Protein 8UO5 (pdb70)

B-factor: mean 163.72, std 62.38, range [14.96, 427.22]

Foldseek 3Di:
DPQCLCPVLPVDPPDDPVSNLVSLPDADPNLQPPVQPVPCPPSLQDDDDSSLQSSLVRLLPSCVSHVCQVPVLVSLVSLLSQLLDPDPSSVVSSLVSLLSSLVVHDLVSCVPRVLVQLVVLLVDPSVSSLLSSLQNLQRSLQRHDVVSVVVVLVSLLVQLVPPPLSSLLSNLQNLLSSLVRRDQVCCQVRVLVSLLCQCVDPDVSSVLSSVSSVLSNLQPDPLVCCVPRPQVSVQCQLVDPDLSSVLSCLQCVLSNCVSNDQVVCVVRVLQSLLCQCPDPDLSSVLSNLLCPLSNLVSHDLVCSPVSCVPRPLVSLVDQLVDPDPSSLLSNLLCVLSCCVSCPDPNCVVRVVVSLLSQLPDPDLSSVLSNLQPCVSHCVRPHCVVPLVSNLVSLVVQCPDPPCVSVLSSLVCVQVVCVRCDDVSCLVRPLVSLVVQCPDPDVSSVLSSLVSVLVNCVVVAAPSCLVRVLVPLLVLCPPPPVVSVLSSLSNLLSVCVGNAQPCSLPPNVVSLLVCCVPPDVVSVLSSLVSCLRSVVRYDPVSCLVPVLVSLVVQLPDPDPSSVVSSVVSCVSNVVD/DDPWDFFDFAFFAQFAFFLAWDAALQGFKIWTWTQNQWTFMFGHDDCTHGADTDNNDDQDQDPVVRDRFTQGFNDKYWDPCPDQWTWIWTQGFFWIWIKTWAWDPCQVVLLVDFAACVRPDPPGPCGVCSVVVSNRRDGHIDMGTDDTADRDDPGGWAEKEQFLPRQWIWTDHQFWIWIGGDHPRDDTHTQGGNDDPDCVPPLWTFQYKYYQNNDRFWMWTAILQGFIFIFGCVVDSRGPVTDDTADEPLDDPCNSQQSGWNEKDAALVNQWIWTHGQFKIAIAGVVDRHGRPDIGGWDDVCSVVPPVVVVPVNSNQRKYKEAELNNQKIKIKDPPQKIKIQGNPVRDIDIDHHCVVWTQRYKYANNPFRWIWTRTGNIIGIMHD/DVLLVVLVVVLVVLLVLAADDLVNLLVLLVLLQALEPAAAQFAWEAFAAQQASLLVVVVCVQQHDPPVHAYEYADHQAQQHLRRNSRLSNQSSRCSSPVRRYAYAQAQPAADPVVVVPCSVVSCCVRPNDDSSVVSSRVCQLVHYHWYCHDLAATEHAAFDDPVDQEVVSSVVDHSRDHDDLDDVSNASHQEEEDQDADWDADPDRGYIYGYLVSLVSNCVNRVYQEYEHANDDDAVQKDDHNVRSYIHGHSHACRPVPDRGWHWIWTRDNPGDTDIDTDHGDPDCPPPPPDPPDDPVVD/DDPPPQVLQVVLVVVLVVQCPDPPGDDVVVNVVSNVGHDDPDD

GO terms:
  GO:0004721 phosphoprotein phosphatase activity (F, IDA)
  GO:0008287 protein serine/threonine phosphatase complex (C, IDA)
  GO:0035331 negative regulation of hippo signaling (P, IDA)
  GO:0000775 chromosome, centromeric region (C, IDA)
  GO:0000785 chromatin (C, IDA)
  GO:0005634 nucleus (C, IDA)
  GO:0000159 protein phosphatase type 2A complex (C, IDA)
  GO:0090443 FAR/SIN/STRIPAK complex (C, IDA)
  GO:0160232 INTAC complex (C, IDA)
  GO:0160240 RNA polymerase II transcription initiation surveillance (P, IDA)
  GO:0007059 chromosome segregation (P, IDA)
  GO:0019888 protein phosphatase regulator activity (F, IDA)
  GO:0005694 chromosome (C, EXP)
  GO:0005515 protein binding (F, IPI)
  GO:0005829 cytosol (C, TAS)
  GO:0034243 regulation of transcription elongation by RNA polymerase II (P, IDA)
  GO:0043005 neuron projection (C, IDA)
  GO:0043025 neuronal cell body (C, IDA)
  GO:0016328 lateral plasma membrane (C, IDA)
  GO:0000159 protein phosphatase type 2A complex (C, TAS)

Radius of gyration: 36.06 Å; Cα contacts (8 Å, |Δi|>4): 2615; chains: 4; bounding box: 95×96×86 Å

Organism: Homo sapiens (NCBI:txid9606)

Nearest PDB structures (foldseek):
  3fga-assembly1_A  TM=9.157E-01  e=7.062E-50  Mus musculus
  2pf4-assembly3_C  TM=9.173E-01  e=4.035E-49  Mus musculus
  7pks-assembly1_p  TM=8.760E-01  e=9.987E-49  Homo sapiens
  1b3u-assembly1_A  TM=7.604E-01  e=2.154E-49  Homo sapiens
  6iur-assembly2_F  TM=7.960E-01  e=5.706E-48  Homo sapiens

Structure (mmCIF, N/CA/C/O backbone):
data_8UO5
#
_entry.id   8UO5
#
_cell.length_a   1.00
_cell.length_b   1.00
_cell.length_c   1.00
_cell.angle_alpha   90.00
_cell.angle_beta   90.00
_cell.angle_gamma   90.00
#
_symmetry.space_group_name_H-M   'P 1'
#
loop_
_entity.id
_entity.type
_entity.pdbx_description
1 polymer 'Serine/threonine-protein phosphatase 2A 65 kDa regulatory subunit A alpha isoform'
2 polymer 'Serine/threonine-protein phosphatase 2A 55 kDa regulatory subunit B alpha isoform'
3 polymer 'Serine/threonine-protein phosphatase 2A catalytic subunit alpha isoform'
4 polymer 'Immediate early response gene 5 protein'
5 non-polymer 'FE (III) ION'
6 non-polymer 'ZINC ION'
#
loop_
_atom_site.group_PDB
_atom_site.id
_atom_site.type_symbol
_atom_site.label_atom_id
_atom_site.label_alt_id
_atom_site.label_comp_id
_atom_site.label_asym_id
_atom_site.label_entity_id
_atom_site.label_seq_id
_atom_site.pdbx_PDB_ins_code
_atom_site.Cartn_x
_atom_site.Cartn_y
_atom_site.Cartn_z
_atom_site.occupancy
_atom_site.B_iso_or_equiv
_atom_site.auth_seq_id
_atom_site.auth_comp_id
_atom_site.auth_asym_id
_atom_site.auth_atom_id
_atom_site.pdbx_PDB_model_num
ATOM 1 N N . SER A 1 33 ? 118.639 217.903 158.358 1.00 210.72 9 SER A N 1
ATOM 2 C CA . SER A 1 33 ? 118.493 218.742 157.129 1.00 217.07 9 SER A CA 1
ATOM 3 C C . SER A 1 33 ? 119.526 218.334 156.080 1.00 232.55 9 SER A C 1
ATOM 4 O O . SER A 1 33 ? 120.283 217.379 156.303 1.00 229.72 9 SER A O 1
ATOM 7 N N . LEU A 1 34 ? 119.569 219.054 154.961 1.00 253.33 10 LEU A N 1
ATOM 8 C CA . LEU A 1 34 ? 120.473 218.700 153.839 1.00 269.27 10 LEU A CA 1
ATOM 9 C C . LEU A 1 34 ? 121.858 219.330 153.949 1.00 259.67 10 LEU A C 1
ATOM 10 O O . LEU A 1 34 ? 122.775 218.826 153.303 1.00 253.56 10 LEU A O 1
ATOM 15 N N . TYR A 1 35 ? 122.032 220.408 154.695 1.00 258.30 11 TYR A N 1
ATOM 16 C CA . TYR A 1 35 ? 123.356 221.073 154.741 1.00 258.08 11 TYR A CA 1
ATOM 17 C C . TYR A 1 35 ? 124.415 220.324 155.563 1.00 266.27 11 TYR A C 1
ATOM 18 O O . TYR A 1 35 ? 125.600 220.375 155.194 1.00 237.07 11 TYR A O 1
ATOM 27 N N . PRO A 1 36 ? 124.108 219.608 156.668 1.00 313.31 12 PRO A N 1
ATOM 28 C CA . PRO A 1 36 ? 125.179 218.975 157.442 1.00 325.10 12 PRO A CA 1
ATOM 29 C C . PRO A 1 36 ? 125.938 217.807 156.804 1.00 310.86 12 PRO A C 1
ATOM 30 O O . PRO A 1 36 ? 126.815 217.267 157.459 1.00 334.65 12 PRO A O 1
ATOM 34 N N . ILE A 1 37 ? 125.662 217.446 155.556 1.00 268.79 13 ILE A N 1
ATOM 35 C CA . ILE A 1 37 ? 126.361 216.287 154.941 1.00 243.76 13 ILE A CA 1
ATOM 36 C C . ILE A 1 37 ? 127.870 216.532 154.869 1.00 236.39 13 ILE A C 1
ATOM 37 O O . ILE A 1 37 ? 128.626 215.546 154.822 1.00 214.47 13 ILE A O 1
ATOM 42 N N . ALA A 1 38 ? 128.307 217.788 154.876 1.00 241.05 14 ALA A N 1
ATOM 43 C CA . ALA A 1 38 ? 129.744 218.146 154.925 1.00 230.32 14 ALA A CA 1
ATOM 44 C C . ALA A 1 38 ? 130.459 217.537 156.131 1.00 223.43 14 ALA A C 1
ATOM 45 O O . ALA A 1 38 ? 131.664 217.317 156.063 1.00 201.63 14 ALA A O 1
ATOM 47 N N . VAL A 1 39 ? 129.739 217.300 157.217 1.00 238.37 15 VAL A N 1
ATOM 48 C CA . VAL A 1 39 ? 130.351 216.842 158.491 1.00 250.97 15 VAL A CA 1
ATOM 49 C C . VAL A 1 39 ? 129.883 215.450 158.889 1.00 239.77 15 VAL A C 1
ATOM 50 O O . VAL A 1 39 ? 130.455 214.894 159.841 1.00 244.15 15 VAL A O 1
ATOM 54 N N . LEU A 1 40 ? 128.892 214.870 158.227 1.00 237.88 16 LEU A N 1
ATOM 55 C CA . LEU A 1 40 ? 128.482 213.486 158.577 1.00 247.13 16 LEU A CA 1
ATOM 56 C C . LEU A 1 40 ? 129.532 212.458 158.142 1.00 237.19 16 LEU A C 1
ATOM 57 O O . LEU A 1 40 ? 129.423 211.307 158.572 1.00 214.77 16 LEU A O 1
ATOM 62 N N . ILE A 1 41 ? 130.503 212.857 157.330 1.00 237.94 17 ILE A N 1
ATOM 63 C CA . ILE A 1 41 ? 131.517 211.942 156.733 1.00 222.28 17 ILE A CA 1
ATOM 64 C C . ILE A 1 41 ? 132.172 211.100 157.825 1.00 217.98 17 ILE A C 1
ATOM 65 O O . ILE A 1 41 ? 132.303 209.877 157.678 1.00 181.69 17 ILE A O 1
ATOM 70 N N . ASP A 1 42 ? 132.589 211.752 158.897 1.00 254.71 18 ASP A N 1
ATOM 71 C CA . ASP A 1 42 ? 133.220 211.063 160.039 1.00 284.54 18 ASP A CA 1
ATOM 72 C C . ASP A 1 42 ? 132.393 211.197 161.307 1.00 300.29 18 ASP A C 1
ATOM 73 O O . ASP A 1 42 ? 132.854 210.729 162.350 1.00 310.07 18 ASP A O 1
ATOM 78 N N . GLU A 1 43 ? 131.200 211.774 161.248 1.00 300.33 19 GLU A N 1
ATOM 79 C CA . GLU A 1 43 ? 130.344 211.759 162.445 1.00 295.73 19 GLU A CA 1
ATOM 80 C C . GLU A 1 43 ? 129.800 210.348 162.589 1.00 308.58 19 GLU A C 1
ATOM 81 O O . GLU A 1 43 ? 129.724 209.828 163.705 1.00 297.56 19 GLU A O 1
ATOM 87 N N . LEU A 1 44 ? 129.434 209.767 161.461 1.00 327.59 20 LEU A N 1
ATOM 88 C CA . LEU A 1 44 ? 129.233 208.317 161.392 1.00 341.66 20 LEU A CA 1
ATOM 89 C C . LEU A 1 44 ? 130.615 207.707 161.523 1.00 360.08 20 LEU A C 1
ATOM 90 O O . LEU A 1 44 ? 131.537 208.174 160.859 1.00 359.17 20 LEU A O 1
ATOM 95 N N . ARG A 1 45 ? 130.750 206.698 162.362 1.00 376.34 21 ARG A N 1
ATOM 96 C CA . ARG A 1 45 ? 132.044 206.007 162.528 1.00 377.10 21 ARG A CA 1
ATOM 97 C C . ARG A 1 45 ? 131.809 204.517 162.406 1.00 387.20 21 ARG A C 1
ATOM 98 O O . ARG A 1 45 ? 130.687 204.042 162.623 1.00 396.34 21 ARG A O 1
ATOM 106 N N . ASN A 1 46 ? 132.857 203.804 162.022 1.00 385.32 22 ASN A N 1
ATOM 107 C CA . ASN A 1 46 ? 132.737 202.396 161.571 1.00 382.91 22 ASN A CA 1
ATOM 108 C C . ASN A 1 46 ? 131.815 202.435 160.359 1.00 366.50 22 ASN A C 1
ATOM 109 O O . ASN A 1 46 ? 130.843 201.662 160.273 1.00 352.49 22 ASN A O 1
ATOM 114 N N . GLU A 1 47 ? 132.140 203.355 159.469 1.00 361.54 23 GLU A N 1
ATOM 115 C CA . GLU A 1 47 ? 131.288 203.758 158.335 1.00 356.82 23 GLU A CA 1
ATOM 116 C C . GLU A 1 47 ? 131.261 202.671 157.263 1.00 325.68 23 GLU A C 1
ATOM 117 O O . GLU A 1 47 ? 132.069 201.728 157.266 1.00 312.46 23 GLU A O 1
ATOM 123 N N . ASP A 1 48 ? 130.310 202.837 156.365 1.00 302.14 24 ASP A N 1
ATOM 124 C CA . ASP A 1 48 ? 130.195 202.046 155.132 1.00 286.56 24 ASP A CA 1
ATOM 125 C C . ASP A 1 48 ? 130.749 202.900 154.007 1.00 269.42 24 ASP A C 1
ATOM 126 O O . ASP A 1 48 ? 130.407 204.088 153.919 1.00 257.09 24 ASP A O 1
ATOM 131 N N . VAL A 1 49 ? 131.587 202.299 153.191 1.00 284.87 25 VAL A N 1
ATOM 132 C CA . VAL A 1 49 ? 132.215 202.989 152.032 1.00 306.66 25 VAL A CA 1
ATOM 133 C C . VAL A 1 49 ? 131.151 203.688 151.185 1.00 300.93 25 VAL A C 1
ATOM 134 O O . VAL A 1 49 ? 131.398 204.778 150.672 1.00 298.66 25 VAL A O 1
ATOM 138 N N . GLN A 1 50 ? 129.984 203.091 151.034 1.00 303.63 26 GLN A N 1
ATOM 139 C CA . GLN A 1 50 ? 128.927 203.752 150.246 1.00 305.01 26 GLN A CA 1
ATOM 140 C C . GLN A 1 50 ? 128.405 204.986 150.975 1.00 294.33 26 GLN A C 1
ATOM 141 O O . GLN A 1 50 ? 128.261 206.044 150.344 1.00 291.06 26 GLN A O 1
ATOM 147 N N . LEU A 1 51 ? 128.206 204.882 152.279 1.00 285.56 27 LEU A N 1
ATOM 148 C CA . LEU A 1 51 ? 127.718 206.044 153.056 1.00 277.25 27 LEU A CA 1
ATOM 149 C C . LEU A 1 51 ? 128.806 207.110 153.143 1.00 264.04 27 LEU A C 1
ATOM 150 O O . LEU A 1 51 ? 128.510 208.296 152.963 1.00 265.81 27 LEU A O 1
ATOM 155 N N . ARG A 1 52 ? 130.037 206.696 153.389 1.00 243.12 28 ARG A N 1
ATOM 156 C CA . ARG A 1 52 ? 131.157 207.650 153.448 1.00 225.19 28 ARG A CA 1
ATOM 157 C C . ARG A 1 52 ? 131.321 208.358 152.106 1.00 220.76 28 ARG A C 1
ATOM 158 O O . ARG A 1 52 ? 131.442 209.587 152.076 1.00 218.88 28 ARG A O 1
ATOM 166 N N . LEU A 1 53 ? 131.316 207.596 151.025 1.00 231.15 29 LEU A N 1
ATOM 167 C CA . LEU A 1 53 ? 131.435 208.163 149.661 1.00 238.13 29 LEU A CA 1
ATOM 168 C C . LEU A 1 53 ? 130.297 209.145 149.383 1.00 238.97 29 LEU A C 1
ATOM 169 O O . LEU A 1 53 ? 130.564 210.258 148.907 1.00 226.36 29 LEU A O 1
ATOM 174 N N . ASN A 1 54 ? 129.058 208.761 149.654 1.00 248.21 30 ASN A N 1
ATOM 175 C CA . ASN A 1 54 ? 127.938 209.668 149.340 1.00 258.35 30 ASN A CA 1
ATOM 176 C C . ASN A 1 54 ? 127.979 210.900 150.236 1.00 254.17 30 ASN A C 1
ATOM 177 O O . ASN A 1 54 ? 127.574 211.980 149.792 1.00 258.07 30 ASN A O 1
ATOM 182 N N . SER A 1 55 ? 128.463 210.752 151.458 1.00 244.73 31 SER A N 1
ATOM 183 C CA . SER A 1 55 ? 128.609 211.907 152.370 1.00 240.77 31 SER A CA 1
ATOM 184 C C . SER A 1 55 ? 129.711 212.830 151.852 1.00 245.78 31 SER A C 1
ATOM 185 O O . SER A 1 55 ? 129.621 214.047 152.022 1.00 249.91 31 SER A O 1
ATOM 188 N N . ILE A 1 56 ? 130.731 212.243 151.258 1.00 243.08 32 ILE A N 1
ATOM 189 C CA . ILE A 1 56 ? 131.913 212.974 150.748 1.00 228.77 32 ILE A CA 1
ATOM 190 C C . ILE A 1 56 ? 131.594 213.630 149.404 1.00 232.56 32 ILE A C 1
ATOM 191 O O . ILE A 1 56 ? 132.012 214.778 149.179 1.00 235.83 32 ILE A O 1
ATOM 196 N N . LYS A 1 57 ? 130.878 212.946 148.518 1.00 229.59 33 LYS A N 1
ATOM 197 C CA . LYS A 1 57 ? 130.652 213.476 147.158 1.00 240.49 33 LYS A CA 1
ATOM 198 C C . LYS A 1 57 ? 129.399 214.354 147.116 1.00 262.70 33 LYS A C 1
ATOM 199 O O . LYS A 1 57 ? 128.372 213.966 146.529 1.00 269.25 33 LYS A O 1
ATOM 205 N N . LYS A 1 58 ? 129.531 215.529 147.694 1.00 284.03 34 LYS A N 1
ATOM 206 C CA . LYS A 1 58 ? 128.520 216.603 147.667 1.00 296.95 34 LYS A CA 1
ATOM 207 C C . LYS A 1 58 ? 129.295 217.887 147.913 1.00 298.54 34 LYS A C 1
ATOM 208 O O . LYS A 1 58 ? 129.483 218.259 149.068 1.00 297.34 34 LYS A O 1
ATOM 214 N N . LEU A 1 59 ? 129.766 218.513 146.839 1.00 300.69 35 LEU A N 1
ATOM 215 C CA . LEU A 1 59 ? 130.730 219.646 146.939 1.00 301.43 35 LEU A CA 1
ATOM 216 C C . LEU A 1 59 ? 130.116 221.026 146.716 1.00 301.37 35 LEU A C 1
ATOM 217 O O . LEU A 1 59 ? 130.667 221.991 147.266 1.00 293.59 35 LEU A O 1
ATOM 222 N N . SER A 1 60 ? 129.074 221.165 145.905 1.00 310.62 36 SER A N 1
ATOM 223 C CA . SER A 1 60 ? 128.607 222.491 145.434 1.00 320.92 36 SER A CA 1
ATOM 224 C C . SER A 1 60 ? 128.250 223.427 146.597 1.00 322.66 36 SER A C 1
ATOM 225 O O . SER A 1 60 ? 128.850 224.509 146.737 1.00 318.42 36 SER A O 1
ATOM 228 N N . THR A 1 61 ? 127.303 223.041 147.431 1.00 321.80 37 THR A N 1
ATOM 229 C CA . THR A 1 61 ? 126.818 223.939 148.505 1.00 316.29 37 THR A CA 1
ATOM 230 C C . THR A 1 61 ? 127.764 223.986 149.706 1.00 319.19 37 THR A C 1
ATOM 231 O O . THR A 1 61 ? 127.892 225.057 150.321 1.00 315.23 37 THR A O 1
ATOM 235 N N . ILE A 1 62 ? 128.407 222.885 150.046 1.00 319.45 38 ILE A N 1
ATOM 236 C CA . ILE A 1 62 ? 129.203 222.824 151.298 1.00 313.74 38 ILE A CA 1
ATOM 237 C C . ILE A 1 62 ? 130.471 223.666 151.186 1.00 342.00 38 ILE A C 1
ATOM 238 O O . ILE A 1 62 ? 130.895 224.235 152.200 1.00 353.51 38 ILE A O 1
ATOM 243 N N . ALA A 1 63 ? 131.070 223.752 150.004 1.00 368.57 39 ALA A N 1
ATOM 244 C CA . ALA A 1 63 ? 132.347 224.483 149.847 1.00 383.19 39 ALA A CA 1
ATOM 245 C C . ALA A 1 63 ? 132.150 225.963 150.171 1.00 387.48 39 ALA A C 1
ATOM 246 O O . ALA A 1 63 ? 133.040 226.588 150.766 1.00 401.08 39 ALA A O 1
ATOM 248 N N . LEU A 1 64 ? 131.001 226.504 149.805 1.00 370.79 40 LEU A N 1
ATOM 249 C CA . LEU A 1 64 ? 130.700 227.924 150.069 1.00 355.67 40 LEU A CA 1
ATOM 250 C C . LEU A 1 64 ? 130.018 228.109 151.418 1.00 337.60 40 LEU A C 1
ATOM 251 O O . LEU A 1 64 ? 130.197 229.170 152.030 1.00 343.32 40 LEU A O 1
ATOM 256 N N . ALA A 1 65 ? 129.267 227.123 151.892 1.00 310.90 41 ALA A N 1
ATOM 257 C CA . ALA A 1 65 ? 128.500 227.280 153.150 1.00 293.82 41 ALA A CA 1
ATOM 258 C C . ALA A 1 65 ? 129.385 227.105 154.390 1.00 279.79 41 ALA A C 1
ATOM 259 O O . ALA A 1 65 ? 129.389 227.978 155.264 1.00 282.55 41 ALA A O 1
ATOM 261 N N . LEU A 1 66 ? 130.102 225.987 154.486 1.00 272.62 42 LEU A N 1
ATOM 262 C CA . LEU A 1 66 ? 130.849 225.623 155.715 1.00 271.24 42 LEU A CA 1
ATOM 263 C C . LEU A 1 66 ? 132.362 225.624 155.520 1.00 285.83 42 LEU A C 1
ATOM 264 O O . LEU A 1 66 ? 133.071 226.058 156.445 1.00 283.98 42 LEU A O 1
ATOM 269 N N . GLY A 1 67 ? 132.847 225.124 154.385 1.00 300.35 43 GLY A N 1
ATOM 270 C CA . GLY A 1 67 ? 134.278 224.896 154.124 1.00 290.98 43 GLY A CA 1
ATOM 271 C C . GLY A 1 67 ? 135.134 226.148 154.081 1.00 266.87 43 GLY A C 1
ATOM 272 O O . GLY A 1 67 ? 136.364 226.006 154.086 1.00 244.85 43 GLY A O 1
ATOM 273 N N . VAL A 1 68 ? 134.545 227.332 154.049 1.00 256.55 44 VAL A N 1
ATOM 274 C CA . VAL A 1 68 ? 135.353 228.573 153.970 1.00 254.52 44 VAL A CA 1
ATOM 275 C C . VAL A 1 68 ? 136.200 228.733 155.229 1.00 255.39 44 VAL A C 1
ATOM 276 O O . VAL A 1 68 ? 137.392 229.013 155.127 1.00 273.75 44 VAL A O 1
ATOM 280 N N . GLU A 1 69 ? 135.601 228.522 156.393 1.00 257.80 45 GLU A N 1
ATOM 281 C CA . GLU A 1 69 ? 136.286 228.772 157.683 1.00 266.78 45 GLU A CA 1
ATOM 282 C C . GLU A 1 69 ? 136.313 227.540 158.585 1.00 256.85 45 GLU A C 1
ATOM 283 O O . GLU A 1 69 ? 137.334 227.340 159.264 1.00 249.87 45 GLU A O 1
ATOM 289 N N . ARG A 1 70 ? 135.247 226.752 158.636 1.00 244.85 46 ARG A N 1
ATOM 290 C CA . ARG A 1 70 ? 135.183 225.609 159.575 1.00 234.84 46 ARG A CA 1
ATOM 291 C C . ARG A 1 70 ? 136.308 224.609 159.315 1.00 225.57 46 ARG A C 1
ATOM 292 O O . ARG A 1 70 ? 136.880 224.078 160.283 1.00 218.82 46 ARG A O 1
ATOM 300 N N . THR A 1 71 ? 136.697 224.435 158.069 1.00 219.83 47 THR A N 1
ATOM 301 C CA . THR A 1 71 ? 137.787 223.500 157.729 1.00 216.61 47 THR A CA 1
ATOM 302 C C . THR A 1 71 ? 139.137 223.928 158.296 1.00 221.44 47 THR A C 1
ATOM 303 O O . THR A 1 71 ? 140.086 223.151 158.179 1.00 226.53 47 THR A O 1
ATOM 307 N N . ARG A 1 72 ? 139.233 225.125 158.862 1.00 222.05 48 ARG A N 1
ATOM 308 C CA . ARG A 1 72 ? 140.495 225.633 159.425 1.00 224.69 48 ARG A CA 1
ATOM 309 C C . ARG A 1 72 ? 140.302 226.206 160.825 1.00 227.94 48 ARG A C 1
ATOM 310 O O . ARG A 1 72 ? 141.329 226.423 161.491 1.00 233.95 48 ARG A O 1
ATOM 318 N N . LEU A 1 79 ? 142.150 220.773 156.126 1.00 149.26 55 LEU A N 1
ATOM 319 C CA . LEU A 1 79 ? 140.926 219.966 155.919 1.00 154.75 55 LEU A CA 1
ATOM 320 C C . LEU A 1 79 ? 141.252 218.536 156.328 1.00 181.82 55 LEU A C 1
ATOM 321 O O . LEU A 1 79 ? 141.631 217.720 155.481 1.00 166.94 55 LEU A O 1
ATOM 326 N N . THR A 1 80 ? 141.049 218.235 157.601 1.00 221.08 56 THR A N 1
ATOM 327 C CA . THR A 1 80 ? 141.417 216.926 158.189 1.00 237.06 56 THR A CA 1
ATOM 328 C C . THR A 1 80 ? 140.242 215.955 158.194 1.00 252.35 56 THR A C 1
ATOM 329 O O . THR A 1 80 ? 140.415 214.827 158.675 1.00 251.89 56 THR A O 1
ATOM 333 N N . ASP A 1 81 ? 139.068 216.369 157.734 1.00 258.26 57 ASP A N 1
ATOM 334 C CA . ASP A 1 81 ? 137.969 215.414 157.472 1.00 256.80 57 ASP A CA 1
ATOM 335 C C . ASP A 1 81 ? 138.209 214.722 156.129 1.00 246.61 57 ASP A C 1
ATOM 336 O O . ASP A 1 81 ? 137.690 213.618 155.919 1.00 257.17 57 ASP A O 1
ATOM 341 N N . THR A 1 82 ? 138.977 215.358 155.255 1.00 210.25 58 THR A N 1
ATOM 342 C CA . THR A 1 82 ? 139.279 214.903 153.881 1.00 193.17 58 THR A CA 1
ATOM 343 C C . THR A 1 82 ? 140.467 213.936 153.810 1.00 234.03 58 THR A C 1
ATOM 344 O O . THR A 1 82 ? 141.146 213.928 152.764 1.00 214.63 58 THR A O 1
ATOM 348 N N . ILE A 1 83 ? 140.735 213.142 154.852 1.00 275.43 59 ILE A N 1
ATOM 349 C CA . ILE A 1 83 ? 141.979 212.317 154.905 1.00 295.50 59 ILE A CA 1
ATOM 350 C C . ILE A 1 83 ? 141.684 210.818 155.049 1.00 292.90 59 ILE A C 1
ATOM 351 O O . ILE A 1 83 ? 142.635 210.075 155.326 1.00 291.24 59 ILE A O 1
ATOM 356 N N . TYR A 1 84 ? 140.455 210.356 154.854 1.00 299.74 60 TYR A N 1
ATOM 357 C CA . TYR A 1 84 ? 140.153 208.931 155.117 1.00 310.86 60 TYR A CA 1
ATOM 358 C C . TYR A 1 84 ? 140.957 208.001 154.198 1.00 295.79 60 TYR A C 1
ATOM 359 O O . TYR A 1 84 ? 141.018 208.208 152.974 1.00 274.58 60 TYR A O 1
ATOM 368 N N . ASP A 1 85 ? 141.532 206.964 154.807 1.00 307.30 61 ASP A N 1
ATOM 369 C CA . ASP A 1 85 ? 142.442 205.999 154.150 1.00 317.19 61 ASP A CA 1
ATOM 370 C C . ASP A 1 85 ? 141.726 204.752 153.616 1.00 286.15 61 ASP A C 1
ATOM 371 O O . ASP A 1 85 ? 141.683 203.704 154.306 1.00 282.21 61 ASP A O 1
ATOM 376 N N . GLU A 1 86 ? 141.197 204.855 152.410 1.00 260.70 62 GLU A N 1
ATOM 377 C CA . GLU A 1 86 ? 140.701 203.680 151.663 1.00 240.53 62 GLU A CA 1
ATOM 378 C C . GLU A 1 86 ? 140.732 204.063 150.188 1.00 229.14 62 GLU A C 1
ATOM 379 O O . GLU A 1 86 ? 140.645 205.252 149.849 1.00 219.35 62 GLU A O 1
ATOM 385 N N . ASP A 1 87 ? 140.883 203.069 149.327 1.00 228.57 63 ASP A N 1
ATOM 386 C CA . ASP A 1 87 ? 141.058 203.291 147.874 1.00 236.68 63 ASP A CA 1
ATOM 387 C C . ASP A 1 87 ? 139.956 204.162 147.267 1.00 232.38 63 ASP A C 1
ATOM 388 O O . ASP A 1 87 ? 140.256 205.222 146.690 1.00 217.67 63 ASP A O 1
ATOM 393 N N . GLU A 1 88 ? 138.714 203.726 147.369 1.00 233.58 64 GLU A N 1
ATOM 394 C CA . GLU A 1 88 ? 137.588 204.473 146.768 1.00 226.83 64 GLU A CA 1
ATOM 395 C C . GLU A 1 88 ? 137.387 205.825 147.445 1.00 194.68 64 GLU A C 1
ATOM 396 O O . GLU A 1 88 ? 137.145 206.818 146.743 1.00 165.09 64 GLU A O 1
ATOM 402 N N . VAL A 1 89 ? 137.497 205.890 148.761 1.00 173.18 65 VAL A N 1
ATOM 403 C CA . VAL A 1 89 ? 137.295 207.188 149.442 1.00 160.80 65 VAL A CA 1
ATOM 404 C C . VAL A 1 89 ? 138.447 208.129 149.088 1.00 153.60 65 VAL A C 1
ATOM 405 O O . VAL A 1 89 ? 138.203 209.317 148.845 1.00 139.45 65 VAL A O 1
ATOM 409 N N . LEU A 1 90 ? 139.673 207.631 149.089 1.00 151.87 66 LEU A N 1
ATOM 410 C CA . LEU A 1 90 ? 140.819 208.476 148.702 1.00 139.46 66 LEU A CA 1
ATOM 411 C C . LEU A 1 90 ? 140.651 208.963 147.267 1.00 129.80 66 LEU A C 1
ATOM 412 O O . LEU A 1 90 ? 140.906 210.148 146.989 1.00 141.89 66 LEU A O 1
ATOM 417 N N . LEU A 1 91 ? 140.222 208.085 146.375 1.00 132.60 67 LEU A N 1
ATOM 418 C CA . LEU A 1 91 ? 140.030 208.490 144.969 1.00 157.27 67 LEU A CA 1
ATOM 419 C C . LEU A 1 91 ? 138.953 209.565 144.898 1.00 174.11 67 LEU A C 1
ATOM 420 O O . LEU A 1 91 ? 139.128 210.559 144.181 1.00 170.39 67 LEU A O 1
ATOM 425 N N . ALA A 1 92 ? 137.854 209.367 145.608 1.00 183.47 68 ALA A N 1
ATOM 426 C CA . ALA A 1 92 ? 136.766 210.365 145.621 1.00 194.60 68 ALA A CA 1
ATOM 427 C C . ALA A 1 92 ? 137.282 211.694 146.170 1.00 180.43 68 ALA A C 1
ATOM 428 O O . ALA A 1 92 ? 136.933 212.753 145.625 1.00 164.38 68 ALA A O 1
ATOM 430 N N . LEU A 1 93 ? 138.089 211.645 147.223 1.00 175.37 69 LEU A N 1
ATOM 431 C CA . LEU A 1 93 ? 138.651 212.879 147.809 1.00 171.34 69 LEU A CA 1
ATOM 432 C C . LEU A 1 93 ? 139.447 213.620 146.749 1.00 154.69 69 LEU A C 1
ATOM 433 O O . LEU A 1 93 ? 139.263 214.836 146.582 1.00 155.76 69 LEU A O 1
ATOM 438 N N . ALA A 1 94 ? 140.302 212.904 146.038 1.00 153.07 70 ALA A N 1
ATOM 439 C CA . ALA A 1 94 ? 141.097 213.524 144.963 1.00 157.53 70 ALA A CA 1
ATOM 440 C C . ALA A 1 94 ? 140.165 214.133 143.920 1.00 151.04 70 ALA A C 1
ATOM 441 O O . ALA A 1 94 ? 140.353 215.287 143.516 1.00 132.82 70 ALA A O 1
ATOM 443 N N . GLU A 1 95 ? 139.179 213.365 143.497 1.00 171.15 71 GLU A N 1
ATOM 444 C CA . GLU A 1 95 ? 138.209 213.820 142.476 1.00 217.86 71 GLU A CA 1
ATOM 445 C C . GLU A 1 95 ? 137.531 215.120 142.919 1.00 235.83 71 GLU A C 1
ATOM 446 O O . GLU A 1 95 ? 137.260 215.992 142.078 1.00 248.33 71 GLU A O 1
ATOM 452 N N . GLN A 1 96 ? 137.232 215.245 144.206 1.00 232.30 72 GLN A N 1
ATOM 453 C CA . GLN A 1 96 ? 136.557 216.449 144.737 1.00 226.13 72 GLN A CA 1
ATOM 454 C C . GLN A 1 96 ? 137.544 217.575 145.038 1.00 208.31 72 GLN A C 1
ATOM 455 O O . GLN A 1 96 ? 137.246 218.734 144.706 1.00 218.09 72 GLN A O 1
ATOM 461 N N . LEU A 1 97 ? 138.670 217.272 145.676 1.00 183.71 73 LEU A N 1
ATOM 462 C CA . LEU A 1 97 ? 139.631 218.331 146.064 1.00 175.60 73 LEU A CA 1
ATOM 463 C C . LEU A 1 97 ? 140.106 219.123 144.850 1.00 168.90 73 LEU A C 1
ATOM 464 O O . LEU A 1 97 ? 140.396 220.317 144.990 1.00 149.92 73 LEU A O 1
ATOM 469 N N . GLY A 1 98 ? 140.152 218.488 143.686 1.00 178.96 74 GLY A N 1
ATOM 470 C CA . GLY A 1 98 ? 140.497 219.164 142.426 1.00 202.60 74 GLY A CA 1
ATOM 471 C C . GLY A 1 98 ? 139.591 220.332 142.077 1.00 225.17 74 GLY A C 1
ATOM 472 O O . GLY A 1 98 ? 139.957 221.114 141.191 1.00 228.57 74 GLY A O 1
ATOM 473 N N . THR A 1 99 ? 138.437 220.463 142.732 1.00 242.63 75 THR A N 1
ATOM 474 C CA . THR A 1 99 ? 137.434 221.502 142.421 1.00 251.85 75 THR A CA 1
ATOM 475 C C . THR A 1 99 ? 137.307 222.563 143.508 1.00 243.97 75 THR A C 1
ATOM 476 O O . THR A 1 99 ? 136.510 223.496 143.304 1.00 259.83 75 THR A O 1
ATOM 480 N N . PHE A 1 100 ? 138.040 222.474 144.604 1.00 229.33 76 PHE A N 1
ATOM 481 C CA . PHE A 1 100 ? 137.885 223.479 145.683 1.00 234.17 76 PHE A CA 1
ATOM 482 C C . PHE A 1 100 ? 138.411 224.852 145.267 1.00 235.07 76 PHE A C 1
ATOM 483 O O . PHE A 1 100 ? 138.027 225.844 145.900 1.00 235.00 76 PHE A O 1
ATOM 491 N N . THR A 1 101 ? 139.263 224.909 144.252 1.00 242.19 77 THR A N 1
ATOM 492 C CA . THR A 1 101 ? 139.921 226.161 143.819 1.00 251.51 77 THR A CA 1
ATOM 493 C C . THR A 1 101 ? 138.909 227.259 143.478 1.00 255.35 77 THR A C 1
ATOM 494 O O . THR A 1 101 ? 139.120 228.416 143.857 1.00 249.64 77 THR A O 1
ATOM 498 N N . THR A 1 102 ? 137.833 226.920 142.785 1.00 256.08 78 THR A N 1
ATOM 499 C CA . THR A 1 102 ? 136.841 227.930 142.363 1.00 245.01 78 THR A CA 1
ATOM 500 C C . THR A 1 102 ? 135.881 228.301 143.487 1.00 232.79 78 THR A C 1
ATOM 501 O O . THR A 1 102 ? 135.292 229.387 143.413 1.00 222.24 78 THR A O 1
ATOM 505 N N . LEU A 1 103 ? 135.723 227.463 144.506 1.00 225.36 79 LEU A N 1
ATOM 506 C CA . LEU A 1 103 ? 134.710 227.721 145.553 1.00 224.56 79 LEU A CA 1
ATOM 507 C C . LEU A 1 103 ? 135.363 228.318 146.788 1.00 219.22 79 LEU A C 1
ATOM 508 O O . LEU A 1 103 ? 134.834 229.279 147.346 1.00 230.62 79 LEU A O 1
ATOM 513 N N . VAL A 1 104 ? 136.488 227.767 147.202 1.00 208.30 80 VAL A N 1
ATOM 514 C CA . VAL A 1 104 ? 137.362 228.458 148.174 1.00 209.23 80 VAL A CA 1
ATOM 515 C C . VAL A 1 104 ? 138.104 229.541 147.414 1.00 217.55 80 VAL A C 1
ATOM 516 O O . VAL A 1 104 ? 138.236 229.437 146.188 1.00 238.48 80 VAL A O 1
ATOM 520 N N . GLY A 1 105 ? 138.548 230.574 148.120 1.00 209.82 81 GLY A N 1
ATOM 521 C CA . GLY A 1 105 ? 139.162 231.723 147.460 1.00 212.03 81 GLY A CA 1
ATOM 522 C C . GLY A 1 105 ? 140.581 231.411 147.126 1.00 211.04 81 GLY A C 1
ATOM 523 O O . GLY A 1 105 ? 141.441 231.777 147.908 1.00 199.56 81 GLY A O 1
ATOM 524 N N . GLY A 1 106 ? 140.793 230.744 145.996 1.00 209.53 82 GLY A N 1
ATOM 525 C CA . GLY A 1 106 ? 142.062 230.063 145.709 1.00 196.65 82 GLY A CA 1
ATOM 526 C C . GLY A 1 106 ? 143.298 230.944 145.684 1.00 171.29 82 GLY A C 1
ATOM 527 O O . GLY A 1 106 ? 144.257 230.695 146.417 1.00 146.08 82 GLY A O 1
ATOM 528 N N . PRO A 1 107 ? 143.302 232.013 144.872 1.00 186.70 83 PRO A N 1
ATOM 529 C CA . PRO A 1 107 ? 144.496 232.833 144.734 1.00 199.90 83 PRO A CA 1
ATOM 530 C C . PRO A 1 107 ? 145.100 233.306 146.050 1.00 200.70 83 PRO A C 1
ATOM 531 O O . PRO A 1 107 ? 146.311 233.452 146.148 1.00 205.36 83 PRO A O 1
ATOM 535 N N . GLU A 1 108 ? 144.271 233.498 147.056 1.00 207.98 84 GLU A N 1
ATOM 536 C CA . GLU A 1 108 ? 144.791 233.909 148.369 1.00 236.17 84 GLU A CA 1
ATOM 537 C C . GLU A 1 108 ? 145.244 232.692 149.183 1.00 248.15 84 GLU A C 1
ATOM 538 O O . GLU A 1 108 ? 146.431 232.576 149.523 1.00 240.83 84 GLU A O 1
ATOM 544 N N . TYR A 1 109 ? 144.309 231.795 149.484 1.00 267.63 85 TYR A N 1
ATOM 545 C CA . TYR A 1 109 ? 144.516 230.643 150.390 1.00 267.20 85 TYR A CA 1
ATOM 546 C C . TYR A 1 109 ? 144.852 229.299 149.732 1.00 245.64 85 TYR A C 1
ATOM 547 O O . TYR A 1 109 ? 145.167 228.388 150.506 1.00 221.15 85 TYR A O 1
ATOM 556 N N . VAL A 1 110 ? 144.775 229.127 148.408 1.00 226.01 86 VAL A N 1
ATOM 557 C CA . VAL A 1 110 ? 144.813 227.776 147.765 1.00 206.15 86 VAL A CA 1
ATOM 558 C C . VAL A 1 110 ? 145.917 226.892 148.338 1.00 180.69 86 VAL A C 1
ATOM 559 O O . VAL A 1 110 ? 145.755 225.657 148.331 1.00 156.80 86 VAL A O 1
ATOM 563 N N . HIS A 1 111 ? 147.012 227.468 148.801 1.00 189.97 87 HIS A N 1
ATOM 564 C CA . HIS A 1 111 ? 148.065 226.667 149.462 1.00 221.35 87 HIS A CA 1
ATOM 565 C C . HIS A 1 111 ? 147.494 225.789 150.579 1.00 234.92 87 HIS A C 1
ATOM 566 O O . HIS A 1 111 ? 148.106 224.766 150.896 1.00 262.61 87 HIS A O 1
ATOM 573 N N . CYS A 1 112 ? 146.367 226.158 151.167 1.00 241.67 88 CYS A N 1
ATOM 574 C CA . CYS A 1 112 ? 145.731 225.316 152.202 1.00 252.09 88 CYS A CA 1
ATOM 575 C C . CYS A 1 112 ? 145.320 223.953 151.643 1.00 227.80 88 CYS A C 1
ATOM 576 O O . CYS A 1 112 ? 145.216 223.008 152.432 1.00 241.30 88 CYS A O 1
ATOM 579 N N . LEU A 1 113 ? 145.117 223.846 150.336 1.00 182.66 89 LEU A N 1
ATOM 580 C CA . LEU A 1 113 ? 144.762 222.556 149.719 1.00 180.21 89 LEU A CA 1
ATOM 581 C C . LEU A 1 113 ? 145.956 221.611 149.642 1.00 170.80 89 LEU A C 1
ATOM 582 O O . LEU A 1 113 ? 145.745 220.419 149.392 1.00 165.26 89 LEU A O 1
ATOM 587 N N . LEU A 1 114 ? 147.166 222.098 149.857 1.00 164.25 90 LEU A N 1
ATOM 588 C CA . LEU A 1 114 ? 148.354 221.248 149.618 1.00 156.98 90 LEU A CA 1
ATOM 589 C C . LEU A 1 114 ? 148.492 220.107 150.633 1.00 160.18 90 LEU A C 1
ATOM 590 O O . LEU A 1 114 ? 148.733 218.982 150.192 1.00 172.01 90 LEU A O 1
ATOM 595 N N . PRO A 1 115 ? 148.402 220.284 151.973 1.00 165.58 91 PRO A N 1
ATOM 596 C CA . PRO A 1 115 ? 148.584 219.143 152.877 1.00 172.73 91 PRO A CA 1
ATOM 597 C C . PRO A 1 115 ? 147.578 218.013 152.665 1.00 172.73 91 PRO A C 1
ATOM 598 O O . PRO A 1 115 ? 147.938 216.830 152.765 1.00 179.40 91 PRO A O 1
ATOM 602 N N . PRO A 1 116 ? 146.303 218.304 152.343 1.00 180.75 92 PRO A N 1
ATOM 603 C CA . PRO A 1 116 ? 145.416 217.220 151.919 1.00 192.00 92 PRO A CA 1
ATOM 604 C C . PRO A 1 116 ? 145.889 216.466 150.674 1.00 207.26 92 PRO A C 1
ATOM 605 O O . PRO A 1 116 ? 145.946 215.226 150.690 1.00 244.24 92 PRO A O 1
ATOM 609 N N . LEU A 1 117 ? 146.245 217.181 149.618 1.00 176.54 93 LEU A N 1
ATOM 610 C CA . LEU A 1 117 ? 146.741 216.509 148.396 1.00 155.85 93 LEU A CA 1
ATOM 611 C C . LEU A 1 117 ? 148.063 215.793 148.663 1.00 172.32 93 LEU A C 1
ATOM 612 O O . LEU A 1 117 ? 148.338 214.794 148.005 1.00 167.70 93 LEU A O 1
ATOM 617 N N . GLU A 1 118 ? 148.865 216.302 149.588 1.00 189.18 94 GLU A N 1
ATOM 618 C CA . GLU A 1 118 ? 150.098 215.603 150.005 1.00 188.79 94 GLU A CA 1
ATOM 619 C C . GLU A 1 118 ? 149.729 214.262 150.623 1.00 184.40 94 GLU A C 1
ATOM 620 O O . GLU A 1 118 ? 150.323 213.236 150.264 1.00 201.02 94 GLU A O 1
ATOM 626 N N . SER A 1 119 ? 148.761 214.274 151.525 1.00 188.97 95 SER A N 1
ATOM 627 C CA . SER A 1 119 ? 148.298 213.031 152.182 1.00 184.24 95 SER A CA 1
ATOM 628 C C . SER A 1 119 ? 147.760 212.061 151.132 1.00 172.60 95 SER A C 1
ATOM 629 O O . SER A 1 119 ? 147.907 210.844 151.306 1.00 169.79 95 SER A O 1
ATOM 632 N N . LEU A 1 120 ? 147.152 212.578 150.073 1.00 164.02 96 LEU A N 1
ATOM 633 C CA . LEU A 1 120 ? 146.619 211.704 149.007 1.00 159.35 96 LEU A CA 1
ATOM 634 C C . LEU A 1 120 ? 147.714 211.202 148.075 1.00 145.10 96 LEU A C 1
ATOM 635 O O . LEU A 1 120 ? 147.633 210.056 147.616 1.00 163.74 96 LEU A O 1
ATOM 640 N N . ALA A 1 121 ? 148.709 212.020 147.779 1.00 134.55 97 ALA A N 1
ATOM 641 C CA . ALA A 1 121 ? 149.785 211.620 146.849 1.00 139.94 97 ALA A CA 1
ATOM 642 C C . ALA A 1 121 ? 150.681 210.532 147.453 1.00 140.16 97 ALA A C 1
ATOM 643 O O . ALA A 1 121 ? 151.137 209.654 146.720 1.00 137.58 97 ALA A O 1
ATOM 645 N N . THR A 1 122 ? 150.927 210.555 148.748 1.00 130.15 98 THR A N 1
ATOM 646 C CA . THR A 1 122 ? 151.846 209.583 149.373 1.00 126.59 98 THR A CA 1
ATOM 647 C C . THR A 1 122 ? 151.193 208.222 149.642 1.00 119.69 98 THR A C 1
ATOM 648 O O . THR A 1 122 ? 151.816 207.415 150.340 1.00 85.31 98 THR A O 1
ATOM 652 N N . VAL A 1 123 ? 150.007 207.943 149.135 1.00 137.64 99 VAL A N 1
ATOM 653 C CA . VAL A 1 123 ? 149.387 206.619 149.398 1.00 164.32 99 VAL A CA 1
ATOM 654 C C . VAL A 1 123 ? 149.977 205.575 148.454 1.00 184.48 99 VAL A C 1
ATOM 655 O O . VAL A 1 123 ? 150.445 205.906 147.364 1.00 184.17 99 VAL A O 1
ATOM 659 N N . GLU A 1 124 ? 149.909 204.331 148.880 1.00 187.53 100 GLU A N 1
ATOM 660 C CA . GLU A 1 124 ? 150.390 203.186 148.071 1.00 186.04 100 GLU A CA 1
ATOM 661 C C . GLU A 1 124 ? 149.591 203.016 146.784 1.00 162.35 100 GLU A C 1
ATOM 662 O O . GLU A 1 124 ? 150.151 202.534 145.791 1.00 148.02 100 GLU A O 1
ATOM 668 N N . GLU A 1 125 ? 148.325 203.386 146.786 1.00 159.00 101 GLU A N 1
ATOM 669 C CA . GLU A 1 125 ? 147.477 203.120 145.617 1.00 175.64 101 GLU A CA 1
ATOM 670 C C . GLU A 1 125 ? 147.947 203.979 144.453 1.00 174.37 101 GLU A C 1
ATOM 671 O O . GLU A 1 125 ? 147.973 205.216 144.565 1.00 175.12 101 GLU A O 1
ATOM 677 N N . THR A 1 126 ? 148.267 203.319 143.356 1.00 180.63 102 THR A N 1
ATOM 678 C CA . THR A 1 126 ? 148.769 203.998 142.152 1.00 199.25 102 THR A CA 1
ATOM 679 C C . THR A 1 126 ? 147.680 204.864 141.526 1.00 218.91 102 THR A C 1
ATOM 680 O O . THR A 1 126 ? 147.973 206.007 141.140 1.00 245.12 102 THR A O 1
ATOM 684 N N . VAL A 1 127 ? 146.475 204.336 141.387 1.00 208.86 103 VAL A N 1
ATOM 685 C CA . VAL A 1 127 ? 145.383 205.121 140.759 1.00 192.55 103 VAL A CA 1
ATOM 686 C C . VAL A 1 127 ? 145.076 206.338 141.631 1.00 164.80 103 VAL A C 1
ATOM 687 O O . VAL A 1 127 ? 144.820 207.433 141.101 1.00 150.45 103 VAL A O 1
ATOM 691 N N . VAL A 1 128 ? 145.144 206.166 142.936 1.00 140.84 104 VAL A N 1
ATOM 692 C CA . VAL A 1 128 ? 144.892 207.302 143.845 1.00 132.81 104 VAL A CA 1
ATOM 693 C C . VAL A 1 128 ? 146.004 208.323 143.663 1.00 139.53 104 VAL A C 1
ATOM 694 O O . VAL A 1 128 ? 145.722 209.522 143.634 1.00 140.44 104 VAL A O 1
ATOM 698 N N . ARG A 1 129 ? 147.241 207.862 143.582 1.00 149.51 105 ARG A N 1
ATOM 699 C CA . ARG A 1 129 ? 148.373 208.777 143.369 1.00 143.16 105 ARG A CA 1
ATOM 700 C C . ARG A 1 129 ? 148.191 209.530 142.058 1.00 132.34 105 ARG A C 1
ATOM 701 O O . ARG A 1 129 ? 148.461 210.732 142.009 1.00 138.11 105 ARG A O 1
ATOM 709 N N . ASP A 1 130 ? 147.763 208.829 141.023 1.00 147.27 106 ASP A N 1
ATOM 710 C CA . ASP A 1 130 ? 147.543 209.444 139.704 1.00 174.52 106 ASP A CA 1
ATOM 711 C C . ASP A 1 130 ? 146.502 210.556 139.807 1.00 183.09 106 ASP A C 1
ATOM 712 O O . ASP A 1 130 ? 146.734 211.663 139.304 1.00 185.16 106 ASP A O 1
ATOM 717 N N . LYS A 1 131 ? 145.389 210.284 140.462 1.00 187.38 107 LYS A N 1
ATOM 718 C CA . LYS A 1 131 ? 144.353 211.328 140.613 1.00 188.37 107 LYS A CA 1
ATOM 719 C C . LYS A 1 131 ? 144.851 212.453 141.521 1.00 174.17 107 LYS A C 1
ATOM 720 O O . LYS A 1 131 ? 144.556 213.620 141.245 1.00 191.18 107 LYS A O 1
ATOM 726 N N . ALA A 1 132 ? 145.589 212.131 142.573 1.00 151.31 108 ALA A N 1
ATOM 727 C CA . ALA A 1 132 ? 146.120 213.156 143.499 1.00 146.66 108 ALA A CA 1
ATOM 728 C C . ALA A 1 132 ? 147.055 214.098 142.740 1.00 154.51 108 ALA A C 1
ATOM 729 O O . ALA A 1 132 ? 146.985 215.322 142.905 1.00 146.94 108 ALA A O 1
ATOM 731 N N . VAL A 1 133 ? 147.909 213.528 141.911 1.00 160.53 109 VAL A N 1
ATOM 732 C CA . VAL A 1 133 ? 148.843 214.332 141.092 1.00 163.98 109 VAL A CA 1
ATOM 733 C C . VAL A 1 133 ? 148.069 215.125 140.042 1.00 163.38 109 VAL A C 1
ATOM 734 O O . VAL A 1 133 ? 148.428 216.274 139.776 1.00 170.81 109 VAL A O 1
ATOM 738 N N . GLU A 1 134 ? 147.054 214.541 139.433 1.00 170.30 110 GLU A N 1
ATOM 739 C CA . GLU A 1 134 ? 146.244 215.304 138.456 1.00 192.53 110 GLU A CA 1
ATOM 740 C C . GLU A 1 134 ? 145.586 216.489 139.156 1.00 179.12 110 GLU A C 1
ATOM 741 O O . GLU A 1 134 ? 145.494 217.579 138.568 1.00 153.57 110 GLU A O 1
ATOM 747 N N . SER A 1 135 ? 145.161 216.293 140.394 1.00 186.58 111 SER A N 1
ATOM 748 C CA . SER A 1 135 ? 144.547 217.374 141.192 1.00 192.75 111 SER A CA 1
ATOM 749 C C . SER A 1 135 ? 145.574 218.470 141.468 1.00 191.85 111 SER A C 1
ATOM 750 O O . SER A 1 135 ? 145.281 219.658 141.239 1.00 210.69 111 SER A O 1
ATOM 753 N N . LEU A 1 136 ? 146.748 218.087 141.947 1.00 172.06 112 LEU A N 1
ATOM 754 C CA . LEU A 1 136 ? 147.823 219.074 142.202 1.00 152.63 112 LEU A CA 1
ATOM 755 C C . LEU A 1 136 ? 148.167 219.813 140.908 1.00 150.81 112 LEU A C 1
ATOM 756 O O . LEU A 1 136 ? 148.392 221.028 140.946 1.00 158.18 112 LEU A O 1
ATOM 761 N N . ARG A 1 137 ? 148.198 219.102 139.789 1.00 151.59 113 ARG A N 1
ATOM 762 C CA . ARG A 1 137 ? 148.504 219.722 138.487 1.00 162.57 113 ARG A CA 1
ATOM 763 C C . ARG A 1 137 ? 147.420 220.723 138.098 1.00 165.73 113 ARG A C 1
ATOM 764 O O . ARG A 1 137 ? 147.743 221.765 137.499 1.00 158.34 113 ARG A O 1
ATOM 772 N N . ALA A 1 138 ? 146.165 220.410 138.390 1.00 158.61 114 ALA A N 1
ATOM 773 C CA . ALA A 1 138 ? 145.059 221.337 138.074 1.00 160.29 114 ALA A CA 1
ATOM 774 C C . ALA A 1 138 ? 145.249 222.655 138.827 1.00 149.45 114 ALA A C 1
ATOM 775 O O . ALA A 1 138 ? 145.302 223.723 138.191 1.00 159.75 114 ALA A O 1
ATOM 777 N N . ILE A 1 139 ? 145.386 222.583 140.134 1.00 141.73 115 ILE A N 1
ATOM 778 C CA . ILE A 1 139 ? 145.485 223.813 140.959 1.00 150.02 115 ILE A CA 1
ATOM 779 C C . ILE A 1 139 ? 146.772 224.574 140.641 1.00 160.73 115 ILE A C 1
ATOM 780 O O . ILE A 1 139 ? 146.844 225.774 140.959 1.00 175.82 115 ILE A O 1
ATOM 785 N N . SER A 1 140 ? 147.767 223.923 140.052 1.00 173.35 116 SER A N 1
ATOM 786 C CA . SER A 1 140 ? 149.035 224.610 139.718 1.00 187.62 116 SER A CA 1
ATOM 787 C C . SER A 1 140 ? 148.779 225.769 138.758 1.00 175.98 116 SER A C 1
ATOM 788 O O . SER A 1 140 ? 149.428 226.811 138.863 1.00 173.91 116 SER A O 1
ATOM 791 N N . HIS A 1 141 ? 147.863 225.590 137.825 1.00 177.62 117 HIS A N 1
ATOM 792 C CA . HIS A 1 141 ? 147.604 226.643 136.827 1.00 200.78 117 HIS A CA 1
ATOM 793 C C . HIS A 1 141 ? 146.946 227.862 137.458 1.00 206.47 117 HIS A C 1
ATOM 794 O O . HIS A 1 141 ? 146.994 228.931 136.845 1.00 205.16 117 HIS A O 1
ATOM 801 N N . GLU A 1 142 ? 146.334 227.709 138.626 1.00 219.20 118 GLU A N 1
ATOM 802 C CA . GLU A 1 142 ? 145.644 228.825 139.301 1.00 232.04 118 GLU A CA 1
ATOM 803 C C . GLU A 1 142 ? 146.444 229.399 140.466 1.00 211.86 118 GLU A C 1
ATOM 804 O O . GLU A 1 142 ? 146.124 230.533 140.868 1.00 212.32 118 GLU A O 1
ATOM 810 N N . HIS A 1 143 ? 147.425 228.683 140.990 1.00 197.99 119 HIS A N 1
ATOM 811 C CA . HIS A 1 143 ? 148.307 229.265 142.020 1.00 194.22 119 HIS A CA 1
ATOM 812 C C . HIS A 1 143 ? 148.986 230.497 141.449 1.00 210.99 119 HIS A C 1
ATOM 813 O O . HIS A 1 143 ? 149.454 230.468 140.304 1.00 223.55 119 HIS A O 1
ATOM 820 N N . SER A 1 144 ? 149.049 231.559 142.223 1.00 227.35 120 SER A N 1
ATOM 821 C CA . SER A 1 144 ? 149.828 232.739 141.802 1.00 239.77 120 SER A CA 1
ATOM 822 C C . SER A 1 144 ? 151.305 232.391 141.930 1.00 239.88 120 SER A C 1
ATOM 823 O O . SER A 1 144 ? 151.678 231.532 142.740 1.00 228.83 120 SER A O 1
ATOM 826 N N . PRO A 1 145 ? 152.192 233.011 141.126 1.00 233.07 121 PRO A N 1
ATOM 827 C CA . PRO A 1 145 ? 153.630 232.799 141.286 1.00 213.75 121 PRO A CA 1
ATOM 828 C C . PRO A 1 145 ? 154.129 232.958 142.720 1.00 182.13 121 PRO A C 1
ATOM 829 O O . PRO A 1 145 ? 155.042 232.245 143.132 1.00 164.52 121 PRO A O 1
ATOM 833 N N . SER A 1 146 ? 153.514 233.858 143.472 1.00 176.97 122 SER A N 1
ATOM 834 C CA . SER A 1 146 ? 153.873 234.021 144.894 1.00 177.82 122 SER A CA 1
ATOM 835 C C . SER A 1 146 ? 153.567 232.734 145.658 1.00 177.68 122 SER A C 1
ATOM 836 O O . SER A 1 146 ? 154.429 232.250 146.400 1.00 190.75 122 SER A O 1
ATOM 839 N N . ASP A 1 147 ? 152.387 232.163 145.451 1.00 160.71 123 ASP A N 1
ATOM 840 C CA . ASP A 1 147 ? 152.020 230.917 146.162 1.00 167.54 123 ASP A CA 1
ATOM 841 C C . ASP A 1 147 ? 152.807 229.751 145.593 1.00 164.04 123 ASP A C 1
ATOM 842 O O . ASP A 1 147 ? 153.204 228.853 146.362 1.00 143.81 123 ASP A O 1
ATOM 847 N N . LEU A 1 148 ? 153.045 229.797 144.292 1.00 164.63 124 LEU A N 1
ATOM 848 C CA . LEU A 1 148 ? 153.812 228.748 143.590 1.00 160.94 124 LEU A CA 1
ATOM 849 C C . LEU A 1 148 ? 155.197 228.651 144.222 1.00 138.28 124 LEU A C 1
ATOM 850 O O . LEU A 1 148 ? 155.640 227.561 144.590 1.00 120.19 124 LEU A O 1
ATOM 855 N N . GLU A 1 149 ? 155.829 229.796 144.388 1.00 145.52 125 GLU A N 1
ATOM 856 C CA . GLU A 1 149 ? 157.160 229.882 145.017 1.00 159.58 125 GLU A CA 1
ATOM 857 C C . GLU A 1 149 ? 157.105 229.549 146.504 1.00 179.32 125 GLU A C 1
ATOM 858 O O . GLU A 1 149 ? 157.935 228.755 146.983 1.00 187.50 125 GLU A O 1
ATOM 864 N N . ALA A 1 150 ? 156.153 230.116 147.232 1.00 186.08 126 ALA A N 1
ATOM 865 C CA . ALA A 1 150 ? 156.138 230.006 148.707 1.00 197.85 126 ALA A CA 1
ATOM 866 C C . ALA A 1 150 ? 155.849 228.576 149.167 1.00 208.22 126 ALA A C 1
ATOM 867 O O . ALA A 1 150 ? 156.602 228.038 149.983 1.00 209.92 126 ALA A O 1
ATOM 869 N N . HIS A 1 151 ? 154.740 227.992 148.727 1.00 225.51 127 HIS A N 1
ATOM 870 C CA . HIS A 1 151 ? 154.343 226.638 149.185 1.00 235.24 127 HIS A CA 1
ATOM 871 C C . HIS A 1 151 ? 154.547 225.550 148.137 1.00 232.71 127 HIS A C 1
ATOM 872 O O . HIS A 1 151 ? 155.045 224.466 148.488 1.00 224.03 127 HIS A O 1
ATOM 879 N N . PHE A 1 152 ? 154.158 225.797 146.892 1.00 218.57 128 PHE A N 1
ATOM 880 C CA . PHE A 1 152 ? 154.090 224.731 145.874 1.00 199.10 128 PHE A CA 1
ATOM 881 C C . PHE A 1 152 ? 155.468 224.113 145.620 1.00 185.90 128 PHE A C 1
ATOM 882 O O . PHE A 1 152 ? 155.637 222.883 145.735 1.00 184.14 128 PHE A O 1
ATOM 890 N N . VAL A 1 153 ? 156.450 224.930 145.280 1.00 168.00 129 VAL A N 1
ATOM 891 C CA . VAL A 1 153 ? 157.800 224.383 145.025 1.00 156.94 129 VAL A CA 1
ATOM 892 C C . VAL A 1 153 ? 158.340 223.719 146.284 1.00 138.40 129 VAL A C 1
ATOM 893 O O . VAL A 1 153 ? 158.842 222.594 146.194 1.00 128.28 129 VAL A O 1
ATOM 897 N N . PRO A 1 154 ? 158.324 224.358 147.469 1.00 164.05 130 PRO A N 1
ATOM 898 C CA . PRO A 1 154 ? 158.746 223.657 148.679 1.00 189.48 130 PRO A CA 1
ATOM 899 C C . PRO A 1 154 ? 157.966 222.375 148.951 1.00 198.32 130 PRO A C 1
ATOM 900 O O . PRO A 1 154 ? 158.515 221.469 149.575 1.00 194.73 130 PRO A O 1
ATOM 904 N N . LEU A 1 155 ? 156.717 222.291 148.505 1.00 197.62 131 LEU A N 1
ATOM 905 C CA . LEU A 1 155 ? 155.983 221.011 148.626 1.00 192.22 131 LEU A CA 1
ATOM 906 C C . LEU A 1 155 ? 156.656 219.940 147.771 1.00 184.72 131 LEU A C 1
ATOM 907 O O . LEU A 1 155 ? 156.855 218.819 148.260 1.00 183.85 131 LEU A O 1
ATOM 912 N N . VAL A 1 156 ? 156.972 220.269 146.529 1.00 169.02 132 VAL A N 1
ATOM 913 C CA . VAL A 1 156 ? 157.661 219.304 145.636 1.00 161.11 132 VAL A CA 1
ATOM 914 C C . VAL A 1 156 ? 158.988 218.893 146.279 1.00 150.97 132 VAL A C 1
ATOM 915 O O . VAL A 1 156 ? 159.329 217.694 146.309 1.00 128.31 132 VAL A O 1
ATOM 919 N N . LYS A 1 157 ? 159.694 219.866 146.828 1.00 165.12 133 LYS A N 1
ATOM 920 C CA . LYS A 1 157 ? 160.979 219.614 147.507 1.00 165.26 133 LYS A CA 1
ATOM 921 C C . LYS A 1 157 ? 160.771 218.684 148.697 1.00 140.48 133 LYS A C 1
ATOM 922 O O . LYS A 1 157 ? 161.584 217.764 148.900 1.00 139.45 133 LYS A O 1
ATOM 928 N N . ARG A 1 158 ? 159.731 218.920 149.470 1.00 149.73 134 ARG A N 1
ATOM 929 C CA . ARG A 1 158 ? 159.455 218.075 150.647 1.00 167.59 134 ARG A CA 1
ATOM 930 C C . ARG A 1 158 ? 159.111 216.665 150.207 1.00 163.80 134 ARG A C 1
ATOM 931 O O . ARG A 1 158 ? 159.490 215.707 150.910 1.00 161.16 134 ARG A O 1
ATOM 939 N N . LEU A 1 159 ? 158.415 216.532 149.087 1.00 160.60 135 LEU A N 1
ATOM 940 C CA . LEU A 1 159 ? 158.059 215.184 148.594 1.00 163.07 135 LEU A CA 1
ATOM 941 C C . LEU A 1 159 ? 159.324 214.436 148.198 1.00 169.55 135 LEU A C 1
ATOM 942 O O . LEU A 1 159 ? 159.438 213.246 148.493 1.00 195.95 135 LEU A O 1
ATOM 947 N N . ALA A 1 160 ? 160.267 215.111 147.562 1.00 176.17 136 ALA A N 1
ATOM 948 C CA . ALA A 1 160 ? 161.551 214.458 147.237 1.00 174.53 136 ALA A CA 1
ATOM 949 C C . ALA A 1 160 ? 162.299 214.129 148.534 1.00 160.06 136 ALA A C 1
ATOM 950 O O . ALA A 1 160 ? 162.890 213.035 148.641 1.00 141.00 136 ALA A O 1
ATOM 952 N N . GLY A 1 161 ? 162.217 215.037 149.500 1.00 160.74 137 GLY A N 1
ATOM 953 C CA . GLY A 1 161 ? 162.823 214.896 150.826 1.00 158.45 137 GLY A CA 1
ATOM 954 C C . GLY A 1 161 ? 162.233 213.773 151.644 1.00 154.43 137 GLY A C 1
ATOM 955 O O . GLY A 1 161 ? 162.882 213.369 152.629 1.00 157.83 137 GLY A O 1
ATOM 956 N N . GLY A 1 162 ? 161.068 213.262 151.260 1.00 145.83 138 GLY A N 1
ATOM 957 C CA . GLY A 1 162 ? 160.355 212.265 152.058 1.00 146.71 138 GLY A CA 1
ATOM 958 C C . GLY A 1 162 ? 160.774 210.913 151.587 1.00 139.44 138 GLY A C 1
ATOM 959 O O . GLY A 1 162 ? 160.392 210.486 150.480 1.00 131.75 138 GLY A O 1
ATOM 960 N N . ASP A 1 163 ? 161.514 210.238 152.443 1.00 136.54 139 ASP A N 1
ATOM 961 C CA . ASP A 1 163 ? 162.178 208.968 152.102 1.00 144.08 139 ASP A CA 1
ATOM 962 C C . ASP A 1 163 ? 161.205 207.862 151.722 1.00 146.82 139 ASP A C 1
ATOM 963 O O . ASP A 1 163 ? 161.655 206.870 151.141 1.00 148.15 139 ASP A O 1
ATOM 968 N N . TRP A 1 164 ? 159.925 207.999 152.012 1.00 155.09 140 TRP A N 1
ATOM 969 C CA . TRP A 1 164 ? 158.976 206.982 151.516 1.00 158.24 140 TRP A CA 1
ATOM 970 C C . TRP A 1 164 ? 158.866 207.154 150.011 1.00 137.63 140 TRP A C 1
ATOM 971 O O . TRP A 1 164 ? 158.372 208.181 149.542 1.00 107.04 140 TRP A O 1
ATOM 982 N N . PHE A 1 165 ? 159.342 206.172 149.273 1.00 129.09 141 PHE A N 1
ATOM 983 C CA . PHE A 1 165 ? 159.571 206.349 147.825 1.00 118.41 141 PHE A CA 1
ATOM 984 C C . PHE A 1 165 ? 158.286 206.601 147.059 1.00 105.84 141 PHE A C 1
ATOM 985 O O . PHE A 1 165 ? 158.358 207.069 145.930 1.00 72.77 141 PHE A O 1
ATOM 993 N N . THR A 1 166 ? 157.129 206.328 147.629 1.00 127.79 142 THR A N 1
ATOM 994 C CA . THR A 1 166 ? 155.893 206.755 146.952 1.00 132.25 142 THR A CA 1
ATOM 995 C C . THR A 1 166 ? 155.856 208.271 146.877 1.00 131.13 142 THR A C 1
ATOM 996 O O . THR A 1 166 ? 155.347 208.832 145.894 1.00 99.67 142 THR A O 1
ATOM 1000 N N . SER A 1 167 ? 156.417 208.923 147.881 1.00 138.85 143 SER A N 1
ATOM 1001 C CA . SER A 1 167 ? 156.546 210.395 147.899 1.00 138.23 143 SER A CA 1
ATOM 1002 C C . SER A 1 167 ? 157.318 210.840 146.656 1.00 152.71 143 SER A C 1
ATOM 1003 O O . SER A 1 167 ? 156.801 211.612 145.837 1.00 135.63 143 SER A O 1
ATOM 1006 N N . ARG A 1 168 ? 158.526 210.319 146.512 1.00 158.25 144 ARG A N 1
ATOM 1007 C CA . ARG A 1 168 ? 159.418 210.633 145.373 1.00 124.87 144 ARG A CA 1
ATOM 1008 C C . ARG A 1 168 ? 158.673 210.358 144.073 1.00 105.42 144 ARG A C 1
ATOM 1009 O O . ARG A 1 168 ? 158.651 211.203 143.179 1.00 91.85 144 ARG A O 1
ATOM 1017 N N . THR A 1 169 ? 158.040 209.198 144.014 1.00 120.69 145 THR A N 1
ATOM 1018 C CA . THR A 1 169 ? 157.286 208.750 142.838 1.00 125.60 145 THR A CA 1
ATOM 1019 C C . THR A 1 169 ? 156.301 209.827 142.424 1.00 131.10 145 THR A C 1
ATOM 1020 O O . THR A 1 169 ? 156.197 210.160 141.240 1.00 119.23 145 THR A O 1
ATOM 1024 N N . SER A 1 170 ? 155.598 210.383 143.391 1.00 146.75 146 SER A N 1
ATOM 1025 C CA . SER A 1 170 ? 154.587 211.421 143.103 1.00 160.46 146 SER A CA 1
ATOM 1026 C C . SER A 1 170 ? 155.248 212.680 142.546 1.00 147.22 146 SER A C 1
ATOM 1027 O O . SER A 1 170 ? 154.738 213.254 141.572 1.00 134.98 146 SER A O 1
ATOM 1030 N N . ALA A 1 171 ? 156.355 213.095 143.144 1.00 125.30 147 ALA A N 1
ATOM 1031 C CA . ALA A 1 171 ? 157.051 214.333 142.740 1.00 105.06 147 ALA A CA 1
ATOM 1032 C C . ALA A 1 171 ? 157.440 214.286 141.269 1.00 103.52 147 ALA A C 1
ATOM 1033 O O . ALA A 1 171 ? 157.440 215.349 140.628 1.00 124.74 147 ALA A O 1
ATOM 1035 N N . CYS A 1 172 ? 157.766 213.112 140.745 1.00 117.26 148 CYS A N 1
ATOM 1036 C CA . CYS A 1 172 ? 158.249 212.973 139.351 1.00 139.27 148 CYS A CA 1
ATOM 1037 C C . CYS A 1 172 ? 157.369 213.712 138.336 1.00 126.47 148 CYS A C 1
ATOM 1038 O O . CYS A 1 172 ? 157.897 214.199 137.329 1.00 113.28 148 CYS A O 1
ATOM 1041 N N . GLY A 1 173 ? 156.060 213.770 138.560 1.00 136.37 149 GLY A N 1
ATOM 1042 C CA . GLY A 1 173 ? 155.123 214.400 137.618 1.00 150.59 149 GLY A CA 1
ATOM 1043 C C . GLY A 1 173 ? 154.769 215.841 137.899 1.00 154.00 149 GLY A C 1
ATOM 1044 O O . GLY A 1 173 ? 154.085 216.454 137.067 1.00 121.78 149 GLY A O 1
ATOM 1045 N N . LEU A 1 174 ? 155.203 216.392 139.023 1.00 161.58 150 LEU A N 1
ATOM 1046 C CA . LEU A 1 174 ? 154.806 217.754 139.430 1.00 153.49 150 LEU A CA 1
ATOM 1047 C C . LEU A 1 174 ? 155.728 218.804 138.836 1.00 147.78 150 LEU A C 1
ATOM 1048 O O . LEU A 1 174 ? 155.246 219.910 138.532 1.00 169.09 150 LEU A O 1
ATOM 1053 N N . PHE A 1 175 ? 157.009 218.491 138.701 1.00 131.53 151 PHE A N 1
ATOM 1054 C CA . PHE A 1 175 ? 158.014 219.457 138.219 1.00 121.67 151 PHE A CA 1
ATOM 1055 C C . PHE A 1 175 ? 157.602 220.065 136.885 1.00 125.05 151 PHE A C 1
ATOM 1056 O O . PHE A 1 175 ? 157.823 221.272 136.678 1.00 129.70 151 PHE A O 1
ATOM 1064 N N . SER A 1 176 ? 157.006 219.273 136.007 1.00 140.62 152 SER A N 1
ATOM 1065 C CA . SER A 1 176 ? 156.718 219.695 134.618 1.00 179.88 152 SER A CA 1
ATOM 1066 C C . SER A 1 176 ? 155.849 220.959 134.529 1.00 183.00 152 SER A C 1
ATOM 1067 O O . SER A 1 176 ? 155.943 221.673 133.527 1.00 184.78 152 SER A O 1
ATOM 1070 N N . VAL A 1 177 ? 155.017 221.239 135.518 1.00 186.25 153 VAL A N 1
ATOM 1071 C CA . VAL A 1 177 ? 154.104 222.411 135.439 1.00 187.76 153 VAL A CA 1
ATOM 1072 C C . VAL A 1 177 ? 154.567 223.611 136.255 1.00 191.77 153 VAL A C 1
ATOM 1073 O O . VAL A 1 177 ? 154.147 224.734 135.917 1.00 198.71 153 VAL A O 1
ATOM 1077 N N . CYS A 1 178 ? 155.379 223.433 137.290 1.00 188.54 154 CYS A N 1
ATOM 1078 C CA . CYS A 1 178 ? 155.842 224.594 138.085 1.00 184.87 154 CYS A CA 1
ATOM 1079 C C . CYS A 1 178 ? 157.043 225.292 137.436 1.00 186.58 154 CYS A C 1
ATOM 1080 O O . CYS A 1 178 ? 157.189 226.508 137.615 1.00 194.80 154 CYS A O 1
ATOM 1083 N N . TYR A 1 179 ? 157.887 224.563 136.725 1.00 168.63 155 TYR A N 1
ATOM 1084 C CA . TYR A 1 179 ? 159.113 225.134 136.120 1.00 163.62 155 TYR A CA 1
ATOM 1085 C C . TYR A 1 179 ? 158.893 226.381 135.253 1.00 146.15 155 TYR A C 1
ATOM 1086 O O . TYR A 1 179 ? 159.707 227.306 135.356 1.00 139.87 155 TYR A O 1
ATOM 1095 N N . PRO A 1 180 ? 157.888 226.475 134.366 1.00 137.18 156 PRO A N 1
ATOM 1096 C CA . PRO A 1 180 ? 157.855 227.602 133.435 1.00 149.78 156 PRO A CA 1
ATOM 1097 C C . PRO A 1 180 ? 157.720 228.993 134.062 1.00 154.88 156 PRO A C 1
ATOM 1098 O O . PRO A 1 180 ? 158.233 229.957 133.501 1.00 142.73 156 PRO A O 1
ATOM 1102 N N . ARG A 1 181 ? 157.081 229.097 135.227 1.00 173.81 157 ARG A N 1
ATOM 1103 C CA . ARG A 1 181 ? 156.729 230.414 135.806 1.00 190.48 157 ARG A CA 1
ATOM 1104 C C . ARG A 1 181 ? 157.468 230.717 137.111 1.00 189.06 157 ARG A C 1
ATOM 1105 O O . ARG A 1 181 ? 157.223 231.790 137.684 1.00 205.26 157 ARG A O 1
ATOM 1113 N N . VAL A 1 182 ? 158.370 229.858 137.571 1.00 166.39 158 VAL A N 1
ATOM 1114 C CA . VAL A 1 182 ? 159.106 230.087 138.840 1.00 161.64 158 VAL A CA 1
ATOM 1115 C C . VAL A 1 182 ? 160.437 230.741 138.514 1.00 184.40 158 VAL A C 1
ATOM 1116 O O . VAL A 1 182 ? 160.941 230.603 137.377 1.00 208.79 158 VAL A O 1
ATOM 1120 N N . SER A 1 183 ? 160.991 231.436 139.492 1.00 198.58 159 SER A N 1
ATOM 1121 C CA . SER A 1 183 ? 162.257 232.196 139.343 1.00 213.36 159 SER A CA 1
ATOM 1122 C C . SER A 1 183 ? 163.368 231.310 138.782 1.00 223.14 159 SER A C 1
ATOM 1123 O O . SER A 1 183 ? 163.414 230.101 139.060 1.00 225.62 159 SER A O 1
ATOM 1126 N N . SER A 1 184 ? 164.263 231.921 138.024 1.00 228.95 160 SER A N 1
ATOM 1127 C CA . SER A 1 184 ? 165.387 231.209 137.376 1.00 236.28 160 SER A CA 1
ATOM 1128 C C . SER A 1 184 ? 166.228 230.464 138.409 1.00 235.32 160 SER A C 1
ATOM 1129 O O . SER A 1 184 ? 166.756 229.382 138.097 1.00 240.91 160 SER A O 1
ATOM 1132 N N . ALA A 1 185 ? 166.308 230.985 139.628 1.00 219.48 161 ALA A N 1
ATOM 1133 C CA . ALA A 1 185 ? 167.017 230.290 140.714 1.00 207.40 161 ALA A CA 1
ATOM 1134 C C . ALA A 1 185 ? 166.329 228.957 140.982 1.00 204.79 161 ALA A C 1
ATOM 1135 O O . ALA A 1 185 ? 166.992 227.908 141.047 1.00 212.33 161 ALA A O 1
ATOM 1137 N N . VAL A 1 186 ? 165.026 229.005 141.157 1.00 196.81 162 VAL A N 1
ATOM 1138 C CA . VAL A 1 186 ? 164.249 227.770 141.383 1.00 189.20 162 VAL A CA 1
ATOM 1139 C C . VAL A 1 186 ? 164.320 226.905 140.128 1.00 172.58 162 VAL A C 1
ATOM 1140 O O . VAL A 1 186 ? 164.377 225.675 140.246 1.00 162.28 162 VAL A O 1
ATOM 1144 N N . LYS A 1 187 ? 164.297 227.519 138.953 1.00 156.56 163 LYS A N 1
ATOM 1145 C CA . LYS A 1 187 ? 164.412 226.738 137.709 1.00 153.34 163 LYS A CA 1
ATOM 1146 C C . LYS A 1 187 ? 165.684 225.902 137.732 1.00 177.74 163 LYS A C 1
ATOM 1147 O O . LYS A 1 187 ? 165.686 224.778 137.201 1.00 193.45 163 LYS A O 1
ATOM 1153 N N . ALA A 1 188 ? 166.748 226.415 138.336 1.00 204.86 164 ALA A N 1
ATOM 1154 C CA . ALA A 1 188 ? 168.015 225.662 138.422 1.00 224.89 164 ALA A CA 1
ATOM 1155 C C . ALA A 1 188 ? 167.970 224.643 139.558 1.00 211.76 164 ALA A C 1
ATOM 1156 O O . ALA A 1 188 ? 168.419 223.497 139.375 1.00 221.51 164 ALA A O 1
ATOM 1158 N N . GLU A 1 189 ? 167.460 225.051 140.706 1.00 190.01 165 GLU A N 1
ATOM 1159 C CA . GLU A 1 189 ? 167.397 224.166 141.887 1.00 174.74 165 GLU A CA 1
ATOM 1160 C C . GLU A 1 189 ? 166.550 222.928 141.596 1.00 172.89 165 GLU A C 1
ATOM 1161 O O . GLU A 1 189 ? 166.921 221.825 142.036 1.00 158.92 165 GLU A O 1
ATOM 1167 N N . LEU A 1 190 ? 165.440 223.100 140.892 1.00 166.17 166 LEU A N 1
ATOM 1168 C CA . LEU A 1 190 ? 164.527 221.971 140.587 1.00 159.78 166 LEU A CA 1
ATOM 1169 C C . LEU A 1 190 ? 165.255 220.871 139.813 1.00 148.72 166 LEU A C 1
ATOM 1170 O O . LEU A 1 190 ? 165.046 219.684 140.093 1.00 126.10 166 LEU A O 1
ATOM 1175 N N . ARG A 1 191 ? 166.092 221.248 138.866 1.00 144.14 167 ARG A N 1
ATOM 1176 C CA . ARG A 1 191 ? 166.803 220.244 138.046 1.00 137.90 167 ARG A CA 1
ATOM 1177 C C . ARG A 1 191 ? 167.751 219.417 138.905 1.00 145.82 167 ARG A C 1
ATOM 1178 O O . ARG A 1 191 ? 167.981 218.250 138.569 1.00 144.60 167 ARG A O 1
ATOM 1186 N N . GLN A 1 192 ? 168.258 219.972 139.997 1.00 161.38 168 GLN A N 1
ATOM 1187 C CA . GLN A 1 192 ? 169.124 219.190 140.906 1.00 161.80 168 GLN A CA 1
ATOM 1188 C C . GLN A 1 192 ? 168.334 218.044 141.529 1.00 154.92 168 GLN A C 1
ATOM 1189 O O . GLN A 1 192 ? 168.786 216.887 141.517 1.00 138.95 168 GLN A O 1
ATOM 1195 N N . TYR A 1 193 ? 167.164 218.345 142.054 1.00 164.85 169 TYR A N 1
ATOM 1196 C CA . TYR A 1 193 ? 166.351 217.274 142.666 1.00 169.26 169 TYR A CA 1
ATOM 1197 C C . TYR A 1 193 ? 165.863 216.333 141.572 1.00 169.48 169 TYR A C 1
ATOM 1198 O O . TYR A 1 193 ? 165.748 215.127 141.817 1.00 181.02 169 TYR A O 1
ATOM 1207 N N . PHE A 1 194 ? 165.540 216.856 140.395 1.00 140.57 170 PHE A N 1
ATOM 1208 C CA . PHE A 1 194 ? 165.085 215.973 139.308 1.00 132.31 170 PHE A CA 1
ATOM 1209 C C . PHE A 1 194 ? 166.185 214.985 138.919 1.00 176.14 170 PHE A C 1
ATOM 1210 O O . PHE A 1 194 ? 165.909 213.794 138.709 1.00 181.36 170 PHE A O 1
ATOM 1218 N N . ARG A 1 195 ? 167.421 215.456 138.849 1.00 206.50 171 ARG A N 1
ATOM 1219 C CA . ARG A 1 195 ? 168.563 214.558 138.596 1.00 204.23 171 ARG A CA 1
ATOM 1220 C C . ARG A 1 195 ? 168.663 213.538 139.723 1.00 174.96 171 ARG A C 1
ATOM 1221 O O . ARG A 1 195 ? 168.912 212.355 139.446 1.00 184.67 171 ARG A O 1
ATOM 1229 N N . ASN A 1 196 ? 168.476 213.982 140.953 1.00 150.11 172 ASN A N 1
ATOM 1230 C CA . ASN A 1 196 ? 168.521 213.051 142.092 1.00 152.10 172 ASN A CA 1
ATOM 1231 C C . ASN A 1 196 ? 167.441 211.994 141.928 1.00 160.77 172 ASN A C 1
ATOM 1232 O O . ASN A 1 196 ? 167.686 210.814 142.258 1.00 161.58 172 ASN A O 1
ATOM 1237 N N . LEU A 1 197 ? 166.267 212.399 141.467 1.00 158.98 173 LEU A N 1
ATOM 1238 C CA . LEU A 1 197 ? 165.180 211.434 141.200 1.00 166.19 173 LEU A CA 1
ATOM 1239 C C . LEU A 1 197 ? 165.637 210.419 140.159 1.00 166.91 173 LEU A C 1
ATOM 1240 O O . LEU A 1 197 ? 165.507 209.207 140.377 1.00 182.59 173 LEU A O 1
ATOM 1245 N N . CYS A 1 198 ? 166.190 210.892 139.058 1.00 138.80 174 CYS A N 1
ATOM 1246 C CA . CYS A 1 198 ? 166.669 209.975 138.007 1.00 126.85 174 CYS A CA 1
ATOM 1247 C C . CYS A 1 198 ? 167.817 209.089 138.495 1.00 146.14 174 CYS A C 1
ATOM 1248 O O . CYS A 1 198 ? 168.053 208.043 137.884 1.00 154.22 174 CYS A O 1
ATOM 1251 N N . SER A 1 199 ? 168.509 209.481 139.562 1.00 172.51 175 SER A N 1
ATOM 1252 C CA . SER A 1 199 ? 169.648 208.722 140.121 1.00 174.87 175 SER A CA 1
ATOM 1253 C C . SER A 1 199 ? 169.259 207.965 141.387 1.00 159.32 175 SER A C 1
ATOM 1254 O O . SER A 1 199 ? 170.145 207.341 141.987 1.00 143.32 175 SER A O 1
ATOM 1257 N N . ASP A 1 200 ? 168.005 208.021 141.794 1.00 165.35 176 ASP A N 1
ATOM 1258 C CA . ASP A 1 200 ? 167.592 207.323 143.021 1.00 171.03 176 ASP A CA 1
ATOM 1259 C C . ASP A 1 200 ? 167.704 205.820 142.833 1.00 157.98 176 ASP A C 1
ATOM 1260 O O . ASP A 1 200 ? 167.520 205.304 141.731 1.00 144.60 176 ASP A O 1
ATOM 1265 N N . ASP A 1 201 ? 167.993 205.131 143.916 1.00 167.87 177 ASP A N 1
ATOM 1266 C CA . ASP A 1 201 ? 168.260 203.677 143.870 1.00 184.43 177 ASP A CA 1
ATOM 1267 C C . ASP A 1 201 ? 166.981 202.866 144.029 1.00 184.16 177 ASP A C 1
ATOM 1268 O O . ASP A 1 201 ? 167.079 201.643 144.192 1.00 198.49 177 ASP A O 1
ATOM 1273 N N . THR A 1 202 ? 165.820 203.510 144.024 1.00 176.11 178 THR A N 1
ATOM 1274 C CA . THR A 1 202 ? 164.510 202.840 144.016 1.00 154.74 178 THR A CA 1
ATOM 1275 C C . THR A 1 202 ? 164.082 202.705 142.562 1.00 131.88 178 THR A C 1
ATOM 1276 O O . THR A 1 202 ? 163.750 203.714 141.941 1.00 130.65 178 THR A O 1
ATOM 1280 N N . PRO A 1 203 ? 164.087 201.502 141.958 1.00 124.11 179 PRO A N 1
ATOM 1281 C CA . PRO A 1 203 ? 163.795 201.402 140.528 1.00 109.86 179 PRO A CA 1
ATOM 1282 C C . PRO A 1 203 ? 162.466 202.027 140.115 1.00 127.34 179 PRO A C 1
ATOM 1283 O O . PRO A 1 203 ? 162.406 202.673 139.071 1.00 132.20 179 PRO A O 1
ATOM 1287 N N . MET A 1 204 ? 161.433 201.881 140.930 1.00 146.77 180 MET A N 1
ATOM 1288 C CA . MET A 1 204 ? 160.110 202.470 140.640 1.00 146.24 180 MET A CA 1
ATOM 1289 C C . MET A 1 204 ? 160.237 203.983 140.461 1.00 132.97 180 MET A C 1
ATOM 1290 O O . MET A 1 204 ? 159.565 204.560 139.590 1.00 111.01 180 MET A O 1
ATOM 1295 N N . VAL A 1 205 ? 161.076 204.614 141.270 1.00 116.56 181 VAL A N 1
ATOM 1296 C CA . VAL A 1 205 ? 161.300 206.072 141.163 1.00 95.28 181 VAL A CA 1
ATOM 1297 C C . VAL A 1 205 ? 161.844 206.393 139.781 1.00 82.63 181 VAL A C 1
ATOM 1298 O O . VAL A 1 205 ? 161.393 207.334 139.135 1.00 78.02 181 VAL A O 1
ATOM 1302 N N . ARG A 1 206 ? 162.809 205.626 139.342 1.00 81.87 182 ARG A N 1
ATOM 1303 C CA . ARG A 1 206 ? 163.406 205.860 138.020 1.00 82.51 182 ARG A CA 1
ATOM 1304 C C . ARG A 1 206 ? 162.383 205.583 136.938 1.00 72.13 182 ARG A C 1
ATOM 1305 O O . ARG A 1 206 ? 162.370 206.301 135.937 1.00 66.19 182 ARG A O 1
ATOM 1313 N N . ARG A 1 207 ? 161.529 204.595 137.144 1.00 74.20 183 ARG A N 1
ATOM 1314 C CA . ARG A 1 207 ? 160.468 204.318 136.163 1.00 99.37 183 ARG A CA 1
ATOM 1315 C C . ARG A 1 207 ? 159.576 205.549 136.021 1.00 120.81 183 ARG A C 1
ATOM 1316 O O . ARG A 1 207 ? 159.340 206.029 134.899 1.00 92.35 183 ARG A O 1
ATOM 1324 N N . ALA A 1 208 ? 159.121 206.089 137.142 1.00 125.91 184 ALA A N 1
ATOM 1325 C CA . ALA A 1 208 ? 158.235 207.269 137.129 1.00 129.79 184 ALA A CA 1
ATOM 1326 C C . ALA A 1 208 ? 158.964 208.465 136.520 1.00 132.90 184 ALA A C 1
ATOM 1327 O O . ALA A 1 208 ? 158.408 209.160 135.659 1.00 116.32 184 ALA A O 1
ATOM 1329 N N . ALA A 1 209 ? 160.161 208.750 137.013 1.00 136.76 185 ALA A N 1
ATOM 1330 C CA . ALA A 1 209 ? 160.964 209.892 136.530 1.00 135.15 185 ALA A CA 1
ATOM 1331 C C . ALA A 1 209 ? 161.132 209.807 135.019 1.00 102.39 185 ALA A C 1
ATOM 1332 O O . ALA A 1 209 ? 160.894 210.801 134.324 1.00 110.27 185 ALA A O 1
ATOM 1334 N N . ALA A 1 210 ? 161.576 208.665 134.531 1.00 91.91 186 ALA A N 1
ATOM 1335 C CA . ALA A 1 210 ? 161.754 208.466 133.086 1.00 98.02 186 ALA A CA 1
ATOM 1336 C C . ALA A 1 210 ? 160.429 208.672 132.376 1.00 110.46 186 ALA A C 1
ATOM 1337 O O . ALA A 1 210 ? 160.408 209.245 131.279 1.00 120.53 186 ALA A O 1
ATOM 1339 N N . SER A 1 211 ? 159.346 208.210 132.977 1.00 122.49 187 SER A N 1
ATOM 1340 C CA . SER A 1 211 ? 158.007 208.360 132.364 1.00 145.58 187 SER A CA 1
ATOM 1341 C C . SER A 1 211 ? 157.664 209.840 132.181 1.00 149.84 187 SER A C 1
ATOM 1342 O O . SER A 1 211 ? 157.151 210.230 131.123 1.00 135.47 187 SER A O 1
ATOM 1345 N N . LYS A 1 212 ? 157.956 210.665 133.177 1.00 148.11 188 LYS A N 1
ATOM 1346 C CA . LYS A 1 212 ? 157.553 212.082 133.141 1.00 149.99 188 LYS A CA 1
ATOM 1347 C C . LYS A 1 212 ? 158.606 212.972 132.494 1.00 136.93 188 LYS A C 1
ATOM 1348 O O . LYS A 1 212 ? 158.296 214.143 132.171 1.00 140.39 188 LYS A O 1
ATOM 1354 N N . LEU A 1 213 ? 159.802 212.448 132.286 1.00 128.66 189 LEU A N 1
ATOM 1355 C CA . LEU A 1 213 ? 160.886 213.228 131.668 1.00 129.83 189 LEU A CA 1
ATOM 1356 C C . LEU A 1 213 ? 160.496 213.678 130.266 1.00 141.69 189 LEU A C 1
ATOM 1357 O O . LEU A 1 213 ? 160.941 214.748 129.841 1.00 157.70 189 LEU A O 1
ATOM 1362 N N . GLY A 1 214 ? 159.709 212.883 129.557 1.00 142.47 190 GLY A N 1
ATOM 1363 C CA . GLY A 1 214 ? 159.283 213.231 128.197 1.00 161.30 190 GLY A CA 1
ATOM 1364 C C . GLY A 1 214 ? 158.630 214.600 128.116 1.00 158.55 190 GLY A C 1
ATOM 1365 O O . GLY A 1 214 ? 159.129 215.492 127.417 1.00 129.81 190 GLY A O 1
ATOM 1366 N N . GLU A 1 215 ? 157.541 214.785 128.828 1.00 161.96 191 GLU A N 1
ATOM 1367 C CA . GLU A 1 215 ? 156.843 216.087 128.797 1.00 162.91 191 GLU A CA 1
ATOM 1368 C C . GLU A 1 215 ? 157.664 217.125 129.547 1.00 152.74 191 GLU A C 1
ATOM 1369 O O . GLU A 1 215 ? 157.542 218.318 129.219 1.00 137.28 191 GLU A O 1
ATOM 1375 N N . PHE A 1 216 ? 158.455 216.716 130.529 1.00 151.42 192 PHE A N 1
ATOM 1376 C CA . PHE A 1 216 ? 159.269 217.698 131.270 1.00 139.79 192 PHE A CA 1
ATOM 1377 C C . PHE A 1 216 ? 160.249 218.383 130.324 1.00 134.53 192 PHE A C 1
ATOM 1378 O O . PHE A 1 216 ? 160.407 219.610 130.377 1.00 149.46 192 PHE A O 1
ATOM 1386 N N . ALA A 1 217 ? 160.897 217.611 129.468 1.00 136.71 193 ALA A N 1
ATOM 1387 C CA . ALA A 1 217 ? 161.844 218.164 128.479 1.00 153.84 193 ALA A CA 1
ATOM 1388 C C . ALA A 1 217 ? 161.152 219.152 127.535 1.00 180.32 193 ALA A C 1
ATOM 1389 O O . ALA A 1 217 ? 161.848 220.010 126.978 1.00 184.14 193 ALA A O 1
ATOM 1391 N N . LYS A 1 218 ? 159.844 219.046 127.338 1.00 187.13 194 LYS A N 1
ATOM 1392 C CA . LYS A 1 218 ? 159.135 219.950 126.410 1.00 182.96 194 LYS A CA 1
ATOM 1393 C C . LYS A 1 218 ? 159.225 221.415 126.832 1.00 167.27 194 LYS A C 1
ATOM 1394 O O . LYS A 1 218 ? 159.154 222.290 125.960 1.00 162.75 194 LYS A O 1
ATOM 1400 N N . VAL A 1 219 ? 159.368 221.690 128.121 1.00 157.90 195 VAL A N 1
ATOM 1401 C CA . VAL A 1 219 ? 159.349 223.087 128.615 1.00 162.87 195 VAL A CA 1
ATOM 1402 C C . VAL A 1 219 ? 160.698 223.524 129.177 1.00 161.66 195 VAL A C 1
ATOM 1403 O O . VAL A 1 219 ? 160.896 224.744 129.320 1.00 164.45 195 VAL A O 1
ATOM 1407 N N . LEU A 1 220 ? 161.583 222.599 129.510 1.00 164.73 196 LEU A N 1
ATOM 1408 C CA . LEU A 1 220 ? 162.940 222.969 129.950 1.00 157.72 196 LEU A CA 1
ATOM 1409 C C . LEU A 1 220 ? 163.642 223.760 128.859 1.00 162.86 196 LEU A C 1
ATOM 1410 O O . LEU A 1 220 ? 163.339 223.584 127.667 1.00 165.25 196 LEU A O 1
ATOM 1415 N N . GLU A 1 221 ? 164.556 224.624 129.251 1.00 175.04 197 GLU A N 1
ATOM 1416 C CA . GLU A 1 221 ? 165.336 225.389 128.259 1.00 200.16 197 GLU A CA 1
ATOM 1417 C C . GLU A 1 221 ? 166.138 224.421 127.392 1.00 207.72 197 GLU A C 1
ATOM 1418 O O . GLU A 1 221 ? 166.770 223.482 127.925 1.00 190.82 197 GLU A O 1
ATOM 1424 N N . LEU A 1 222 ? 166.137 224.687 126.095 1.00 212.87 198 LEU A N 1
ATOM 1425 C CA . LEU A 1 222 ? 166.766 223.793 125.098 1.00 216.03 198 LEU A CA 1
ATOM 1426 C C . LEU A 1 222 ? 168.205 223.473 125.486 1.00 217.94 198 LEU A C 1
ATOM 1427 O O . LEU A 1 222 ? 168.601 222.294 125.514 1.00 225.50 198 LEU A O 1
ATOM 1432 N N . ASP A 1 223 ? 168.977 224.490 125.810 1.00 219.21 199 ASP A N 1
ATOM 1433 C CA . ASP A 1 223 ? 170.371 224.235 126.215 1.00 216.73 199 ASP A CA 1
ATOM 1434 C C . ASP A 1 223 ? 170.384 223.464 127.519 1.00 191.20 199 ASP A C 1
ATOM 1435 O O . ASP A 1 223 ? 171.273 222.630 127.719 1.00 196.87 199 ASP A O 1
ATOM 1440 N N . ASN A 1 224 ? 169.375 223.648 128.352 1.00 177.59 200 ASN A N 1
ATOM 1441 C CA . ASN A 1 224 ? 169.329 222.866 129.598 1.00 179.43 200 ASN A CA 1
ATOM 1442 C C . ASN A 1 224 ? 168.896 221.444 129.302 1.00 166.28 200 ASN A C 1
ATOM 1443 O O . ASN A 1 224 ? 169.379 220.536 129.970 1.00 170.33 200 ASN A O 1
ATOM 1448 N N . VAL A 1 225 ? 168.066 221.228 128.294 1.00 146.95 201 VAL A N 1
ATOM 1449 C CA . VAL A 1 225 ? 167.728 219.832 127.937 1.00 158.68 201 VAL A CA 1
ATOM 1450 C C . VAL A 1 225 ? 168.999 219.115 127.489 1.00 165.27 201 VAL A C 1
ATOM 1451 O O . VAL A 1 225 ? 169.364 218.077 128.065 1.00 162.07 201 VAL A O 1
ATOM 1455 N N . LYS A 1 226 ? 169.714 219.720 126.552 1.00 154.93 202 LYS A N 1
ATOM 1456 C CA . LYS A 1 226 ? 170.957 219.139 125.995 1.00 138.36 202 LYS A CA 1
ATOM 1457 C C . LYS A 1 226 ? 171.985 218.871 127.091 1.00 132.64 202 LYS A C 1
ATOM 1458 O O . LYS A 1 226 ? 172.543 217.774 127.155 1.00 132.08 202 LYS A O 1
ATOM 1464 N N . SER A 1 227 ? 172.223 219.844 127.958 1.00 148.52 203 SER A N 1
ATOM 1465 C CA . SER A 1 227 ? 173.314 219.764 128.956 1.00 167.86 203 SER A CA 1
ATOM 1466 C C . SER A 1 227 ? 172.919 219.047 130.249 1.00 177.82 203 SER A C 1
ATOM 1467 O O . SER A 1 227 ? 173.808 218.494 130.902 1.00 184.37 203 SER A O 1
ATOM 1470 N N . GLU A 1 228 ? 171.656 219.078 130.650 1.00 177.34 204 GLU A N 1
ATOM 1471 C CA . GLU A 1 228 ? 171.243 218.586 131.978 1.00 179.86 204 GLU A CA 1
ATOM 1472 C C . GLU A 1 228 ? 170.374 217.346 131.908 1.00 171.43 204 GLU A C 1
ATOM 1473 O O . GLU A 1 228 ? 170.503 216.476 132.774 1.00 153.71 204 GLU A O 1
ATOM 1479 N N . ILE A 1 229 ? 169.503 217.254 130.911 1.00 165.54 205 ILE A N 1
ATOM 1480 C CA . ILE A 1 229 ? 168.586 216.094 130.806 1.00 166.56 205 ILE A CA 1
ATOM 1481 C C . ILE A 1 229 ? 169.265 214.929 130.092 1.00 159.27 205 ILE A C 1
ATOM 1482 O O . ILE A 1 229 ? 169.090 213.777 130.517 1.00 142.01 205 ILE A O 1
ATOM 1487 N N . ILE A 1 230 ? 170.007 215.199 129.029 1.00 144.48 206 ILE A N 1
ATOM 1488 C CA . ILE A 1 230 ? 170.631 214.106 128.248 1.00 138.47 206 ILE A CA 1
ATOM 1489 C C . ILE A 1 230 ? 171.512 213.221 129.132 1.00 119.30 206 ILE A C 1
ATOM 1490 O O . ILE A 1 230 ? 171.447 212.001 128.989 1.00 128.04 206 ILE A O 1
ATOM 1495 N N . PRO A 1 231 ? 172.381 213.738 130.021 1.00 136.42 207 PRO A N 1
ATOM 1496 C CA . PRO A 1 231 ? 173.151 212.843 130.884 1.00 153.86 207 PRO A CA 1
ATOM 1497 C C . PRO A 1 231 ? 172.287 211.888 131.705 1.00 151.69 207 PRO A C 1
ATOM 1498 O O . PRO A 1 231 ? 172.490 210.657 131.677 1.00 159.62 207 PRO A O 1
ATOM 1502 N N . MET A 1 232 ? 171.312 212.434 132.407 1.00 155.79 208 MET A N 1
ATOM 1503 C CA . MET A 1 232 ? 170.429 211.573 133.215 1.00 163.60 208 MET A CA 1
ATOM 1504 C C . MET A 1 232 ? 169.600 210.678 132.294 1.00 162.27 208 MET A C 1
ATOM 1505 O O . MET A 1 232 ? 169.314 209.534 132.663 1.00 160.80 208 MET A O 1
ATOM 1510 N N . PHE A 1 233 ? 169.216 211.176 131.130 1.00 137.63 209 PHE A N 1
ATOM 1511 C CA . PHE A 1 233 ? 168.484 210.321 130.180 1.00 138.52 209 PHE A CA 1
ATOM 1512 C C . PHE A 1 233 ? 169.335 209.126 129.760 1.00 149.47 209 PHE A C 1
ATOM 1513 O O . PHE A 1 233 ? 168.815 208.015 129.641 1.00 157.70 209 PHE A O 1
ATOM 1521 N N . SER A 1 234 ? 170.618 209.346 129.526 1.00 146.30 210 SER A N 1
ATOM 1522 C CA . SER A 1 234 ? 171.534 208.252 129.141 1.00 134.15 210 SER A CA 1
ATOM 1523 C C . SER A 1 234 ? 171.609 207.249 130.287 1.00 106.31 210 SER A C 1
ATOM 1524 O O . SER A 1 234 ? 171.667 206.037 130.043 1.00 96.84 210 SER A O 1
ATOM 1527 N N . ASN A 1 235 ? 171.607 207.754 131.504 1.00 104.79 211 ASN A N 1
ATOM 1528 C CA . ASN A 1 235 ? 171.668 206.862 132.671 1.00 118.90 211 ASN A CA 1
ATOM 1529 C C . ASN A 1 235 ? 170.394 206.029 132.741 1.00 114.84 211 ASN A C 1
ATOM 1530 O O . ASN A 1 235 ? 170.463 204.819 133.007 1.00 122.12 211 ASN A O 1
ATOM 1535 N N . LEU A 1 236 ? 169.261 206.660 132.491 1.00 117.74 212 LEU A N 1
ATOM 1536 C CA . LEU A 1 236 ? 167.963 205.956 132.494 1.00 122.98 212 LEU A CA 1
ATOM 1537 C C . LEU A 1 236 ? 167.922 204.889 131.405 1.00 113.58 212 LEU A C 1
ATOM 1538 O O . LEU A 1 236 ? 167.548 203.740 131.691 1.00 126.90 212 LEU A O 1
ATOM 1543 N N . ALA A 1 237 ? 168.315 205.240 130.195 1.00 111.43 213 ALA A N 1
ATOM 1544 C CA . ALA A 1 237 ? 168.265 204.303 129.055 1.00 126.81 213 ALA A CA 1
ATOM 1545 C C . ALA A 1 237 ? 169.278 203.167 129.188 1.00 138.52 213 ALA A C 1
ATOM 1546 O O . ALA A 1 237 ? 169.246 202.275 128.338 1.00 169.34 213 ALA A O 1
ATOM 1548 N N . SER A 1 238 ? 170.159 203.198 130.185 1.00 135.00 214 SER A N 1
ATOM 1549 C CA . SER A 1 238 ? 171.177 202.146 130.396 1.00 132.10 214 SER A CA 1
ATOM 1550 C C . SER A 1 238 ? 171.059 201.566 131.797 1.00 121.74 214 SER A C 1
ATOM 1551 O O . SER A 1 238 ? 172.004 200.915 132.256 1.00 120.78 214 SER A O 1
ATOM 1554 N N . ASP A 1 239 ? 169.926 201.773 132.449 1.00 125.60 215 ASP A N 1
ATOM 1555 C CA . ASP A 1 239 ? 169.727 201.336 133.835 1.00 138.23 215 ASP A CA 1
ATOM 1556 C C . ASP A 1 239 ? 169.816 199.816 133.954 1.00 143.44 215 ASP A C 1
ATOM 1557 O O . ASP A 1 239 ? 169.501 199.083 133.016 1.00 133.76 215 ASP A O 1
ATOM 1562 N N . GLU A 1 240 ? 170.224 199.377 135.126 1.00 153.07 216 GLU A N 1
ATOM 1563 C CA . GLU A 1 240 ? 170.328 197.939 135.452 1.00 159.35 216 GLU A CA 1
ATOM 1564 C C . GLU A 1 240 ? 168.990 197.227 135.264 1.00 156.43 216 GLU A C 1
ATOM 1565 O O . GLU A 1 240 ? 168.970 196.086 134.805 1.00 174.85 216 GLU A O 1
ATOM 1571 N N . GLN A 1 241 ? 167.885 197.875 135.610 1.00 146.35 217 GLN A N 1
ATOM 1572 C CA . GLN A 1 241 ? 166.559 197.229 135.547 1.00 125.83 217 GLN A CA 1
ATOM 1573 C C . GLN A 1 241 ? 165.928 197.479 134.185 1.00 119.59 217 GLN A C 1
ATOM 1574 O O . GLN A 1 241 ? 165.875 198.620 133.706 1.00 111.72 217 GLN A O 1
ATOM 1580 N N . ASP A 1 242 ? 165.441 196.415 133.585 1.00 125.71 218 ASP A N 1
ATOM 1581 C CA . ASP A 1 242 ? 164.910 196.487 132.217 1.00 135.16 218 ASP A CA 1
ATOM 1582 C C . ASP A 1 242 ? 163.622 197.299 132.181 1.00 138.82 218 ASP A C 1
ATOM 1583 O O . ASP A 1 242 ? 163.342 197.947 131.167 1.00 132.60 218 ASP A O 1
ATOM 1588 N N . SER A 1 243 ? 162.844 197.268 133.248 1.00 125.57 219 SER A N 1
ATOM 1589 C CA . SER A 1 243 ? 161.619 198.092 133.318 1.00 113.48 219 SER A CA 1
ATOM 1590 C C . SER A 1 243 ? 161.981 199.571 133.208 1.00 105.87 219 SER A C 1
ATOM 1591 O O . SER A 1 243 ? 161.192 200.359 132.682 1.00 95.35 219 SER A O 1
ATOM 1594 N N . VAL A 1 244 ? 163.154 199.939 133.685 1.00 87.30 220 VAL A N 1
ATOM 1595 C CA . VAL A 1 244 ? 163.595 201.342 133.593 1.00 80.04 220 VAL A CA 1
ATOM 1596 C C . VAL A 1 244 ? 164.024 201.641 132.165 1.00 82.99 220 VAL A C 1
ATOM 1597 O O . VAL A 1 244 ? 163.569 202.641 131.582 1.00 93.58 220 VAL A O 1
ATOM 1601 N N . ARG A 1 245 ? 164.864 200.794 131.605 1.00 85.40 221 ARG A N 1
ATOM 1602 C CA . ARG A 1 245 ? 165.365 200.987 130.230 1.00 96.62 221 ARG A CA 1
ATOM 1603 C C . ARG A 1 245 ? 164.213 201.019 129.236 1.00 94.43 221 ARG A C 1
ATOM 1604 O O . ARG A 1 245 ? 164.235 201.832 128.309 1.00 99.53 221 ARG A O 1
ATOM 1612 N N . LEU A 1 246 ? 163.205 200.195 129.435 1.00 96.20 222 LEU A N 1
ATOM 1613 C CA . LEU A 1 246 ? 162.111 200.147 128.447 1.00 122.25 222 LEU A CA 1
ATOM 1614 C C . LEU A 1 246 ? 161.284 201.427 128.431 1.00 119.35 222 LEU A C 1
ATOM 1615 O O . LEU A 1 246 ? 160.577 201.658 127.457 1.00 104.29 222 LEU A O 1
ATOM 1620 N N . LEU A 1 247 ? 161.346 202.224 129.479 1.00 125.74 223 LEU A N 1
ATOM 1621 C CA . LEU A 1 247 ? 160.579 203.487 129.533 1.00 121.65 223 LEU A CA 1
ATOM 1622 C C . LEU A 1 247 ? 161.324 204.646 128.883 1.00 118.26 223 LEU A C 1
ATOM 1623 O O . LEU A 1 247 ? 160.684 205.652 128.548 1.00 105.49 223 LEU A O 1
ATOM 1628 N N . ALA A 1 248 ? 162.632 204.538 128.722 1.00 111.04 224 ALA A N 1
ATOM 1629 C CA . ALA A 1 248 ? 163.438 205.641 128.175 1.00 117.29 224 ALA A CA 1
ATOM 1630 C C . ALA A 1 248 ? 163.084 205.926 126.725 1.00 129.94 224 ALA A C 1
ATOM 1631 O O . ALA A 1 248 ? 163.360 207.035 126.253 1.00 170.35 224 ALA A O 1
ATOM 1633 N N . VAL A 1 249 ? 162.520 204.968 126.011 1.00 129.24 225 VAL A N 1
ATOM 1634 C CA . VAL A 1 249 ? 162.298 205.159 124.555 1.00 152.29 225 VAL A CA 1
ATOM 1635 C C . VAL A 1 249 ? 161.157 206.141 124.268 1.00 180.03 225 VAL A C 1
ATOM 1636 O O . VAL A 1 249 ? 161.233 206.882 123.288 1.00 149.67 225 VAL A O 1
ATOM 1640 N N . GLU A 1 250 ? 160.117 206.175 125.082 1.00 203.10 226 GLU A N 1
ATOM 1641 C CA . GLU A 1 250 ? 159.113 207.249 124.893 1.00 208.05 226 GLU A CA 1
ATOM 1642 C C . GLU A 1 250 ? 159.722 208.595 125.276 1.00 208.68 226 GLU A C 1
ATOM 1643 O O . GLU A 1 250 ? 159.400 209.620 124.646 1.00 213.49 226 GLU A O 1
ATOM 1649 N N . ALA A 1 251 ? 160.618 208.594 126.251 1.00 198.41 227 ALA A N 1
ATOM 1650 C CA . ALA A 1 251 ? 161.349 209.822 126.594 1.00 189.25 227 ALA A CA 1
ATOM 1651 C C . ALA A 1 251 ? 162.152 210.237 125.370 1.00 195.14 227 ALA A C 1
ATOM 1652 O O . ALA A 1 251 ? 162.203 211.436 125.042 1.00 204.48 227 ALA A O 1
ATOM 1654 N N . CYS A 1 252 ? 162.782 209.263 124.735 1.00 198.01 228 CYS A N 1
ATOM 1655 C CA . CYS A 1 252 ? 163.556 209.518 123.516 1.00 200.37 228 CYS A CA 1
ATOM 1656 C C . CYS A 1 252 ? 162.651 210.072 122.418 1.00 180.00 228 CYS A C 1
ATOM 1657 O O . CYS A 1 252 ? 163.080 210.962 121.673 1.00 176.49 228 CYS A O 1
ATOM 1660 N N . VAL A 1 253 ? 161.433 209.569 122.324 1.00 178.08 229 VAL A N 1
ATOM 1661 C CA . VAL A 1 253 ? 160.465 210.075 121.317 1.00 180.56 229 VAL A CA 1
ATOM 1662 C C . VAL A 1 253 ? 160.235 211.568 121.532 1.00 160.59 229 VAL A C 1
ATOM 1663 O O . VAL A 1 253 ? 160.361 212.369 120.598 1.00 158.59 229 VAL A O 1
ATOM 1667 N N . ASN A 1 254 ? 159.941 211.953 122.756 1.00 150.65 230 ASN A N 1
ATOM 1668 C CA . ASN A 1 254 ? 159.652 213.374 123.027 1.00 153.61 230 ASN A CA 1
ATOM 1669 C C . ASN A 1 254 ? 160.904 214.227 122.845 1.00 140.23 230 ASN A C 1
ATOM 1670 O O . ASN A 1 254 ? 160.841 215.294 122.200 1.00 124.72 230 ASN A O 1
ATOM 1675 N N . ILE A 1 255 ? 162.019 213.765 123.386 1.00 129.04 231 ILE A N 1
ATOM 1676 C CA . ILE A 1 255 ? 163.307 214.489 123.261 1.00 120.64 231 ILE A CA 1
ATOM 1677 C C . ILE A 1 255 ? 163.601 214.722 121.785 1.00 132.21 231 ILE A C 1
ATOM 1678 O O . ILE A 1 255 ? 163.948 215.849 121.399 1.00 148.13 231 ILE A O 1
ATOM 1683 N N . ALA A 1 256 ? 163.432 213.701 120.957 1.00 144.11 232 ALA A N 1
ATOM 1684 C CA . ALA A 1 256 ? 163.709 213.848 119.519 1.00 163.12 232 ALA A CA 1
ATOM 1685 C C . ALA A 1 256 ? 162.703 214.796 118.874 1.00 181.80 232 ALA A C 1
ATOM 1686 O O . ALA A 1 256 ? 163.073 215.514 117.937 1.00 177.46 232 ALA A O 1
ATOM 1688 N N . GLN A 1 257 ? 161.472 214.814 119.356 1.00 184.91 233 GLN A N 1
ATOM 1689 C CA . GLN A 1 257 ? 160.491 215.763 118.796 1.00 172.59 233 GLN A CA 1
ATOM 1690 C C . GLN A 1 257 ? 160.921 217.190 119.103 1.00 162.26 233 GLN A C 1
ATOM 1691 O O . GLN A 1 257 ? 160.574 218.095 118.333 1.00 163.51 233 GLN A O 1
ATOM 1697 N N . LEU A 1 258 ? 161.644 217.392 120.195 1.00 162.08 234 LEU A N 1
ATOM 1698 C CA . LEU A 1 258 ? 162.036 218.755 120.607 1.00 169.14 234 LEU A CA 1
ATOM 1699 C C . LEU A 1 258 ? 163.328 219.209 119.934 1.00 170.33 234 LEU A C 1
ATOM 1700 O O . LEU A 1 258 ? 163.318 220.251 119.234 1.00 175.36 234 LEU A O 1
ATOM 1705 N N . LEU A 1 259 ? 164.415 218.493 120.178 1.00 161.47 235 LEU A N 1
ATOM 1706 C CA . LEU A 1 259 ? 165.751 218.927 119.727 1.00 146.47 235 LEU A CA 1
ATOM 1707 C C . LEU A 1 259 ? 165.808 218.990 118.202 1.00 153.10 235 LEU A C 1
ATOM 1708 O O . LEU A 1 259 ? 165.082 218.271 117.509 1.00 139.47 235 LEU A O 1
ATOM 1713 N N . PRO A 1 260 ? 166.654 219.877 117.637 1.00 170.77 236 PRO A N 1
ATOM 1714 C CA . PRO A 1 260 ? 166.876 219.899 116.196 1.00 180.05 236 PRO A CA 1
ATOM 1715 C C . PRO A 1 260 ? 167.328 218.540 115.663 1.00 177.73 236 PRO A C 1
ATOM 1716 O O . PRO A 1 260 ? 168.246 217.918 116.205 1.00 162.35 236 PRO A O 1
ATOM 1720 N N . GLN A 1 261 ? 166.658 218.101 114.607 1.00 182.36 237 GLN A N 1
ATOM 1721 C CA . GLN A 1 261 ? 166.915 216.793 113.973 1.00 194.52 237 GLN A CA 1
ATOM 1722 C C . GLN A 1 261 ? 168.393 216.616 113.645 1.00 195.12 237 GLN A C 1
ATOM 1723 O O . GLN A 1 261 ? 168.937 215.522 113.842 1.00 195.80 237 GLN A O 1
ATOM 1729 N N . GLU A 1 262 ? 169.027 217.671 113.170 1.00 203.50 238 GLU A N 1
ATOM 1730 C CA . GLU A 1 262 ? 170.453 217.621 112.782 1.00 213.74 238 GLU A CA 1
ATOM 1731 C C . GLU A 1 262 ? 171.366 217.210 113.941 1.00 220.00 238 GLU A C 1
ATOM 1732 O O . GLU A 1 262 ? 172.443 216.663 113.675 1.00 225.60 238 GLU A O 1
ATOM 1738 N N . ASP A 1 263 ? 170.973 217.453 115.183 1.00 234.34 239 ASP A N 1
ATOM 1739 C CA . ASP A 1 263 ? 171.828 217.112 116.345 1.00 261.98 239 ASP A CA 1
ATOM 1740 C C . ASP A 1 263 ? 171.451 215.794 117.015 1.00 267.71 239 ASP A C 1
ATOM 1741 O O . ASP A 1 263 ? 172.229 215.335 117.873 1.00 264.64 239 ASP A O 1
ATOM 1746 N N . LEU A 1 264 ? 170.303 215.216 116.696 1.00 257.19 240 LEU A N 1
ATOM 1747 C CA . LEU A 1 264 ? 169.877 213.950 117.335 1.00 239.08 240 LEU A CA 1
ATOM 1748 C C . LEU A 1 264 ? 170.884 212.831 117.077 1.00 247.67 240 LEU A C 1
ATOM 1749 O O . LEU A 1 264 ? 171.075 211.973 117.949 1.00 240.39 240 LEU A O 1
ATOM 1754 N N . GLU A 1 265 ? 171.529 212.848 115.919 1.00 253.41 241 GLU A N 1
ATOM 1755 C CA . GLU A 1 265 ? 172.487 211.793 115.522 1.00 245.93 241 GLU A CA 1
ATOM 1756 C C . GLU A 1 265 ? 173.602 211.653 116.557 1.00 212.30 241 GLU A C 1
ATOM 1757 O O . GLU A 1 265 ? 174.130 210.549 116.731 1.00 203.52 241 GLU A O 1
ATOM 1763 N N . ALA A 1 266 ? 173.957 212.743 117.224 1.00 184.97 242 ALA A N 1
ATOM 1764 C CA . ALA A 1 266 ? 174.993 212.745 118.270 1.00 167.94 242 ALA A CA 1
ATOM 1765 C C . ALA A 1 266 ? 174.387 212.730 119.662 1.00 152.87 242 ALA A C 1
ATOM 1766 O O . ALA A 1 266 ? 174.903 212.012 120.536 1.00 152.19 242 ALA A O 1
ATOM 1768 N N . LEU A 1 267 ? 173.334 213.499 119.872 1.00 148.16 243 LEU A N 1
ATOM 1769 C CA . LEU A 1 267 ? 172.789 213.700 121.229 1.00 154.12 243 LEU A CA 1
ATOM 1770 C C . LEU A 1 267 ? 172.052 212.464 121.753 1.00 139.95 243 LEU A C 1
ATOM 1771 O O . LEU A 1 267 ? 172.398 211.945 122.812 1.00 141.89 243 LEU A O 1
ATOM 1776 N N . VAL A 1 268 ? 171.041 212.006 121.032 1.00 136.07 244 VAL A N 1
ATOM 1777 C CA . VAL A 1 268 ? 170.192 210.884 121.492 1.00 139.78 244 VAL A CA 1
ATOM 1778 C C . VAL A 1 268 ? 170.557 209.566 120.806 1.00 147.19 244 VAL A C 1
ATOM 1779 O O . VAL A 1 268 ? 170.543 208.521 121.478 1.00 145.38 244 VAL A O 1
ATOM 1783 N N . MET A 1 269 ? 170.856 209.583 119.516 1.00 142.53 245 MET A N 1
ATOM 1784 C CA . MET A 1 269 ? 170.914 208.341 118.712 1.00 129.60 245 MET A CA 1
ATOM 1785 C C . MET A 1 269 ? 171.856 207.277 119.270 1.00 123.63 245 MET A C 1
ATOM 1786 O O . MET A 1 269 ? 171.502 206.097 119.198 1.00 122.57 245 MET A O 1
ATOM 1791 N N . PRO A 1 270 ? 173.062 207.591 119.787 1.00 135.40 246 PRO A N 1
ATOM 1792 C CA . PRO A 1 270 ? 173.895 206.535 120.348 1.00 139.91 246 PRO A CA 1
ATOM 1793 C C . PRO A 1 270 ? 173.188 205.733 121.437 1.00 125.40 246 PRO A C 1
ATOM 1794 O O . PRO A 1 270 ? 173.491 204.562 121.633 1.00 127.52 246 PRO A O 1
ATOM 1798 N N . THR A 1 271 ? 172.249 206.359 122.129 1.00 120.34 247 THR A N 1
ATOM 1799 C CA . THR A 1 271 ? 171.478 205.668 123.164 1.00 128.00 247 THR A CA 1
ATOM 1800 C C . THR A 1 271 ? 170.373 204.837 122.531 1.00 128.49 247 THR A C 1
ATOM 1801 O O . THR A 1 271 ? 170.089 203.717 123.004 1.00 145.88 247 THR A O 1
ATOM 1805 N N . LEU A 1 272 ? 169.777 205.340 121.465 1.00 120.50 248 LEU A N 1
ATOM 1806 C CA . LEU A 1 272 ? 168.722 204.561 120.782 1.00 123.17 248 LEU A CA 1
ATOM 1807 C C . LEU A 1 272 ? 169.292 203.298 120.142 1.00 125.74 248 LEU A C 1
ATOM 1808 O O . LEU A 1 272 ? 168.613 202.275 120.151 1.00 117.13 248 LEU A O 1
ATOM 1813 N N . ARG A 1 273 ? 170.474 203.383 119.552 1.00 134.92 249 ARG A N 1
ATOM 1814 C CA . ARG A 1 273 ? 171.084 202.186 118.939 1.00 140.82 249 ARG A CA 1
ATOM 1815 C C . ARG A 1 273 ? 171.210 201.075 119.977 1.00 137.49 249 ARG A C 1
ATOM 1816 O O . ARG A 1 273 ? 170.728 199.955 119.744 1.00 129.22 249 ARG A O 1
ATOM 1824 N N . GLN A 1 274 ? 171.817 201.375 121.110 1.00 134.35 250 GLN A N 1
ATOM 1825 C CA . GLN A 1 274 ? 172.025 200.361 122.162 1.00 127.74 250 GLN A CA 1
ATOM 1826 C C . GLN A 1 274 ? 170.703 199.942 122.800 1.00 98.24 250 GLN A C 1
ATOM 1827 O O . GLN A 1 274 ? 170.652 198.855 123.382 1.00 87.24 250 GLN A O 1
ATOM 1833 N N . ALA A 1 275 ? 169.663 200.751 122.701 1.00 96.44 251 ALA A N 1
ATOM 1834 C CA . ALA A 1 275 ? 168.345 200.334 123.219 1.00 103.59 251 ALA A CA 1
ATOM 1835 C C . ALA A 1 275 ? 167.676 199.358 122.252 1.00 107.14 251 ALA A C 1
ATOM 1836 O O . ALA A 1 275 ? 167.182 198.302 122.682 1.00 98.77 251 ALA A O 1
ATOM 1838 N N . ALA A 1 276 ? 167.655 199.689 120.968 1.00 109.28 252 ALA A N 1
ATOM 1839 C CA . ALA A 1 276 ? 166.984 198.855 119.948 1.00 104.36 252 ALA A CA 1
ATOM 1840 C C . ALA A 1 276 ? 167.614 197.473 119.873 1.00 104.72 252 ALA A C 1
ATOM 1841 O O . ALA A 1 276 ? 166.934 196.534 119.482 1.00 127.85 252 ALA A O 1
ATOM 1843 N N . GLU A 1 277 ? 168.898 197.364 120.182 1.00 127.56 253 GLU A N 1
ATOM 1844 C CA . GLU A 1 277 ? 169.614 196.075 120.179 1.00 144.97 253 GLU A CA 1
ATOM 1845 C C . GLU A 1 277 ? 169.857 195.580 121.600 1.00 118.14 253 GLU A C 1
ATOM 1846 O O . GLU A 1 277 ? 170.791 194.799 121.809 1.00 118.55 253 GLU A O 1
ATOM 1852 N N . ASP A 1 278 ? 169.047 196.013 122.548 1.00 114.97 254 ASP A N 1
ATOM 1853 C CA . ASP A 1 278 ? 169.239 195.627 123.954 1.00 123.09 254 ASP A CA 1
ATOM 1854 C C . ASP A 1 278 ? 169.106 194.116 124.120 1.00 116.78 254 ASP A C 1
ATOM 1855 O O . ASP A 1 278 ? 168.467 193.442 123.298 1.00 112.94 254 ASP A O 1
ATOM 1860 N N . LYS A 1 279 ? 169.670 193.629 125.199 1.00 128.11 255 LYS A N 1
ATOM 1861 C CA . LYS A 1 279 ? 169.620 192.199 125.565 1.00 137.84 255 LYS A CA 1
ATOM 1862 C C . LYS A 1 279 ? 168.181 191.744 125.773 1.00 141.32 255 LYS A C 1
ATOM 1863 O O . LYS A 1 279 ? 167.803 190.659 125.305 1.00 174.43 255 LYS A O 1
ATOM 1869 N N . SER A 1 280 ? 167.382 192.553 126.444 1.00 119.95 256 SER A N 1
ATOM 1870 C CA . SER A 1 280 ? 165.994 192.172 126.772 1.00 112.32 256 SER A CA 1
ATOM 1871 C C . SER A 1 280 ? 165.075 192.334 125.571 1.00 111.09 256 SER A C 1
ATOM 1872 O O . SER A 1 280 ? 165.124 193.366 124.873 1.00 113.08 256 SER A O 1
ATOM 1875 N N . TRP A 1 281 ? 164.250 191.330 125.336 1.00 116.15 257 TRP A N 1
ATOM 1876 C CA . TRP A 1 281 ? 163.215 191.427 124.293 1.00 112.62 257 TRP A CA 1
ATOM 1877 C C . TRP A 1 281 ? 162.170 192.479 124.656 1.00 93.95 257 TRP A C 1
ATOM 1878 O O . TRP A 1 281 ? 161.525 192.983 123.752 1.00 61.67 257 TRP A O 1
ATOM 1889 N N . ARG A 1 282 ? 162.010 192.790 125.927 1.00 97.28 258 ARG A N 1
ATOM 1890 C CA . ARG A 1 282 ? 161.003 193.785 126.337 1.00 94.74 258 ARG A CA 1
ATOM 1891 C C . ARG A 1 282 ? 161.377 195.146 125.765 1.00 87.20 258 ARG A C 1
ATOM 1892 O O . ARG A 1 282 ? 160.504 195.854 125.229 1.00 93.58 258 ARG A O 1
ATOM 1900 N N . VAL A 1 283 ? 162.643 195.500 125.855 1.00 75.62 259 VAL A N 1
ATOM 1901 C CA . VAL A 1 283 ? 163.087 196.805 125.330 1.00 77.95 259 VAL A CA 1
ATOM 1902 C C . VAL A 1 283 ? 162.939 196.784 123.818 1.00 78.86 259 VAL A C 1
ATOM 1903 O O . VAL A 1 283 ? 162.509 197.785 123.234 1.00 101.36 259 VAL A O 1
ATOM 1907 N N . ARG A 1 284 ? 163.312 195.697 123.189 1.00 65.67 260 ARG A N 1
ATOM 1908 C CA . ARG A 1 284 ? 163.165 195.621 121.731 1.00 89.42 260 ARG A CA 1
ATOM 1909 C C . ARG A 1 284 ? 161.697 195.747 121.364 1.00 106.59 260 ARG A C 1
ATOM 1910 O O . ARG A 1 284 ? 161.370 196.419 120.373 1.00 128.74 260 ARG A O 1
ATOM 1918 N N . TYR A 1 285 ? 160.822 195.156 122.157 1.00 104.05 261 TYR A N 1
ATOM 1919 C CA . TYR A 1 285 ? 159.374 195.232 121.906 1.00 99.41 261 TYR A CA 1
ATOM 1920 C C . TYR A 1 285 ? 158.947 196.690 121.932 1.00 96.57 261 TYR A C 1
ATOM 1921 O O . TYR A 1 285 ? 158.297 197.172 120.994 1.00 77.21 261 TYR A O 1
ATOM 1930 N N . MET A 1 286 ? 159.309 197.384 122.998 1.00 99.80 262 MET A N 1
ATOM 1931 C CA . MET A 1 286 ? 158.902 198.790 123.146 1.00 94.67 262 MET A CA 1
ATOM 1932 C C . MET A 1 286 ? 159.484 199.636 122.027 1.00 73.18 262 MET A C 1
ATOM 1933 O O . MET A 1 286 ? 158.782 200.520 121.526 1.00 83.40 262 MET A O 1
ATOM 1938 N N . VAL A 1 287 ? 160.711 199.378 121.633 1.00 65.14 263 VAL A N 1
ATOM 1939 C CA . VAL A 1 287 ? 161.301 200.157 120.522 1.00 76.44 263 VAL A CA 1
ATOM 1940 C C . VAL A 1 287 ? 160.507 199.877 119.257 1.00 86.59 263 VAL A C 1
ATOM 1941 O O . VAL A 1 287 ? 160.277 200.791 118.458 1.00 96.47 263 VAL A O 1
ATOM 1945 N N . ALA A 1 288 ? 160.083 198.641 119.087 1.00 88.09 264 ALA A N 1
ATOM 1946 C CA . ALA A 1 288 ? 159.260 198.285 117.920 1.00 106.94 264 ALA A CA 1
ATOM 1947 C C . ALA A 1 288 ? 157.885 198.944 118.033 1.00 116.06 264 ALA A C 1
ATOM 1948 O O . ALA A 1 288 ? 157.370 199.462 117.034 1.00 101.27 264 ALA A O 1
ATOM 1950 N N . ASP A 1 289 ? 157.306 198.940 119.222 1.00 110.93 265 ASP A N 1
ATOM 1951 C CA . ASP A 1 289 ? 155.965 199.522 119.396 1.00 107.09 265 ASP A CA 1
ATOM 1952 C C . ASP A 1 289 ? 156.014 201.030 119.152 1.00 106.52 265 ASP A C 1
ATOM 1953 O O . ASP A 1 289 ? 155.232 201.543 118.343 1.00 94.52 265 ASP A O 1
ATOM 1958 N N . LYS A 1 290 ? 156.918 201.709 119.834 1.00 113.44 266 LYS A N 1
ATOM 1959 C CA . LYS A 1 290 ? 157.103 203.170 119.704 1.00 113.84 266 LYS A CA 1
ATOM 1960 C C . LYS A 1 290 ? 157.813 203.536 118.409 1.00 103.31 266 LYS A C 1
ATOM 1961 O O . LYS A 1 290 ? 158.168 204.714 118.250 1.00 112.82 266 LYS A O 1
ATOM 1967 N N . PHE A 1 291 ? 158.025 202.581 117.516 1.00 102.05 267 PHE A N 1
ATOM 1968 C CA . PHE A 1 291 ? 158.835 202.809 116.309 1.00 116.68 267 PHE A CA 1
ATOM 1969 C C . PHE A 1 291 ? 158.248 203.891 115.407 1.00 135.78 267 PHE A C 1
ATOM 1970 O O . PHE A 1 291 ? 159.001 204.680 114.829 1.00 137.88 267 PHE A O 1
ATOM 1978 N N . THR A 1 292 ? 156.937 203.949 115.278 1.00 144.95 268 THR A N 1
ATOM 1979 C CA . THR A 1 292 ? 156.322 205.010 114.452 1.00 148.19 268 THR A CA 1
ATOM 1980 C C . THR A 1 292 ? 156.596 206.376 115.065 1.00 137.13 268 THR A C 1
ATOM 1981 O O . THR A 1 292 ? 156.987 207.307 114.338 1.00 129.10 268 THR A O 1
ATOM 1985 N N . GLU A 1 293 ? 156.463 206.482 116.370 1.00 148.32 269 GLU A N 1
ATOM 1986 C CA . GLU A 1 293 ? 156.707 207.766 117.053 1.00 164.16 269 GLU A CA 1
ATOM 1987 C C . GLU A 1 293 ? 158.179 208.125 116.915 1.00 151.74 269 GLU A C 1
ATOM 1988 O O . GLU A 1 293 ? 158.498 209.296 116.659 1.00 171.95 269 GLU A O 1
ATOM 1994 N N . LEU A 1 294 ? 159.048 207.151 117.126 1.00 113.96 270 LEU A N 1
ATOM 1995 C CA . LEU A 1 294 ? 160.495 207.379 116.980 1.00 87.16 270 LEU A CA 1
ATOM 1996 C C . LEU A 1 294 ? 160.785 207.923 115.594 1.00 97.33 270 LEU A C 1
ATOM 1997 O O . LEU A 1 294 ? 161.527 208.903 115.479 1.00 103.08 270 LEU A O 1
ATOM 2002 N N . GLN A 1 295 ? 160.261 207.274 114.566 1.00 116.50 271 GLN A N 1
ATOM 2003 C CA . GLN A 1 295 ? 160.522 207.702 113.174 1.00 139.51 271 GLN A CA 1
ATOM 2004 C C . GLN A 1 295 ? 160.016 209.125 112.947 1.00 158.70 271 GLN A C 1
ATOM 2005 O O . GLN A 1 295 ? 160.740 209.937 112.340 1.00 160.62 271 GLN A O 1
ATOM 2011 N N . LYS A 1 296 ? 158.839 209.441 113.455 1.00 170.46 272 LYS A N 1
ATOM 2012 C CA . LYS A 1 296 ? 158.296 210.806 113.293 1.00 186.94 272 LYS A CA 1
ATOM 2013 C C . LYS A 1 296 ? 159.182 211.813 114.012 1.00 173.44 272 LYS A C 1
ATOM 2014 O O . LYS A 1 296 ? 159.419 212.916 113.472 1.00 171.49 272 LYS A O 1
ATOM 2020 N N . ALA A 1 297 ? 159.683 211.446 115.181 1.00 158.39 273 ALA A N 1
ATOM 2021 C CA . ALA A 1 297 ? 160.497 212.369 115.996 1.00 157.57 273 ALA A CA 1
ATOM 2022 C C . ALA A 1 297 ? 161.868 212.595 115.355 1.00 151.10 273 ALA A C 1
ATOM 2023 O O . ALA A 1 297 ? 162.316 213.736 115.252 1.00 163.90 273 ALA A O 1
ATOM 2025 N N . VAL A 1 298 ? 162.516 211.527 114.926 1.00 128.73 274 VAL A N 1
ATOM 2026 C CA . VAL A 1 298 ? 163.916 211.608 114.441 1.00 110.22 274 VAL A CA 1
ATOM 2027 C C . VAL A 1 298 ? 163.996 211.903 112.946 1.00 116.14 274 VAL A C 1
ATOM 2028 O O . VAL A 1 298 ? 165.130 212.002 112.448 1.00 128.28 274 VAL A O 1
ATOM 2032 N N . GLY A 1 299 ? 162.876 212.009 112.243 1.00 119.27 275 GLY A N 1
ATOM 2033 C CA . GLY A 1 299 ? 162.906 212.345 110.817 1.00 148.87 275 GLY A CA 1
ATOM 2034 C C . GLY A 1 299 ? 163.377 211.190 109.932 1.00 169.34 275 GLY A C 1
ATOM 2035 O O . GLY A 1 299 ? 163.994 210.210 110.380 1.00 181.82 275 GLY A O 1
ATOM 2036 N N . PRO A 1 300 ? 163.098 211.294 108.620 1.00 176.78 276 PRO A N 1
ATOM 2037 C CA . PRO A 1 300 ? 163.380 210.192 107.707 1.00 182.60 276 PRO A CA 1
ATOM 2038 C C . PRO A 1 300 ? 164.856 209.926 107.411 1.00 187.17 276 PRO A C 1
ATOM 2039 O O . PRO A 1 300 ? 165.211 208.771 107.219 1.00 186.20 276 PRO A O 1
ATOM 2043 N N . GLU A 1 301 ? 165.694 210.952 107.361 1.00 191.48 277 GLU A N 1
ATOM 2044 C CA . GLU A 1 301 ? 167.124 210.731 107.027 1.00 193.31 277 GLU A CA 1
ATOM 2045 C C . GLU A 1 301 ? 167.774 209.864 108.105 1.00 190.26 277 GLU A C 1
ATOM 2046 O O . GLU A 1 301 ? 168.439 208.861 107.781 1.00 197.02 277 GLU A O 1
ATOM 2052 N N . ILE A 1 302 ? 167.525 210.190 109.362 1.00 170.03 278 ILE A N 1
ATOM 2053 C CA . ILE A 1 302 ? 168.098 209.383 110.460 1.00 156.99 278 ILE A CA 1
ATOM 2054 C C . ILE A 1 302 ? 167.411 208.025 110.468 1.00 148.17 278 ILE A C 1
ATOM 2055 O O . ILE A 1 302 ? 168.050 207.042 110.842 1.00 149.98 278 ILE A O 1
ATOM 2060 N N . THR A 1 303 ? 166.144 207.970 110.101 1.00 156.87 279 THR A N 1
ATOM 2061 C CA . THR A 1 303 ? 165.456 206.669 110.005 1.00 162.18 279 THR A CA 1
ATOM 2062 C C . THR A 1 303 ? 166.199 205.771 109.012 1.00 160.43 279 THR A C 1
ATOM 2063 O O . THR A 1 303 ? 166.574 204.644 109.359 1.00 151.32 279 THR A O 1
ATOM 2067 N N . LYS A 1 304 ? 166.434 206.274 107.811 1.00 157.49 280 LYS A N 1
ATOM 2068 C CA . LYS A 1 304 ? 167.156 205.522 106.760 1.00 157.08 280 LYS A CA 1
ATOM 2069 C C . LYS A 1 304 ? 168.533 205.103 107.257 1.00 168.39 280 LYS A C 1
ATOM 2070 O O . LYS A 1 304 ? 169.012 204.024 106.894 1.00 172.48 280 LYS A O 1
ATOM 2076 N N . THR A 1 305 ? 169.170 205.940 108.063 1.00 189.80 281 THR A N 1
ATOM 2077 C CA . THR A 1 305 ? 170.556 205.669 108.488 1.00 202.19 281 THR A CA 1
ATOM 2078 C C . THR A 1 305 ? 170.644 204.713 109.680 1.00 172.02 281 THR A C 1
ATOM 2079 O O . THR A 1 305 ? 171.612 203.951 109.758 1.00 171.29 281 THR A O 1
ATOM 2083 N N . ASP A 1 306 ? 169.699 204.771 110.608 1.00 142.84 282 ASP A N 1
ATOM 2084 C CA . ASP A 1 306 ? 169.802 204.046 111.888 1.00 141.39 282 ASP A CA 1
ATOM 2085 C C . ASP A 1 306 ? 168.602 203.170 112.223 1.00 140.23 282 ASP A C 1
ATOM 2086 O O . ASP A 1 306 ? 168.799 202.097 112.806 1.00 145.45 282 ASP A O 1
ATOM 2091 N N . LEU A 1 307 ? 167.393 203.595 111.899 1.00 142.34 283 LEU A N 1
ATOM 2092 C CA . LEU A 1 307 ? 166.195 202.824 112.301 1.00 142.97 283 LEU A CA 1
ATOM 2093 C C . LEU A 1 307 ? 165.924 201.626 111.386 1.00 135.86 283 LEU A C 1
ATOM 2094 O O . LEU A 1 307 ? 165.581 200.558 111.903 1.00 117.24 283 LEU A O 1
ATOM 2099 N N . VAL A 1 308 ? 166.062 201.771 110.074 1.00 127.57 284 VAL A N 1
ATOM 2100 C CA . VAL A 1 308 ? 165.707 200.664 109.154 1.00 114.23 284 VAL A CA 1
ATOM 2101 C C . VAL A 1 308 ? 166.528 199.414 109.476 1.00 125.85 284 VAL A C 1
ATOM 2102 O O . VAL A 1 308 ? 165.938 198.334 109.616 1.00 139.50 284 VAL A O 1
ATOM 2106 N N . PRO A 1 309 ? 167.872 199.462 109.601 1.00 121.45 285 PRO A N 1
ATOM 2107 C CA . PRO A 1 309 ? 168.596 198.252 109.966 1.00 124.05 285 PRO A CA 1
ATOM 2108 C C . PRO A 1 309 ? 168.133 197.712 111.311 1.00 122.27 285 PRO A C 1
ATOM 2109 O O . PRO A 1 309 ? 167.995 196.492 111.489 1.00 133.73 285 PRO A O 1
ATOM 2113 N N . ALA A 1 310 ? 167.878 198.615 112.246 1.00 124.77 286 ALA A N 1
ATOM 2114 C CA . ALA A 1 310 ? 167.362 198.214 113.563 1.00 131.24 286 ALA A CA 1
ATOM 2115 C C . ALA A 1 310 ? 166.012 197.524 113.391 1.00 129.38 286 ALA A C 1
ATOM 2116 O O . ALA A 1 310 ? 165.730 196.538 114.083 1.00 136.15 286 ALA A O 1
ATOM 2118 N N . PHE A 1 311 ? 165.204 198.014 112.472 1.00 133.67 287 PHE A N 1
ATOM 2119 C CA . PHE A 1 311 ? 163.884 197.403 112.246 1.00 129.82 287 PHE A CA 1
ATOM 2120 C C . PHE A 1 311 ? 164.038 195.988 111.701 1.00 116.19 287 PHE A C 1
ATOM 2121 O O . PHE A 1 311 ? 163.311 195.083 112.133 1.00 99.25 287 PHE A O 1
ATOM 2129 N N . GLN A 1 312 ? 164.973 195.797 110.786 1.00 107.02 288 GLN A N 1
ATOM 2130 C CA . GLN A 1 312 ? 165.248 194.433 110.305 1.00 107.57 288 GLN A CA 1
ATOM 2131 C C . GLN A 1 312 ? 165.654 193.559 111.481 1.00 109.10 288 GLN A C 1
ATOM 2132 O O . GLN A 1 312 ? 165.138 192.436 111.616 1.00 119.31 288 GLN A O 1
ATOM 2138 N N . ASN A 1 313 ? 166.536 194.054 112.331 1.00 109.12 289 ASN A N 1
ATOM 2139 C CA . ASN A 1 313 ? 166.994 193.254 113.481 1.00 135.99 289 ASN A CA 1
ATOM 2140 C C . ASN A 1 313 ? 165.850 192.974 114.444 1.00 137.60 289 ASN A C 1
ATOM 2141 O O . ASN A 1 313 ? 165.924 191.988 115.187 1.00 145.45 289 ASN A O 1
ATOM 2146 N N . LEU A 1 314 ? 164.832 193.815 114.451 1.00 136.83 290 LEU A N 1
ATOM 2147 C CA . LEU A 1 314 ? 163.651 193.552 115.298 1.00 131.46 290 LEU A CA 1
ATOM 2148 C C . LEU A 1 314 ? 162.759 192.478 114.683 1.00 108.94 290 LEU A C 1
ATOM 2149 O O . LEU A 1 314 ? 162.312 191.586 115.411 1.00 95.33 290 LEU A O 1
ATOM 2154 N N . MET A 1 315 ? 162.510 192.540 113.389 1.00 94.89 291 MET A N 1
ATOM 2155 C CA . MET A 1 315 ? 161.653 191.509 112.763 1.00 97.54 291 MET A CA 1
ATOM 2156 C C . MET A 1 315 ? 162.302 190.131 112.843 1.00 112.32 291 MET A C 1
ATOM 2157 O O . MET A 1 315 ? 161.582 189.143 112.953 1.00 115.66 291 MET A O 1
ATOM 2162 N N . LYS A 1 316 ? 163.621 190.060 112.795 1.00 121.42 292 LYS A N 1
ATOM 2163 C CA . LYS A 1 316 ? 164.327 188.767 112.854 1.00 112.89 292 LYS A CA 1
ATOM 2164 C C . LYS A 1 316 ? 164.559 188.314 114.289 1.00 105.78 292 LYS A C 1
ATOM 2165 O O . LYS A 1 316 ? 165.182 187.249 114.459 1.00 125.76 292 LYS A O 1
ATOM 2171 N N . ASP A 1 317 ? 164.089 189.049 115.284 1.00 101.29 293 ASP A N 1
ATOM 2172 C CA . ASP A 1 317 ? 164.396 188.704 116.680 1.00 113.51 293 ASP A CA 1
ATOM 2173 C C . ASP A 1 317 ? 163.865 187.325 117.050 1.00 112.08 293 ASP A C 1
ATOM 2174 O O . ASP A 1 317 ? 162.820 186.891 116.555 1.00 120.87 293 ASP A O 1
ATOM 2179 N N . CYS A 1 318 ? 164.581 186.682 117.947 1.00 136.79 294 CYS A N 1
ATOM 2180 C CA . CYS A 1 318 ? 164.260 185.325 118.424 1.00 167.36 294 CYS A CA 1
ATOM 2181 C C . CYS A 1 318 ? 162.972 185.274 119.247 1.00 165.84 294 CYS A C 1
ATOM 2182 O O . CYS A 1 318 ? 162.507 184.165 119.509 1.00 186.78 294 CYS A O 1
ATOM 2185 N N . GLU A 1 319 ? 162.41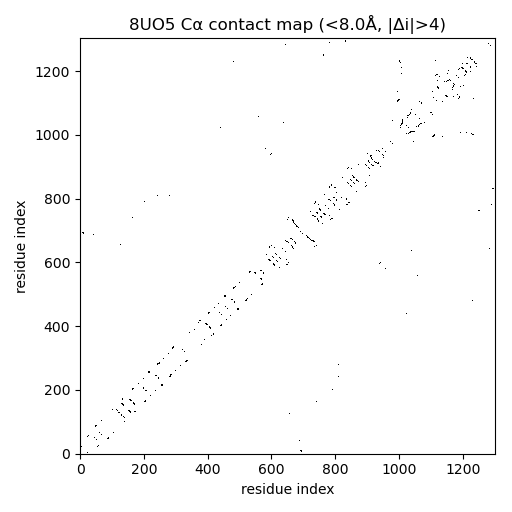1 186.409 119.642 1.00 148.75 295 GLU A N 1
ATOM 2186 C CA . GLU A 1 319 ? 161.171 186.434 120.435 1.00 151.79 295 GLU A CA 1
ATOM 2187 C C . GLU A 1 319 ? 159.982 186.734 119.534 1.00 158.05 295 GLU A C 1
ATOM 2188 O O . GLU A 1 319 ? 159.982 187.752 118.815 1.00 177.17 295 GLU A O 1
ATOM 2194 N N . ALA A 1 320 ? 158.993 185.857 119.578 1.00 155.62 296 ALA A N 1
ATOM 2195 C CA . ALA A 1 320 ? 157.754 186.022 118.800 1.00 157.36 296 ALA A CA 1
ATOM 2196 C C . ALA A 1 320 ? 157.083 187.363 119.102 1.00 147.98 296 ALA A C 1
ATOM 2197 O O . ALA A 1 320 ? 156.613 188.022 118.166 1.00 113.51 296 ALA A O 1
ATOM 2199 N N . GLU A 1 321 ? 157.034 187.760 120.364 1.00 142.76 297 GLU A N 1
ATOM 2200 C CA . GLU A 1 321 ? 156.385 189.035 120.740 1.00 139.12 297 GLU A CA 1
ATOM 2201 C C . GLU A 1 321 ? 157.039 190.217 120.030 1.00 116.62 297 GLU A C 1
ATOM 2202 O O . GLU A 1 321 ? 156.330 191.128 119.583 1.00 114.79 297 GLU A O 1
ATOM 2208 N N . VAL A 1 322 ? 158.353 190.219 119.932 1.00 99.50 298 VAL A N 1
ATOM 2209 C CA . VAL A 1 322 ? 159.042 191.353 119.276 1.00 89.98 298 VAL A CA 1
ATOM 2210 C C . VAL A 1 322 ? 158.689 191.353 117.798 1.00 80.17 298 VAL A C 1
ATOM 2211 O O . VAL A 1 322 ? 158.460 192.421 117.223 1.00 69.95 298 VAL A O 1
ATOM 2215 N N . ARG A 1 323 ? 158.612 190.184 117.203 1.00 77.18 299 ARG A N 1
ATOM 2216 C CA . ARG A 1 323 ? 158.212 190.117 115.787 1.00 98.08 299 ARG A CA 1
ATOM 2217 C C . ARG A 1 323 ? 156.772 190.577 115.648 1.00 96.20 299 ARG A C 1
ATOM 2218 O O . ARG A 1 323 ? 156.441 191.241 114.654 1.00 71.09 299 ARG A O 1
ATOM 2226 N N . ALA A 1 324 ? 155.937 190.279 116.634 1.00 94.31 300 ALA A N 1
ATOM 2227 C CA . ALA A 1 324 ? 154.527 190.711 116.603 1.00 93.11 300 ALA A CA 1
ATOM 2228 C C . ALA A 1 324 ? 154.458 192.232 116.598 1.00 102.28 300 ALA A C 1
ATOM 2229 O O . ALA A 1 324 ? 153.833 192.822 115.702 1.00 92.00 300 ALA A O 1
ATOM 2231 N N . ALA A 1 325 ? 155.101 192.862 117.575 1.00 94.16 301 ALA A N 1
ATOM 2232 C CA . ALA A 1 325 ? 155.108 194.334 117.673 1.00 97.18 301 ALA A CA 1
ATOM 2233 C C . ALA A 1 325 ? 155.677 194.958 116.396 1.00 90.34 301 ALA A C 1
ATOM 2234 O O . ALA A 1 325 ? 155.059 195.872 115.834 1.00 95.86 301 ALA A O 1
ATOM 2236 N N . ALA A 1 326 ? 156.830 194.495 115.956 1.00 93.04 302 ALA A N 1
ATOM 2237 C CA . ALA A 1 326 ? 157.472 195.064 114.756 1.00 121.54 302 ALA A CA 1
ATOM 2238 C C . ALA A 1 326 ? 156.564 194.899 113.545 1.00 121.67 302 ALA A C 1
ATOM 2239 O O . ALA A 1 326 ? 156.390 195.847 112.763 1.00 134.15 302 ALA A O 1
ATOM 2241 N N . SER A 1 327 ? 155.978 193.726 113.397 1.00 109.51 303 SER A N 1
ATOM 2242 C CA . SER A 1 327 ? 155.092 193.444 112.250 1.00 122.02 303 SER A CA 1
ATOM 2243 C C . SER A 1 327 ? 153.870 194.363 112.285 1.00 131.89 303 SER A C 1
ATOM 2244 O O . SER A 1 327 ? 153.489 194.896 111.235 1.00 107.21 303 SER A O 1
ATOM 2247 N N . HIS A 1 328 ? 153.272 194.549 113.455 1.00 128.04 304 HIS A N 1
ATOM 2248 C CA . HIS A 1 328 ? 152.090 195.432 113.589 1.00 123.02 304 HIS A CA 1
ATOM 2249 C C . HIS A 1 328 ? 152.376 196.814 113.013 1.00 133.76 304 HIS A C 1
ATOM 2250 O O . HIS A 1 328 ? 151.530 197.388 112.333 1.00 133.96 304 HIS A O 1
ATOM 2257 N N . LYS A 1 329 ? 153.564 197.330 113.275 1.00 130.52 305 LYS A N 1
ATOM 2258 C CA . LYS A 1 329 ? 153.933 198.699 112.898 1.00 125.39 305 LYS A CA 1
ATOM 2259 C C . LYS A 1 329 ? 154.535 198.790 111.506 1.00 106.45 305 LYS A C 1
ATOM 2260 O O . LYS A 1 329 ? 154.858 199.910 111.091 1.00 127.34 305 LYS A O 1
ATOM 2266 N N . VAL A 1 330 ? 154.712 197.684 110.806 1.00 96.69 306 VAL A N 1
ATOM 2267 C CA . VAL A 1 330 ? 155.389 197.738 109.493 1.00 110.71 306 VAL A CA 1
ATOM 2268 C C . VAL A 1 330 ? 154.603 198.629 108.526 1.00 126.65 306 VAL A C 1
ATOM 2269 O O . VAL A 1 330 ? 155.217 199.410 107.774 1.00 137.29 306 VAL A O 1
ATOM 2273 N N . LYS A 1 331 ? 153.284 198.591 108.588 1.00 131.70 307 LYS A N 1
ATOM 2274 C CA . LYS A 1 331 ? 152.472 199.406 107.669 1.00 144.23 307 LYS A CA 1
ATOM 2275 C C . LYS A 1 331 ? 152.720 200.888 107.926 1.00 140.73 307 LYS A C 1
ATOM 2276 O O . LYS A 1 331 ? 153.076 201.633 106.989 1.00 116.50 307 LYS A O 1
ATOM 2282 N N . GLU A 1 332 ? 152.543 201.296 109.165 1.00 154.10 308 GLU A N 1
ATOM 2283 C CA . GLU A 1 332 ? 152.708 202.712 109.527 1.00 163.03 308 GLU A CA 1
ATOM 2284 C C . GLU A 1 332 ? 154.155 203.145 109.296 1.00 147.94 308 GLU A C 1
ATOM 2285 O O . GLU A 1 332 ? 154.368 204.259 108.796 1.00 151.94 308 GLU A O 1
ATOM 2291 N N . PHE A 1 333 ? 155.119 202.318 109.669 1.00 126.55 309 PHE A N 1
ATOM 2292 C CA . PHE A 1 333 ? 156.524 202.703 109.456 1.00 128.28 309 PHE A CA 1
ATOM 2293 C C . PHE A 1 333 ? 156.774 202.985 107.981 1.00 143.24 309 PHE A C 1
ATOM 2294 O O . PHE A 1 333 ? 157.388 204.010 107.639 1.00 151.55 309 PHE A O 1
ATOM 2302 N N . CYS A 1 334 ? 156.327 202.089 107.116 1.00 158.02 310 CYS A N 1
ATOM 2303 C CA . CYS A 1 334 ? 156.563 202.286 105.673 1.00 168.94 310 CYS A CA 1
ATOM 2304 C C . CYS A 1 334 ? 155.861 203.558 105.210 1.00 171.42 310 CYS A C 1
ATOM 2305 O O . CYS A 1 334 ? 156.467 204.382 104.520 1.00 164.14 310 CYS A O 1
ATOM 2308 N N . GLU A 1 335 ? 154.625 203.750 105.628 1.00 176.89 311 GLU A N 1
ATOM 2309 C CA . GLU A 1 335 ? 153.905 204.968 105.217 1.00 185.37 311 GLU A CA 1
ATOM 2310 C C . GLU A 1 335 ? 154.573 206.228 105.776 1.00 188.36 311 GLU A C 1
ATOM 2311 O O . GLU A 1 335 ? 154.386 207.298 105.196 1.00 182.69 311 GLU A O 1
ATOM 2317 N N . ASN A 1 336 ? 155.333 206.115 106.857 1.00 184.65 312 ASN A N 1
ATOM 2318 C CA . ASN A 1 336 ? 156.016 207.278 107.463 1.00 179.93 312 ASN A CA 1
ATOM 2319 C C . ASN A 1 336 ? 157.393 207.565 106.877 1.00 172.99 312 ASN A C 1
ATOM 2320 O O . ASN A 1 336 ? 157.913 208.656 107.132 1.00 163.56 312 ASN A O 1
ATOM 2325 N N . LEU A 1 337 ? 157.984 206.648 106.125 1.00 173.27 313 LEU A N 1
ATOM 2326 C CA . LEU A 1 337 ? 159.304 206.925 105.522 1.00 162.73 313 LEU A CA 1
ATOM 2327 C C . LEU A 1 337 ? 159.156 207.952 104.405 1.00 171.36 313 LEU A C 1
ATOM 2328 O O . LEU A 1 337 ? 158.072 208.141 103.851 1.00 185.97 313 LEU A O 1
ATOM 2333 N N . SER A 1 338 ? 160.257 208.604 104.085 1.00 171.42 314 SER A N 1
ATOM 2334 C CA . SER A 1 338 ? 160.266 209.536 102.945 1.00 187.29 314 SER A CA 1
ATOM 2335 C C . SER A 1 338 ? 159.969 208.745 101.673 1.00 209.31 314 SER A C 1
ATOM 2336 O O . SER A 1 338 ? 160.512 207.642 101.478 1.00 221.18 314 SER A O 1
ATOM 2339 N N . ALA A 1 339 ? 159.109 209.295 100.834 1.00 233.35 315 ALA A N 1
ATOM 2340 C CA . ALA A 1 339 ? 158.619 208.609 99.620 1.00 255.66 315 ALA A CA 1
ATOM 2341 C C . ALA A 1 339 ? 159.766 208.221 98.684 1.00 271.24 315 ALA A C 1
ATOM 2342 O O . ALA A 1 339 ? 159.629 207.247 97.935 1.00 278.76 315 ALA A O 1
ATOM 2344 N N . ASP A 1 340 ? 160.867 208.947 98.699 1.00 275.42 316 ASP A N 1
ATOM 2345 C CA . ASP A 1 340 ? 161.987 208.604 97.798 1.00 277.77 316 ASP A CA 1
ATOM 2346 C C . ASP A 1 340 ? 162.624 207.267 98.180 1.00 274.87 316 ASP A C 1
ATOM 2347 O O . ASP A 1 340 ? 162.876 206.444 97.294 1.00 277.52 316 ASP A O 1
ATOM 2352 N N . CYS A 1 341 ? 162.864 207.032 99.462 1.00 270.88 317 CYS A N 1
ATOM 2353 C CA . CYS A 1 341 ? 163.540 205.793 99.892 1.00 273.26 317 CYS A CA 1
ATOM 2354 C C . CYS A 1 341 ? 162.561 204.656 100.153 1.00 256.14 317 CYS A C 1
ATOM 2355 O O . CYS A 1 341 ? 162.935 203.507 99.893 1.00 259.98 317 CYS A O 1
ATOM 2358 N N . ARG A 1 342 ? 161.328 204.970 100.543 1.00 230.46 318 ARG A N 1
ATOM 2359 C CA . ARG A 1 342 ? 160.317 203.987 101.007 1.00 211.03 318 ARG A CA 1
ATOM 2360 C C . ARG A 1 342 ? 160.238 202.719 100.145 1.00 203.60 318 ARG A C 1
ATOM 2361 O O . ARG A 1 342 ? 160.385 201.607 100.696 1.00 187.80 318 ARG A O 1
ATOM 2369 N N . GLU A 1 343 ? 160.028 202.856 98.845 1.00 206.24 319 GLU A N 1
ATOM 2370 C CA . GLU A 1 343 ? 159.884 201.687 97.956 1.00 207.42 319 GLU A CA 1
ATOM 2371 C C . GLU A 1 343 ? 161.130 200.797 98.015 1.00 201.94 319 GLU A C 1
ATOM 2372 O O . GLU A 1 343 ? 161.055 199.614 98.414 1.00 201.06 319 GLU A O 1
ATOM 2378 N N . ASN A 1 344 ? 162.248 201.357 97.606 1.00 204.25 320 ASN A N 1
ATOM 2379 C CA . ASN A 1 344 ? 163.516 200.604 97.515 1.00 210.65 320 ASN A CA 1
ATOM 2380 C C . ASN A 1 344 ? 163.919 200.065 98.884 1.00 206.39 320 ASN A C 1
ATOM 2381 O O . ASN A 1 344 ? 164.418 198.941 98.963 1.00 215.03 320 ASN A O 1
ATOM 2386 N N . VAL A 1 345 ? 163.678 200.825 99.939 1.00 195.30 321 VAL A N 1
ATOM 2387 C CA . VAL A 1 345 ? 164.018 200.382 101.312 1.00 183.73 321 VAL A CA 1
ATOM 2388 C C . VAL A 1 345 ? 163.169 199.175 101.680 1.00 175.33 321 VAL A C 1
ATOM 2389 O O . VAL A 1 345 ? 163.682 198.230 102.289 1.00 155.05 321 VAL A O 1
ATOM 2393 N N . ILE A 1 346 ? 161.903 199.180 101.301 1.00 176.05 322 ILE A N 1
ATOM 2394 C CA . ILE A 1 346 ? 161.038 198.024 101.622 1.00 176.19 322 ILE A CA 1
ATOM 2395 C C . ILE A 1 346 ? 161.561 196.798 100.889 1.00 178.43 322 ILE A C 1
ATOM 2396 O O . ILE A 1 346 ? 161.964 195.825 101.548 1.00 159.31 322 ILE A O 1
ATOM 2401 N N . MET A 1 347 ? 161.652 196.874 99.569 1.00 187.34 323 MET A N 1
ATOM 2402 C CA . MET A 1 347 ? 162.077 195.704 98.767 1.00 196.19 323 MET A CA 1
ATOM 2403 C C . MET A 1 347 ? 163.483 195.237 99.147 1.00 186.45 323 MET A C 1
ATOM 2404 O O . MET A 1 347 ? 163.761 194.034 99.061 1.00 168.26 323 MET A O 1
ATOM 2409 N N . SER A 1 348 ? 164.352 196.146 99.561 1.00 193.01 324 SER A N 1
ATOM 2410 C CA . SER A 1 348 ? 165.753 195.789 99.872 1.00 198.32 324 SER A CA 1
ATOM 2411 C C . SER A 1 348 ? 165.942 195.279 101.302 1.00 176.37 324 SER A C 1
ATOM 2412 O O . SER A 1 348 ? 166.779 194.402 101.505 1.00 176.38 324 SER A O 1
ATOM 2415 N N . GLN A 1 349 ? 165.226 195.832 102.274 1.00 157.37 325 GLN A N 1
ATOM 2416 C CA . GLN A 1 349 ? 165.496 195.549 103.699 1.00 147.99 325 GLN A CA 1
ATOM 2417 C C . GLN A 1 349 ? 164.319 194.962 104.461 1.00 140.84 325 GLN A C 1
ATOM 2418 O O . GLN A 1 349 ? 164.542 194.105 105.312 1.00 144.49 325 GLN A O 1
ATOM 2424 N N . ILE A 1 350 ? 163.091 195.393 104.188 1.00 145.50 326 ILE A N 1
ATOM 2425 C CA . ILE A 1 350 ? 161.931 194.944 104.999 1.00 150.52 326 ILE A CA 1
ATOM 2426 C C . ILE A 1 350 ? 161.218 193.776 104.333 1.00 165.16 326 ILE A C 1
ATOM 2427 O O . ILE A 1 350 ? 161.053 192.724 104.962 1.00 166.29 326 ILE A O 1
ATOM 2432 N N . LEU A 1 351 ? 160.807 193.948 103.081 1.00 152.17 327 LEU A N 1
ATOM 2433 C CA . LEU A 1 351 ? 159.982 192.931 102.396 1.00 125.62 327 LEU A CA 1
ATOM 2434 C C . LEU A 1 351 ? 160.654 191.563 102.354 1.00 130.84 327 LEU A C 1
ATOM 2435 O O . LEU A 1 351 ? 159.972 190.564 102.591 1.00 142.83 327 LEU A O 1
ATOM 2440 N N . PRO A 1 352 ? 161.968 191.437 102.079 1.00 138.86 328 PRO A N 1
ATOM 2441 C CA . PRO A 1 352 ? 162.611 190.139 102.217 1.00 136.64 328 PRO A CA 1
ATOM 2442 C C . PRO A 1 352 ? 162.495 189.575 103.629 1.00 128.52 328 PRO A C 1
ATOM 2443 O O . PRO A 1 352 ? 162.467 188.362 103.785 1.00 146.15 328 PRO A O 1
ATOM 2447 N N . CYS A 1 353 ? 162.401 190.432 104.634 1.00 116.84 329 CYS A N 1
ATOM 2448 C CA . CYS A 1 353 ? 162.155 189.943 105.997 1.00 117.02 329 CYS A CA 1
ATOM 2449 C C . CYS A 1 353 ? 160.683 189.582 106.167 1.00 126.85 329 CYS A C 1
ATOM 2450 O O . CYS A 1 353 ? 160.367 188.666 106.950 1.00 140.68 329 CYS A O 1
ATOM 2453 N N . ILE A 1 354 ? 159.810 190.270 105.449 1.00 128.38 330 ILE A N 1
ATOM 2454 C CA . ILE A 1 354 ? 158.370 189.920 105.495 1.00 127.33 330 ILE A CA 1
ATOM 2455 C C . ILE A 1 354 ? 158.218 188.481 105.013 1.00 124.50 330 ILE A C 1
ATOM 2456 O O . ILE A 1 354 ? 157.347 187.764 105.518 1.00 132.56 330 ILE A O 1
ATOM 2461 N N . LYS A 1 355 ? 159.036 188.076 104.050 1.00 104.49 331 LYS A N 1
ATOM 2462 C CA . LYS A 1 355 ? 158.978 186.692 103.546 1.00 103.72 331 LYS A CA 1
ATOM 2463 C C . LYS A 1 355 ? 159.116 185.701 104.694 1.00 104.78 331 LYS A C 1
ATOM 2464 O O . LYS A 1 355 ? 158.378 184.695 104.736 1.00 113.59 331 LYS A O 1
ATOM 2470 N N . GLU A 1 356 ? 160.005 185.987 105.620 1.00 105.53 332 GLU A N 1
ATOM 2471 C CA . GLU A 1 356 ? 160.225 185.089 106.767 1.00 124.17 332 GLU A CA 1
ATOM 2472 C C . GLU A 1 356 ? 159.109 185.240 107.787 1.00 112.96 332 GLU A C 1
ATOM 2473 O O . GLU A 1 356 ? 158.742 184.233 108.420 1.00 125.40 332 GLU A O 1
ATOM 2479 N N . LEU A 1 357 ? 158.570 186.439 107.936 1.00 117.76 333 LEU A N 1
ATOM 2480 C CA . LEU A 1 357 ? 157.495 186.645 108.930 1.00 127.94 333 LEU A CA 1
ATOM 2481 C C . LEU A 1 357 ? 156.216 185.921 108.509 1.00 135.10 333 LEU A C 1
ATOM 2482 O O . LEU A 1 357 ? 155.554 185.323 109.379 1.00 103.34 333 LEU A O 1
ATOM 2487 N N . VAL A 1 358 ? 155.883 185.950 107.224 1.00 133.53 334 VAL A N 1
ATOM 2488 C CA . VAL A 1 358 ? 154.666 185.262 106.729 1.00 123.83 334 VAL A CA 1
ATOM 2489 C C . VAL A 1 358 ? 154.775 183.772 107.022 1.00 119.49 334 VAL A C 1
ATOM 2490 O O . VAL A 1 358 ? 153.774 183.136 107.358 1.00 129.88 334 VAL A O 1
ATOM 2494 N N . SER A 1 359 ? 155.979 183.234 106.941 1.00 137.78 335 SER A N 1
ATOM 2495 C CA . SER A 1 359 ? 156.233 181.800 107.186 1.00 156.76 335 SER A CA 1
ATOM 2496 C C . SER A 1 359 ? 156.628 181.540 108.640 1.00 153.47 335 SER A C 1
ATOM 2497 O O . SER A 1 359 ? 157.186 180.466 108.917 1.00 148.38 335 SER A O 1
ATOM 2500 N N . ASP A 1 360 ? 156.365 182.470 109.548 1.00 139.20 336 ASP A N 1
ATOM 2501 C CA . ASP A 1 360 ? 156.816 182.307 110.941 1.00 130.42 336 ASP A CA 1
ATOM 2502 C C . ASP A 1 360 ? 156.104 181.141 111.614 1.00 111.10 336 ASP A C 1
ATOM 2503 O O . ASP A 1 360 ? 154.936 180.853 111.316 1.00 116.41 336 ASP A O 1
ATOM 2508 N N . ALA A 1 361 ? 156.814 180.532 112.544 1.00 124.61 337 ALA A N 1
ATOM 2509 C CA . ALA A 1 361 ? 156.346 179.398 113.369 1.00 138.83 337 ALA A CA 1
ATOM 2510 C C . ALA A 1 361 ? 155.254 179.785 114.371 1.00 138.50 337 ALA A C 1
ATOM 2511 O O . ALA A 1 361 ? 154.558 178.879 114.836 1.00 129.45 337 ALA A O 1
ATOM 2513 N N . ASN A 1 362 ? 155.114 181.057 114.726 1.00 146.73 338 ASN A N 1
ATOM 2514 C CA . ASN A 1 362 ? 154.171 181.455 115.790 1.00 151.86 338 ASN A CA 1
ATOM 2515 C C . ASN A 1 362 ? 152.846 181.959 115.217 1.00 165.46 338 ASN A C 1
ATOM 2516 O O . ASN A 1 362 ? 152.834 182.803 114.297 1.00 131.34 338 ASN A O 1
ATOM 2521 N N . GLN A 1 363 ? 151.761 181.444 115.773 1.00 178.46 339 GLN A N 1
ATOM 2522 C CA . GLN A 1 363 ? 150.385 181.848 115.413 1.00 177.49 339 GLN A CA 1
ATOM 2523 C C . GLN A 1 363 ? 150.209 183.357 115.549 1.00 165.41 339 GLN A C 1
ATOM 2524 O O . GLN A 1 363 ? 149.702 183.996 114.612 1.00 148.47 339 GLN A O 1
ATOM 2530 N N . HIS A 1 364 ? 150.649 183.912 116.665 1.00 167.44 340 HIS A N 1
ATOM 2531 C CA . HIS A 1 364 ? 150.435 185.349 116.952 1.00 154.39 340 HIS A CA 1
ATOM 2532 C C . HIS A 1 364 ? 151.204 186.213 115.966 1.00 128.87 340 HIS A C 1
ATOM 2533 O O . HIS A 1 364 ? 150.687 187.251 115.550 1.00 142.50 340 HIS A O 1
ATOM 2540 N N . VAL A 1 365 ? 152.404 185.804 115.607 1.00 117.16 341 VAL A N 1
ATOM 2541 C CA . VAL A 1 365 ? 153.208 186.598 114.648 1.00 111.10 341 VAL A CA 1
ATOM 2542 C C . VAL A 1 365 ? 152.509 186.607 113.295 1.00 105.96 341 VAL A C 1
ATOM 2543 O O . VAL A 1 365 ? 152.367 187.677 112.684 1.00 98.44 341 VAL A O 1
ATOM 2547 N N . LYS A 1 366 ? 152.082 185.450 112.829 1.00 113.06 342 LYS A N 1
ATOM 2548 C CA . LYS A 1 366 ? 151.404 185.379 111.521 1.00 122.72 342 LYS A CA 1
ATOM 2549 C C . LYS A 1 366 ? 150.106 186.170 111.553 1.00 119.75 342 LYS A C 1
ATOM 2550 O O . LYS A 1 366 ? 149.795 186.874 110.583 1.00 108.72 342 LYS A O 1
ATOM 2556 N N . SER A 1 367 ? 149.363 186.074 112.643 1.00 116.72 343 SER A N 1
ATOM 2557 C CA . SER A 1 367 ? 148.084 186.811 112.761 1.00 116.18 343 SER A CA 1
ATOM 2558 C C . SER A 1 367 ? 148.338 188.315 112.768 1.00 101.88 343 SER A C 1
ATOM 2559 O O . SER A 1 367 ? 147.649 189.057 112.062 1.00 79.78 343 SER A O 1
ATOM 2562 N N . ALA A 1 368 ? 149.326 188.760 113.535 1.00 87.48 344 ALA A N 1
ATOM 2563 C CA . ALA A 1 368 ? 149.635 190.200 113.639 1.00 80.81 344 ALA A CA 1
ATOM 2564 C C . ALA A 1 368 ? 150.028 190.767 112.274 1.00 69.76 344 ALA A C 1
ATOM 2565 O O . ALA A 1 368 ? 149.418 191.741 111.825 1.00 79.18 344 ALA A O 1
ATOM 2567 N N . LEU A 1 369 ? 151.005 190.164 111.627 1.00 70.11 345 LEU A N 1
ATOM 2568 C CA . LEU A 1 369 ? 151.408 190.642 110.294 1.00 88.02 345 LEU A CA 1
ATOM 2569 C C . LEU A 1 369 ? 150.221 190.582 109.351 1.00 94.53 345 LEU A C 1
ATOM 2570 O O . LEU A 1 369 ? 150.030 191.509 108.551 1.00 90.53 345 LEU A O 1
ATOM 2575 N N . ALA A 1 370 ? 149.455 189.507 109.420 1.00 102.32 346 ALA A N 1
ATOM 2576 C CA . ALA A 1 370 ? 148.306 189.341 108.521 1.00 121.89 346 ALA A CA 1
ATOM 2577 C C . ALA A 1 370 ? 147.340 190.513 108.631 1.00 115.72 346 ALA A C 1
ATOM 2578 O O . ALA A 1 370 ? 146.747 190.899 107.620 1.00 92.74 346 ALA A O 1
ATOM 2580 N N . SER A 1 371 ? 147.203 191.099 109.807 1.00 116.07 347 SER A N 1
ATOM 2581 C CA . SER A 1 371 ? 146.243 192.211 109.976 1.00 123.83 347 SER A CA 1
ATOM 2582 C C . SER A 1 371 ? 146.669 193.433 109.161 1.00 121.33 347 SER A C 1
ATOM 2583 O O . SER A 1 371 ? 145.814 194.132 108.609 1.00 117.35 347 SER A O 1
ATOM 2586 N N . VAL A 1 372 ? 147.968 193.692 109.107 1.00 121.18 348 VAL A N 1
ATOM 2587 C CA . VAL A 1 372 ? 148.515 194.910 108.453 1.00 135.02 348 VAL A CA 1
ATOM 2588 C C . VAL A 1 372 ? 149.122 194.664 107.075 1.00 119.97 348 VAL A C 1
ATOM 2589 O O . VAL A 1 372 ? 149.175 195.621 106.284 1.00 118.09 348 VAL A O 1
ATOM 2593 N N . ILE A 1 373 ? 149.629 193.468 106.813 1.00 117.74 349 ILE A N 1
ATOM 2594 C CA . ILE A 1 373 ? 150.433 193.166 105.598 1.00 130.81 349 ILE A CA 1
ATOM 2595 C C . ILE A 1 373 ? 149.804 193.730 104.327 1.00 118.90 349 ILE A C 1
ATOM 2596 O O . ILE A 1 373 ? 150.522 194.258 103.474 1.00 102.35 349 ILE A O 1
ATOM 2601 N N . MET A 1 374 ? 148.503 193.614 104.173 1.00 136.99 350 MET A N 1
ATOM 2602 C CA . MET A 1 374 ? 147.866 194.212 102.983 1.00 164.96 350 MET A CA 1
ATOM 2603 C C . MET A 1 374 ? 148.051 195.727 102.974 1.00 161.68 350 MET A C 1
ATOM 2604 O O . MET A 1 374 ? 148.077 196.326 101.895 1.00 163.06 350 MET A O 1
ATOM 2609 N N . GLY A 1 375 ? 148.215 196.328 104.142 1.00 151.36 351 GLY A N 1
ATOM 2610 C CA . GLY A 1 375 ? 148.390 197.777 104.232 1.00 160.34 351 GLY A CA 1
ATOM 2611 C C . GLY A 1 375 ? 149.611 198.302 103.512 1.00 155.82 351 GLY A C 1
ATOM 2612 O O . GLY A 1 375 ? 149.738 199.522 103.397 1.00 174.45 351 GLY A O 1
ATOM 2613 N N . LEU A 1 376 ? 150.512 197.435 103.082 1.00 148.03 352 LEU A N 1
ATOM 2614 C CA . LEU A 1 376 ? 151.645 197.889 102.260 1.00 149.45 352 LEU A CA 1
ATOM 2615 C C . LEU A 1 376 ? 151.197 198.121 100.831 1.00 132.57 352 LEU A C 1
ATOM 2616 O O . LEU A 1 376 ? 151.908 198.811 100.090 1.00 135.90 352 LEU A O 1
ATOM 2621 N N . SER A 1 377 ? 150.058 197.573 100.452 1.00 127.39 353 SER A N 1
ATOM 2622 C CA . SER A 1 377 ? 149.582 197.612 99.054 1.00 155.66 353 SER A CA 1
ATOM 2623 C C . SER A 1 377 ? 149.498 199.022 98.475 1.00 161.78 353 SER A C 1
ATOM 2624 O O . SER A 1 377 ? 149.872 199.209 97.317 1.00 155.75 353 SER A O 1
ATOM 2627 N N . PRO A 1 378 ? 149.023 200.056 99.200 1.00 183.05 354 PRO A N 1
ATOM 2628 C CA . PRO A 1 378 ? 149.010 201.394 98.616 1.00 196.85 354 PRO A CA 1
ATOM 2629 C C . PRO A 1 378 ? 150.393 201.904 98.214 1.00 204.17 354 PRO A C 1
ATOM 2630 O O . PRO A 1 378 ? 150.496 202.739 97.321 1.00 203.27 354 PRO A O 1
ATOM 2634 N N . ILE A 1 379 ? 151.435 201.377 98.839 1.00 203.94 355 ILE A N 1
ATOM 2635 C CA . ILE A 1 379 ? 152.821 201.814 98.565 1.00 206.66 355 ILE A CA 1
ATOM 2636 C C . ILE A 1 379 ? 153.397 200.988 97.421 1.00 204.56 355 ILE A C 1
ATOM 2637 O O . ILE A 1 379 ? 154.110 201.522 96.569 1.00 198.91 355 ILE A O 1
ATOM 2642 N N . LEU A 1 380 ? 153.105 199.695 97.438 1.00 211.88 356 LEU A N 1
ATOM 2643 C CA . LEU A 1 380 ? 153.648 198.698 96.503 1.00 230.83 356 LEU A CA 1
ATOM 2644 C C . LEU A 1 380 ? 152.589 198.190 95.529 1.00 257.77 356 LEU A C 1
ATOM 2645 O O . LEU A 1 380 ? 152.783 197.109 94.950 1.00 271.74 356 LEU A O 1
ATOM 2650 N N . GLY A 1 381 ? 151.516 198.941 95.311 1.00 264.16 357 GLY A N 1
ATOM 2651 C CA . GLY A 1 381 ? 150.322 198.416 94.620 1.00 261.47 357 GLY A CA 1
ATOM 2652 C C . GLY A 1 381 ? 150.561 197.894 93.216 1.00 248.52 357 GLY A C 1
ATOM 2653 O O . GLY A 1 381 ? 150.193 196.746 92.916 1.00 230.03 357 GLY A O 1
ATOM 2654 N N . LYS A 1 382 ? 151.128 198.692 92.330 1.00 252.55 358 LYS A N 1
ATOM 2655 C CA . LYS A 1 382 ? 151.110 198.316 90.892 1.00 251.39 358 LYS A CA 1
ATOM 2656 C C . LYS A 1 382 ? 151.918 197.058 90.559 1.00 225.12 358 LYS A C 1
ATOM 2657 O O . LYS A 1 382 ? 151.322 196.054 90.141 1.00 214.96 358 LYS A O 1
ATOM 2663 N N . ASP A 1 383 ? 153.234 197.098 90.699 1.00 219.83 359 ASP A N 1
ATOM 2664 C CA . ASP A 1 383 ? 154.082 195.952 90.317 1.00 229.86 359 ASP A CA 1
ATOM 2665 C C . ASP A 1 383 ? 154.353 195.067 91.524 1.00 227.02 359 ASP A C 1
ATOM 2666 O O . ASP A 1 383 ? 154.011 193.867 91.493 1.00 226.79 359 ASP A O 1
ATOM 2671 N N . ASN A 1 384 ? 154.939 195.643 92.555 1.00 231.96 360 ASN A N 1
ATOM 2672 C CA . ASN A 1 384 ? 155.489 194.885 93.695 1.00 233.51 360 ASN A CA 1
ATOM 2673 C C . ASN A 1 384 ? 154.431 194.021 94.374 1.00 218.84 360 ASN A C 1
ATOM 2674 O O . ASN A 1 384 ? 154.792 192.971 94.934 1.00 217.16 360 ASN A O 1
ATOM 2679 N N . THR A 1 385 ? 153.171 194.423 94.349 1.00 199.23 361 THR A N 1
ATOM 2680 C CA . THR A 1 385 ? 152.125 193.617 95.005 1.00 182.63 361 THR A CA 1
ATOM 2681 C C . THR A 1 385 ? 152.035 192.234 94.377 1.00 174.29 361 THR A C 1
ATOM 2682 O O . THR A 1 385 ? 151.961 191.233 95.097 1.00 148.75 361 THR A O 1
ATOM 2686 N N . ILE A 1 386 ? 152.083 192.180 93.062 1.00 195.82 362 ILE A N 1
ATOM 2687 C CA . ILE A 1 386 ? 151.990 190.890 92.346 1.00 217.31 362 ILE A CA 1
ATOM 2688 C C . ILE A 1 386 ? 153.279 190.116 92.563 1.00 216.10 362 ILE A C 1
ATOM 2689 O O . ILE A 1 386 ? 153.226 188.894 92.754 1.00 217.48 362 ILE A O 1
ATOM 2694 N N . GLU A 1 387 ? 154.410 190.801 92.559 1.00 214.81 363 GLU A N 1
ATOM 2695 C CA . GLU A 1 387 ? 155.701 190.103 92.694 1.00 212.30 363 GLU A CA 1
ATOM 2696 C C . GLU A 1 387 ? 155.799 189.418 94.059 1.00 199.18 363 GLU A C 1
ATOM 2697 O O . GLU A 1 387 ? 155.947 188.198 94.125 1.00 205.42 363 GLU A O 1
ATOM 2703 N N . HIS A 1 388 ? 155.694 190.187 95.134 1.00 184.33 364 HIS A N 1
ATOM 2704 C CA . HIS A 1 388 ? 155.841 189.665 96.514 1.00 174.56 364 HIS A CA 1
ATOM 2705 C C . HIS A 1 388 ? 154.549 189.587 97.318 1.00 169.74 364 HIS A C 1
ATOM 2706 O O . HIS A 1 388 ? 154.317 188.552 97.951 1.00 186.61 364 HIS A O 1
ATOM 2713 N N . LEU A 1 389 ? 153.726 190.625 97.348 1.00 152.64 365 LEU A N 1
ATOM 2714 C CA . LEU A 1 389 ? 152.611 190.629 98.322 1.00 156.10 365 LEU A CA 1
ATOM 2715 C C . LEU A 1 389 ? 151.573 189.558 97.993 1.00 169.77 365 LEU A C 1
ATOM 2716 O O . LEU A 1 389 ? 151.010 188.974 98.924 1.00 165.62 365 LEU A O 1
ATOM 2721 N N . LEU A 1 390 ? 151.260 189.333 96.724 1.00 182.97 366 LEU A N 1
ATOM 2722 C CA . LEU A 1 390 ? 150.258 188.291 96.426 1.00 177.41 366 LEU A CA 1
ATOM 2723 C C . LEU A 1 390 ? 150.744 186.925 96.911 1.00 175.49 366 LEU A C 1
ATOM 2724 O O . LEU A 1 390 ? 149.956 186.216 97.548 1.00 192.20 366 LEU A O 1
ATOM 2729 N N . PRO A 1 391 ? 151.973 186.459 96.605 1.00 163.13 367 PRO A N 1
ATOM 2730 C CA . PRO A 1 391 ? 152.449 185.224 97.223 1.00 167.48 367 PRO A CA 1
ATOM 2731 C C . PRO A 1 391 ? 152.379 185.230 98.748 1.00 168.52 367 PRO A C 1
ATOM 2732 O O . PRO A 1 391 ? 152.031 184.208 99.346 1.00 169.79 367 PRO A O 1
ATOM 2736 N N . LEU A 1 392 ? 152.666 186.371 99.361 1.00 179.09 368 LEU A N 1
ATOM 2737 C CA . LEU A 1 392 ? 152.576 186.479 100.834 1.00 200.58 368 LEU A CA 1
ATOM 2738 C C . LEU A 1 392 ? 151.134 186.307 101.305 1.00 203.33 368 LEU A C 1
ATOM 2739 O O . LEU A 1 392 ? 150.902 185.615 102.304 1.00 205.28 368 LEU A O 1
ATOM 2744 N N . PHE A 1 393 ? 150.187 186.910 100.608 1.00 205.52 369 PHE A N 1
ATOM 2745 C CA . PHE A 1 393 ? 148.759 186.745 100.950 1.00 204.74 369 PHE A CA 1
ATOM 2746 C C . PHE A 1 393 ? 148.354 185.289 100.795 1.00 181.81 369 PHE A C 1
ATOM 2747 O O . PHE A 1 393 ? 147.799 184.694 101.731 1.00 167.30 369 PHE A O 1
ATOM 2755 N N . LEU A 1 394 ? 148.641 184.718 99.638 1.00 155.42 370 LEU A N 1
ATOM 2756 C CA . LEU A 1 394 ? 148.214 183.337 99.347 1.00 155.28 370 LEU A CA 1
ATOM 2757 C C . LEU A 1 394 ? 148.847 182.383 100.348 1.00 161.03 370 LEU A C 1
ATOM 2758 O O . LEU A 1 394 ? 148.214 181.376 100.709 1.00 184.81 370 LEU A O 1
ATOM 2763 N N . ALA A 1 395 ? 150.046 182.687 100.817 1.00 144.27 371 ALA A N 1
ATOM 2764 C CA . ALA A 1 395 ? 150.665 181.833 101.842 1.00 146.23 371 ALA A CA 1
ATOM 2765 C C . ALA A 1 395 ? 149.875 181.939 103.139 1.00 136.08 371 ALA A C 1
ATOM 2766 O O . ALA A 1 395 ? 149.542 180.899 103.740 1.00 152.73 371 ALA A O 1
ATOM 2768 N N . GLN A 1 396 ? 149.561 183.153 103.550 1.00 125.95 372 GLN A N 1
ATOM 2769 C CA . GLN A 1 396 ? 148.807 183.345 104.805 1.00 133.28 372 GLN A CA 1
ATOM 2770 C C . GLN A 1 396 ? 147.401 182.763 104.699 1.00 141.82 372 GLN A C 1
ATOM 2771 O O . GLN A 1 396 ? 146.903 182.221 105.689 1.00 138.26 372 GLN A O 1
ATOM 2777 N N . LEU A 1 397 ? 146.801 182.810 103.517 1.00 147.09 373 LEU A N 1
ATOM 2778 C CA . LEU A 1 397 ? 145.426 182.294 103.314 1.00 141.72 373 LEU A CA 1
ATOM 2779 C C . LEU A 1 397 ? 145.329 180.776 103.476 1.00 152.57 373 LEU A C 1
ATOM 2780 O O . LEU A 1 397 ? 144.215 180.265 103.371 1.00 160.17 373 LEU A O 1
ATOM 2785 N N . LYS A 1 398 ? 146.432 180.074 103.720 1.00 150.97 374 LYS A N 1
ATOM 2786 C CA . LYS A 1 398 ? 146.415 178.609 103.896 1.00 150.36 374 LYS A CA 1
ATOM 2787 C C . LYS A 1 398 ? 146.875 178.212 105.291 1.00 146.58 374 LYS A C 1
ATOM 2788 O O . LYS A 1 398 ? 147.073 177.007 105.516 1.00 154.39 374 LYS A O 1
ATOM 2794 N N . ASP A 1 399 ? 147.003 179.155 106.211 1.00 136.65 375 ASP A N 1
ATOM 2795 C CA . ASP A 1 399 ? 147.466 178.821 107.567 1.00 155.43 375 ASP A CA 1
ATOM 2796 C C . ASP A 1 399 ? 146.470 177.929 108.301 1.00 165.62 375 ASP A C 1
ATOM 2797 O O . ASP A 1 399 ? 145.249 178.066 108.133 1.00 174.63 375 ASP A O 1
ATOM 2802 N N . GLU A 1 400 ? 147.014 177.053 109.125 1.00 186.07 376 GLU A N 1
ATOM 2803 C CA . GLU A 1 400 ? 146.203 176.128 109.947 1.00 203.06 376 GLU A CA 1
ATOM 2804 C C . GLU A 1 400 ? 145.305 176.903 110.901 1.00 197.24 376 GLU A C 1
ATOM 2805 O O . GLU A 1 400 ? 144.174 176.472 111.146 1.00 220.73 376 GLU A O 1
ATOM 2811 N N . CYS A 1 401 ? 145.772 178.016 111.429 1.00 171.03 377 CYS A N 1
ATOM 2812 C CA . CYS A 1 401 ? 144.917 178.763 112.357 1.00 170.52 377 CYS A CA 1
ATOM 2813 C C . CYS A 1 401 ? 143.909 179.590 111.573 1.00 171.48 377 CYS A C 1
ATOM 2814 O O . CYS A 1 401 ? 144.249 180.171 110.537 1.00 170.37 377 CYS A O 1
ATOM 2817 N N . PRO A 1 402 ? 142.639 179.657 112.012 1.00 156.14 378 PRO A N 1
ATOM 2818 C CA . PRO A 1 402 ? 141.676 180.471 111.281 1.00 143.66 378 PRO A CA 1
ATOM 2819 C C . PRO A 1 402 ? 141.933 181.965 111.424 1.00 140.90 378 PRO A C 1
ATOM 2820 O O . PRO A 1 402 ? 141.668 182.700 110.472 1.00 130.69 378 PRO A O 1
ATOM 2824 N N . GLU A 1 403 ? 142.456 182.380 112.568 1.00 138.29 379 GLU A N 1
ATOM 2825 C CA . GLU A 1 403 ? 142.683 183.816 112.857 1.00 136.49 379 GLU A CA 1
ATOM 2826 C C . GLU A 1 403 ? 143.505 184.471 111.749 1.00 111.57 379 GLU A C 1
ATOM 2827 O O . GLU A 1 403 ? 143.229 185.621 111.394 1.00 110.48 379 GLU A O 1
ATOM 2833 N N . VAL A 1 404 ? 144.453 183.756 111.179 1.00 101.46 380 VAL A N 1
ATOM 2834 C CA . VAL A 1 404 ? 145.283 184.324 110.092 1.00 98.14 380 VAL A CA 1
ATOM 2835 C C . VAL A 1 404 ? 144.407 184.623 108.881 1.00 105.78 380 VAL A C 1
ATOM 2836 O O . VAL A 1 404 ? 144.414 185.757 108.364 1.00 90.41 380 VAL A O 1
ATOM 2840 N N . ARG A 1 405 ? 143.652 183.639 108.443 1.00 118.33 381 ARG A N 1
ATOM 2841 C CA . ARG A 1 405 ? 142.774 183.821 107.271 1.00 132.62 381 ARG A CA 1
ATOM 2842 C C . ARG A 1 405 ? 141.737 184.903 107.543 1.00 122.94 381 ARG A C 1
ATOM 2843 O O . ARG A 1 405 ? 141.497 185.738 106.653 1.00 110.07 381 ARG A O 1
ATOM 2851 N N . LEU A 1 406 ? 141.167 184.911 108.737 1.00 115.43 382 LEU A N 1
ATOM 2852 C CA . LEU A 1 406 ? 140.182 185.951 109.109 1.00 121.93 382 LEU A CA 1
ATOM 2853 C C . LEU A 1 406 ? 140.830 187.330 109.003 1.00 130.23 382 LEU A C 1
ATOM 2854 O O . LEU A 1 406 ? 140.236 188.251 108.426 1.00 119.80 382 LEU A O 1
ATOM 2859 N N . ASN A 1 407 ? 142.013 187.478 109.569 1.00 115.29 383 ASN A N 1
ATOM 2860 C CA . ASN A 1 407 ? 142.692 188.790 109.569 1.00 85.71 383 ASN A CA 1
ATOM 2861 C C . ASN A 1 407 ? 142.994 189.233 108.152 1.00 73.63 383 ASN A C 1
ATOM 2862 O O . ASN A 1 407 ? 142.847 190.426 107.860 1.00 101.47 383 ASN A O 1
ATOM 2867 N N . ILE A 1 408 ? 143.388 188.321 107.277 1.00 71.49 384 ILE A N 1
ATOM 2868 C CA . ILE A 1 408 ? 143.660 188.728 105.877 1.00 86.72 384 ILE A CA 1
ATOM 2869 C C . ILE A 1 408 ? 142.380 189.247 105.233 1.00 109.09 384 ILE A C 1
ATOM 2870 O O . ILE A 1 408 ? 142.373 190.349 104.654 1.00 115.29 384 ILE A O 1
ATOM 2875 N N . ILE A 1 409 ? 141.311 188.489 105.325 1.00 128.05 385 ILE A N 1
ATOM 2876 C CA . ILE A 1 409 ? 140.041 188.884 104.666 1.00 140.11 385 ILE A CA 1
ATOM 2877 C C . ILE A 1 409 ? 139.443 190.126 105.326 1.00 134.63 385 ILE A C 1
ATOM 2878 O O . ILE A 1 409 ? 138.671 190.830 104.680 1.00 117.40 385 ILE A O 1
ATOM 2883 N N . SER A 1 410 ? 139.811 190.411 106.568 1.00 137.73 386 SER A N 1
ATOM 2884 C CA . SER A 1 410 ? 139.286 191.591 107.292 1.00 146.34 386 SER A CA 1
ATOM 2885 C C . SER A 1 410 ? 139.779 192.918 106.711 1.00 147.21 386 SER A C 1
ATOM 2886 O O . SER A 1 410 ? 139.171 193.940 107.031 1.00 168.17 386 SER A O 1
ATOM 2889 N N . ASN A 1 411 ? 140.840 192.936 105.906 1.00 138.67 387 ASN A N 1
ATOM 2890 C CA . ASN A 1 411 ? 141.461 194.208 105.472 1.00 143.47 387 ASN A CA 1
ATOM 2891 C C . ASN A 1 411 ? 141.665 194.275 103.963 1.00 138.47 387 ASN A C 1
ATOM 2892 O O . ASN A 1 411 ? 142.436 195.132 103.513 1.00 146.25 387 ASN A O 1
ATOM 2897 N N . LEU A 1 412 ? 140.952 193.465 103.198 1.00 136.64 388 LEU A N 1
ATOM 2898 C CA . LEU A 1 412 ? 141.183 193.352 101.740 1.00 147.09 388 LEU A CA 1
ATOM 2899 C C . LEU A 1 412 ? 141.068 194.692 101.012 1.00 148.38 388 LEU A C 1
ATOM 2900 O O . LEU A 1 412 ? 141.529 194.768 99.863 1.00 154.05 388 LEU A O 1
ATOM 2905 N N . ASP A 1 413 ? 140.421 195.686 101.602 1.00 164.94 389 ASP A N 1
ATOM 2906 C CA . ASP A 1 413 ? 140.283 197.021 100.977 1.00 187.99 389 ASP A CA 1
ATOM 2907 C C . ASP A 1 413 ? 141.599 197.538 100.400 1.00 192.97 389 ASP A C 1
ATOM 2908 O O . ASP A 1 413 ? 141.601 198.089 99.283 1.00 184.35 389 ASP A O 1
ATOM 2913 N N . CYS A 1 414 ? 142.692 197.377 101.124 1.00 200.03 390 CYS A N 1
ATOM 2914 C CA . CYS A 1 414 ? 143.997 197.914 100.685 1.00 196.40 390 CYS A CA 1
ATOM 2915 C C . CYS A 1 414 ? 144.419 197.339 99.331 1.00 187.00 390 CYS A C 1
ATOM 2916 O O . CYS A 1 414 ? 145.045 198.047 98.532 1.00 187.54 390 CYS A O 1
ATOM 2919 N N . VAL A 1 415 ? 144.054 196.102 99.055 1.00 171.01 391 VAL A N 1
ATOM 2920 C CA . VAL A 1 415 ? 144.468 195.441 97.799 1.00 160.13 391 VAL A CA 1
ATOM 2921 C C . VAL A 1 415 ? 143.409 195.615 96.721 1.00 167.53 391 VAL A C 1
ATOM 2922 O O . VAL A 1 415 ? 143.770 195.708 95.545 1.00 159.27 391 VAL A O 1
ATOM 2926 N N . ASN A 1 416 ? 142.147 195.639 97.106 1.00 198.54 392 ASN A N 1
ATOM 2927 C CA . ASN A 1 416 ? 141.041 195.696 96.129 1.00 223.44 392 ASN A CA 1
ATOM 2928 C C . ASN A 1 416 ? 141.034 197.023 95.385 1.00 237.33 392 ASN A C 1
ATOM 2929 O O . ASN A 1 416 ? 140.653 197.058 94.216 1.00 248.84 392 ASN A O 1
ATOM 2934 N N . GLU A 1 417 ? 141.465 198.084 96.039 1.00 238.62 393 GLU A N 1
ATOM 2935 C CA . GLU A 1 417 ? 141.451 199.411 95.397 1.00 247.24 393 GLU A CA 1
ATOM 2936 C C . GLU A 1 417 ? 142.571 199.582 94.372 1.00 237.08 393 GLU A C 1
ATOM 2937 O O . GLU A 1 417 ? 142.403 200.381 93.452 1.00 233.58 393 GLU A O 1
ATOM 2943 N N . VAL A 1 418 ? 143.663 198.839 94.489 1.00 230.75 394 VAL A N 1
ATOM 2944 C CA . VAL A 1 418 ? 144.816 199.010 93.562 1.00 227.82 394 VAL A CA 1
ATOM 2945 C C . VAL A 1 418 ? 144.771 198.024 92.390 1.00 214.93 394 VAL A C 1
ATOM 2946 O O . VAL A 1 418 ? 144.770 198.453 91.229 1.00 196.33 394 VAL A O 1
ATOM 2950 N N . ILE A 1 419 ? 144.714 196.731 92.667 1.00 197.12 395 ILE A N 1
ATOM 2951 C CA . ILE A 1 419 ? 144.712 195.685 91.610 1.00 182.65 395 ILE A CA 1
ATOM 2952 C C . ILE A 1 419 ? 143.281 195.263 91.264 1.00 220.01 395 ILE A C 1
ATOM 2953 O O . ILE A 1 419 ? 143.010 194.960 90.095 1.00 237.50 395 ILE A O 1
ATOM 2958 N N . GLY A 1 420 ? 142.398 195.203 92.255 1.00 241.33 396 GLY A N 1
ATOM 2959 C CA . GLY A 1 420 ? 141.037 194.673 92.092 1.00 245.66 396 GLY A CA 1
ATOM 2960 C C . GLY A 1 420 ? 140.895 193.282 92.662 1.00 239.26 396 GLY A C 1
ATOM 2961 O O . GLY A 1 420 ? 141.890 192.525 92.789 1.00 245.77 396 GLY A O 1
ATOM 2962 N N . ILE A 1 421 ? 139.672 192.934 93.019 1.00 228.46 397 ILE A N 1
ATOM 2963 C CA . ILE A 1 421 ? 139.399 191.645 93.701 1.00 224.49 397 ILE A CA 1
ATOM 2964 C C . ILE A 1 421 ? 139.581 190.454 92.766 1.00 218.31 397 ILE A C 1
ATOM 2965 O O . ILE A 1 421 ? 139.837 189.355 93.283 1.00 223.13 397 ILE A O 1
ATOM 2970 N N . ARG A 1 422 ? 139.437 190.625 91.464 1.00 208.22 398 ARG A N 1
ATOM 2971 C CA . ARG A 1 422 ? 139.502 189.459 90.551 1.00 210.31 398 ARG A CA 1
ATOM 2972 C C . ARG A 1 422 ? 140.839 188.737 90.694 1.00 193.94 398 ARG A C 1
ATOM 2973 O O . ARG A 1 422 ? 140.874 187.505 90.584 1.00 195.02 398 ARG A O 1
ATOM 2981 N N . GLN A 1 423 ? 141.902 189.473 90.957 1.00 184.55 399 GLN A N 1
ATOM 2982 C CA . GLN A 1 423 ? 143.222 188.845 91.136 1.00 190.07 399 GLN A CA 1
ATOM 2983 C C . GLN A 1 423 ? 143.300 188.072 92.448 1.00 168.74 399 GLN A C 1
ATOM 2984 O O . GLN A 1 423 ? 144.188 187.230 92.581 1.00 156.67 399 GLN A O 1
ATOM 2990 N N . LEU A 1 424 ? 142.399 188.337 93.388 1.00 160.78 400 LEU A N 1
ATOM 2991 C CA . LEU A 1 424 ? 142.387 187.646 94.698 1.00 171.75 400 LEU A CA 1
ATOM 2992 C C . LEU A 1 424 ? 141.230 186.658 94.832 1.00 182.57 400 LEU A C 1
ATOM 2993 O O . LEU A 1 424 ? 141.423 185.624 95.480 1.00 161.63 400 LEU A O 1
ATOM 2998 N N . SER A 1 425 ? 140.067 186.974 94.274 1.00 189.46 401 SER A N 1
ATOM 2999 C CA . SER A 1 425 ? 138.827 186.175 94.421 1.00 186.76 401 SER A CA 1
ATOM 3000 C C . SER A 1 425 ? 139.078 184.670 94.264 1.00 183.94 401 SER A C 1
ATOM 3001 O O . SER A 1 425 ? 138.587 183.867 95.085 1.00 171.81 401 SER A O 1
ATOM 3004 N N . GLN A 1 426 ? 139.840 184.298 93.250 1.00 188.79 402 GLN A N 1
ATOM 3005 C CA . GLN A 1 426 ? 140.116 182.878 92.952 1.00 188.87 402 GLN A CA 1
ATOM 3006 C C . GLN A 1 426 ? 140.819 182.188 94.114 1.00 169.44 402 GLN A C 1
ATOM 3007 O O . GLN A 1 426 ? 140.707 180.962 94.223 1.00 171.27 402 GLN A O 1
ATOM 3013 N N . SER A 1 427 ? 141.535 182.935 94.944 1.00 149.14 403 SER A N 1
ATOM 3014 C CA . SER A 1 427 ? 142.246 182.366 96.099 1.00 158.30 403 SER A CA 1
ATOM 3015 C C . SER A 1 427 ? 141.565 182.741 97.403 1.00 152.37 403 SER A C 1
ATOM 3016 O O . SER A 1 427 ? 141.949 182.199 98.442 1.00 149.27 403 SER A O 1
ATOM 3019 N N . LEU A 1 428 ? 140.631 183.676 97.370 1.00 135.82 404 LEU A N 1
ATOM 3020 C CA . LEU A 1 428 ? 139.834 184.006 98.565 1.00 127.78 404 LEU A CA 1
ATOM 3021 C C . LEU A 1 428 ? 138.733 182.974 98.772 1.00 117.78 404 LEU A C 1
ATOM 3022 O O . LEU A 1 428 ? 138.452 182.616 99.923 1.00 102.07 404 LEU A O 1
ATOM 3027 N N . LEU A 1 429 ? 138.110 182.517 97.696 1.00 120.44 405 LEU A N 1
ATOM 3028 C CA . LEU A 1 429 ? 136.976 181.577 97.821 1.00 121.85 405 LEU A CA 1
ATOM 3029 C C . LEU A 1 429 ? 137.304 180.297 98.592 1.00 122.30 405 LEU A C 1
ATOM 3030 O O . LEU A 1 429 ? 136.477 179.874 99.413 1.00 132.74 405 LEU A O 1
ATOM 3035 N N . PRO A 1 430 ? 138.463 179.641 98.434 1.00 108.89 406 PRO A N 1
ATOM 3036 C CA . PRO A 1 430 ? 138.690 178.431 99.217 1.00 108.31 406 PRO A CA 1
ATOM 3037 C C . PRO A 1 430 ? 138.925 178.711 100.701 1.00 113.73 406 PRO A C 1
ATOM 3038 O O . PRO A 1 430 ? 138.497 177.914 101.532 1.00 120.80 406 PRO A O 1
ATOM 3042 N N . ALA A 1 431 ? 139.567 179.820 101.030 1.00 112.88 407 ALA A N 1
ATOM 3043 C CA . ALA A 1 431 ? 139.822 180.153 102.446 1.00 118.77 407 ALA A CA 1
ATOM 3044 C C . ALA A 1 431 ? 138.503 180.430 103.161 1.00 138.72 407 ALA A C 1
ATOM 3045 O O . ALA A 1 431 ? 138.295 179.934 104.285 1.00 136.95 407 ALA A O 1
ATOM 3047 N N . ILE A 1 432 ? 137.633 181.212 102.544 1.00 134.42 408 ILE A N 1
ATOM 3048 C CA . ILE A 1 432 ? 136.318 181.516 103.165 1.00 111.49 408 ILE A CA 1
ATOM 3049 C C . ILE A 1 432 ? 135.471 180.255 103.222 1.00 101.53 408 ILE A C 1
ATOM 3050 O O . ILE A 1 432 ? 134.762 180.050 104.206 1.00 99.85 408 ILE A O 1
ATOM 3055 N N . VAL A 1 433 ? 135.555 179.409 102.214 1.00 92.10 409 VAL A N 1
ATOM 3056 C CA . VAL A 1 433 ? 134.807 178.134 102.283 1.00 89.26 409 VAL A CA 1
ATOM 3057 C C . VAL A 1 433 ? 135.328 177.284 103.434 1.00 91.88 409 VAL A C 1
ATOM 3058 O O . VAL A 1 433 ? 134.509 176.756 104.211 1.00 110.55 409 VAL A O 1
ATOM 3062 N N . GLU A 1 434 ? 136.637 177.178 103.583 1.00 102.98 410 GLU A N 1
ATOM 3063 C CA . GLU A 1 434 ? 137.206 176.358 104.674 1.00 138.82 410 GLU A CA 1
ATOM 3064 C C . GLU A 1 434 ? 136.835 176.960 106.029 1.00 136.77 410 GLU A C 1
ATOM 3065 O O . GLU A 1 434 ? 136.494 176.204 106.959 1.00 134.97 410 GLU A O 1
ATOM 3071 N N . LEU A 1 435 ? 136.921 178.271 106.141 1.00 135.09 411 LEU A N 1
ATOM 3072 C CA . LEU A 1 435 ? 136.559 178.950 107.403 1.00 138.04 411 LEU A CA 1
ATOM 3073 C C . LEU A 1 435 ? 135.093 178.695 107.738 1.00 123.44 411 LEU A C 1
ATOM 3074 O O . LEU A 1 435 ? 134.773 178.401 108.897 1.00 104.11 411 LEU A O 1
ATOM 3079 N N . ALA A 1 436 ? 134.234 178.789 106.735 1.00 108.32 412 ALA A N 1
ATOM 3080 C CA . ALA A 1 436 ? 132.777 178.658 106.893 1.00 103.49 412 ALA A CA 1
ATOM 3081 C C . ALA A 1 436 ? 132.350 177.235 107.236 1.00 126.87 412 ALA A C 1
ATOM 3082 O O . ALA A 1 436 ? 131.145 177.038 107.387 1.00 143.90 412 ALA A O 1
ATOM 3084 N N . GLU A 1 437 ? 133.266 176.272 107.318 1.00 132.70 413 GLU A N 1
ATOM 3085 C CA . GLU A 1 437 ? 132.901 174.875 107.623 1.00 135.73 413 GLU A CA 1
ATOM 3086 C C . GLU A 1 437 ? 133.650 174.341 108.839 1.00 121.49 413 GLU A C 1
ATOM 3087 O O . GLU A 1 437 ? 133.511 173.139 109.125 1.00 124.85 413 GLU A O 1
ATOM 3093 N N . ASP A 1 438 ? 134.387 175.181 109.546 1.00 124.17 414 ASP A N 1
ATOM 3094 C CA . ASP A 1 438 ? 135.162 174.735 110.717 1.00 140.93 414 ASP A CA 1
ATOM 3095 C C . ASP A 1 438 ? 134.262 174.067 111.745 1.00 123.57 414 ASP A C 1
ATOM 3096 O O . ASP A 1 438 ? 133.139 174.514 111.981 1.00 139.87 414 ASP A O 1
ATOM 3101 N N . ALA A 1 439 ? 134.784 173.011 112.340 1.00 144.37 415 ALA A N 1
ATOM 3102 C CA . ALA A 1 439 ? 134.106 172.308 113.445 1.00 176.05 415 ALA A CA 1
ATOM 3103 C C . ALA A 1 439 ? 133.818 173.295 114.574 1.00 185.80 415 ALA A C 1
ATOM 3104 O O . ALA A 1 439 ? 132.773 173.199 115.228 1.00 203.45 415 ALA A O 1
ATOM 3106 N N . LYS A 1 440 ? 134.738 174.217 114.809 1.00 179.84 416 LYS A N 1
ATOM 3107 C CA . LYS A 1 440 ? 134.509 175.281 115.799 1.00 181.18 416 LYS A CA 1
ATOM 3108 C C . LYS A 1 440 ? 133.565 176.287 115.165 1.00 164.47 416 LYS A C 1
ATOM 3109 O O . LYS A 1 440 ? 133.996 177.116 114.356 1.00 171.52 416 LYS A O 1
ATOM 3115 N N . TRP A 1 441 ? 132.297 176.193 115.517 1.00 133.36 417 TRP A N 1
ATOM 3116 C CA . TRP A 1 441 ? 131.249 177.062 114.938 1.00 105.90 417 TRP A CA 1
ATOM 3117 C C . TRP A 1 441 ? 131.582 178.536 115.116 1.00 109.46 417 TRP A C 1
ATOM 3118 O O . TRP A 1 441 ? 131.185 179.337 114.268 1.00 85.70 417 TRP A O 1
ATOM 3129 N N . ARG A 1 442 ? 132.316 178.900 116.159 1.00 112.78 418 ARG A N 1
ATOM 3130 C CA . ARG A 1 442 ? 132.663 180.320 116.361 1.00 105.38 418 ARG A CA 1
ATOM 3131 C C . ARG A 1 442 ? 133.489 180.852 115.197 1.00 83.94 418 ARG A C 1
ATOM 3132 O O . ARG A 1 442 ? 133.410 182.044 114.913 1.00 86.54 418 ARG A O 1
ATOM 3140 N N . VAL A 1 443 ? 134.192 179.995 114.485 1.00 74.01 419 VAL A N 1
ATOM 3141 C CA . VAL A 1 443 ? 134.912 180.459 113.289 1.00 78.30 419 VAL A CA 1
ATOM 3142 C C . VAL A 1 443 ? 133.899 180.749 112.199 1.00 81.55 419 VAL A C 1
ATOM 3143 O O . VAL A 1 443 ? 134.037 181.758 111.480 1.00 81.17 419 VAL A O 1
ATOM 3147 N N . ARG A 1 444 ? 132.890 179.907 112.076 1.00 80.67 420 ARG A N 1
ATOM 3148 C CA . ARG A 1 444 ? 131.831 180.150 111.078 1.00 83.56 420 ARG A CA 1
ATOM 3149 C C . ARG A 1 444 ? 131.131 181.466 111.396 1.00 70.76 420 ARG A C 1
ATOM 3150 O O . ARG A 1 444 ? 130.849 182.245 110.484 1.00 54.73 420 ARG A O 1
ATOM 3158 N N . LEU A 1 445 ? 130.852 181.704 112.667 1.00 85.74 421 LEU A N 1
ATOM 3159 C CA . LEU A 1 445 ? 130.256 182.990 113.089 1.00 96.14 421 LEU A CA 1
ATOM 3160 C C . LEU A 1 445 ? 131.173 184.140 112.703 1.00 102.40 421 LEU A C 1
ATOM 3161 O O . LEU A 1 445 ? 130.710 185.108 112.093 1.00 92.15 421 LEU A O 1
ATOM 3166 N N . ALA A 1 446 ? 132.446 184.035 113.060 1.00 114.31 422 ALA A N 1
ATOM 3167 C CA . ALA A 1 446 ? 133.429 185.115 112.823 1.00 101.73 422 ALA A CA 1
ATOM 3168 C C . ALA A 1 446 ? 133.502 185.456 111.333 1.00 74.65 422 ALA A C 1
ATOM 3169 O O . ALA A 1 446 ? 133.580 186.638 110.990 1.00 78.05 422 ALA A O 1
ATOM 3171 N N . ILE A 1 447 ? 133.441 184.468 110.466 1.00 59.45 423 ILE A N 1
ATOM 3172 C CA . ILE A 1 447 ? 133.479 184.815 109.035 1.00 74.65 423 ILE A CA 1
ATOM 3173 C C . ILE A 1 447 ? 132.150 185.420 108.602 1.00 94.38 423 ILE A C 1
ATOM 3174 O O . ILE A 1 447 ? 132.138 186.267 107.699 1.00 102.80 423 ILE A O 1
ATOM 3179 N N . ILE A 1 448 ? 131.058 184.981 109.195 1.00 117.95 424 ILE A N 1
ATOM 3180 C CA . ILE A 1 448 ? 129.728 185.519 108.821 1.00 136.62 424 ILE A CA 1
ATOM 3181 C C . ILE A 1 448 ? 129.695 187.026 109.050 1.00 124.43 424 ILE A C 1
ATOM 3182 O O . ILE A 1 448 ? 129.075 187.753 108.266 1.00 118.37 424 ILE A O 1
ATOM 3187 N N . GLU A 1 449 ? 130.345 187.486 110.101 1.00 112.24 425 GLU A N 1
ATOM 3188 C CA . GLU A 1 449 ? 130.354 188.927 110.421 1.00 114.00 425 GLU A CA 1
ATOM 3189 C C . GLU A 1 449 ? 130.951 189.760 109.288 1.00 109.25 425 GLU A C 1
ATOM 3190 O O . GLU A 1 449 ? 130.571 190.931 109.146 1.00 125.84 425 GLU A O 1
ATOM 3196 N N . TYR A 1 450 ? 131.838 189.197 108.479 1.00 100.18 426 TYR A N 1
ATOM 3197 C CA . TYR A 1 450 ? 132.527 189.974 107.428 1.00 101.36 426 TYR A CA 1
ATOM 3198 C C . TYR A 1 450 ? 131.898 189.849 106.054 1.00 105.55 426 TYR A C 1
ATOM 3199 O O . TYR A 1 450 ? 132.370 190.532 105.135 1.00 121.80 426 TYR A O 1
ATOM 3208 N N . MET A 1 451 ? 130.890 189.019 105.884 1.00 116.04 427 MET A N 1
ATOM 3209 C CA . MET A 1 451 ? 130.291 188.826 104.545 1.00 141.69 427 MET A CA 1
ATOM 3210 C C . MET A 1 451 ? 129.817 190.129 103.896 1.00 141.64 427 MET A C 1
ATOM 3211 O O . MET A 1 451 ? 129.934 190.237 102.670 1.00 118.40 427 MET A O 1
ATOM 3216 N N . PRO A 1 452 ? 129.256 191.138 104.598 1.00 151.06 428 PRO A N 1
ATOM 3217 C CA . PRO A 1 452 ? 128.858 192.329 103.869 1.00 160.16 428 PRO A CA 1
ATOM 3218 C C . PRO A 1 452 ? 130.072 193.089 103.352 1.00 160.57 428 PRO A C 1
ATOM 3219 O O . PRO A 1 452 ? 130.030 193.581 102.228 1.00 153.88 428 PRO A O 1
ATOM 3223 N N . LEU A 1 453 ? 131.126 193.166 104.145 1.00 153.79 429 LEU A N 1
ATOM 3224 C CA . LEU A 1 453 ? 132.358 193.815 103.675 1.00 157.98 429 LEU A CA 1
ATOM 3225 C C . LEU A 1 453 ? 132.870 193.037 102.472 1.00 150.59 429 LEU A C 1
ATOM 3226 O O . LEU A 1 453 ? 133.175 193.633 101.416 1.00 149.94 429 LEU A O 1
ATOM 3231 N N . LEU A 1 454 ? 132.925 191.727 102.628 1.00 146.27 430 LEU A N 1
ATOM 3232 C CA . LEU A 1 454 ? 133.354 190.831 101.540 1.00 148.45 430 LEU A CA 1
ATOM 3233 C C . LEU A 1 454 ? 132.433 190.968 100.333 1.00 144.17 430 LEU A C 1
ATOM 3234 O O . LEU A 1 454 ? 132.921 191.044 99.206 1.00 102.85 430 LEU A O 1
ATOM 3239 N N . ALA A 1 455 ? 131.129 190.979 100.543 1.00 146.58 431 ALA A N 1
ATOM 3240 C CA . ALA A 1 455 ? 130.194 191.082 99.408 1.00 136.89 431 ALA A CA 1
ATOM 3241 C C . ALA A 1 455 ? 130.392 192.412 98.689 1.00 139.43 431 ALA A C 1
ATOM 3242 O O . ALA A 1 455 ? 130.373 192.440 97.444 1.00 125.66 431 ALA A O 1
ATOM 3244 N N . GLY A 1 456 ? 130.596 193.486 99.441 1.00 159.12 432 GLY A N 1
ATOM 3245 C CA . GLY A 1 456 ? 130.821 194.806 98.838 1.00 184.59 432 GLY A CA 1
ATOM 3246 C C . GLY A 1 456 ? 132.097 194.838 98.028 1.00 200.78 432 GLY A C 1
ATOM 3247 O O . GLY A 1 456 ? 132.167 195.548 97.013 1.00 205.95 432 GLY A O 1
ATOM 3248 N N . GLN A 1 457 ? 133.088 194.071 98.452 1.00 200.83 433 GLN A N 1
ATOM 3249 C CA . GLN A 1 457 ? 134.388 194.034 97.755 1.00 198.38 433 GLN A CA 1
ATOM 3250 C C . GLN A 1 457 ? 134.322 193.092 96.556 1.00 192.28 433 GLN A C 1
ATOM 3251 O O . GLN A 1 457 ? 134.682 193.495 95.434 1.00 190.22 433 GLN A O 1
ATOM 3257 N N . LEU A 1 458 ? 133.868 191.868 96.787 1.00 200.14 434 LEU A N 1
ATOM 3258 C CA . LEU A 1 458 ? 133.794 190.820 95.745 1.00 212.04 434 LEU A CA 1
ATOM 3259 C C . LEU A 1 458 ? 132.757 191.196 94.685 1.00 225.21 434 LEU A C 1
ATOM 3260 O O . LEU A 1 458 ? 132.877 190.751 93.539 1.00 225.31 434 LEU A O 1
ATOM 3265 N N . GLY A 1 459 ? 131.754 191.983 95.059 1.00 238.08 435 GLY A N 1
ATOM 3266 C CA . GLY A 1 459 ? 130.735 192.475 94.123 1.00 250.11 435 GLY A CA 1
ATOM 3267 C C . GLY A 1 459 ? 129.518 191.577 93.957 1.00 254.39 435 GLY A C 1
ATOM 3268 O O . GLY A 1 459 ? 129.454 190.420 94.457 1.00 261.47 435 GLY A O 1
ATOM 3269 N N . VAL A 1 460 ? 128.552 192.127 93.242 1.00 246.61 436 VAL A N 1
ATOM 3270 C CA . VAL A 1 460 ? 127.215 191.511 93.045 1.00 235.37 436 VAL A CA 1
ATOM 3271 C C . VAL A 1 460 ? 127.331 190.164 92.340 1.00 213.07 436 VAL A C 1
ATOM 3272 O O . VAL A 1 460 ? 126.729 189.173 92.786 1.00 198.79 436 VAL A O 1
ATOM 3276 N N . GLU A 1 461 ? 128.106 190.105 91.277 1.00 211.12 437 GLU A N 1
ATOM 3277 C CA . GLU A 1 461 ? 128.180 188.861 90.488 1.00 216.25 437 GLU A CA 1
ATOM 3278 C C . GLU A 1 461 ? 128.859 187.759 91.294 1.00 194.33 437 GLU A C 1
ATOM 3279 O O . GLU A 1 461 ? 128.275 186.671 91.449 1.00 185.95 437 GLU A O 1
ATOM 3285 N N . PHE A 1 462 ? 130.053 188.009 91.796 1.00 187.49 438 PHE A N 1
ATOM 3286 C CA . PHE A 1 462 ? 130.824 186.952 92.478 1.00 189.77 438 PHE A CA 1
ATOM 3287 C C . PHE A 1 462 ? 130.129 186.456 93.751 1.00 200.47 438 PHE A C 1
ATOM 3288 O O . PHE A 1 462 ? 130.114 185.246 93.996 1.00 220.12 438 PHE A O 1
ATOM 3296 N N . PHE A 1 463 ? 129.580 187.347 94.565 1.00 189.58 439 PHE A N 1
ATOM 3297 C CA . PHE A 1 463 ? 128.947 186.904 95.824 1.00 182.84 439 PHE A CA 1
ATOM 3298 C C . PHE A 1 463 ? 127.759 185.987 95.544 1.00 192.63 439 PHE A C 1
ATOM 3299 O O . PHE A 1 463 ? 127.638 184.916 96.156 1.00 180.53 439 PHE A O 1
ATOM 3307 N N . ASP A 1 464 ? 126.897 186.378 94.622 1.00 212.28 440 ASP A N 1
ATOM 3308 C CA . ASP A 1 464 ? 125.712 185.563 94.319 1.00 226.82 440 ASP A CA 1
ATOM 3309 C C . ASP A 1 464 ? 126.085 184.343 93.485 1.00 217.71 440 ASP A C 1
ATOM 3310 O O . ASP A 1 464 ? 125.290 183.407 93.410 1.00 223.60 440 ASP A O 1
ATOM 3315 N N . GLU A 1 465 ? 127.258 184.355 92.877 1.00 206.37 441 GLU A N 1
ATOM 3316 C CA . GLU A 1 465 ? 127.733 183.187 92.115 1.00 198.01 441 GLU A CA 1
ATOM 3317 C C . GLU A 1 465 ? 128.298 182.131 93.063 1.00 193.81 441 GLU A C 1
ATOM 3318 O O . GLU A 1 465 ? 128.023 180.948 92.869 1.00 192.62 441 GLU A O 1
ATOM 3324 N N . LYS A 1 466 ? 129.075 182.551 94.059 1.00 189.25 442 LYS A N 1
ATOM 3325 C CA . LYS A 1 466 ? 129.878 181.623 94.876 1.00 185.38 442 LYS A CA 1
ATOM 3326 C C . LYS A 1 466 ? 129.479 181.574 96.347 1.00 174.40 442 LYS A C 1
ATOM 3327 O O . LYS A 1 466 ? 129.664 180.512 96.943 1.00 177.70 442 LYS A O 1
ATOM 3333 N N . LEU A 1 467 ? 128.994 182.666 96.933 1.00 171.39 443 LEU A N 1
ATOM 3334 C CA . LEU A 1 467 ? 128.805 182.725 98.402 1.00 174.51 443 LEU A CA 1
ATOM 3335 C C . LEU A 1 467 ? 127.346 182.676 98.843 1.00 170.72 443 LEU A C 1
ATOM 3336 O O . LEU A 1 467 ? 127.118 182.314 100.013 1.00 160.98 443 LEU A O 1
ATOM 3341 N N . ASN A 1 468 ? 126.394 183.072 98.013 1.00 168.92 444 ASN A N 1
ATOM 3342 C CA . ASN A 1 468 ? 124.968 183.025 98.406 1.00 165.40 444 ASN A CA 1
ATOM 3343 C C . ASN A 1 468 ? 124.625 181.629 98.924 1.00 153.57 444 ASN A C 1
ATOM 3344 O O . ASN A 1 468 ? 123.959 181.500 99.961 1.00 142.84 444 ASN A O 1
ATOM 3349 N N . SER A 1 469 ? 125.115 180.608 98.237 1.00 162.85 445 SER A N 1
ATOM 3350 C CA . SER A 1 469 ? 124.911 179.212 98.655 1.00 174.83 445 SER A CA 1
ATOM 3351 C C . SER A 1 469 ? 125.465 179.022 100.064 1.00 168.74 445 SER A C 1
ATOM 3352 O O . SER A 1 469 ? 124.888 178.297 100.872 1.00 183.14 445 SER A O 1
ATOM 3355 N N . LEU A 1 470 ? 126.567 179.681 100.357 1.00 163.42 446 LEU A N 1
ATOM 3356 C CA . LEU A 1 470 ? 127.152 179.576 101.703 1.00 178.68 446 LEU A CA 1
ATOM 3357 C C . LEU A 1 470 ? 126.265 180.294 102.716 1.00 177.44 446 LEU A C 1
ATOM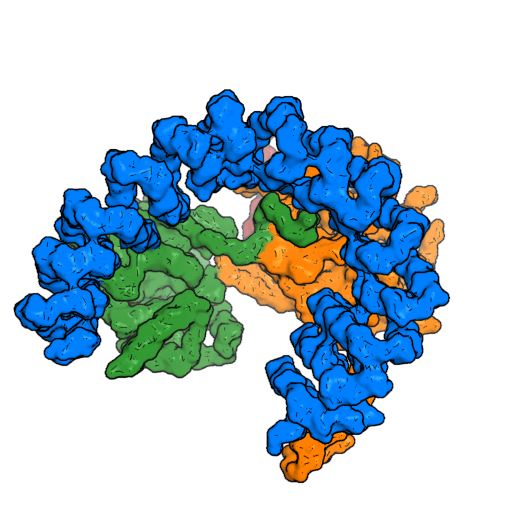 3358 O O . LEU A 1 470 ? 126.187 179.848 103.875 1.00 147.76 446 LEU A O 1
ATOM 3363 N N . CYS A 1 471 ? 125.608 181.374 102.310 1.00 182.22 447 CYS A N 1
ATOM 3364 C CA . CYS A 1 471 ? 124.647 182.052 103.204 1.00 172.70 447 CYS A CA 1
ATOM 3365 C C . CYS A 1 471 ? 123.549 181.061 103.580 1.00 154.57 447 CYS A C 1
ATOM 3366 O O . CYS A 1 471 ? 123.233 180.895 104.771 1.00 133.48 447 CYS A O 1
ATOM 3369 N N . MET A 1 472 ? 123.019 180.377 102.585 1.00 139.29 448 MET A N 1
ATOM 3370 C CA . MET A 1 472 ? 121.968 179.386 102.856 1.00 133.96 448 MET A CA 1
ATOM 3371 C C . MET A 1 472 ? 122.542 178.263 103.714 1.00 126.38 448 MET A C 1
ATOM 3372 O O . MET A 1 472 ? 121.851 177.751 104.606 1.00 140.32 448 MET A O 1
ATOM 3377 N N . ALA A 1 473 ? 123.785 177.894 103.470 1.00 123.77 449 ALA A N 1
ATOM 3378 C CA . ALA A 1 473 ? 124.445 176.848 104.270 1.00 130.04 449 ALA A CA 1
ATOM 3379 C C . ALA A 1 473 ? 124.471 177.256 105.741 1.00 113.77 449 ALA A C 1
ATOM 3380 O O . ALA A 1 473 ? 124.399 176.383 106.615 1.00 110.03 449 ALA A O 1
ATOM 3382 N N . TRP A 1 474 ? 124.598 178.545 106.025 1.00 118.75 450 TRP A N 1
ATOM 3383 C CA . TRP A 1 474 ? 124.551 178.992 107.430 1.00 127.01 450 TRP A CA 1
ATOM 3384 C C . TRP A 1 474 ? 123.127 179.083 107.951 1.00 115.86 450 TRP A C 1
ATOM 3385 O O . TRP A 1 474 ? 122.931 178.850 109.159 1.00 103.80 450 TRP A O 1
ATOM 3396 N N . LEU A 1 475 ? 122.169 179.428 107.101 1.00 90.34 451 LEU A N 1
ATOM 3397 C CA . LEU A 1 475 ? 120.767 179.506 107.558 1.00 83.69 451 LEU A CA 1
ATOM 3398 C C . LEU A 1 475 ? 120.347 178.152 108.140 1.00 96.35 451 LEU A C 1
ATOM 3399 O O . LEU A 1 475 ? 119.781 178.091 109.241 1.00 98.53 451 LEU A O 1
ATOM 3404 N N . VAL A 1 476 ? 120.602 177.089 107.406 1.00 83.45 452 VAL A N 1
ATOM 3405 C CA . VAL A 1 476 ? 120.229 175.721 107.834 1.00 85.13 452 VAL A CA 1
ATOM 3406 C C . VAL A 1 476 ? 121.151 175.200 108.937 1.00 78.42 452 VAL A C 1
ATOM 3407 O O . VAL A 1 476 ? 120.865 174.142 109.482 1.00 87.85 452 VAL A O 1
ATOM 3411 N N . ASP A 1 477 ? 122.266 175.852 109.206 1.00 85.55 453 ASP A N 1
ATOM 3412 C CA . ASP A 1 477 ? 123.274 175.319 110.138 1.00 101.70 453 ASP A CA 1
ATOM 3413 C C . ASP A 1 477 ? 122.655 174.908 111.468 1.00 93.12 453 ASP A C 1
ATOM 3414 O O . ASP A 1 477 ? 121.778 175.592 112.006 1.00 109.40 453 ASP A O 1
ATOM 3419 N N . HIS A 1 478 ? 123.191 173.834 112.000 1.00 96.51 454 HIS A N 1
ATOM 3420 C CA . HIS A 1 478 ? 122.701 173.183 113.234 1.00 125.24 454 HIS A CA 1
ATOM 3421 C C . HIS A 1 478 ? 122.826 174.076 114.463 1.00 103.20 454 HIS A C 1
ATOM 3422 O O . HIS A 1 478 ? 122.095 173.861 115.432 1.00 90.24 454 HIS A O 1
ATOM 3429 N N . VAL A 1 479 ? 123.709 175.056 114.445 1.00 101.21 455 VAL A N 1
ATOM 3430 C CA . VAL A 1 479 ? 123.917 175.919 115.628 1.00 113.22 455 VAL A CA 1
ATOM 3431 C C . VAL A 1 479 ? 123.038 177.151 115.483 1.00 128.12 455 VAL A C 1
ATOM 3432 O O . VAL A 1 479 ? 123.115 177.857 114.461 1.00 118.49 455 VAL A O 1
ATOM 3436 N N . TYR A 1 480 ? 122.208 177.408 116.477 1.00 137.32 456 TYR A N 1
ATOM 3437 C CA . TYR A 1 480 ? 121.297 178.568 116.430 1.00 136.79 456 TYR A CA 1
ATOM 3438 C C . TYR A 1 480 ? 122.077 179.867 116.321 1.00 111.68 456 TYR A C 1
ATOM 3439 O O . TYR A 1 480 ? 121.634 180.775 115.618 1.00 95.91 456 TYR A O 1
ATOM 3448 N N . ALA A 1 481 ? 123.175 179.980 117.046 1.00 84.12 457 ALA A N 1
ATOM 3449 C CA . ALA A 1 481 ? 123.983 181.211 116.999 1.00 68.81 457 ALA A CA 1
ATOM 3450 C C . ALA A 1 481 ? 124.353 181.532 115.550 1.00 68.48 457 ALA A C 1
ATOM 3451 O O . ALA A 1 481 ? 124.257 182.705 115.130 1.00 70.90 457 ALA A O 1
ATOM 3453 N N . ILE A 1 482 ? 124.693 180.506 114.783 1.00 64.71 458 ILE A N 1
ATOM 3454 C CA . ILE A 1 482 ? 125.003 180.705 113.352 1.00 61.29 458 ILE A CA 1
ATOM 3455 C C . ILE A 1 482 ? 123.759 181.108 112.584 1.00 62.75 458 ILE A C 1
ATOM 3456 O O . ILE A 1 482 ? 123.838 182.025 111.770 1.00 74.12 458 ILE A O 1
ATOM 3461 N N . ARG A 1 483 ? 122.650 180.434 112.808 1.00 82.50 459 ARG A N 1
ATOM 3462 C CA . ARG A 1 483 ? 121.399 180.760 112.081 1.00 105.53 459 ARG A CA 1
ATOM 3463 C C . ARG A 1 483 ? 121.013 182.211 112.339 1.00 101.67 459 ARG A C 1
ATOM 3464 O O . ARG A 1 483 ? 120.735 182.957 111.390 1.00 76.66 459 ARG A O 1
ATOM 3472 N N . GLU A 1 484 ? 121.044 182.607 113.601 1.00 124.28 460 GLU A N 1
ATOM 3473 C CA . GLU A 1 484 ? 120.677 183.973 114.029 1.00 133.56 460 GLU A CA 1
ATOM 3474 C C . GLU A 1 484 ? 121.612 184.990 113.391 1.00 133.44 460 GLU A C 1
ATOM 3475 O O . GLU A 1 484 ? 121.141 185.944 112.740 1.00 119.78 460 GLU A O 1
ATOM 3481 N N . ALA A 1 485 ? 122.906 184.830 113.625 1.00 130.67 461 ALA A N 1
ATOM 3482 C CA . ALA A 1 485 ? 123.906 185.776 113.090 1.00 116.99 461 ALA A CA 1
ATOM 3483 C C . ALA A 1 485 ? 123.812 185.823 111.568 1.00 96.19 461 ALA A C 1
ATOM 3484 O O . ALA A 1 485 ? 123.888 186.906 110.992 1.00 105.84 461 ALA A O 1
ATOM 3486 N N . ALA A 1 486 ? 123.657 184.683 110.922 1.00 76.10 462 ALA A N 1
ATOM 3487 C CA . ALA A 1 486 ? 123.559 184.666 109.455 1.00 81.84 462 ALA A CA 1
ATOM 3488 C C . ALA A 1 486 ? 122.284 185.353 108.994 1.00 99.47 462 ALA A C 1
ATOM 3489 O O . ALA A 1 486 ? 122.300 185.982 107.937 1.00 100.53 462 ALA A O 1
ATOM 3491 N N . THR A 1 487 ? 121.202 185.246 109.747 1.00 109.84 463 THR A N 1
ATOM 3492 C CA . THR A 1 487 ? 119.953 185.920 109.349 1.00 112.20 463 THR A CA 1
ATOM 3493 C C . THR A 1 487 ? 120.132 187.429 109.425 1.00 112.52 463 THR A C 1
ATOM 3494 O O . THR A 1 487 ? 119.831 188.145 108.452 1.00 102.24 463 THR A O 1
ATOM 3498 N N . SER A 1 488 ? 120.629 187.905 110.553 1.00 123.55 464 SER A N 1
ATOM 3499 C CA . SER A 1 488 ? 120.873 189.353 110.737 1.00 136.33 464 SER A CA 1
ATOM 3500 C C . SER A 1 488 ? 121.907 189.830 109.718 1.00 119.20 464 SER A C 1
ATOM 3501 O O . SER A 1 488 ? 121.820 190.958 109.242 1.00 106.31 464 SER A O 1
ATOM 3504 N N . ASN A 1 489 ? 122.864 188.980 109.409 1.00 124.18 465 ASN A N 1
ATOM 3505 C CA . ASN A 1 489 ? 123.859 189.283 108.377 1.00 137.50 465 ASN A CA 1
ATOM 3506 C C . ASN A 1 489 ? 123.181 189.413 107.019 1.00 116.65 465 ASN A C 1
ATOM 3507 O O . ASN A 1 489 ? 123.456 190.352 106.262 1.00 115.14 465 ASN A O 1
ATOM 3512 N N . LEU A 1 490 ? 122.286 188.495 106.734 1.00 113.17 466 LEU A N 1
ATOM 3513 C CA . LEU A 1 490 ? 121.572 188.486 105.451 1.00 139.09 466 LEU A CA 1
ATOM 3514 C C . LEU A 1 490 ? 120.762 189.775 105.313 1.00 142.39 466 LEU A C 1
ATOM 3515 O O . LEU A 1 490 ? 120.634 190.292 104.197 1.00 144.06 466 LEU A O 1
ATOM 3520 N N . LYS A 1 491 ? 120.249 190.283 106.423 1.00 138.56 467 LYS A N 1
ATOM 3521 C CA . LYS A 1 491 ? 119.574 191.591 106.401 1.00 147.93 467 LYS A CA 1
ATOM 3522 C C . LYS A 1 491 ? 120.513 192.658 105.843 1.00 150.85 467 LYS A C 1
ATOM 3523 O O . LYS A 1 491 ? 120.123 193.411 104.938 1.00 141.51 467 LYS A O 1
ATOM 3529 N N . LYS A 1 492 ? 121.730 192.697 106.347 1.00 154.30 468 LYS A N 1
ATOM 3530 C CA . LYS A 1 492 ? 122.722 193.700 105.908 1.00 139.64 468 LYS A CA 1
ATOM 3531 C C . LYS A 1 492 ? 123.042 193.492 104.438 1.00 133.26 468 LYS A C 1
ATOM 3532 O O . LYS A 1 492 ? 123.257 194.482 103.722 1.00 134.28 468 LYS A O 1
ATOM 3538 N N . LEU A 1 493 ? 123.080 192.246 103.994 1.00 150.51 469 LEU A N 1
ATOM 3539 C CA . LEU A 1 493 ? 123.340 191.996 102.560 1.00 171.59 469 LEU A CA 1
ATOM 3540 C C . LEU A 1 493 ? 122.199 192.565 101.719 1.00 192.85 469 LEU A C 1
ATOM 3541 O O . LEU A 1 493 ? 122.470 193.163 100.662 1.00 198.70 469 LEU A O 1
ATOM 3546 N N . VAL A 1 494 ? 120.967 192.377 102.161 1.00 203.12 470 VAL A N 1
ATOM 3547 C CA . VAL A 1 494 ? 119.818 192.937 101.412 1.00 207.47 470 VAL A CA 1
ATOM 3548 C C . VAL A 1 494 ? 119.925 194.458 101.416 1.00 203.48 470 VAL A C 1
ATOM 3549 O O . VAL A 1 494 ? 119.641 195.095 100.385 1.00 196.70 470 VAL A O 1
ATOM 3553 N N . GLU A 1 495 ? 120.357 195.028 102.525 1.00 204.27 471 GLU A N 1
ATOM 3554 C CA . GLU A 1 495 ? 120.539 196.490 102.604 1.00 228.90 471 GLU A CA 1
ATOM 3555 C C . GLU A 1 495 ? 121.588 196.940 101.596 1.00 237.56 471 GLU A C 1
ATOM 3556 O O . GLU A 1 495 ? 121.359 197.949 100.893 1.00 248.72 471 GLU A O 1
ATOM 3562 N N . LYS A 1 496 ? 122.690 196.217 101.506 1.00 245.46 472 LYS A N 1
ATOM 3563 C CA . LYS A 1 496 ? 123.772 196.613 100.581 1.00 254.00 472 LYS A CA 1
ATOM 3564 C C . LYS A 1 496 ? 123.351 196.417 99.130 1.00 253.80 472 LYS A C 1
ATOM 3565 O O . LYS A 1 496 ? 123.812 197.167 98.267 1.00 249.51 472 LYS A O 1
ATOM 3571 N N . PHE A 1 497 ? 122.488 195.448 98.867 1.00 261.34 473 PHE A N 1
ATOM 3572 C CA . PHE A 1 497 ? 122.097 195.105 97.483 1.00 269.21 473 PHE A CA 1
ATOM 3573 C C . PHE A 1 497 ? 120.756 195.692 97.072 1.00 271.13 473 PHE A C 1
ATOM 3574 O O . PHE A 1 497 ? 120.512 195.814 95.867 1.00 279.81 473 PHE A O 1
ATOM 3582 N N . GLY A 1 498 ? 119.899 196.003 98.034 1.00 262.09 474 GLY A N 1
ATOM 3583 C CA . GLY A 1 498 ? 118.554 196.527 97.787 1.00 256.75 474 GLY A CA 1
ATOM 3584 C C . GLY A 1 498 ? 117.503 195.450 97.590 1.00 258.09 474 GLY A C 1
ATOM 3585 O O . GLY A 1 498 ? 117.674 194.271 98.001 1.00 241.98 474 GLY A O 1
ATOM 3586 N N . LYS A 1 499 ? 116.407 195.854 96.964 1.00 270.76 475 LYS A N 1
ATOM 3587 C CA . LYS A 1 499 ? 115.149 195.070 96.977 1.00 280.00 475 LYS A CA 1
ATOM 3588 C C . LYS A 1 499 ? 115.128 194.024 95.860 1.00 261.78 475 LYS A C 1
ATOM 3589 O O . LYS A 1 499 ? 114.926 192.819 96.154 1.00 263.96 475 LYS A O 1
ATOM 3595 N N . GLU A 1 500 ? 115.304 194.449 94.615 1.00 246.29 476 GLU A N 1
ATOM 3596 C CA . GLU A 1 500 ? 115.083 193.556 93.454 1.00 237.17 476 GLU A CA 1
ATOM 3597 C C . GLU A 1 500 ? 116.027 192.354 93.478 1.00 218.97 476 GLU A C 1
ATOM 3598 O O . GLU A 1 500 ? 115.624 191.258 93.067 1.00 203.21 476 GLU A O 1
ATOM 3604 N N . TRP A 1 501 ? 117.258 192.547 93.917 1.00 218.94 477 TRP A N 1
ATOM 3605 C CA . TRP A 1 501 ? 118.206 191.419 93.987 1.00 221.81 477 TRP A CA 1
ATOM 3606 C C . TRP A 1 501 ? 117.662 190.324 94.897 1.00 229.52 477 TRP A C 1
ATOM 3607 O O . TRP A 1 501 ? 117.576 189.158 94.482 1.00 240.18 477 TRP A O 1
ATOM 3618 N N . ALA A 1 502 ? 117.348 190.693 96.128 1.00 219.77 478 ALA A N 1
ATOM 3619 C CA . ALA A 1 502 ? 116.853 189.725 97.129 1.00 210.02 478 ALA A CA 1
ATOM 3620 C C . ALA A 1 502 ? 115.567 189.078 96.617 1.00 195.99 478 ALA A C 1
ATOM 3621 O O . ALA A 1 502 ? 115.433 187.852 96.715 1.00 168.28 478 ALA A O 1
ATOM 3623 N N . HIS A 1 503 ? 114.682 189.864 96.021 1.00 206.92 479 HIS A N 1
ATOM 3624 C CA . HIS A 1 503 ? 113.423 189.311 95.483 1.00 223.06 479 HIS A CA 1
ATOM 3625 C C . HIS A 1 503 ? 113.701 188.281 94.395 1.00 228.55 479 HIS A C 1
ATOM 3626 O O . HIS A 1 503 ? 113.063 187.217 94.388 1.00 232.27 479 HIS A O 1
ATOM 3633 N N . ALA A 1 504 ? 114.636 188.576 93.506 1.00 235.88 480 ALA A N 1
ATOM 3634 C CA . ALA A 1 504 ? 114.938 187.668 92.380 1.00 237.34 480 ALA A CA 1
ATOM 3635 C C . ALA A 1 504 ? 115.637 186.393 92.858 1.00 232.97 480 ALA A C 1
ATOM 3636 O O . ALA A 1 504 ? 115.374 185.335 92.271 1.00 225.01 480 ALA A O 1
ATOM 3638 N N . THR A 1 505 ? 116.515 186.458 93.867 1.00 223.39 481 THR A N 1
ATOM 3639 C CA . THR A 1 505 ? 117.372 185.284 94.187 1.00 207.76 481 THR A CA 1
ATOM 3640 C C . THR A 1 505 ? 117.295 184.769 95.624 1.00 186.57 481 THR A C 1
ATOM 3641 O O . THR A 1 505 ? 117.332 183.547 95.812 1.00 176.16 481 THR A O 1
ATOM 3645 N N . ILE A 1 506 ? 117.203 185.638 96.622 1.00 177.15 482 ILE A N 1
ATOM 3646 C CA . ILE A 1 506 ? 117.286 185.190 98.034 1.00 176.15 482 ILE A CA 1
ATOM 3647 C C . ILE A 1 506 ? 115.919 184.738 98.536 1.00 196.85 482 ILE A C 1
ATOM 3648 O O . ILE A 1 506 ? 115.812 183.619 99.065 1.00 211.32 482 ILE A O 1
ATOM 3653 N N . ILE A 1 507 ? 114.905 185.583 98.404 1.00 193.68 483 ILE A N 1
ATOM 3654 C CA . ILE A 1 507 ? 113.566 185.280 98.970 1.00 176.69 483 ILE A CA 1
ATOM 3655 C C . ILE A 1 507 ? 113.051 183.928 98.485 1.00 165.87 483 ILE A C 1
ATOM 3656 O O . ILE A 1 507 ? 112.549 183.159 99.304 1.00 143.56 483 ILE A O 1
ATOM 3661 N N . PRO A 1 508 ? 113.134 183.571 97.183 1.00 176.41 484 PRO A N 1
ATOM 3662 C CA . PRO A 1 508 ? 112.702 182.244 96.751 1.00 186.94 484 PRO A CA 1
ATOM 3663 C C . PRO A 1 508 ? 113.321 181.072 97.512 1.00 189.44 484 PRO A C 1
ATOM 3664 O O . PRO A 1 508 ? 112.679 180.037 97.658 1.00 196.87 484 PRO A O 1
ATOM 3668 N N . LYS A 1 509 ? 114.532 181.246 98.024 1.00 181.73 485 LYS A N 1
ATOM 3669 C CA . LYS A 1 509 ? 115.207 180.182 98.792 1.00 180.24 485 LYS A CA 1
ATOM 3670 C C . LYS A 1 509 ? 114.827 180.197 100.269 1.00 163.88 485 LYS A C 1
ATOM 3671 O O . LYS A 1 509 ? 114.558 179.123 100.822 1.00 184.12 485 LYS A O 1
ATOM 3677 N N . VAL A 1 510 ? 114.848 181.351 100.908 1.00 147.61 486 VAL A N 1
ATOM 3678 C CA . VAL A 1 510 ? 114.605 181.404 102.372 1.00 144.61 486 VAL A CA 1
ATOM 3679 C C . VAL A 1 510 ? 113.208 180.861 102.672 1.00 139.95 486 VAL A C 1
ATOM 3680 O O . VAL A 1 510 ? 113.013 180.193 103.690 1.00 138.21 486 VAL A O 1
ATOM 3684 N N . LEU A 1 511 ? 112.257 181.106 101.788 1.00 144.02 487 LEU A N 1
ATOM 3685 C CA . LEU A 1 511 ? 110.898 180.600 102.032 1.00 148.00 487 LEU A CA 1
ATOM 3686 C C . LEU A 1 511 ? 110.865 179.083 101.945 1.00 135.86 487 LEU A C 1
ATOM 3687 O O . LEU A 1 511 ? 110.006 178.474 102.592 1.00 137.18 487 LEU A O 1
ATOM 3692 N N . ALA A 1 512 ? 111.766 178.480 101.187 1.00 143.48 488 ALA A N 1
ATOM 3693 C CA . ALA A 1 512 ? 111.756 177.013 101.023 1.00 155.11 488 ALA A CA 1
ATOM 3694 C C . ALA A 1 512 ? 112.061 176.312 102.345 1.00 160.15 488 ALA A C 1
ATOM 3695 O O . ALA A 1 512 ? 111.686 175.149 102.491 1.00 159.96 488 ALA A O 1
ATOM 3697 N N . MET A 1 513 ? 112.674 177.008 103.287 1.00 151.91 489 MET A N 1
ATOM 3698 C CA . MET A 1 513 ? 112.960 176.423 104.609 1.00 150.01 489 MET A CA 1
ATOM 3699 C C . MET A 1 513 ? 111.680 176.166 105.399 1.00 138.63 489 MET A C 1
ATOM 3700 O O . MET A 1 513 ? 111.742 175.445 106.395 1.00 119.87 489 MET A O 1
ATOM 3705 N N . SER A 1 514 ? 110.556 176.721 104.966 1.00 146.26 490 SER A N 1
ATOM 3706 C CA . SER A 1 514 ? 109.252 176.468 105.608 1.00 155.09 490 SER A CA 1
ATOM 3707 C C . SER A 1 514 ? 108.876 174.993 105.491 1.00 173.68 490 SER A C 1
ATOM 3708 O O . SER A 1 514 ? 108.259 174.454 106.418 1.00 178.98 490 SER A O 1
ATOM 3711 N N . GLY A 1 515 ? 109.260 174.357 104.397 1.00 192.40 491 GLY A N 1
ATOM 3712 C CA . GLY A 1 515 ? 108.943 172.950 104.135 1.00 211.29 491 GLY A CA 1
ATOM 3713 C C . GLY A 1 515 ? 109.766 171.979 104.949 1.00 211.64 491 GLY A C 1
ATOM 3714 O O . GLY A 1 515 ? 109.421 170.775 104.958 1.00 208.82 491 GLY A O 1
ATOM 3715 N N . ASP A 1 516 ? 110.802 172.457 105.619 1.00 206.74 492 ASP A N 1
ATOM 3716 C CA . ASP A 1 516 ? 111.706 171.549 106.336 1.00 204.42 492 ASP A CA 1
ATOM 3717 C C . ASP A 1 516 ? 110.980 170.913 107.514 1.00 180.44 492 ASP A C 1
ATOM 3718 O O . ASP A 1 516 ? 110.315 171.611 108.282 1.00 161.11 492 ASP A O 1
ATOM 3723 N N . PRO A 1 517 ? 111.084 169.584 107.701 1.00 177.23 493 PRO A N 1
ATOM 3724 C CA . PRO A 1 517 ? 110.430 168.969 108.848 1.00 176.46 493 PRO A CA 1
ATOM 3725 C C . PRO A 1 517 ? 111.012 169.444 110.175 1.00 162.82 493 PRO A C 1
ATOM 3726 O O . PRO A 1 517 ? 110.318 169.408 111.184 1.00 184.92 493 PRO A O 1
ATOM 3730 N N . ASN A 1 518 ? 112.249 169.903 110.169 1.00 144.40 494 ASN A N 1
ATOM 3731 C CA . ASN A 1 518 ? 112.832 170.419 111.410 1.00 146.34 494 ASN A CA 1
ATOM 3732 C C . ASN A 1 518 ? 112.195 171.765 111.714 1.00 135.72 494 ASN A C 1
ATOM 3733 O O . ASN A 1 518 ? 112.376 172.709 110.945 1.00 141.14 494 ASN A O 1
ATOM 3738 N N . TYR A 1 519 ? 111.463 171.840 112.805 1.00 111.57 495 TYR A N 1
ATOM 3739 C CA . TYR A 1 519 ? 110.739 173.066 113.188 1.00 88.65 495 TYR A CA 1
ATOM 3740 C C . TYR A 1 519 ? 111.688 174.243 113.377 1.00 109.16 495 TYR A C 1
ATOM 3741 O O . TYR A 1 519 ? 111.281 175.383 113.117 1.00 120.69 495 TYR A O 1
ATOM 3750 N N . LEU A 1 520 ? 112.919 173.989 113.810 1.00 100.10 496 LEU A N 1
ATOM 3751 C CA . LEU A 1 520 ? 113.897 175.083 113.973 1.00 83.90 496 LEU A CA 1
ATOM 3752 C C . LEU A 1 520 ? 114.139 175.779 112.640 1.00 100.65 496 LEU A C 1
ATOM 3753 O O . LEU A 1 520 ? 114.322 177.001 112.633 1.00 129.97 496 LEU A O 1
ATOM 3758 N N . HIS A 1 521 ? 114.085 175.068 111.532 1.00 95.58 497 HIS A N 1
ATOM 3759 C CA . HIS A 1 521 ? 114.316 175.724 110.231 1.00 115.29 497 HIS A CA 1
ATOM 3760 C C . HIS A 1 521 ? 113.102 176.562 109.849 1.00 123.36 497 HIS A C 1
ATOM 3761 O O . HIS A 1 521 ? 113.254 177.647 109.281 1.00 157.60 497 HIS A O 1
ATOM 3768 N N . ARG A 1 522 ? 111.914 176.095 110.168 1.00 109.63 498 ARG A N 1
ATOM 3769 C CA . ARG A 1 522 ? 110.725 176.925 109.928 1.00 115.00 498 ARG A CA 1
ATOM 3770 C C . ARG A 1 522 ? 110.834 178.202 110.757 1.00 113.32 498 ARG A C 1
ATOM 3771 O O . ARG A 1 522 ? 110.601 179.304 110.240 1.00 113.76 498 ARG A O 1
ATOM 3779 N N . MET A 1 523 ? 111.149 178.066 112.033 1.00 113.20 499 MET A N 1
ATOM 3780 C CA . MET A 1 523 ? 111.323 179.252 112.894 1.00 116.99 499 MET A CA 1
ATOM 3781 C C . MET A 1 523 ? 112.377 180.187 112.299 1.00 110.98 499 MET A C 1
ATOM 3782 O O . MET A 1 523 ? 112.235 181.413 112.380 1.00 103.43 499 MET A O 1
ATOM 3787 N N . THR A 1 524 ? 113.440 179.632 111.750 1.00 107.20 500 THR A N 1
ATOM 3788 C CA . THR A 1 524 ? 114.451 180.483 111.116 1.00 113.74 500 THR A CA 1
ATOM 3789 C C . THR A 1 524 ? 113.842 181.188 109.911 1.00 106.02 500 THR A C 1
ATOM 3790 O O . THR A 1 524 ? 114.220 182.332 109.639 1.00 117.97 500 THR A O 1
ATOM 3794 N N . THR A 1 525 ? 112.914 180.548 109.221 1.00 91.07 501 THR A N 1
ATOM 3795 C CA . THR A 1 525 ? 112.201 181.229 108.128 1.00 99.27 501 THR A CA 1
ATOM 3796 C C . THR A 1 525 ? 111.427 182.414 108.680 1.00 95.01 501 THR A C 1
ATOM 3797 O O . THR A 1 525 ? 111.370 183.454 108.032 1.00 84.21 501 THR A O 1
ATOM 3801 N N . LEU A 1 526 ? 110.832 182.250 109.843 1.00 103.54 502 LEU A N 1
ATOM 3802 C CA . LEU A 1 526 ? 110.070 183.364 110.435 1.00 107.95 502 LEU A CA 1
ATOM 3803 C C . LEU A 1 526 ? 111.008 184.508 110.809 1.00 123.68 502 LEU A C 1
ATOM 3804 O O . LEU A 1 526 ? 110.675 185.666 110.522 1.00 135.46 502 LEU A O 1
ATOM 3809 N N . PHE A 1 527 ? 112.148 184.221 111.422 1.00 129.50 503 PHE A N 1
ATOM 3810 C CA . PHE A 1 527 ? 113.100 185.307 111.754 1.00 122.84 503 PHE A CA 1
ATOM 3811 C C . PHE A 1 527 ? 113.610 185.965 110.480 1.00 114.59 503 PHE A C 1
ATOM 3812 O O . PHE A 1 527 ? 113.776 187.189 110.436 1.00 119.58 503 PHE A O 1
ATOM 3820 N N . CYS A 1 528 ? 113.850 185.178 109.445 1.00 114.70 504 CYS A N 1
ATOM 3821 C CA . CYS A 1 528 ? 114.336 185.719 108.163 1.00 138.26 504 CYS A CA 1
ATOM 3822 C C . CYS A 1 528 ? 113.277 186.622 107.533 1.00 146.15 504 CYS A C 1
ATOM 3823 O O . CYS A 1 528 ? 113.593 187.729 107.089 1.00 145.81 504 CYS A O 1
ATOM 3826 N N . ILE A 1 529 ? 112.057 186.135 107.478 1.00 155.39 505 ILE A N 1
ATOM 3827 C CA . ILE A 1 529 ? 110.894 186.903 106.960 1.00 148.42 505 ILE A CA 1
ATOM 3828 C C . ILE A 1 529 ? 110.760 188.206 107.742 1.00 138.55 505 ILE A C 1
ATOM 3829 O O . ILE A 1 529 ? 110.552 189.269 107.143 1.00 136.81 505 ILE A O 1
ATOM 3834 N N . ASN A 1 530 ? 110.884 188.114 109.052 1.00 126.08 506 ASN A N 1
ATOM 3835 C CA . ASN A 1 530 ? 110.814 189.282 109.949 1.00 132.90 506 ASN A CA 1
ATOM 3836 C C . ASN A 1 530 ? 111.837 190.337 109.539 1.00 135.75 506 ASN A C 1
ATOM 3837 O O . ASN A 1 530 ? 111.464 191.470 109.211 1.00 129.83 506 ASN A O 1
ATOM 3842 N N . VAL A 1 531 ? 113.099 189.976 109.557 1.00 136.80 507 VAL A N 1
ATOM 3843 C CA . VAL A 1 531 ? 114.161 190.967 109.258 1.00 137.51 507 VAL A CA 1
ATOM 3844 C C . VAL A 1 531 ? 114.075 191.421 107.802 1.00 130.67 507 VAL A C 1
ATOM 3845 O O . VAL A 1 531 ? 114.408 192.578 107.514 1.00 134.29 507 VAL A O 1
ATOM 3849 N N . LEU A 1 532 ? 113.645 190.564 106.890 1.00 140.09 508 LEU A N 1
ATOM 3850 C CA . LEU A 1 532 ? 113.551 190.986 105.475 1.00 167.49 508 LEU A CA 1
ATOM 3851 C C . LEU A 1 532 ? 112.450 192.013 105.261 1.00 188.64 508 LEU A C 1
ATOM 3852 O O . LEU A 1 532 ? 112.680 192.966 104.506 1.00 178.61 508 LEU A O 1
ATOM 3857 N N . SER A 1 533 ? 111.311 191.867 105.933 1.00 210.49 509 SER A N 1
ATOM 3858 C CA . SER A 1 533 ? 110.160 192.783 105.729 1.00 218.59 509 SER A CA 1
ATOM 3859 C C . SER A 1 533 ? 110.587 194.241 105.878 1.00 218.37 509 SER A C 1
ATOM 3860 O O . SER A 1 533 ? 110.092 195.104 105.142 1.00 213.86 509 SER A O 1
ATOM 3863 N N . GLU A 1 534 ? 111.516 194.503 106.779 1.00 215.26 510 GLU A N 1
ATOM 3864 C CA . GLU A 1 534 ? 111.974 195.880 107.043 1.00 206.82 510 GLU A CA 1
ATOM 3865 C C . GLU A 1 534 ? 112.644 196.486 105.811 1.00 188.54 510 GLU A C 1
ATOM 3866 O O . GLU A 1 534 ? 112.398 197.654 105.493 1.00 195.21 510 GLU A O 1
ATOM 3872 N N . VAL A 1 535 ? 113.447 195.707 105.112 1.00 180.76 511 VAL A N 1
ATOM 3873 C CA . VAL A 1 535 ? 114.214 196.228 103.950 1.00 188.08 511 VAL A CA 1
ATOM 3874 C C . VAL A 1 535 ? 113.468 196.020 102.632 1.00 179.58 511 VAL A C 1
ATOM 3875 O O . VAL A 1 535 ? 113.518 196.901 101.765 1.00 163.43 511 VAL A O 1
ATOM 3879 N N . CYS A 1 536 ? 112.803 194.891 102.440 1.00 192.22 512 CYS A N 1
ATOM 3880 C CA . CYS A 1 536 ? 112.141 194.617 101.148 1.00 215.16 512 CYS A CA 1
ATOM 3881 C C . CYS A 1 536 ? 110.849 195.421 100.992 1.00 229.93 512 CYS A C 1
ATOM 3882 O O . CYS A 1 536 ? 110.315 195.453 99.884 1.00 235.72 512 CYS A O 1
ATOM 3885 N N . GLY A 1 537 ? 110.360 196.044 102.058 1.00 236.23 513 GLY A N 1
ATOM 3886 C CA . GLY A 1 537 ? 109.189 196.930 101.981 1.00 245.93 513 GLY A CA 1
ATOM 3887 C C . GLY A 1 537 ? 107.841 196.231 101.926 1.00 250.91 513 GLY A C 1
ATOM 3888 O O . GLY A 1 537 ? 107.721 195.010 101.729 1.00 241.99 513 GLY A O 1
ATOM 3889 N N . GLN A 1 538 ? 106.815 197.055 102.088 1.00 268.69 514 GLN A N 1
ATOM 3890 C CA . GLN A 1 538 ? 105.406 196.610 102.188 1.00 287.88 514 GLN A CA 1
ATOM 3891 C C . GLN A 1 538 ? 104.949 195.851 100.941 1.00 282.68 514 GLN A C 1
ATOM 3892 O O . GLN A 1 538 ? 104.279 194.824 101.087 1.00 296.01 514 GLN A O 1
ATOM 3898 N N . ASP A 1 539 ? 105.271 196.331 99.751 1.00 270.13 515 ASP A N 1
ATOM 3899 C CA . ASP A 1 539 ? 104.790 195.674 98.512 1.00 261.70 515 ASP A CA 1
ATOM 3900 C C . ASP A 1 539 ? 105.281 194.232 98.426 1.00 249.74 515 ASP A C 1
ATOM 3901 O O . ASP A 1 539 ? 104.467 193.302 98.355 1.00 249.30 515 ASP A O 1
ATOM 3906 N N . ILE A 1 540 ? 106.585 194.043 98.441 1.00 246.34 516 ILE A N 1
ATOM 3907 C CA . ILE A 1 540 ? 107.157 192.686 98.273 1.00 244.65 516 ILE A CA 1
ATOM 3908 C C . ILE A 1 540 ? 106.761 191.825 99.469 1.00 224.78 516 ILE A C 1
ATOM 3909 O O . ILE A 1 540 ? 106.326 190.677 99.273 1.00 221.69 516 ILE A O 1
ATOM 3914 N N . THR A 1 541 ? 106.780 192.397 100.667 1.00 213.41 517 THR A N 1
ATOM 3915 C CA . THR A 1 541 ? 106.419 191.649 101.893 1.00 215.08 517 THR A CA 1
ATOM 3916 C C . THR A 1 541 ? 104.987 191.128 101.801 1.00 224.57 517 THR A C 1
ATOM 3917 O O . THR A 1 541 ? 104.770 189.921 101.871 1.00 220.73 517 THR A O 1
ATOM 3921 N N . THR A 1 542 ? 104.032 192.011 101.594 1.00 237.31 518 THR A N 1
ATOM 3922 C CA . THR A 1 542 ? 102.614 191.602 101.626 1.00 237.74 518 THR A CA 1
ATOM 3923 C C . THR A 1 542 ? 102.250 190.773 100.400 1.00 240.46 518 THR A C 1
ATOM 3924 O O . THR A 1 542 ? 101.511 189.796 100.538 1.00 246.62 518 THR A O 1
ATOM 3928 N N . LYS A 1 543 ? 102.769 191.112 99.232 1.00 231.86 519 LYS A N 1
ATOM 3929 C CA . LYS A 1 543 ? 102.309 190.420 98.007 1.00 228.04 519 LYS A CA 1
ATOM 3930 C C . LYS A 1 543 ? 103.026 189.088 97.808 1.00 231.96 519 LYS A C 1
ATOM 3931 O O . LYS A 1 543 ? 102.363 188.041 97.731 1.00 245.93 519 LYS A O 1
ATOM 3937 N N . HIS A 1 544 ? 104.348 189.093 97.744 1.00 235.61 520 HIS A N 1
ATOM 3938 C CA . HIS A 1 544 ? 105.096 187.855 97.419 1.00 234.72 520 HIS A CA 1
ATOM 3939 C C . HIS A 1 544 ? 105.439 187.032 98.659 1.00 211.52 520 HIS A C 1
ATOM 3940 O O . HIS A 1 544 ? 105.210 185.818 98.675 1.00 218.08 520 HIS A O 1
ATOM 3947 N N . MET A 1 545 ? 106.003 187.669 99.670 1.00 189.65 521 MET A N 1
ATOM 3948 C CA . MET A 1 545 ? 106.570 186.969 100.836 1.00 188.92 521 MET A CA 1
ATOM 3949 C C . MET A 1 545 ? 105.526 186.600 101.901 1.00 208.63 521 MET A C 1
ATOM 3950 O O . MET A 1 545 ? 105.545 185.455 102.386 1.00 226.55 521 MET A O 1
ATOM 3955 N N . LEU A 1 546 ? 104.660 187.526 102.288 1.00 219.09 522 LEU A N 1
ATOM 3956 C CA . LEU A 1 546 ? 103.771 187.355 103.474 1.00 214.45 522 LEU A CA 1
ATOM 3957 C C . LEU A 1 546 ? 102.930 186.077 103.481 1.00 195.24 522 LEU A C 1
ATOM 3958 O O . LEU A 1 546 ? 102.769 185.507 104.564 1.00 146.04 522 LEU A O 1
ATOM 3963 N N . PRO A 1 547 ? 102.296 185.631 102.371 1.00 216.92 523 PRO A N 1
ATOM 3964 C CA . PRO A 1 547 ? 101.459 184.432 102.423 1.00 230.69 523 PRO A CA 1
ATOM 3965 C C . PRO A 1 547 ? 102.081 183.210 103.101 1.00 226.79 523 PRO A C 1
ATOM 3966 O O . PRO A 1 547 ? 101.364 182.456 103.772 1.00 225.75 523 PRO A O 1
ATOM 3970 N N . THR A 1 548 ? 103.385 183.054 102.971 1.00 221.43 524 THR A N 1
ATOM 3971 C CA . THR A 1 548 ? 104.108 181.931 103.607 1.00 215.52 524 THR A CA 1
ATOM 3972 C C . THR A 1 548 ? 103.951 181.939 105.127 1.00 194.69 524 THR A C 1
ATOM 3973 O O . THR A 1 548 ? 103.975 180.858 105.729 1.00 196.26 524 THR A O 1
ATOM 3977 N N . VAL A 1 549 ? 103.796 183.103 105.730 1.00 179.73 525 VAL A N 1
ATOM 3978 C CA . VAL A 1 549 ? 103.671 183.187 107.207 1.00 173.08 525 VAL A CA 1
ATOM 3979 C C . VAL A 1 549 ? 102.321 182.647 107.674 1.00 155.93 525 VAL A C 1
ATOM 3980 O O . VAL A 1 549 ? 102.259 182.018 108.748 1.00 126.15 525 VAL A O 1
ATOM 3984 N N . LEU A 1 550 ? 101.279 182.861 106.890 1.00 160.35 526 LEU A N 1
ATOM 3985 C CA . LEU A 1 550 ? 99.931 182.391 107.279 1.00 157.87 526 LEU A CA 1
ATOM 3986 C C . LEU A 1 550 ? 99.870 180.866 107.233 1.00 163.96 526 LEU A C 1
ATOM 3987 O O . LEU A 1 550 ? 99.210 180.263 108.106 1.00 139.27 526 LEU A O 1
ATOM 3992 N N . ARG A 1 551 ? 100.524 180.261 106.253 1.00 171.92 527 ARG A N 1
ATOM 3993 C CA . ARG A 1 551 ? 100.482 178.792 106.082 1.00 176.10 527 ARG A CA 1
ATOM 3994 C C . ARG A 1 551 ? 100.977 178.104 107.350 1.00 143.98 527 ARG A C 1
ATOM 3995 O O . ARG A 1 551 ? 100.320 177.183 107.848 1.00 146.12 527 ARG A O 1
ATOM 4003 N N . MET A 1 552 ? 102.088 178.563 107.889 1.00 143.29 528 MET A N 1
ATOM 4004 C CA . MET A 1 552 ? 102.654 177.944 109.096 1.00 147.57 528 MET A CA 1
ATOM 4005 C C . MET A 1 552 ? 102.009 178.515 110.354 1.00 133.51 528 MET A C 1
ATOM 4006 O O . MET A 1 552 ? 102.410 178.138 111.466 1.00 103.08 528 MET A O 1
ATOM 4011 N N . ALA A 1 553 ? 101.042 179.411 110.218 1.00 138.28 529 ALA A N 1
ATOM 4012 C CA . ALA A 1 553 ? 100.312 179.896 111.401 1.00 152.08 529 ALA A CA 1
ATOM 4013 C C . ALA A 1 553 ? 99.543 178.732 112.022 1.00 167.76 529 ALA A C 1
ATOM 4014 O O . ALA A 1 553 ? 99.433 178.657 113.249 1.00 172.29 529 ALA A O 1
ATOM 4016 N N . GLY A 1 554 ? 99.048 177.838 111.174 1.00 161.67 530 GLY A N 1
ATOM 4017 C CA . GLY A 1 554 ? 98.358 176.619 111.601 1.00 148.13 530 GLY A CA 1
ATOM 4018 C C . GLY A 1 554 ? 99.316 175.460 111.679 1.00 134.79 530 GLY A C 1
ATOM 4019 O O . GLY A 1 554 ? 98.868 174.307 111.564 1.00 131.41 530 GLY A O 1
ATOM 4020 N N . ASP A 1 555 ? 100.596 175.744 111.855 1.00 141.85 531 ASP A N 1
ATOM 4021 C CA . ASP A 1 555 ? 101.603 174.678 111.945 1.00 168.06 531 ASP A CA 1
ATOM 4022 C C . ASP A 1 555 ? 101.271 173.786 113.134 1.00 174.17 531 ASP A C 1
ATOM 4023 O O . ASP A 1 555 ? 100.831 174.276 114.178 1.00 167.88 531 ASP A O 1
ATOM 4028 N N . PRO A 1 556 ? 101.462 172.458 113.024 1.00 182.24 532 PRO A N 1
ATOM 4029 C CA . PRO A 1 556 ? 101.166 171.585 114.158 1.00 168.71 532 PRO A CA 1
ATOM 4030 C C . PRO A 1 556 ? 102.005 171.855 115.406 1.00 131.80 532 PRO A C 1
ATOM 4031 O O . PRO A 1 556 ? 101.622 171.406 116.474 1.00 139.23 532 PRO A O 1
ATOM 4035 N N . VAL A 1 557 ? 103.109 172.577 115.274 1.00 98.54 533 VAL A N 1
ATOM 4036 C CA . VAL A 1 557 ? 103.984 172.881 116.421 1.00 106.93 533 VAL A CA 1
ATOM 4037 C C . VAL A 1 557 ? 103.666 174.281 116.909 1.00 108.55 533 VAL A C 1
ATOM 4038 O O . VAL A 1 557 ? 103.757 175.238 116.136 1.00 105.83 533 VAL A O 1
ATOM 4042 N N . ALA A 1 558 ? 103.317 174.392 118.180 1.00 127.64 534 ALA A N 1
ATOM 4043 C CA . ALA A 1 558 ? 102.924 175.679 118.792 1.00 135.28 534 ALA A CA 1
ATOM 4044 C C . ALA A 1 558 ? 104.043 176.703 118.635 1.00 131.00 534 ALA A C 1
ATOM 4045 O O . ALA A 1 558 ? 103.762 177.905 118.578 1.00 132.67 534 ALA A O 1
ATOM 4047 N N . ASN A 1 559 ? 105.287 176.253 118.641 1.00 121.74 535 ASN A N 1
ATOM 4048 C CA . ASN A 1 559 ? 106.431 177.172 118.474 1.00 102.89 535 ASN A CA 1
ATOM 4049 C C . ASN A 1 559 ? 106.298 177.974 117.186 1.00 107.63 535 ASN A C 1
ATOM 4050 O O . ASN A 1 559 ? 106.417 179.212 117.222 1.00 120.90 535 ASN A O 1
ATOM 4055 N N . VAL A 1 560 ? 106.012 177.301 116.086 1.00 95.72 536 VAL A N 1
ATOM 4056 C CA . VAL A 1 560 ? 105.861 178.000 114.787 1.00 113.79 536 VAL A CA 1
ATOM 4057 C C . VAL A 1 560 ? 104.640 178.924 114.834 1.00 133.45 536 VAL A C 1
ATOM 4058 O O . VAL A 1 560 ? 104.690 180.035 114.310 1.00 109.74 536 VAL A O 1
ATOM 4062 N N . ARG A 1 561 ? 103.565 178.486 115.457 1.00 165.91 537 ARG A N 1
ATOM 4063 C CA . ARG A 1 561 ? 102.353 179.327 115.567 1.00 166.76 537 ARG A CA 1
ATOM 4064 C C . ARG A 1 561 ? 102.648 180.620 116.322 1.00 162.13 537 ARG A C 1
ATOM 4065 O O . ARG A 1 561 ? 102.403 181.715 115.785 1.00 148.14 537 ARG A O 1
ATOM 4073 N N . PHE A 1 562 ? 103.161 180.542 117.547 1.00 148.22 538 PHE A N 1
ATOM 4074 C CA . PHE A 1 562 ? 103.376 181.822 118.260 1.00 166.93 538 PHE A CA 1
ATOM 4075 C C . PHE A 1 562 ? 104.544 182.599 117.674 1.00 146.59 538 PHE A C 1
ATOM 4076 O O . PHE A 1 562 ? 104.566 183.820 117.832 1.00 150.52 538 PHE A O 1
ATOM 4084 N N . ASN A 1 563 ? 105.473 181.948 117.004 1.00 120.70 539 ASN A N 1
ATOM 4085 C CA . ASN A 1 563 ? 106.481 182.775 116.327 1.00 119.31 539 ASN A CA 1
ATOM 4086 C C . ASN A 1 563 ? 105.835 183.463 115.134 1.00 110.40 539 ASN A C 1
ATOM 4087 O O . ASN A 1 563 ? 106.287 184.546 114.774 1.00 116.74 539 ASN A O 1
ATOM 4092 N N . VAL A 1 564 ? 104.799 182.878 114.554 1.00 99.50 540 VAL A N 1
ATOM 4093 C CA . VAL A 1 564 ? 104.024 183.592 113.513 1.00 121.19 540 VAL A CA 1
ATOM 4094 C C . VAL A 1 564 ? 103.372 184.812 114.137 1.00 128.65 540 VAL A C 1
ATOM 4095 O O . VAL A 1 564 ? 103.361 185.894 113.529 1.00 118.32 540 VAL A O 1
ATOM 4099 N N . ALA A 1 565 ? 102.807 184.632 115.319 1.00 135.58 541 ALA A N 1
ATOM 4100 C CA . ALA A 1 565 ? 102.214 185.771 116.045 1.00 138.59 541 ALA A CA 1
ATOM 4101 C C . ALA A 1 565 ? 103.264 186.872 116.246 1.00 125.62 541 ALA A C 1
ATOM 4102 O O . ALA A 1 565 ? 103.032 188.024 115.846 1.00 106.36 541 ALA A O 1
ATOM 4104 N N . LYS A 1 566 ? 104.396 186.518 116.829 1.00 122.18 542 LYS A N 1
ATOM 4105 C CA . LYS A 1 566 ? 105.475 187.500 117.074 1.00 133.06 542 LYS A CA 1
ATOM 4106 C C . LYS A 1 566 ? 105.976 188.095 115.760 1.00 135.97 542 LYS A C 1
ATOM 4107 O O . LYS A 1 566 ? 106.316 189.293 115.721 1.00 158.81 542 LYS A O 1
ATOM 4113 N N . SER A 1 567 ? 106.013 187.307 114.695 1.00 123.22 543 SER A N 1
ATOM 4114 C CA . SER A 1 567 ? 106.466 187.816 113.380 1.00 130.43 543 SER A CA 1
ATOM 4115 C C . SER A 1 567 ? 105.509 188.901 112.890 1.00 144.08 543 SER A C 1
ATOM 4116 O O . SER A 1 567 ? 105.967 189.986 112.502 1.00 156.63 543 SER A O 1
ATOM 4119 N N . LEU A 1 568 ? 104.218 188.611 112.896 1.00 133.47 544 LEU A N 1
ATOM 4120 C CA . LEU A 1 568 ? 103.246 189.620 112.426 1.00 132.34 544 LEU A CA 1
ATOM 4121 C C . LEU A 1 568 ? 103.301 190.829 113.351 1.00 124.59 544 LEU A C 1
ATOM 4122 O O . LEU A 1 568 ? 103.161 191.963 112.875 1.00 116.63 544 LEU A O 1
ATOM 4127 N N . GLN A 1 569 ? 103.519 190.594 114.635 1.00 136.25 545 GLN A N 1
ATOM 4128 C CA . GLN A 1 569 ? 103.641 191.693 115.613 1.00 142.78 545 GLN A CA 1
ATOM 4129 C C . GLN A 1 569 ? 104.800 192.611 115.240 1.00 142.81 545 GLN A C 1
ATOM 4130 O O . GLN A 1 569 ? 104.685 193.831 115.404 1.00 133.60 545 GLN A O 1
ATOM 4136 N N . LYS A 1 570 ? 105.887 192.052 114.733 1.00 157.02 546 LYS A N 1
ATOM 4137 C CA . LYS A 1 570 ? 107.027 192.911 114.365 1.00 181.11 546 LYS A CA 1
ATOM 4138 C C . LYS A 1 570 ? 106.850 193.515 112.973 1.00 186.53 546 LYS A C 1
ATOM 4139 O O . LYS A 1 570 ? 107.111 194.713 112.802 1.00 191.55 546 LYS A O 1
ATOM 4145 N N . ILE A 1 571 ? 106.428 192.730 111.995 1.00 181.10 547 ILE A N 1
ATOM 4146 C CA . ILE A 1 571 ? 106.273 193.258 110.616 1.00 190.14 547 ILE A CA 1
ATOM 4147 C C . ILE A 1 571 ? 104.960 194.017 110.463 1.00 202.44 547 ILE A C 1
ATOM 4148 O O . ILE A 1 571 ? 104.843 194.805 109.510 1.00 203.78 547 ILE A O 1
ATOM 4153 N N . GLY A 1 572 ? 103.993 193.771 111.344 1.00 207.40 548 GLY A N 1
ATOM 4154 C CA . GLY A 1 572 ? 102.640 194.333 111.254 1.00 214.66 548 GLY A CA 1
ATOM 4155 C C . GLY A 1 572 ? 102.598 195.812 110.900 1.00 217.22 548 GLY A C 1
ATOM 4156 O O . GLY A 1 572 ? 101.874 196.209 109.980 1.00 200.93 548 GLY A O 1
ATOM 4157 N N . PRO A 1 573 ? 103.356 196.671 111.609 1.00 225.95 549 PRO A N 1
ATOM 4158 C CA . PRO A 1 573 ? 103.337 198.093 111.292 1.00 229.33 549 PRO A CA 1
ATOM 4159 C C . PRO A 1 573 ? 103.732 198.419 109.855 1.00 220.67 549 PRO A C 1
ATOM 4160 O O . PRO A 1 573 ? 103.330 199.460 109.348 1.00 228.52 549 PRO A O 1
ATOM 4164 N N . ILE A 1 574 ? 104.448 197.513 109.199 1.00 203.13 550 ILE A N 1
ATOM 4165 C CA . ILE A 1 574 ? 104.847 197.720 107.792 1.00 196.28 550 ILE A CA 1
ATOM 4166 C C . ILE A 1 574 ? 103.726 197.271 106.871 1.00 190.58 550 ILE A C 1
ATOM 4167 O O . ILE A 1 574 ? 103.678 197.754 105.720 1.00 173.37 550 ILE A O 1
ATOM 4172 N N . LEU A 1 575 ? 102.841 196.407 107.340 1.00 201.11 551 LEU A N 1
ATOM 4173 C CA . LEU A 1 575 ? 101.774 195.855 106.485 1.00 219.19 551 LEU A CA 1
ATOM 4174 C C . LEU A 1 575 ? 100.670 196.880 106.241 1.00 255.54 551 LEU A C 1
ATOM 4175 O O . LEU A 1 575 ? 100.370 197.725 107.108 1.00 250.91 551 LEU A O 1
ATOM 4180 N N . ASP A 1 576 ? 100.062 196.771 105.070 1.00 300.72 552 ASP A N 1
ATOM 4181 C CA . ASP A 1 576 ? 98.962 197.661 104.645 1.00 330.82 552 ASP A CA 1
ATOM 4182 C C . ASP A 1 576 ? 97.701 197.383 105.459 1.00 329.98 552 ASP A C 1
ATOM 4183 O O . ASP A 1 576 ? 97.355 196.210 105.691 1.00 325.86 552 ASP A O 1
ATOM 4188 N N . ASN A 1 577 ? 97.037 198.447 105.875 1.00 329.43 553 ASN A N 1
ATOM 4189 C CA . ASN A 1 577 ? 95.801 198.341 106.676 1.00 329.70 553 ASN A CA 1
ATOM 4190 C C . ASN A 1 577 ? 94.744 197.488 105.978 1.00 306.63 553 ASN A C 1
ATOM 4191 O O . ASN A 1 577 ? 94.029 196.736 106.657 1.00 307.50 553 ASN A O 1
ATOM 4196 N N . SER A 1 578 ? 94.630 197.588 104.661 1.00 283.71 554 SER A N 1
ATOM 4197 C CA . SER A 1 578 ? 93.633 196.773 103.932 1.00 275.45 554 SER A CA 1
ATOM 4198 C C . SER A 1 578 ? 93.961 195.288 104.085 1.00 264.80 554 SER A C 1
ATOM 4199 O O . SER A 1 578 ? 93.097 194.503 104.512 1.00 256.75 554 SER A O 1
ATOM 4202 N N . THR A 1 579 ? 95.195 194.921 103.786 1.00 261.36 555 THR A N 1
ATOM 4203 C CA . THR A 1 579 ? 95.615 193.514 103.887 1.00 255.58 555 THR A CA 1
ATOM 4204 C C . THR A 1 579 ? 95.694 193.111 105.353 1.00 244.98 555 THR A C 1
ATOM 4205 O O . THR A 1 579 ? 95.421 191.950 105.667 1.00 258.75 555 THR A O 1
ATOM 4209 N N . LEU A 1 580 ? 96.074 194.036 106.218 1.00 238.49 556 LEU A N 1
ATOM 4210 C CA . LEU A 1 580 ? 96.112 193.751 107.667 1.00 240.96 556 LEU A CA 1
ATOM 4211 C C . LEU A 1 580 ? 94.722 193.336 108.151 1.00 248.35 556 LEU A C 1
ATOM 4212 O O . LEU A 1 580 ? 94.584 192.332 108.857 1.00 243.67 556 LEU A O 1
ATOM 4217 N N . GLN A 1 581 ? 93.708 194.090 107.761 1.00 266.20 557 GLN A N 1
ATOM 4218 C CA . GLN A 1 581 ? 92.320 193.768 108.161 1.00 278.35 557 GLN A CA 1
ATOM 4219 C C . GLN A 1 581 ? 91.833 192.507 107.460 1.00 272.41 557 GLN A C 1
ATOM 4220 O O . GLN A 1 581 ? 91.175 191.671 108.100 1.00 270.09 557 GLN A O 1
ATOM 4226 N N . SER A 1 582 ? 92.150 192.344 106.184 1.00 266.49 558 SER A N 1
ATOM 4227 C CA . SER A 1 582 ? 91.633 191.194 105.408 1.00 271.57 558 SER A CA 1
ATOM 4228 C C . SER A 1 582 ? 92.262 189.872 105.872 1.00 270.01 558 SER A C 1
ATOM 4229 O O . SER A 1 582 ? 91.542 188.888 106.052 1.00 280.86 558 SER A O 1
ATOM 4232 N N . GLU A 1 583 ? 93.577 189.840 106.055 1.00 257.43 559 GLU A N 1
ATOM 4233 C CA . GLU A 1 583 ? 94.315 188.589 106.350 1.00 240.92 559 GLU A CA 1
ATOM 4234 C C . GLU A 1 583 ? 94.897 188.556 107.758 1.00 230.39 559 GLU A C 1
ATOM 4235 O O . GLU A 1 583 ? 94.694 187.548 108.456 1.00 252.18 559 GLU A O 1
ATOM 4241 N N . VAL A 1 584 ? 95.606 189.594 108.177 1.00 232.29 560 VAL A N 1
ATOM 4242 C CA . VAL A 1 584 ? 96.312 189.553 109.484 1.00 240.11 560 VAL A CA 1
ATOM 4243 C C . VAL A 1 584 ? 95.302 189.480 110.633 1.00 246.16 560 VAL A C 1
ATOM 4244 O O . VAL A 1 584 ? 95.462 188.629 111.525 1.00 221.38 560 VAL A O 1
ATOM 4248 N N . LYS A 1 585 ? 94.292 190.340 110.624 1.00 237.36 561 LYS A N 1
ATOM 4249 C CA . LYS A 1 585 ? 93.320 190.358 111.733 1.00 224.80 561 LYS A CA 1
ATOM 4250 C C . LYS A 1 585 ? 92.625 189.009 111.917 1.00 205.81 561 LYS A C 1
ATOM 4251 O O . LYS A 1 585 ? 92.670 188.464 113.026 1.00 192.72 561 LYS A O 1
ATOM 4257 N N . PRO A 1 586 ? 91.931 188.435 110.915 1.00 197.11 562 PRO A N 1
ATOM 4258 C CA . PRO A 1 586 ? 91.202 187.197 111.177 1.00 193.37 562 PRO A CA 1
ATOM 4259 C C . PRO A 1 586 ? 92.094 186.006 111.517 1.00 179.72 562 PRO A C 1
ATOM 4260 O O . PRO A 1 586 ? 91.698 185.171 112.332 1.00 182.86 562 PRO A O 1
ATOM 4264 N N . ILE A 1 587 ? 93.302 185.966 110.978 1.00 169.99 563 ILE A N 1
ATOM 4265 C CA . ILE A 1 587 ? 94.217 184.846 111.307 1.00 170.67 563 ILE A CA 1
ATOM 4266 C C . ILE A 1 587 ? 94.724 185.029 112.730 1.00 166.94 563 ILE A C 1
ATOM 4267 O O . ILE A 1 587 ? 94.729 184.065 113.503 1.00 165.92 563 ILE A O 1
ATOM 4272 N N . LEU A 1 588 ? 95.122 186.239 113.078 1.00 165.20 564 LEU A N 1
ATOM 4273 C CA . LEU A 1 588 ? 95.566 186.496 114.459 1.00 188.67 564 LEU A CA 1
ATOM 4274 C C . LEU A 1 588 ? 94.433 186.188 115.436 1.00 208.66 564 LEU A C 1
ATOM 4275 O O . LEU A 1 588 ? 94.672 185.518 116.452 1.00 206.06 564 LEU A O 1
ATOM 4280 N N . GLU A 1 589 ? 93.227 186.627 115.116 1.00 223.37 565 GLU A N 1
ATOM 4281 C CA . GLU A 1 589 ? 92.045 186.339 115.956 1.00 231.31 565 GLU A CA 1
ATOM 4282 C C . GLU A 1 589 ? 91.855 184.830 116.107 1.00 228.84 565 GLU A C 1
ATOM 4283 O O . GLU A 1 589 ? 91.558 184.367 117.216 1.00 232.69 565 GLU A O 1
ATOM 4289 N N . LYS A 1 590 ? 91.999 184.086 115.023 1.00 225.57 566 LYS A N 1
ATOM 4290 C CA . LYS A 1 590 ? 91.873 182.617 115.097 1.00 231.81 566 LYS A CA 1
ATOM 4291 C C . LYS A 1 590 ? 92.873 182.069 116.114 1.00 227.60 566 LYS A C 1
ATOM 4292 O O . LYS A 1 590 ? 92.497 181.219 116.941 1.00 217.61 566 LYS A O 1
ATOM 4298 N N . LEU A 1 591 ? 94.106 182.550 116.060 1.00 229.09 567 LEU A N 1
ATOM 4299 C CA . LEU A 1 591 ? 95.156 182.081 116.985 1.00 225.80 567 LEU A CA 1
ATOM 4300 C C . LEU A 1 591 ? 94.828 182.461 118.432 1.00 211.31 567 LEU A C 1
ATOM 4301 O O . LEU A 1 591 ? 95.198 181.705 119.342 1.00 194.41 567 LEU A O 1
ATOM 4306 N N . THR A 1 592 ? 94.133 183.565 118.668 1.00 227.32 568 THR A N 1
ATOM 4307 C CA . THR A 1 592 ? 93.797 183.954 120.063 1.00 254.96 568 THR A CA 1
ATOM 4308 C C . THR A 1 592 ? 92.897 182.940 120.767 1.00 258.33 568 THR A C 1
ATOM 4309 O O . THR A 1 592 ? 92.734 183.061 121.983 1.00 242.10 568 THR A O 1
ATOM 4313 N N . GLN A 1 593 ? 92.323 181.981 120.050 1.00 274.81 569 GLN A N 1
ATOM 4314 C CA . GLN A 1 593 ? 91.421 180.979 120.648 1.00 293.71 569 GLN A CA 1
ATOM 4315 C C . GLN A 1 593 ? 92.060 179.596 120.673 1.00 288.51 569 GLN A C 1
ATOM 4316 O O . GLN A 1 593 ? 91.355 178.638 121.036 1.00 292.87 569 GLN A O 1
ATOM 4322 N N . ASP A 1 594 ? 93.340 179.481 120.343 1.00 282.08 570 ASP A N 1
ATOM 4323 C CA . ASP A 1 594 ? 94.015 178.174 120.317 1.00 281.98 570 ASP A CA 1
ATOM 4324 C C . ASP A 1 594 ? 94.030 177.534 121.701 1.00 288.16 570 ASP A C 1
ATOM 4325 O O . ASP A 1 594 ? 93.854 178.223 122.718 1.00 280.71 570 ASP A O 1
ATOM 4330 N N . GLN A 1 595 ? 94.262 176.232 121.718 1.00 293.30 571 GLN A N 1
ATOM 4331 C CA . GLN A 1 595 ? 94.397 175.480 122.981 1.00 290.64 571 GLN A CA 1
ATOM 4332 C C . GLN A 1 595 ? 95.647 175.930 123.736 1.00 275.07 571 GLN A C 1
ATOM 4333 O O . GLN A 1 595 ? 95.640 175.907 124.975 1.00 261.64 571 GLN A O 1
ATOM 4339 N N . ASP A 1 596 ? 96.674 176.352 123.010 1.00 262.04 572 ASP A N 1
ATOM 4340 C CA . ASP A 1 596 ? 97.951 176.761 123.611 1.00 242.53 572 ASP A CA 1
ATOM 4341 C C . ASP A 1 596 ? 97.850 178.170 124.184 1.00 231.96 572 ASP A C 1
ATOM 4342 O O . ASP A 1 596 ? 97.642 179.134 123.428 1.00 214.28 572 ASP A O 1
ATOM 4347 N N . VAL A 1 597 ? 98.062 178.271 125.486 1.00 247.53 573 VAL A N 1
ATOM 4348 C CA . VAL A 1 597 ? 98.071 179.572 126.195 1.00 256.14 573 VAL A CA 1
ATOM 4349 C C . VAL A 1 597 ? 99.160 180.466 125.612 1.00 225.74 573 VAL A C 1
ATOM 4350 O O . VAL A 1 597 ? 98.983 181.683 125.579 1.00 229.74 573 VAL A O 1
ATOM 4354 N N . ASP A 1 598 ? 100.271 179.900 125.162 1.00 189.35 574 ASP A N 1
ATOM 4355 C CA . ASP A 1 598 ? 101.351 180.750 124.623 1.00 188.34 574 ASP A CA 1
ATOM 4356 C C . ASP A 1 598 ? 100.914 181.375 123.309 1.00 189.49 574 ASP A C 1
ATOM 4357 O O . ASP A 1 598 ? 101.093 182.590 123.119 1.00 211.62 574 ASP A O 1
ATOM 4362 N N . VAL A 1 599 ? 100.363 180.565 122.425 1.00 163.67 575 VAL A N 1
ATOM 4363 C CA . VAL A 1 599 ? 99.783 181.079 121.166 1.00 166.41 575 VAL A CA 1
ATOM 4364 C C . VAL A 1 599 ? 98.732 182.145 121.466 1.00 186.44 575 VAL A C 1
ATOM 4365 O O . VAL A 1 599 ? 98.758 183.216 120.845 1.00 177.49 575 VAL A O 1
ATOM 4369 N N . LYS A 1 600 ? 97.808 181.859 122.366 1.00 187.62 576 LYS A N 1
ATOM 4370 C CA . LYS A 1 600 ? 96.752 182.847 122.677 1.00 180.28 576 LYS A CA 1
ATOM 4371 C C . LYS A 1 600 ? 97.356 184.129 123.239 1.00 172.86 576 LYS A C 1
ATOM 4372 O O . LYS A 1 600 ? 96.951 185.228 122.825 1.00 186.72 576 LYS A O 1
ATOM 4378 N N . TYR A 1 601 ? 98.334 183.998 124.119 1.00 148.91 577 TYR A N 1
ATOM 4379 C CA . TYR A 1 601 ? 98.991 185.163 124.738 1.00 149.19 577 TYR A CA 1
ATOM 4380 C C . TYR A 1 601 ? 99.632 186.030 123.669 1.00 137.93 577 TYR A C 1
ATOM 4381 O O . TYR A 1 601 ? 99.376 187.241 123.601 1.00 149.19 577 TYR A O 1
ATOM 4390 N N . PHE A 1 602 ? 100.468 185.428 122.847 1.00 130.03 578 PHE A N 1
ATOM 4391 C CA . PHE A 1 602 ? 101.190 186.214 121.835 1.00 153.33 578 PHE A CA 1
ATOM 4392 C C . PHE A 1 602 ? 100.239 186.743 120.767 1.00 166.32 578 PHE A C 1
ATOM 4393 O O . PHE A 1 602 ? 100.434 187.863 120.293 1.00 174.37 578 PHE A O 1
ATOM 4401 N N . ALA A 1 603 ? 99.235 185.975 120.370 1.00 174.21 579 ALA A N 1
ATOM 4402 C CA . ALA A 1 603 ? 98.275 186.461 119.354 1.00 193.20 579 ALA A CA 1
ATOM 4403 C C . ALA A 1 603 ? 97.524 187.683 119.886 1.00 195.41 579 ALA A C 1
ATOM 4404 O O . ALA A 1 603 ? 97.346 188.673 119.150 1.00 186.97 579 ALA A O 1
ATOM 4406 N N . GLN A 1 604 ? 97.107 187.629 121.140 1.00 216.89 580 GLN A N 1
ATOM 4407 C CA . GLN A 1 604 ? 96.436 188.792 121.758 1.00 228.41 580 GLN A CA 1
ATOM 4408 C C . GLN A 1 604 ? 97.397 189.975 121.809 1.00 216.47 580 GLN A C 1
ATOM 4409 O O . GLN A 1 604 ? 96.995 191.102 121.480 1.00 216.99 580 GLN A O 1
ATOM 4415 N N . GLU A 1 605 ? 98.624 189.729 122.235 1.00 200.80 581 GLU A N 1
ATOM 4416 C CA . GLU A 1 605 ? 99.621 190.808 122.339 1.00 190.30 581 GLU A CA 1
ATOM 4417 C C . GLU A 1 605 ? 99.823 191.439 120.963 1.00 164.86 581 GLU A C 1
ATOM 4418 O O . GLU A 1 605 ? 99.910 192.673 120.857 1.00 157.03 581 GLU A O 1
ATOM 4424 N N . ALA A 1 606 ? 99.877 190.616 119.924 1.00 154.50 582 ALA A N 1
ATOM 4425 C CA . ALA A 1 606 ? 100.040 191.106 118.541 1.00 160.70 582 ALA A CA 1
ATOM 4426 C C . ALA A 1 606 ? 98.867 192.008 118.147 1.00 178.57 582 ALA A C 1
ATOM 4427 O O . ALA A 1 606 ? 99.085 193.135 117.673 1.00 168.34 582 ALA A O 1
ATOM 4429 N N . LEU A 1 607 ? 97.648 191.520 118.330 1.00 201.16 583 LEU A N 1
ATOM 4430 C CA . LEU A 1 607 ? 96.456 192.321 117.968 1.00 205.38 583 LEU A CA 1
ATOM 4431 C C . LEU A 1 607 ? 96.451 193.625 118.755 1.00 197.68 583 LEU A C 1
ATOM 4432 O O . LEU A 1 607 ? 96.082 194.673 118.199 1.00 187.34 583 LEU A O 1
ATOM 4437 N N . THR A 1 608 ? 96.859 193.568 120.012 1.00 213.54 584 THR A N 1
ATOM 4438 C CA . THR A 1 608 ? 96.919 194.776 120.847 1.00 231.13 584 THR A CA 1
ATOM 4439 C C . THR A 1 608 ? 97.901 195.774 120.241 1.00 230.31 584 THR A C 1
ATOM 4440 O O . THR A 1 608 ? 97.525 196.934 120.007 1.00 235.76 584 THR A O 1
ATOM 4444 N N . VAL A 1 609 ? 99.111 195.320 119.962 1.00 232.98 585 VAL A N 1
ATOM 4445 C CA . VAL A 1 609 ? 100.156 196.210 119.401 1.00 239.92 585 VAL A CA 1
ATOM 4446 C C . VAL A 1 609 ? 99.718 196.689 118.018 1.00 226.35 585 VAL A C 1
ATOM 4447 O O . VAL A 1 609 ? 100.005 197.834 117.652 1.00 213.27 585 VAL A O 1
ATOM 4451 N N . LEU A 1 610 ? 99.011 195.854 117.275 1.00 206.28 586 LEU A N 1
ATOM 4452 C CA . LEU A 1 610 ? 98.519 196.260 115.944 1.00 203.65 586 LEU A CA 1
ATOM 4453 C C . LEU A 1 610 ? 97.246 197.093 116.035 1.00 210.92 586 LEU A C 1
ATOM 4454 O O . LEU A 1 610 ? 96.784 197.574 114.996 1.00 191.08 586 LEU A O 1
ATOM 4459 N N . SER A 1 611 ? 96.670 197.239 117.219 1.00 233.29 587 SER A N 1
ATOM 4460 C CA . SER A 1 611 ? 95.416 197.992 117.433 1.00 247.34 587 SER A CA 1
ATOM 4461 C C . SER A 1 611 ? 94.268 197.382 116.633 1.00 249.09 587 SER A C 1
ATOM 4462 O O . SER A 1 611 ? 93.289 198.084 116.350 1.00 238.26 587 SER A O 1
ATOM 4465 N N . LEU A 1 612 ? 94.358 196.107 116.297 1.00 267.93 588 LEU A N 1
ATOM 4466 C CA . LEU A 1 612 ? 93.267 195.462 115.546 1.00 287.94 588 LEU A CA 1
ATOM 4467 C C . LEU A 1 612 ? 92.176 195.039 116.521 1.00 309.64 588 LEU A C 1
ATOM 4468 O O . LEU A 1 612 ? 90.985 195.094 116.159 1.00 317.02 588 LEU A O 1
ATOM 4473 N N . ALA A 1 613 ? 92.582 194.586 117.694 1.00 330.93 589 ALA A N 1
ATOM 4474 C CA . ALA A 1 613 ? 91.662 194.121 118.738 1.00 348.86 589 ALA A CA 1
ATOM 4475 C C . ALA A 1 613 ? 92.380 194.210 120.080 1.00 360.34 589 ALA A C 1
ATOM 4476 O O . ALA A 1 613 ? 93.608 194.187 120.121 1.00 362.80 589 ALA A O 1
ATOM 4479 N N . ASP B 2 9 ? 183.557 181.556 162.712 1.00 208.66 9 ASP B N 1
ATOM 4480 C CA . ASP B 2 9 ? 182.404 180.912 163.419 1.00 209.27 9 ASP B CA 1
ATOM 4481 C C . ASP B 2 9 ? 181.542 181.975 164.094 1.00 208.61 9 ASP B C 1
ATOM 4482 O O . ASP B 2 9 ? 182.060 183.025 164.484 1.00 215.85 9 ASP B O 1
ATOM 4484 N N . ILE B 2 10 ? 180.244 181.710 164.189 1.00 199.49 10 ILE B N 1
ATOM 4485 C CA . ILE B 2 10 ? 179.260 182.665 164.750 1.00 195.76 10 ILE B CA 1
ATOM 4486 C C . ILE B 2 10 ? 178.704 182.048 166.026 1.00 204.21 10 ILE B C 1
ATOM 4487 O O . ILE B 2 10 ? 178.156 180.937 165.970 1.00 217.77 10 ILE B O 1
ATOM 4492 N N . GLN B 2 11 ? 178.825 182.751 167.140 1.00 210.40 11 GLN B N 1
ATOM 4493 C CA . GLN B 2 11 ? 178.333 182.244 168.448 1.00 210.97 11 GLN B CA 1
ATOM 4494 C C . GLN B 2 11 ? 176.861 182.611 168.613 1.00 204.81 11 GLN B C 1
ATOM 4495 O O . GLN B 2 11 ? 176.530 183.573 169.343 1.00 209.14 11 GLN B O 1
ATOM 4497 N N . TRP B 2 12 ? 175.998 181.844 167.961 1.00 165.77 12 TRP B N 1
ATOM 4498 C CA . TRP B 2 12 ? 174.546 182.119 167.993 1.00 130.04 12 TRP B CA 1
ATOM 4499 C C . TRP B 2 12 ? 174.015 181.998 169.420 1.00 151.85 12 TRP B C 1
ATOM 4500 O O . TRP B 2 12 ? 174.373 181.057 170.157 1.00 134.41 12 TRP B O 1
ATOM 4511 N N . CYS B 2 13 ? 173.166 182.943 169.797 1.00 175.14 13 CYS B N 1
ATOM 4512 C CA . CYS B 2 13 ? 172.530 182.987 171.129 1.00 190.07 13 CYS B CA 1
ATOM 4513 C C . CYS B 2 13 ? 171.112 182.440 171.043 1.00 195.07 13 CYS B C 1
ATOM 4514 O O . CYS B 2 13 ? 170.375 182.775 170.100 1.00 173.98 13 CYS B O 1
ATOM 4517 N N . PHE B 2 14 ? 170.744 181.620 172.013 1.00 210.85 14 PHE B N 1
ATOM 4518 C CA . PHE B 2 14 ? 169.420 180.959 172.042 1.00 223.70 14 PHE B CA 1
ATOM 4519 C C . PHE B 2 14 ? 168.302 181.992 171.939 1.00 217.31 14 PHE B C 1
ATOM 4520 O O . PHE B 2 14 ? 168.290 182.998 172.681 1.00 226.67 14 PHE B O 1
ATOM 4522 N N . SER B 2 15 ? 167.358 181.714 171.050 1.00 203.10 15 SER B N 1
ATOM 4523 C CA . SER B 2 15 ? 166.221 182.611 170.774 1.00 211.32 15 SER B CA 1
ATOM 4524 C C . SER B 2 15 ? 165.226 182.631 171.930 1.00 233.79 15 SER B C 1
ATOM 4525 O O . SER B 2 15 ? 165.027 181.614 172.621 1.00 227.00 15 SER B O 1
ATOM 4528 N N . GLN B 2 16 ? 164.582 183.774 172.092 1.00 263.08 16 GLN B N 1
ATOM 4529 C CA . GLN B 2 16 ? 163.375 183.871 172.926 1.00 281.51 16 GLN B CA 1
ATOM 4530 C C . GLN B 2 16 ? 162.185 183.399 172.096 1.00 285.50 16 GLN B C 1
ATOM 4531 O O . GLN B 2 16 ? 162.073 183.771 170.929 1.00 270.23 16 GLN B O 1
ATOM 4537 N N . VAL B 2 17 ? 161.309 182.619 172.700 1.00 286.93 17 VAL B N 1
ATOM 4538 C CA . VAL B 2 17 ? 160.109 182.104 172.001 1.00 274.00 17 VAL B CA 1
ATOM 4539 C C . VAL B 2 17 ? 158.962 183.029 172.361 1.00 283.14 17 VAL B C 1
ATOM 4540 O O . VAL B 2 17 ? 158.678 183.214 173.555 1.00 289.70 17 VAL B O 1
ATOM 4544 N N . LYS B 2 18 ? 158.325 183.598 171.340 1.00 286.72 18 LYS B N 1
ATOM 4545 C CA . LYS B 2 18 ? 157.252 184.602 171.540 1.00 287.35 18 LYS B CA 1
ATOM 4546 C C . LYS B 2 18 ? 155.895 184.131 171.050 1.00 286.82 18 LYS B C 1
ATOM 4547 O O . LYS B 2 18 ? 154.897 184.513 171.686 1.00 292.29 18 LYS B O 1
ATOM 4553 N N . GLY B 2 19 ? 155.843 183.337 169.982 1.00 271.17 19 GLY B N 1
ATOM 4554 C CA . GLY B 2 19 ? 154.577 182.881 169.398 1.00 266.62 19 GLY B CA 1
ATOM 4555 C C . GLY B 2 19 ? 153.903 181.788 170.204 1.00 258.02 19 GLY B C 1
ATOM 4556 O O . GLY B 2 19 ? 152.729 181.931 170.589 1.00 261.34 19 GLY B O 1
ATOM 4557 N N . ALA B 2 20 ? 154.584 180.680 170.424 1.00 247.40 20 ALA B N 1
ATOM 4558 C CA . ALA B 2 20 ? 153.935 179.516 171.054 1.00 246.50 20 ALA B CA 1
ATOM 4559 C C . ALA B 2 20 ? 154.973 178.677 171.783 1.00 248.76 20 ALA B C 1
ATOM 4560 O O . ALA B 2 20 ? 155.729 179.210 172.608 1.00 243.40 20 ALA B O 1
ATOM 4562 N N . ALA B 2 26 ? 146.376 172.748 167.486 1.00 208.78 26 ALA B N 1
ATOM 4563 C CA . ALA B 2 26 ? 147.801 172.485 167.170 1.00 204.35 26 ALA B CA 1
ATOM 4564 C C . ALA B 2 26 ? 147.988 172.265 165.667 1.00 196.65 26 ALA B C 1
ATOM 4565 O O . ALA B 2 26 ? 149.135 172.300 165.198 1.00 194.13 26 ALA B O 1
ATOM 4567 N N . GLU B 2 27 ? 146.906 172.052 164.923 1.00 182.36 27 GLU B N 1
ATOM 4568 C CA . GLU B 2 27 ? 147.006 171.759 163.480 1.00 173.21 27 GLU B CA 1
ATOM 4569 C C . GLU B 2 27 ? 146.934 173.036 162.652 1.00 170.05 27 GLU B C 1
ATOM 4570 O O . GLU B 2 27 ? 147.641 173.152 161.643 1.00 156.75 27 GLU B O 1
ATOM 4576 N N . ALA B 2 28 ? 146.089 173.976 163.040 1.00 170.18 28 ALA B N 1
ATOM 4577 C CA . ALA B 2 28 ? 145.975 175.241 162.291 1.00 165.30 28 ALA B CA 1
ATOM 4578 C C . ALA B 2 28 ? 147.211 176.104 162.537 1.00 149.39 28 ALA B C 1
ATOM 4579 O O . ALA B 2 28 ? 147.599 176.877 161.658 1.00 125.52 28 ALA B O 1
ATOM 4581 N N . ASP B 2 29 ? 147.829 175.952 163.699 1.00 170.57 29 ASP B N 1
ATOM 4582 C CA . ASP B 2 29 ? 149.028 176.728 164.069 1.00 188.58 29 ASP B CA 1
ATOM 4583 C C . ASP B 2 29 ? 150.261 175.906 163.742 1.00 190.30 29 ASP B C 1
ATOM 4584 O O . ASP B 2 29 ? 150.845 175.265 164.614 1.00 200.11 29 ASP B O 1
ATOM 4589 N N . ILE B 2 30 ? 150.649 175.945 162.482 1.00 178.05 30 ILE B N 1
ATOM 4590 C CA . ILE B 2 30 ? 151.860 175.258 161.988 1.00 181.04 30 ILE B CA 1
ATOM 4591 C C . ILE B 2 30 ? 152.498 176.237 161.038 1.00 160.68 30 ILE B C 1
ATOM 4592 O O . ILE B 2 30 ? 151.966 176.468 159.951 1.00 159.83 30 ILE B O 1
ATOM 4597 N N . ILE B 2 31 ? 153.625 176.794 161.441 1.00 127.65 31 ILE B N 1
ATOM 4598 C CA . ILE B 2 31 ? 154.271 177.889 160.682 1.00 99.17 31 ILE B CA 1
ATOM 4599 C C . ILE B 2 31 ? 154.858 177.316 159.408 1.00 63.66 31 ILE B C 1
ATOM 4600 O O . ILE B 2 31 ? 155.934 176.736 159.424 1.00 84.14 31 ILE B O 1
ATOM 4605 N N . SER B 2 32 ? 154.158 177.525 158.318 1.00 57.67 32 SER B N 1
ATOM 4606 C CA . SER B 2 32 ? 154.550 177.036 156.993 1.00 65.81 32 SER B CA 1
ATOM 4607 C C . SER B 2 32 ? 155.505 177.992 156.283 1.00 64.99 32 SER B C 1
ATOM 4608 O O . SER B 2 32 ? 155.900 177.605 155.149 1.00 59.33 32 SER B O 1
ATOM 4611 N N . THR B 2 33 ? 155.810 179.175 156.827 1.00 53.65 33 THR B N 1
ATOM 4612 C CA . THR B 2 33 ? 156.794 180.076 156.210 1.00 67.31 33 THR B CA 1
ATOM 4613 C C . THR B 2 33 ? 157.201 181.130 157.226 1.00 66.97 33 THR B C 1
ATOM 4614 O O . THR B 2 33 ? 156.394 181.471 158.091 1.00 81.39 33 THR B O 1
ATOM 4618 N N . VAL B 2 34 ? 158.442 181.609 157.124 1.00 62.71 34 VAL B N 1
ATOM 4619 C CA . VAL B 2 34 ? 158.951 182.730 157.945 1.00 57.70 34 VAL B CA 1
ATOM 4620 C C . VAL B 2 34 ? 159.671 183.670 157.001 1.00 75.11 34 VAL B C 1
ATOM 4621 O O . VAL B 2 34 ? 160.363 183.201 156.064 1.00 100.37 34 VAL B O 1
ATOM 4625 N N . GLU B 2 35 ? 159.515 184.976 157.192 1.00 68.58 35 GLU B N 1
ATOM 4626 C CA . GLU B 2 35 ? 160.091 185.943 156.221 1.00 72.20 35 GLU B CA 1
ATOM 4627 C C . GLU B 2 35 ? 160.271 187.316 156.843 1.00 81.21 35 GLU B C 1
ATOM 4628 O O . GLU B 2 35 ? 159.300 187.905 157.323 1.00 90.84 35 GLU B O 1
ATOM 4634 N N . PHE B 2 36 ? 161.488 187.833 156.793 1.00 91.00 36 PHE B N 1
ATOM 4635 C CA . PHE B 2 36 ? 161.797 189.221 157.192 1.00 81.30 36 PHE B CA 1
ATOM 4636 C C . PHE B 2 36 ? 161.603 190.155 156.010 1.00 90.56 36 PHE B C 1
ATOM 4637 O O . PHE B 2 36 ? 161.822 189.767 154.843 1.00 88.40 36 PHE B O 1
ATOM 4645 N N . ASN B 2 37 ? 161.218 191.384 156.303 1.00 81.38 37 ASN B N 1
ATOM 4646 C CA . ASN B 2 37 ? 161.117 192.395 155.229 1.00 86.89 37 ASN B CA 1
ATOM 4647 C C . ASN B 2 37 ? 162.525 192.836 154.809 1.00 96.47 37 ASN B C 1
ATOM 4648 O O . ASN B 2 37 ? 163.496 192.689 155.572 1.00 73.19 37 ASN B O 1
ATOM 4653 N N . HIS B 2 38 ? 162.630 193.353 153.601 1.00 100.90 38 HIS B N 1
ATOM 4654 C CA . HIS B 2 38 ? 163.929 193.680 152.953 1.00 106.63 38 HIS B CA 1
ATOM 4655 C C . HIS B 2 38 ? 164.834 194.485 153.869 1.00 117.72 38 HIS B C 1
ATOM 4656 O O . HIS B 2 38 ? 166.048 194.248 153.883 1.00 153.88 38 HIS B O 1
ATOM 4663 N N . SER B 2 39 ? 164.271 195.428 154.592 1.00 124.93 39 SER B N 1
ATOM 4664 C CA . SER B 2 39 ? 164.964 196.086 155.710 1.00 148.65 39 SER B CA 1
ATOM 4665 C C . SER B 2 39 ? 164.390 195.388 156.904 1.00 129.93 39 SER B C 1
ATOM 4666 O O . SER B 2 39 ? 163.209 195.636 157.200 1.00 146.03 39 SER B O 1
ATOM 4669 N N . GLY B 2 40 ? 165.164 194.584 157.613 1.00 120.94 40 GLY B N 1
ATOM 4670 C CA . GLY B 2 40 ? 164.443 193.644 158.478 1.00 133.64 40 GLY B CA 1
ATOM 4671 C C . GLY B 2 40 ? 164.145 194.239 159.837 1.00 149.93 40 GLY B C 1
ATOM 4672 O O . GLY B 2 40 ? 164.913 194.122 160.808 1.00 142.66 40 GLY B O 1
ATOM 4673 N N . GLU B 2 41 ? 162.973 194.865 159.852 1.00 162.83 41 GLU B N 1
ATOM 4674 C CA . GLU B 2 41 ? 162.299 195.407 161.028 1.00 167.16 41 GLU B CA 1
ATOM 4675 C C . GLU B 2 41 ? 161.053 194.597 161.350 1.00 136.01 41 GLU B C 1
ATOM 4676 O O . GLU B 2 41 ? 160.822 194.317 162.526 1.00 107.97 41 GLU B O 1
ATOM 4682 N N . LEU B 2 42 ? 160.262 194.243 160.335 1.00 118.04 42 LEU B N 1
ATOM 4683 C CA . LEU B 2 42 ? 159.024 193.481 160.536 1.00 120.77 42 LEU B CA 1
ATOM 4684 C C . LEU B 2 42 ? 159.249 192.054 160.069 1.00 138.91 42 LEU B C 1
ATOM 4685 O O . LEU B 2 42 ? 159.811 191.834 158.983 1.00 160.15 42 LEU B O 1
ATOM 4690 N N . LEU B 2 43 ? 158.775 191.117 160.874 1.00 117.75 43 LEU B N 1
ATOM 4691 C CA . LEU B 2 43 ? 158.862 189.676 160.574 1.00 106.96 43 LEU B CA 1
ATOM 4692 C C . LEU B 2 43 ? 157.456 189.128 160.427 1.00 107.84 43 LEU B C 1
ATOM 4693 O O . LEU B 2 43 ? 156.645 189.258 161.365 1.00 126.72 43 LEU B O 1
ATOM 4698 N N . ALA B 2 44 ? 157.169 188.539 159.276 1.00 87.95 44 ALA B N 1
ATOM 4699 C CA . ALA B 2 44 ? 155.870 187.889 159.025 1.00 110.48 44 ALA B CA 1
ATOM 4700 C C . ALA B 2 44 ? 156.099 186.404 158.877 1.00 100.80 44 ALA B C 1
ATOM 4701 O O . ALA B 2 44 ? 156.943 185.997 158.080 1.00 129.77 44 ALA B O 1
ATOM 4703 N N . THR B 2 45 ? 155.303 185.627 159.597 1.00 113.51 45 THR B N 1
ATOM 4704 C CA . THR B 2 45 ? 155.354 184.155 159.559 1.00 108.51 45 THR B CA 1
ATOM 4705 C C . THR B 2 45 ? 154.058 183.635 158.963 1.00 106.29 45 THR B C 1
ATOM 4706 O O . THR B 2 45 ? 152.978 184.008 159.420 1.00 95.26 45 THR B O 1
ATOM 4710 N N . GLY B 2 46 ? 154.164 182.767 157.983 1.00 110.65 46 GLY B N 1
ATOM 4711 C CA . GLY B 2 46 ? 152.984 182.139 157.385 1.00 103.83 46 GLY B CA 1
ATOM 4712 C C . GLY B 2 46 ? 152.393 181.134 158.351 1.00 114.60 46 GLY B C 1
ATOM 4713 O O . GLY B 2 46 ? 152.846 180.995 159.515 1.00 85.45 46 GLY B O 1
ATOM 4714 N N . ASP B 2 47 ? 151.354 180.452 157.918 1.00 109.24 47 ASP B N 1
ATOM 4715 C CA . ASP B 2 47 ? 150.740 179.437 158.788 1.00 109.96 47 ASP B CA 1
ATOM 4716 C C . ASP B 2 47 ? 149.913 178.468 157.967 1.00 104.80 47 ASP B C 1
ATOM 4717 O O . ASP B 2 47 ? 149.657 178.686 156.787 1.00 75.80 47 ASP B O 1
ATOM 4722 N N . LYS B 2 48 ? 149.525 177.390 158.628 1.00 140.68 48 LYS B N 1
ATOM 4723 C CA . LYS B 2 48 ? 148.602 176.376 158.079 1.00 143.00 48 LYS B CA 1
ATOM 4724 C C . LYS B 2 48 ? 147.168 176.662 158.506 1.00 138.94 48 LYS B C 1
ATOM 4725 O O . LYS B 2 48 ? 146.309 175.806 158.295 1.00 133.94 48 LYS B O 1
ATOM 4731 N N . GLY B 2 49 ? 146.910 177.835 159.075 1.00 143.76 49 GLY B N 1
ATOM 4732 C CA . GLY B 2 49 ? 145.579 178.246 159.538 1.00 141.31 49 GLY B CA 1
ATOM 4733 C C . GLY B 2 49 ? 145.254 179.640 159.080 1.00 135.04 49 GLY B C 1
ATOM 4734 O O . GLY B 2 49 ? 144.358 180.270 159.673 1.00 146.93 49 GLY B O 1
ATOM 4735 N N . GLY B 2 50 ? 145.995 180.131 158.089 1.00 125.88 50 GLY B N 1
ATOM 4736 C CA . GLY B 2 50 ? 145.792 181.451 157.482 1.00 113.15 50 GLY B CA 1
ATOM 4737 C C . GLY B 2 50 ? 146.154 182.626 158.367 1.00 99.18 50 GLY B C 1
ATOM 4738 O O . GLY B 2 50 ? 146.108 183.753 157.862 1.00 90.24 50 GLY B O 1
ATOM 4739 N N . ARG B 2 51 ? 146.547 182.413 159.619 1.00 90.99 51 ARG B N 1
ATOM 4740 C CA . ARG B 2 51 ? 146.827 183.555 160.506 1.00 103.08 51 ARG B CA 1
ATOM 4741 C C . ARG B 2 51 ? 148.293 183.920 160.348 1.00 105.22 51 ARG B C 1
ATOM 4742 O O . ARG B 2 51 ? 149.157 183.335 161.028 1.00 101.43 51 ARG B O 1
ATOM 4750 N N . VAL B 2 52 ? 148.560 184.904 159.508 1.00 87.22 52 VAL B N 1
ATOM 4751 C CA . VAL B 2 52 ? 149.932 185.421 159.333 1.00 69.82 52 VAL B CA 1
ATOM 4752 C C . VAL B 2 52 ? 150.328 186.209 160.568 1.00 61.03 52 VAL B C 1
ATOM 4753 O O . VAL B 2 52 ? 150.051 187.390 160.628 1.00 81.49 52 VAL B O 1
ATOM 4757 N N . VAL B 2 53 ? 150.978 185.572 161.519 1.00 64.94 53 VAL B N 1
ATOM 4758 C CA . VAL B 2 53 ? 151.406 186.269 162.748 1.00 79.69 53 VAL B CA 1
ATOM 4759 C C . VAL B 2 53 ? 152.596 187.140 162.374 1.00 94.58 53 VAL B C 1
ATOM 4760 O O . VAL B 2 53 ? 153.631 186.613 161.929 1.00 138.71 53 VAL B O 1
ATOM 4764 N N . ILE B 2 54 ? 152.469 188.445 162.589 1.00 82.33 54 ILE B N 1
ATOM 4765 C CA . ILE B 2 54 ? 153.532 189.420 162.213 1.00 72.59 54 ILE B CA 1
ATOM 4766 C C . ILE B 2 54 ? 154.111 189.993 163.486 1.00 81.93 54 ILE B C 1
ATOM 4767 O O . ILE B 2 54 ? 153.366 190.337 164.424 1.00 102.78 54 ILE B O 1
ATOM 4772 N N . PHE B 2 55 ? 155.431 190.059 163.511 1.00 80.11 55 PHE B N 1
ATOM 4773 C CA . PHE B 2 55 ? 156.205 190.660 164.605 1.00 90.41 55 PHE B CA 1
ATOM 4774 C C . PHE B 2 55 ? 157.077 191.746 164.007 1.00 94.91 55 PHE B C 1
ATOM 4775 O O . PHE B 2 55 ? 157.382 191.715 162.803 1.00 72.77 55 PHE B O 1
ATOM 4783 N N . GLN B 2 56 ? 157.478 192.701 164.830 1.00 107.01 56 GLN B N 1
ATOM 4784 C CA . GLN B 2 56 ? 158.456 193.694 164.359 1.00 135.33 56 GLN B CA 1
ATOM 4785 C C . GLN B 2 56 ? 159.496 193.957 165.430 1.00 168.67 56 GLN B C 1
ATOM 4786 O O . GLN B 2 56 ? 159.210 193.899 166.634 1.00 157.24 56 GLN B O 1
ATOM 4792 N N . GLN B 2 57 ? 160.680 194.285 164.948 1.00 184.80 57 GLN B N 1
ATOM 4793 C CA . GLN B 2 57 ? 161.854 194.579 165.782 1.00 191.02 57 GLN B CA 1
ATOM 4794 C C . GLN B 2 57 ? 161.593 195.828 166.620 1.00 204.79 57 GLN B C 1
ATOM 4795 O O . GLN B 2 57 ? 161.234 196.886 166.061 1.00 204.48 57 GLN B O 1
ATOM 4801 N N . GLU B 2 58 ? 161.799 195.713 167.918 1.00 212.85 58 GLU B N 1
ATOM 4802 C CA . GLU B 2 58 ? 161.621 196.864 168.823 1.00 220.78 58 GLU B CA 1
ATOM 4803 C C . GLU B 2 58 ? 162.641 197.933 168.450 1.00 213.43 58 GLU B C 1
ATOM 4804 O O . GLU B 2 58 ? 163.853 197.644 168.445 1.00 211.24 58 GLU B O 1
ATOM 4810 N N . GLN B 2 59 ? 162.170 199.137 168.191 1.00 219.08 59 GLN B N 1
ATOM 4811 C CA . GLN B 2 59 ? 163.081 200.252 167.873 1.00 232.44 59 GLN B CA 1
ATOM 4812 C C . GLN B 2 59 ? 163.912 200.593 169.103 1.00 229.92 59 GLN B C 1
ATOM 4813 O O . GLN B 2 59 ? 163.334 200.892 170.160 1.00 228.72 59 GLN B O 1
ATOM 4819 N N . GLU B 2 60 ? 165.225 200.530 168.945 1.00 237.42 60 GLU B N 1
ATOM 4820 C CA . GLU B 2 60 ? 166.181 200.737 170.053 1.00 243.44 60 GLU B CA 1
ATOM 4821 C C . GLU B 2 60 ? 166.044 202.166 170.602 1.00 250.35 60 GLU B C 1
ATOM 4822 O O . GLU B 2 60 ? 166.650 203.082 170.008 1.00 249.66 60 GLU B O 1
ATOM 4824 N N . TYR B 2 71 ? 162.066 191.414 168.938 1.00 105.71 71 TYR B N 1
ATOM 4825 C CA . TYR B 2 71 ? 160.804 191.399 168.145 1.00 109.72 71 TYR B CA 1
ATOM 4826 C C . TYR B 2 71 ? 159.609 191.286 169.086 1.00 134.06 71 TYR B C 1
ATOM 4827 O O . TYR B 2 71 ? 159.741 190.744 170.188 1.00 141.18 71 TYR B O 1
ATOM 4836 N N . ASN B 2 72 ? 158.469 191.805 168.657 1.00 143.63 72 ASN B N 1
ATOM 4837 C CA . ASN B 2 72 ? 157.236 191.776 169.465 1.00 155.52 72 ASN B CA 1
ATOM 4838 C C . ASN B 2 72 ? 156.038 191.506 168.570 1.00 140.43 72 ASN B C 1
ATOM 4839 O O . ASN B 2 72 ? 156.072 191.834 167.378 1.00 106.00 72 ASN B O 1
ATOM 4844 N N . VAL B 2 73 ? 154.984 190.966 169.161 1.00 135.72 73 VAL B N 1
ATOM 4845 C CA . VAL B 2 73 ? 153.747 190.635 168.419 1.00 132.28 73 VAL B CA 1
ATOM 4846 C C . VAL B 2 73 ? 153.162 191.930 167.866 1.00 123.32 73 VAL B C 1
ATOM 4847 O O . VAL B 2 73 ? 152.765 192.813 168.632 1.00 133.22 73 VAL B O 1
ATOM 4851 N N . TYR B 2 74 ? 153.123 192.037 166.551 1.00 109.42 74 TYR B N 1
ATOM 4852 C CA . TYR B 2 74 ? 152.702 193.280 165.881 1.00 121.94 74 TYR B CA 1
ATOM 4853 C C . TYR B 2 74 ? 151.225 193.257 165.486 1.00 155.86 74 TYR B C 1
ATOM 4854 O O . TYR B 2 74 ? 150.495 194.204 165.828 1.00 174.20 74 TYR B O 1
ATOM 4863 N N . SER B 2 75 ? 150.788 192.238 164.758 1.00 170.08 75 SER B N 1
ATOM 4864 C CA . SER B 2 75 ? 149.390 192.143 164.291 1.00 169.44 75 SER B CA 1
ATOM 4865 C C . SER B 2 75 ? 149.118 190.711 163.854 1.00 164.85 75 SER B C 1
ATOM 4866 O O . SER B 2 75 ? 150.011 189.854 163.925 1.00 186.60 75 SER B O 1
ATOM 4869 N N . THR B 2 76 ? 147.902 190.454 163.413 1.00 134.25 76 THR B N 1
ATOM 4870 C CA . THR B 2 76 ? 147.515 189.138 162.867 1.00 117.32 76 THR B CA 1
ATOM 4871 C C . THR B 2 76 ? 146.361 189.353 161.911 1.00 128.09 76 THR B C 1
ATOM 4872 O O . THR B 2 76 ? 145.455 190.140 162.232 1.00 150.04 76 THR B O 1
ATOM 4876 N N . PHE B 2 77 ? 146.364 188.664 160.784 1.00 115.18 77 PHE B N 1
ATOM 4877 C CA . PHE B 2 77 ? 145.214 188.728 159.859 1.00 122.26 77 PHE B CA 1
ATOM 4878 C C . PHE B 2 77 ? 144.984 187.367 159.227 1.00 122.90 77 PHE B C 1
ATOM 4879 O O . PHE B 2 77 ? 145.945 186.659 158.885 1.00 148.80 77 PHE B O 1
ATOM 4887 N N . GLN B 2 78 ? 143.713 187.029 159.057 1.00 113.29 78 GLN B N 1
ATOM 4888 C CA . GLN B 2 78 ? 143.297 185.764 158.429 1.00 109.84 78 GLN B CA 1
ATOM 4889 C C . GLN B 2 78 ? 143.438 185.939 156.924 1.00 105.57 78 GLN B C 1
ATOM 4890 O O . GLN B 2 78 ? 142.512 186.423 156.251 1.00 119.71 78 GLN B O 1
ATOM 4896 N N . SER B 2 79 ? 144.595 185.573 156.410 1.00 88.41 79 SER B N 1
ATOM 4897 C CA . SER B 2 79 ? 144.895 185.739 154.980 1.00 80.28 79 SER B CA 1
ATOM 4898 C C . SER B 2 79 ? 143.920 184.947 154.096 1.00 82.16 79 SER B C 1
ATOM 4899 O O . SER B 2 79 ? 143.569 185.403 153.009 1.00 71.59 79 SER B O 1
ATOM 4902 N N . HIS B 2 80 ? 143.524 183.753 154.518 1.00 94.34 80 HIS B N 1
ATOM 4903 C CA . HIS B 2 80 ? 142.621 182.895 153.718 1.00 89.44 80 HIS B CA 1
ATOM 4904 C C . HIS B 2 80 ? 141.718 182.088 154.629 1.00 112.82 80 HIS B C 1
ATOM 4905 O O . HIS B 2 80 ? 142.060 181.801 155.786 1.00 94.93 80 HIS B O 1
ATOM 4912 N N . GLU B 2 81 ? 140.574 181.716 154.071 1.00 133.43 81 GLU B N 1
ATOM 4913 C CA . GLU B 2 81 ? 139.580 180.819 154.686 1.00 142.31 81 GLU B CA 1
ATOM 4914 C C . GLU B 2 81 ? 139.657 179.472 153.985 1.00 122.55 81 GLU B C 1
ATOM 4915 O O . GLU B 2 81 ? 140.284 179.342 152.931 1.00 116.35 81 GLU B O 1
ATOM 4921 N N . PRO B 2 82 ? 139.033 178.415 154.531 1.00 111.17 82 PRO B N 1
ATOM 4922 C CA . PRO B 2 82 ? 139.003 177.141 153.820 1.00 111.20 82 PRO B CA 1
ATOM 4923 C C . PRO B 2 82 ? 138.105 177.200 152.580 1.00 116.51 82 PRO B C 1
ATOM 4924 O O . PRO B 2 82 ? 136.941 176.838 152.630 1.00 126.10 82 PRO B O 1
ATOM 4928 N N . GLU B 2 83 ? 138.701 177.629 151.481 1.00 121.85 83 GLU B N 1
ATOM 4929 C CA . GLU B 2 83 ? 137.997 177.821 150.203 1.00 133.74 83 GLU B CA 1
ATOM 4930 C C . GLU B 2 83 ? 137.669 176.470 149.562 1.00 141.28 83 GLU B C 1
ATOM 4931 O O . GLU B 2 83 ? 138.481 175.946 148.786 1.00 141.50 83 GLU B O 1
ATOM 4937 N N . PHE B 2 84 ? 136.484 175.946 149.838 1.00 149.42 84 PHE B N 1
ATOM 4938 C CA . PHE B 2 84 ? 136.017 174.660 149.276 1.00 140.85 84 PHE B CA 1
ATOM 4939 C C . PHE B 2 84 ? 135.811 174.803 147.766 1.00 128.05 84 PHE B C 1
ATOM 4940 O O . PHE B 2 84 ? 134.918 175.542 147.333 1.00 136.95 84 PHE B O 1
ATOM 4948 N N . ASP B 2 85 ? 136.602 174.108 146.968 1.00 126.78 85 ASP B N 1
ATOM 4949 C CA . ASP B 2 85 ? 136.379 174.101 145.507 1.00 145.41 85 ASP B CA 1
ATOM 4950 C C . ASP B 2 85 ? 135.152 173.250 145.204 1.00 155.87 85 ASP B C 1
ATOM 4951 O O . ASP B 2 85 ? 135.138 172.050 145.497 1.00 158.57 85 ASP B O 1
ATOM 4956 N N . TYR B 2 86 ? 134.147 173.862 144.606 1.00 173.18 86 TYR B N 1
ATOM 4957 C CA . TYR B 2 86 ? 132.897 173.155 144.259 1.00 176.49 86 TYR B CA 1
ATOM 4958 C C . TYR B 2 86 ? 132.933 172.486 142.894 1.00 179.18 86 TYR B C 1
ATOM 4959 O O . TYR B 2 86 ? 131.973 171.781 142.576 1.00 181.21 86 TYR B O 1
ATOM 4968 N N . LEU B 2 87 ? 133.974 172.679 142.096 1.00 178.96 87 LEU B N 1
ATOM 4969 C CA . LEU B 2 87 ? 134.040 172.015 140.774 1.00 184.85 87 LEU B CA 1
ATOM 4970 C C . LEU B 2 87 ? 134.659 170.633 140.896 1.00 182.31 87 LEU B C 1
ATOM 4971 O O . LEU B 2 87 ? 134.379 169.779 140.041 1.00 186.65 87 LEU B O 1
ATOM 4976 N N . LYS B 2 88 ? 135.531 170.440 141.877 1.00 177.87 88 LYS B N 1
ATOM 4977 C CA . LYS B 2 88 ? 136.174 169.135 142.111 1.00 177.76 88 LYS B CA 1
ATOM 4978 C C . LYS B 2 88 ? 135.924 168.624 143.526 1.00 158.50 88 LYS B C 1
ATOM 4979 O O . LYS B 2 88 ? 136.356 167.499 143.812 1.00 133.69 88 LYS B O 1
ATOM 4985 N N . SER B 2 89 ? 135.283 169.406 144.389 1.00 169.19 89 SER B N 1
ATOM 4986 C CA . SER B 2 89 ? 134.962 169.018 145.783 1.00 178.06 89 SER B CA 1
ATOM 4987 C C . SER B 2 89 ? 136.221 168.901 146.646 1.00 168.15 89 SER B C 1
ATOM 4988 O O . SER B 2 89 ? 136.163 168.289 147.715 1.00 167.16 89 SER B O 1
ATOM 4991 N N . LEU B 2 90 ? 137.329 169.474 146.211 1.00 142.67 90 LEU B N 1
ATOM 4992 C CA . LEU B 2 90 ? 138.594 169.370 146.961 1.00 121.94 90 LEU B CA 1
ATOM 4993 C C . LEU B 2 90 ? 138.562 170.346 148.129 1.00 105.20 90 LEU B C 1
ATOM 4994 O O . LEU B 2 90 ? 138.475 171.575 147.895 1.00 99.28 90 LEU B O 1
ATOM 4999 N N . GLU B 2 91 ? 138.641 169.822 149.345 1.00 111.45 91 GLU B N 1
ATOM 5000 C CA . GLU B 2 91 ? 138.596 170.667 150.560 1.00 119.64 91 GLU B CA 1
ATOM 5001 C C . GLU B 2 91 ? 139.934 171.373 150.742 1.00 112.36 91 GLU B C 1
ATOM 5002 O O . GLU B 2 91 ? 140.684 171.048 151.696 1.00 122.40 91 GLU B O 1
ATOM 5008 N N . ILE B 2 92 ? 140.191 172.346 149.874 1.00 113.25 92 ILE B N 1
ATOM 5009 C CA . ILE B 2 92 ? 141.458 173.121 149.890 1.00 116.13 92 ILE B CA 1
ATOM 5010 C C . ILE B 2 92 ? 141.670 173.706 151.280 1.00 119.83 92 ILE B C 1
ATOM 5011 O O . ILE B 2 92 ? 140.753 174.349 151.841 1.00 129.18 92 ILE B O 1
ATOM 5016 N N . GLU B 2 93 ? 142.853 173.484 151.821 1.00 116.22 93 GLU B N 1
ATOM 5017 C CA . GLU B 2 93 ? 143.186 173.973 153.171 1.00 126.50 93 GLU B CA 1
ATOM 5018 C C . GLU B 2 93 ? 143.600 175.443 153.112 1.00 121.09 93 GLU B C 1
ATOM 5019 O O . GLU B 2 93 ? 143.907 175.971 152.046 1.00 95.93 93 GLU B O 1
ATOM 5025 N N . GLU B 2 94 ? 143.633 176.067 154.278 1.00 120.39 94 GLU B N 1
ATOM 5026 C CA . GLU B 2 94 ? 144.195 177.417 154.450 1.00 121.96 94 GLU B CA 1
ATOM 5027 C C . GLU B 2 94 ? 145.656 177.223 154.819 1.00 128.56 94 GLU B C 1
ATOM 5028 O O . GLU B 2 94 ? 146.033 177.336 155.986 1.00 125.34 94 GLU B O 1
ATOM 5034 N N . LYS B 2 95 ? 146.472 176.912 153.830 1.00 132.85 95 LYS B N 1
ATOM 5035 C CA . LYS B 2 95 ? 147.903 176.634 154.032 1.00 121.50 95 LYS B CA 1
ATOM 5036 C C . LYS B 2 95 ? 148.709 177.699 153.313 1.00 111.35 95 LYS B C 1
ATOM 5037 O O . LYS B 2 95 ? 149.014 177.545 152.132 1.00 96.72 95 LYS B O 1
ATOM 5043 N N . ILE B 2 96 ? 149.107 178.717 154.053 1.00 117.42 96 ILE B N 1
ATOM 5044 C CA . ILE B 2 96 ? 149.906 179.831 153.508 1.00 110.06 96 ILE B CA 1
ATOM 5045 C C . ILE B 2 96 ? 151.310 179.289 153.355 1.00 114.48 96 ILE B C 1
ATOM 5046 O O . ILE B 2 96 ? 152.061 179.265 154.319 1.00 111.27 96 ILE B O 1
ATOM 5051 N N . ASN B 2 97 ? 151.638 178.838 152.154 1.00 106.39 97 ASN B N 1
ATOM 5052 C CA . ASN B 2 97 ? 152.943 178.197 151.913 1.00 123.57 97 ASN B CA 1
ATOM 5053 C C . ASN B 2 97 ? 154.047 179.223 151.711 1.00 134.07 97 ASN B C 1
ATOM 5054 O O . ASN B 2 97 ? 155.221 178.849 151.803 1.00 154.78 97 ASN B O 1
ATOM 5059 N N . LYS B 2 98 ? 153.717 180.473 151.423 1.00 128.15 98 LYS B N 1
ATOM 5060 C CA . LYS B 2 98 ? 154.755 181.507 151.286 1.00 117.46 98 LYS B CA 1
ATOM 5061 C C . LYS B 2 98 ? 154.279 182.853 151.810 1.00 108.53 98 LYS B C 1
ATOM 5062 O O . LYS B 2 98 ? 153.128 183.244 151.606 1.00 131.17 98 LYS B O 1
ATOM 5068 N N . ILE B 2 99 ? 155.186 183.543 152.464 1.00 103.04 99 ILE B N 1
ATOM 5069 C CA . ILE B 2 99 ? 155.003 184.927 152.948 1.00 90.48 99 ILE B CA 1
ATOM 5070 C C . ILE B 2 99 ? 156.162 185.699 152.346 1.00 83.05 99 ILE B C 1
ATOM 5071 O O . ILE B 2 99 ? 157.328 185.319 152.535 1.00 85.26 99 ILE B O 1
ATOM 5076 N N . ARG B 2 100 ? 155.850 186.770 151.654 1.00 74.50 100 ARG B N 1
ATOM 5077 C CA . ARG B 2 100 ? 156.888 187.635 151.068 1.00 98.32 100 ARG B CA 1
ATOM 5078 C C . ARG B 2 100 ? 156.528 189.086 151.323 1.00 87.76 100 ARG B C 1
ATOM 5079 O O . ARG B 2 100 ? 155.369 189.477 151.157 1.00 123.03 100 ARG B O 1
ATOM 5087 N N . TRP B 2 101 ? 157.515 189.861 151.711 1.00 61.66 101 TRP B N 1
ATOM 5088 C CA . TRP B 2 101 ? 157.338 191.302 151.877 1.00 53.18 101 TRP B CA 1
ATOM 5089 C C . TRP B 2 101 ? 157.623 192.040 150.592 1.00 55.63 101 TRP B C 1
ATOM 5090 O O . TRP B 2 101 ? 158.365 191.555 149.729 1.00 64.25 101 TRP B O 1
ATOM 5101 N N . LEU B 2 102 ? 157.031 193.214 150.480 1.00 67.69 102 LEU B N 1
ATOM 5102 C CA . LEU B 2 102 ? 157.318 194.194 149.413 1.00 88.96 102 LEU B CA 1
ATOM 5103 C C . LEU B 2 102 ? 158.192 195.311 149.980 1.00 111.13 102 LEU B C 1
ATOM 5104 O O . LEU B 2 102 ? 158.388 195.421 151.194 1.00 115.90 102 LEU B O 1
ATOM 5109 N N . PRO B 2 103 ? 158.770 196.182 149.127 1.00 121.65 103 PRO B N 1
ATOM 5110 C CA . PRO B 2 103 ? 159.435 197.375 149.645 1.00 129.01 103 PRO B CA 1
ATOM 5111 C C . PRO B 2 103 ? 158.443 198.361 150.269 1.00 119.33 103 PRO B C 1
ATOM 5112 O O . PRO B 2 103 ? 157.265 198.376 149.911 1.00 139.12 103 PRO B O 1
ATOM 5116 N N . GLN B 2 104 ? 158.936 199.154 151.198 1.00 102.82 104 GLN B N 1
ATOM 5117 C CA . GLN B 2 104 ? 158.067 200.039 151.998 1.00 109.04 104 GLN B CA 1
ATOM 5118 C C . GLN B 2 104 ? 157.635 201.230 151.156 1.00 122.37 104 GLN B C 1
ATOM 5119 O O . GLN B 2 104 ? 158.202 202.332 151.294 1.00 154.85 104 GLN B O 1
ATOM 5125 N N . LYS B 2 105 ? 156.646 201.001 150.301 1.00 127.61 105 LYS B N 1
ATOM 5126 C CA . LYS B 2 105 ? 156.082 202.048 149.409 1.00 121.30 105 LYS B CA 1
ATOM 5127 C C . LYS B 2 105 ? 155.721 203.301 150.201 1.00 98.04 105 LYS B C 1
ATOM 5128 O O . LYS B 2 105 ? 156.136 204.402 149.816 1.00 81.18 105 LYS B O 1
ATOM 5134 N N . ASN B 2 106 ? 155.036 203.130 151.317 1.00 100.38 106 ASN B N 1
ATOM 5135 C CA . ASN B 2 106 ? 154.707 204.256 152.207 1.00 103.00 106 ASN B CA 1
ATOM 5136 C C . ASN B 2 106 ? 154.885 203.766 153.631 1.00 101.37 106 ASN B C 1
ATOM 5137 O O . ASN B 2 106 ? 155.496 202.715 153.856 1.00 112.13 106 ASN B O 1
ATOM 5142 N N . ALA B 2 107 ? 154.362 204.499 154.594 1.00 113.00 107 ALA B N 1
ATOM 5143 C CA . ALA B 2 107 ? 154.472 204.097 156.007 1.00 128.08 107 ALA B CA 1
ATOM 5144 C C . ALA B 2 107 ? 153.842 202.722 156.229 1.00 126.49 107 ALA B C 1
ATOM 5145 O O . ALA B 2 107 ? 154.280 201.988 157.129 1.00 129.48 107 ALA B O 1
ATOM 5147 N N . ALA B 2 108 ? 152.837 202.374 155.433 1.00 128.61 108 ALA B N 1
ATOM 5148 C CA . ALA B 2 108 ? 152.183 201.064 155.559 1.00 133.46 108 ALA B CA 1
ATOM 5149 C C . ALA B 2 108 ? 153.039 200.013 154.870 1.00 118.70 108 ALA B C 1
ATOM 5150 O O . ALA B 2 108 ? 153.453 200.217 153.731 1.00 117.46 108 ALA B O 1
ATOM 5152 N N . GLN B 2 109 ? 153.244 198.897 155.547 1.00 104.33 109 GLN B N 1
ATOM 5153 C CA . GLN B 2 109 ? 153.981 197.759 154.981 1.00 92.36 109 GLN B CA 1
ATOM 5154 C C . GLN B 2 109 ? 153.019 196.837 154.259 1.00 82.09 109 GLN B C 1
ATOM 5155 O O . GLN B 2 109 ? 151.818 196.784 154.575 1.00 114.24 109 GLN B O 1
ATOM 5161 N N . PHE B 2 110 ? 153.548 196.100 153.304 1.00 79.30 110 PHE B N 1
ATOM 5162 C CA . PHE B 2 110 ? 152.760 195.146 152.498 1.00 90.20 110 PHE B CA 1
ATOM 5163 C C . PHE B 2 110 ? 153.359 193.752 152.563 1.00 113.29 110 PHE B C 1
ATOM 5164 O O . PHE B 2 110 ? 154.560 193.563 152.746 1.00 154.73 110 PHE B O 1
ATOM 5172 N N . LEU B 2 111 ? 152.479 192.780 152.452 1.00 100.29 111 LEU B N 1
ATOM 5173 C CA . LEU B 2 111 ? 152.843 191.360 152.546 1.00 85.62 111 LEU B CA 1
ATOM 5174 C C . LEU B 2 111 ? 152.089 190.580 151.490 1.00 76.43 111 LEU B C 1
ATOM 5175 O O . LEU B 2 111 ? 150.890 190.794 151.320 1.00 122.81 111 LEU B O 1
ATOM 5180 N N . LEU B 2 112 ? 152.780 189.700 150.795 1.00 63.73 112 LEU B N 1
ATOM 5181 C CA . LEU B 2 112 ? 152.125 188.753 149.864 1.00 60.57 112 LEU B CA 1
ATOM 5182 C C . LEU B 2 112 ? 151.952 187.451 150.621 1.00 82.83 112 LEU B C 1
ATOM 5183 O O . LEU B 2 112 ? 152.925 186.923 151.169 1.00 100.12 112 LEU B O 1
ATOM 5188 N N . SER B 2 113 ? 150.728 186.960 150.668 1.00 83.30 113 SER B N 1
ATOM 5189 C CA . SER B 2 113 ? 150.403 185.691 151.337 1.00 76.08 113 SER B CA 1
ATOM 5190 C C . SER B 2 113 ? 149.764 184.803 150.289 1.00 61.82 113 SER B C 1
ATOM 5191 O O . SER B 2 113 ? 148.820 185.228 149.624 1.00 61.95 113 SER B O 1
ATOM 5194 N N . THR B 2 114 ? 150.275 183.590 150.167 1.00 67.85 114 THR B N 1
ATOM 5195 C CA . THR B 2 114 ? 149.773 182.623 149.183 1.00 78.09 114 THR B CA 1
ATOM 5196 C C . THR B 2 114 ? 149.392 181.322 149.858 1.00 78.82 114 THR B C 1
ATOM 5197 O O . THR B 2 114 ? 150.252 180.662 150.436 1.00 67.25 114 THR B O 1
ATOM 5201 N N . ASN B 2 115 ? 148.133 180.948 149.732 1.00 103.10 115 ASN B N 1
ATOM 5202 C CA . ASN B 2 115 ? 147.678 179.637 150.218 1.00 102.36 115 ASN B CA 1
ATOM 5203 C C . ASN B 2 115 ? 147.890 178.634 149.100 1.00 81.66 115 ASN B C 1
ATOM 5204 O O . ASN B 2 115 ? 148.499 178.957 148.075 1.00 73.37 115 ASN B O 1
ATOM 5209 N N . ASP B 2 116 ? 147.419 177.428 149.311 1.00 87.66 116 ASP B N 1
ATOM 5210 C CA . ASP B 2 116 ? 147.577 176.376 148.291 1.00 99.58 116 ASP B CA 1
ATOM 5211 C C . ASP B 2 116 ? 147.054 176.829 146.932 1.00 94.51 116 ASP B C 1
ATOM 5212 O O . ASP B 2 116 ? 147.676 176.508 145.912 1.00 65.77 116 ASP B O 1
ATOM 5217 N N . LYS B 2 117 ? 145.930 177.546 146.889 1.00 95.34 117 LYS B N 1
ATOM 5218 C CA . LYS B 2 117 ? 145.308 177.913 145.602 1.00 111.80 117 LYS B CA 1
ATOM 5219 C C . LYS B 2 117 ? 145.457 179.370 145.172 1.00 104.85 117 LYS B C 1
ATOM 5220 O O . LYS B 2 117 ? 145.476 179.600 143.947 1.00 103.55 117 LYS B O 1
ATOM 5226 N N . THR B 2 118 ? 145.507 180.345 146.070 1.00 102.79 118 THR B N 1
ATOM 5227 C CA . THR B 2 118 ? 145.422 181.758 145.633 1.00 126.40 118 THR B CA 1
ATOM 5228 C C . THR B 2 118 ? 146.239 182.665 146.548 1.00 109.75 118 THR B C 1
ATOM 5229 O O . THR B 2 118 ? 146.300 182.441 147.767 1.00 57.11 118 THR B O 1
ATOM 5233 N N . ILE B 2 119 ? 146.777 183.727 145.937 1.00 114.85 119 ILE B N 1
ATOM 5234 C CA . ILE B 2 119 ? 147.589 184.783 146.586 1.00 98.37 119 ILE B CA 1
ATOM 5235 C C . ILE B 2 119 ? 146.699 185.958 146.980 1.00 92.01 119 ILE B C 1
ATOM 5236 O O . ILE B 2 119 ? 145.750 186.300 146.275 1.00 98.18 119 ILE B O 1
ATOM 5241 N N . LYS B 2 120 ? 147.039 186.581 148.095 1.00 80.19 120 LYS B N 1
ATOM 5242 C CA . LYS B 2 120 ? 146.365 187.789 148.593 1.00 76.94 120 LYS B CA 1
ATOM 5243 C C . LYS B 2 120 ? 147.411 188.815 148.972 1.00 81.25 120 LYS B C 1
ATOM 5244 O O . LYS B 2 120 ? 148.252 188.533 149.825 1.00 91.21 120 LYS B O 1
ATOM 5250 N N . LEU B 2 121 ? 147.318 190.008 148.413 1.00 84.52 121 LEU B N 1
ATOM 5251 C CA . LEU B 2 121 ? 148.216 191.120 148.780 1.00 77.56 121 LEU B CA 1
ATOM 5252 C C . LEU B 2 121 ? 147.573 191.843 149.950 1.00 78.57 121 LEU B C 1
ATOM 5253 O O . LEU B 2 121 ? 146.375 192.148 149.911 1.00 113.63 121 LEU B O 1
ATOM 5258 N N . TRP B 2 122 ? 148.366 192.136 150.958 1.00 81.61 122 TRP B N 1
ATOM 5259 C CA . TRP B 2 122 ? 147.874 192.760 152.197 1.00 102.05 122 TRP B CA 1
ATOM 5260 C C . TRP B 2 122 ? 148.595 194.060 152.501 1.00 109.66 122 TRP B C 1
ATOM 5261 O O . TRP B 2 122 ? 149.739 194.248 152.107 1.00 137.05 122 TRP B O 1
ATOM 5272 N N . LYS B 2 123 ? 147.891 194.945 153.192 1.00 95.34 123 LYS B N 1
ATOM 5273 C CA . LYS B 2 123 ? 148.416 196.236 153.678 1.00 93.13 123 LYS B CA 1
ATOM 5274 C C . LYS B 2 123 ? 148.272 196.275 155.180 1.00 78.80 123 LYS B C 1
ATOM 5275 O O . LYS B 2 123 ? 147.157 196.143 155.681 1.00 100.50 123 LYS B O 1
ATOM 5281 N N . ILE B 2 124 ? 149.384 196.472 155.870 1.00 71.32 124 ILE B N 1
ATOM 5282 C CA . ILE B 2 124 ? 149.383 196.646 157.337 1.00 97.36 124 ILE B CA 1
ATOM 5283 C C . ILE B 2 124 ? 149.733 198.092 157.625 1.00 122.78 124 ILE B C 1
ATOM 5284 O O . ILE B 2 124 ? 150.915 198.442 157.619 1.00 165.12 124 ILE B O 1
ATOM 5289 N N . SER B 2 125 ? 148.725 198.915 157.875 1.00 129.77 125 SER B N 1
ATOM 5290 C CA . SER B 2 125 ? 148.903 200.352 158.180 1.00 139.14 125 SER B CA 1
ATOM 5291 C C . SER B 2 125 ? 148.599 200.621 159.651 1.00 151.25 125 SER B C 1
ATOM 5292 O O . SER B 2 125 ? 147.620 200.074 160.194 1.00 164.69 125 SER B O 1
ATOM 5295 N N . GLU B 2 126 ? 149.385 201.497 160.260 1.00 154.68 126 GLU B N 1
ATOM 5296 C CA . GLU B 2 126 ? 149.095 202.042 161.596 1.00 158.61 126 GLU B CA 1
ATOM 5297 C C . GLU B 2 126 ? 147.840 202.917 161.541 1.00 170.63 126 GLU B C 1
ATOM 5298 O O . GLU B 2 126 ? 147.271 203.163 160.468 1.00 177.55 126 GLU B O 1
ATOM 5300 N N . ARG B 2 127 ? 147.401 203.392 162.697 1.00 182.90 127 ARG B N 1
ATOM 5301 C CA . ARG B 2 127 ? 146.209 204.257 162.810 1.00 198.21 127 ARG B CA 1
ATOM 5302 C C . ARG B 2 127 ? 146.634 205.708 162.627 1.00 217.87 127 ARG B C 1
ATOM 5303 O O . ARG B 2 127 ? 146.987 206.383 163.613 1.00 201.91 127 ARG B O 1
ATOM 5305 N N . ASP B 2 128 ? 146.579 206.181 161.388 1.00 243.61 128 ASP B N 1
ATOM 5306 C CA . ASP B 2 128 ? 147.012 207.544 161.022 1.00 262.01 128 ASP B CA 1
ATOM 5307 C C . ASP B 2 128 ? 146.037 208.602 161.542 1.00 260.70 128 ASP B C 1
ATOM 5308 O O . ASP B 2 128 ? 146.481 209.667 162.011 1.00 254.50 128 ASP B O 1
ATOM 5310 N N . LYS B 2 129 ? 144.741 208.326 161.455 1.00 255.73 129 LYS B N 1
ATOM 5311 C CA . LYS B 2 129 ? 143.686 209.285 161.836 1.00 249.53 129 LYS B CA 1
ATOM 5312 C C . LYS B 2 129 ? 143.452 209.303 163.346 1.00 251.05 129 LYS B C 1
ATOM 5313 O O . LYS B 2 129 ? 142.408 209.847 163.749 1.00 264.80 129 LYS B O 1
ATOM 5315 N N . ARG B 2 130 ? 144.332 208.713 164.155 1.00 233.32 130 ARG B N 1
ATOM 5316 C CA . ARG B 2 130 ? 144.145 208.681 165.620 1.00 223.34 130 ARG B CA 1
ATOM 5317 C C . ARG B 2 130 ? 143.928 210.090 166.175 1.00 237.77 130 ARG B C 1
ATOM 5318 O O . ARG B 2 130 ? 142.966 210.304 166.946 1.00 240.16 130 ARG B O 1
ATOM 5320 N N . PRO B 2 131 ? 144.775 211.032 165.778 1.00 242.62 131 PRO B N 1
ATOM 5321 C CA . PRO B 2 131 ? 144.664 212.436 166.226 1.00 239.13 131 PRO B CA 1
ATOM 5322 C C . PRO B 2 131 ? 143.441 213.109 165.602 1.00 223.69 131 PRO B C 1
ATOM 5323 O O . PRO B 2 131 ? 142.714 213.835 166.304 1.00 187.32 131 PRO B O 1
ATOM 5325 N N . GLU B 2 132 ? 143.237 212.898 164.310 1.00 227.40 132 GLU B N 1
ATOM 5326 C CA . GLU B 2 132 ? 142.115 213.516 163.575 1.00 221.35 132 GLU B CA 1
ATOM 5327 C C . GLU B 2 132 ? 140.788 213.105 164.208 1.00 221.06 132 GLU B C 1
ATOM 5328 O O . GLU B 2 132 ? 139.920 213.980 164.419 1.00 216.78 132 GLU B O 1
ATOM 5330 N N . GLY B 2 133 ? 140.641 211.822 164.527 1.00 222.21 133 GLY B N 1
ATOM 5331 C CA . GLY B 2 133 ? 139.381 211.303 165.106 1.00 215.87 133 GLY B CA 1
ATOM 5332 C C . GLY B 2 133 ? 139.090 212.003 166.431 1.00 235.86 133 GLY B C 1
ATOM 5333 O O . GLY B 2 133 ? 137.912 212.126 166.806 1.00 237.66 133 GLY B O 1
ATOM 5334 N N . TYR B 2 134 ? 140.128 212.433 167.142 1.00 236.09 134 TYR B N 1
ATOM 5335 C CA . TYR B 2 134 ? 139.977 213.138 168.429 1.00 225.02 134 TYR B CA 1
ATOM 5336 C C . TYR B 2 134 ? 139.746 214.627 168.216 1.00 218.80 134 TYR B C 1
ATOM 5337 O O . TYR B 2 134 ? 139.036 215.247 169.039 1.00 187.38 134 TYR B O 1
ATOM 5339 N N . ASN B 2 135 ? 140.326 215.184 167.155 1.00 231.43 135 ASN B N 1
ATOM 5340 C CA . ASN B 2 135 ? 140.234 216.623 166.842 1.00 239.18 135 ASN B CA 1
ATOM 5341 C C . ASN B 2 135 ? 138.854 217.032 166.306 1.00 251.19 135 ASN B C 1
ATOM 5342 O O . ASN B 2 135 ? 138.506 218.220 166.451 1.00 254.48 135 ASN B O 1
ATOM 5344 N N . LEU B 2 136 ? 138.100 216.131 165.680 1.00 238.41 136 LEU B N 1
ATOM 5345 C CA . LEU B 2 136 ? 136.771 216.468 165.125 1.00 209.52 136 LEU B CA 1
ATOM 5346 C C . LEU B 2 136 ? 135.738 215.423 165.525 1.00 185.04 136 LEU B C 1
ATOM 5347 O O . LEU B 2 136 ? 135.906 214.244 165.171 1.00 145.93 136 LEU B O 1
ATOM 5349 N N . LYS B 2 137 ? 134.697 215.856 166.218 1.00 201.16 137 LYS B N 1
ATOM 5350 C CA . LYS B 2 137 ? 133.549 215.008 166.576 1.00 211.08 137 LYS B CA 1
ATOM 5351 C C . LYS B 2 137 ? 132.376 215.905 166.944 1.00 226.22 137 LYS B C 1
ATOM 5352 O O . LYS B 2 137 ? 132.573 216.968 167.537 1.00 232.27 137 LYS B O 1
ATOM 5354 N N . GLU B 2 138 ? 131.172 215.461 166.621 1.00 232.72 138 GLU B N 1
ATOM 5355 C CA . GLU B 2 138 ? 129.926 216.176 166.955 1.00 237.36 138 GLU B CA 1
ATOM 5356 C C . GLU B 2 138 ? 128.916 215.174 167.496 1.00 254.43 138 GLU B C 1
ATOM 5357 O O . GLU B 2 138 ? 129.269 213.994 167.752 1.00 264.81 138 GLU B O 1
ATOM 5359 N N . GLU B 2 139 ? 127.678 215.615 167.676 1.00 254.64 139 GLU B N 1
ATOM 5360 C CA . GLU B 2 139 ? 126.575 214.711 168.067 1.00 242.54 139 GLU B CA 1
ATOM 5361 C C . GLU B 2 139 ? 126.210 213.794 166.906 1.00 242.95 139 GLU B C 1
ATOM 5362 O O . GLU B 2 139 ? 126.543 214.085 165.749 1.00 245.51 139 GLU B O 1
ATOM 5364 N N . ASP B 2 140 ? 125.520 212.703 167.220 1.00 250.36 140 ASP B N 1
ATOM 5365 C CA . ASP B 2 140 ? 125.115 211.682 166.227 1.00 265.83 140 ASP B CA 1
ATOM 5366 C C . ASP B 2 140 ? 124.416 212.343 165.044 1.00 271.59 140 ASP B C 1
ATOM 5367 O O . ASP B 2 140 ? 124.589 211.892 163.897 1.00 260.53 140 ASP B O 1
ATOM 5369 N N . GLY B 2 141 ? 123.659 213.402 165.317 1.00 280.15 141 GLY B N 1
ATOM 5370 C CA . GLY B 2 141 ? 122.964 214.175 164.275 1.00 286.56 141 GLY B CA 1
ATOM 5371 C C . GLY B 2 141 ? 123.809 215.368 163.840 1.00 291.19 141 GLY B C 1
ATOM 5372 O O . GLY B 2 141 ? 123.238 216.393 163.444 1.00 293.73 141 GLY B O 1
ATOM 5373 N N . ARG B 2 142 ? 125.131 215.239 163.907 1.00 299.59 142 ARG B N 1
ATOM 5374 C CA . ARG B 2 142 ? 126.098 216.307 163.592 1.00 305.73 142 ARG B CA 1
ATOM 5375 C C . ARG B 2 142 ? 125.819 217.569 164.417 1.00 326.90 142 ARG B C 1
ATOM 5376 O O . ARG B 2 142 ? 125.474 218.638 163.862 1.00 340.70 142 ARG B O 1
ATOM 5378 N N . TYR B 2 143 ? 125.936 217.413 165.729 1.00 341.89 143 TYR B N 1
ATOM 5379 C CA . TYR B 2 143 ? 125.730 218.466 166.749 1.00 350.33 143 TYR B CA 1
ATOM 5380 C C . TYR B 2 143 ? 124.272 218.919 166.852 1.00 350.82 143 TYR B C 1
ATOM 5381 O O . TYR B 2 143 ? 124.020 219.901 167.569 1.00 340.96 143 TYR B O 1
ATOM 5383 N N . ARG B 2 144 ? 123.325 218.262 166.193 1.00 348.53 144 ARG B N 1
ATOM 5384 C CA . ARG B 2 144 ? 121.909 218.637 166.362 1.00 336.51 144 ARG B CA 1
ATOM 5385 C C . ARG B 2 144 ? 121.359 218.030 167.651 1.00 322.54 144 ARG B C 1
ATOM 5386 O O . ARG B 2 144 ? 121.933 217.065 168.208 1.00 311.93 144 ARG B O 1
ATOM 5388 N N . ASP B 2 145 ? 120.241 218.587 168.089 1.00 311.13 145 ASP B N 1
ATOM 5389 C CA . ASP B 2 145 ? 119.527 218.147 169.300 1.00 301.92 145 ASP B CA 1
ATOM 5390 C C . ASP B 2 145 ? 118.933 216.752 169.100 1.00 294.45 145 ASP B C 1
ATOM 5391 O O . ASP B 2 145 ? 118.882 216.231 167.953 1.00 287.44 145 ASP B O 1
ATOM 5393 N N . PRO B 2 146 ? 118.514 216.163 170.214 1.00 288.50 146 PRO B N 1
ATOM 5394 C CA . PRO B 2 146 ? 117.808 214.866 170.262 1.00 282.04 146 PRO B CA 1
ATOM 5395 C C . PRO B 2 146 ? 118.642 213.764 169.612 1.00 273.09 146 PRO B C 1
ATOM 5396 O O . PRO B 2 146 ? 118.084 212.892 168.919 1.00 274.12 146 PRO B O 1
ATOM 5398 N N . THR B 2 147 ? 119.944 213.771 169.854 1.00 263.71 147 THR B N 1
ATOM 5399 C CA . THR B 2 147 ? 120.829 212.701 169.359 1.00 254.20 147 THR B CA 1
ATOM 5400 C C . THR B 2 147 ? 120.429 211.376 170.002 1.00 231.12 147 THR B C 1
ATOM 5401 O O . THR B 2 147 ? 119.971 211.358 171.161 1.00 215.73 147 THR B O 1
ATOM 5403 N N . THR B 2 148 ? 120.594 210.288 169.265 1.00 210.00 148 THR B N 1
ATOM 5404 C CA . THR B 2 148 ? 120.243 208.938 169.747 1.00 194.03 148 THR B CA 1
ATOM 5405 C C . THR B 2 148 ? 121.106 208.551 170.952 1.00 189.90 148 THR B C 1
ATOM 5406 O O . THR B 2 148 ? 120.569 208.275 172.036 1.00 200.96 148 THR B O 1
ATOM 5408 N N . VAL B 2 149 ? 122.417 208.486 170.757 1.00 178.53 149 VAL B N 1
ATOM 5409 C CA . VAL B 2 149 ? 123.389 208.078 171.794 1.00 164.47 149 VAL B CA 1
ATOM 5410 C C . VAL B 2 149 ? 124.090 209.331 172.295 1.00 163.64 149 VAL B C 1
ATOM 5411 O O . VAL B 2 149 ? 125.135 209.724 171.737 1.00 177.28 149 VAL B O 1
ATOM 5413 N N . THR B 2 150 ? 123.525 209.962 173.314 1.00 158.28 150 THR B N 1
ATOM 5414 C CA . THR B 2 150 ? 123.896 211.338 173.699 1.00 168.16 150 THR B CA 1
ATOM 5415 C C . THR B 2 150 ? 125.162 211.327 174.552 1.00 163.89 150 THR B C 1
ATOM 5416 O O . THR B 2 150 ? 126.052 212.202 174.422 1.00 171.57 150 THR B O 1
ATOM 5418 N N . THR B 2 151 ? 125.253 210.352 175.434 1.00 143.51 151 THR B N 1
ATOM 5419 C CA . THR B 2 151 ? 126.441 210.219 176.290 1.00 136.83 151 THR B CA 1
ATOM 5420 C C . THR B 2 151 ? 127.606 209.682 175.469 1.00 104.64 151 THR B C 1
ATOM 5421 O O . THR B 2 151 ? 128.701 210.272 175.526 1.00 76.21 151 THR B O 1
ATOM 5423 N N . LEU B 2 152 ? 127.381 208.596 174.736 1.00 96.56 152 LEU B N 1
ATOM 5424 C CA . LEU B 2 152 ? 128.428 207.881 173.974 1.00 102.73 152 LEU B CA 1
ATOM 5425 C C . LEU B 2 152 ? 129.275 208.846 173.177 1.00 118.58 152 LEU B C 1
ATOM 5426 O O . LEU B 2 152 ? 130.510 208.717 173.158 1.00 99.19 152 LEU B O 1
ATOM 5428 N N . ARG B 2 153 ? 128.611 209.774 172.505 1.00 186.86 153 ARG B N 1
ATOM 5429 C CA . ARG B 2 153 ? 129.310 210.771 171.676 1.00 249.52 153 ARG B CA 1
ATOM 5430 C C . ARG B 2 153 ? 130.305 211.549 172.532 1.00 248.74 153 ARG B C 1
ATOM 5431 O O . ARG B 2 153 ? 131.371 211.941 172.020 1.00 252.10 153 ARG B O 1
ATOM 5433 N N . VAL B 2 154 ? 129.975 211.770 173.800 1.00 219.19 154 VAL B N 1
ATOM 5434 C CA . VAL B 2 154 ? 130.878 212.549 174.664 1.00 215.06 154 VAL B CA 1
ATOM 5435 C C . VAL B 2 154 ? 132.182 211.788 174.889 1.00 217.18 154 VAL B C 1
ATOM 5436 O O . VAL B 2 154 ? 133.241 212.411 175.016 1.00 212.52 154 VAL B O 1
ATOM 5438 N N . PRO B 2 155 ? 132.113 210.461 174.894 1.00 227.22 155 PRO B N 1
ATOM 5439 C CA . PRO B 2 155 ? 133.266 209.585 175.192 1.00 252.06 155 PRO B CA 1
ATOM 5440 C C . PRO B 2 155 ? 133.853 208.979 173.920 1.00 247.18 155 PRO B C 1
ATOM 5441 O O . PRO B 2 155 ? 135.088 208.837 173.838 1.00 248.46 155 PRO B O 1
ATOM 5443 N N . VAL B 2 156 ? 133.017 208.628 172.945 1.00 237.54 156 VAL B N 1
ATOM 5444 C CA . VAL B 2 156 ? 133.493 208.011 171.690 1.00 230.19 156 VAL B CA 1
ATOM 5445 C C . VAL B 2 156 ? 134.475 208.916 170.952 1.00 232.99 156 VAL B C 1
ATOM 5446 O O . VAL B 2 156 ? 135.248 208.403 170.133 1.00 220.10 156 VAL B O 1
ATOM 5448 N N . PHE B 2 157 ? 134.469 210.211 171.251 1.00 248.64 157 PHE B N 1
ATOM 5449 C CA . PHE B 2 157 ? 135.414 211.188 170.673 1.00 261.22 157 PHE B CA 1
ATOM 5450 C C . PHE B 2 157 ? 136.872 210.812 170.951 1.00 268.94 157 PHE B C 1
ATOM 5451 O O . PHE B 2 157 ? 137.735 211.242 170.196 1.00 277.68 157 PHE B O 1
ATOM 5453 N N . ARG B 2 158 ? 137.147 210.050 172.003 1.00 270.59 158 ARG B N 1
ATOM 5454 C CA . ARG B 2 158 ? 138.524 209.631 172.333 1.00 273.47 158 ARG B CA 1
ATOM 5455 C C . ARG B 2 158 ? 138.784 208.270 171.704 1.00 268.66 158 ARG B C 1
ATOM 5456 O O . ARG B 2 158 ? 138.576 207.242 172.357 1.00 264.59 158 ARG B O 1
ATOM 5458 N N . PRO B 2 159 ? 139.226 208.286 170.449 1.00 253.96 159 PRO B N 1
ATOM 5459 C CA . PRO B 2 159 ? 139.488 207.072 169.652 1.00 235.45 159 PRO B CA 1
ATOM 5460 C C . PRO B 2 159 ? 140.986 206.837 169.470 1.00 241.85 159 PRO B C 1
ATOM 5461 O O . PRO B 2 159 ? 141.336 205.826 168.835 1.00 243.44 159 PRO B O 1
ATOM 5463 N N . MET B 2 160 ? 141.842 207.717 169.988 1.00 248.10 160 MET B N 1
ATOM 5464 C CA . MET B 2 160 ? 143.303 207.625 169.797 1.00 248.68 160 MET B CA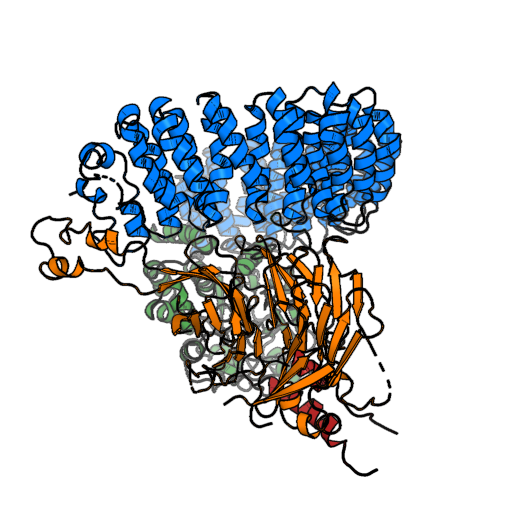 1
ATOM 5465 C C . MET B 2 160 ? 143.845 206.295 170.315 1.00 243.44 160 MET B C 1
ATOM 5466 O O . MET B 2 160 ? 143.732 206.013 171.514 1.00 234.65 160 MET B O 1
ATOM 5468 N N . ASP B 2 161 ? 144.428 205.507 169.420 1.00 250.33 161 ASP B N 1
ATOM 5469 C CA . ASP B 2 161 ? 145.026 204.211 169.770 1.00 255.25 161 ASP B CA 1
ATOM 5470 C C . ASP B 2 161 ? 146.248 203.977 168.900 1.00 266.15 161 ASP B C 1
ATOM 5471 O O . ASP B 2 161 ? 146.331 204.489 167.772 1.00 265.34 161 ASP B O 1
ATOM 5473 N N . LEU B 2 162 ? 147.171 203.178 169.418 1.00 275.67 162 LEU B N 1
ATOM 5474 C CA . LEU B 2 162 ? 148.479 202.895 168.786 1.00 279.81 162 LEU B CA 1
ATOM 5475 C C . LEU B 2 162 ? 148.478 201.569 168.027 1.00 281.70 162 LEU B C 1
ATOM 5476 O O . LEU B 2 162 ? 149.543 201.157 167.558 1.00 281.38 162 LEU B O 1
ATOM 5478 N N . MET B 2 163 ? 147.345 200.891 167.913 1.00 287.49 163 MET B N 1
ATOM 5479 C CA . MET B 2 163 ? 147.309 199.560 167.280 1.00 291.93 163 MET B CA 1
ATOM 5480 C C . MET B 2 163 ? 147.556 199.652 165.773 1.00 299.26 163 MET B C 1
ATOM 5481 O O . MET B 2 163 ? 147.175 200.644 165.127 1.00 303.86 163 MET B O 1
ATOM 5483 N N . VAL B 2 164 ? 148.168 198.606 165.226 1.00 286.10 164 VAL B N 1
ATOM 5484 C CA . VAL B 2 164 ? 148.450 198.465 163.784 1.00 258.67 164 VAL B CA 1
ATOM 5485 C C . VAL B 2 164 ? 147.261 197.787 163.116 1.00 221.13 164 VAL B C 1
ATOM 5486 O O . VAL B 2 164 ? 146.809 196.737 163.589 1.00 220.53 164 VAL B O 1
ATOM 5488 N N . GLU B 2 165 ? 146.789 198.359 162.024 1.00 190.46 165 GLU B N 1
ATOM 5489 C CA . GLU B 2 165 ? 145.563 197.890 161.355 1.00 188.88 165 GLU B CA 1
ATOM 5490 C C . GLU B 2 165 ? 145.926 197.170 160.064 1.00 165.53 165 GLU B C 1
ATOM 5491 O O . GLU B 2 165 ? 146.450 197.809 159.134 1.00 161.70 165 GLU B O 1
ATOM 5497 N N . ALA B 2 166 ? 145.581 195.889 160.000 1.00 154.37 166 ALA B N 1
ATOM 5498 C CA . ALA B 2 166 ? 145.764 195.029 158.810 1.00 149.13 166 ALA B CA 1
ATOM 5499 C C . ALA B 2 166 ? 144.642 195.281 157.806 1.00 134.18 166 ALA B C 1
ATOM 5500 O O . ALA 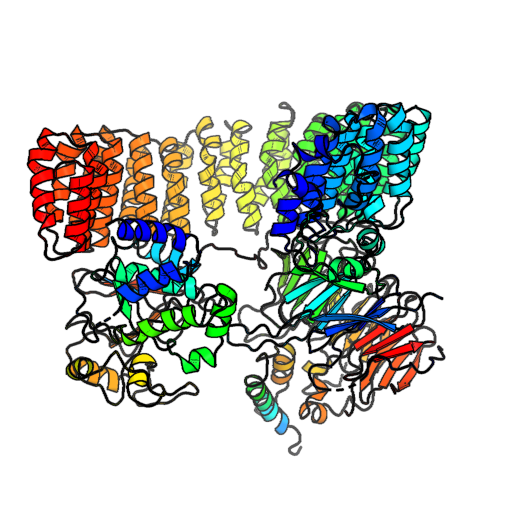B 2 166 ? 143.521 195.635 158.196 1.00 151.71 166 ALA B O 1
ATOM 5502 N N . SER B 2 167 ? 144.926 195.104 156.524 1.00 107.63 167 SER B N 1
ATOM 5503 C CA . SER B 2 167 ? 143.884 195.316 155.505 1.00 115.16 167 SER B CA 1
ATOM 5504 C C . SER B 2 167 ? 144.266 194.642 154.201 1.00 104.51 167 SER B C 1
ATOM 5505 O O . SER B 2 167 ? 145.412 194.783 153.773 1.00 82.95 167 SER B O 1
ATOM 5508 N N . PRO B 2 168 ? 143.350 193.923 153.523 1.00 116.47 168 PRO B N 1
ATOM 5509 C CA . PRO B 2 168 ? 143.694 193.296 152.248 1.00 106.69 168 PRO B CA 1
ATOM 5510 C C . PRO B 2 168 ? 143.549 194.306 151.125 1.00 101.03 168 PRO B C 1
ATOM 5511 O O . PRO B 2 168 ? 142.544 194.990 151.060 1.00 116.12 168 PRO B O 1
ATOM 5515 N N . ARG B 2 169 ? 144.551 194.387 150.265 1.00 93.13 169 ARG B N 1
ATOM 5516 C CA . ARG B 2 169 ? 144.519 195.357 149.151 1.00 117.83 169 ARG B CA 1
ATOM 5517 C C . ARG B 2 169 ? 144.017 194.711 147.869 1.00 105.49 169 ARG B C 1
ATOM 5518 O O . ARG B 2 169 ? 142.988 195.141 147.347 1.00 131.98 169 ARG B O 1
ATOM 5526 N N . ARG B 2 170 ? 144.736 193.734 147.355 1.00 94.63 170 ARG B N 1
ATOM 5527 C CA . ARG B 2 170 ? 144.390 193.141 146.059 1.00 101.13 170 ARG B CA 1
ATOM 5528 C C . ARG B 2 170 ? 144.365 191.640 146.151 1.00 106.31 170 ARG B C 1
ATOM 5529 O O . ARG B 2 170 ? 145.220 191.039 146.783 1.00 107.11 170 ARG B O 1
ATOM 5537 N N . ILE B 2 171 ? 143.362 191.076 145.517 1.00 129.57 171 ILE B N 1
ATOM 5538 C CA . ILE B 2 171 ? 143.092 189.623 145.540 1.00 136.61 171 ILE B CA 1
ATOM 5539 C C . ILE B 2 171 ? 143.512 189.079 144.193 1.00 120.92 171 ILE B C 1
ATOM 5540 O O . ILE B 2 171 ? 142.995 189.507 143.157 1.00 119.02 171 ILE B O 1
ATOM 5545 N N . PHE B 2 172 ? 144.409 188.127 144.217 1.00 131.84 172 PHE B N 1
ATOM 5546 C CA . PHE B 2 172 ? 144.840 187.476 142.967 1.00 125.35 172 PHE B CA 1
ATOM 5547 C C . PHE B 2 172 ? 143.808 186.421 142.600 1.00 149.59 172 PHE B C 1
ATOM 5548 O O . PHE B 2 172 ? 143.023 185.961 143.439 1.00 163.43 172 PHE B O 1
ATOM 5556 N N . ALA B 2 173 ? 143.783 186.084 141.326 1.00 162.57 173 ALA B N 1
ATOM 5557 C CA . ALA B 2 173 ? 142.788 185.156 140.770 1.00 167.87 173 ALA B CA 1
ATOM 5558 C C . ALA B 2 173 ? 143.189 183.713 141.051 1.00 161.22 173 ALA B C 1
ATOM 5559 O O . ALA B 2 173 ? 144.298 183.432 141.542 1.00 182.43 173 ALA B O 1
ATOM 5561 N N . ASN B 2 174 ? 142.281 182.809 140.741 1.00 175.95 174 ASN B N 1
ATOM 5562 C CA . ASN B 2 174 ? 142.537 181.366 140.897 1.00 194.70 174 ASN B CA 1
ATOM 5563 C C . ASN B 2 174 ? 143.212 180.909 139.611 1.00 191.14 174 ASN B C 1
ATOM 5564 O O . ASN B 2 174 ? 142.546 180.526 138.635 1.00 178.24 174 ASN B O 1
ATOM 5569 N N . ALA B 2 175 ? 144.534 180.993 139.604 1.00 190.08 175 ALA B N 1
ATOM 5570 C CA . ALA B 2 175 ? 145.363 180.600 138.446 1.00 175.79 175 ALA B CA 1
ATOM 5571 C C . ALA B 2 175 ? 146.013 179.240 138.656 1.00 148.31 175 ALA B C 1
ATOM 5572 O O . ALA B 2 175 ? 146.233 178.527 137.671 1.00 142.28 175 ALA B O 1
ATOM 5574 N N . HIS B 2 176 ? 146.368 178.917 139.884 1.00 122.58 176 HIS B N 1
ATOM 5575 C CA . HIS B 2 176 ? 147.118 177.683 140.154 1.00 133.55 176 HIS B CA 1
ATOM 5576 C C . HIS B 2 176 ? 146.165 176.505 140.279 1.00 136.20 176 HIS B C 1
ATOM 5577 O O . HIS B 2 176 ? 145.492 176.363 141.318 1.00 128.46 176 HIS B O 1
ATOM 5584 N N . THR B 2 177 ? 146.151 175.673 139.254 1.00 131.38 177 THR B N 1
ATOM 5585 C CA . THR B 2 177 ? 145.329 174.449 139.235 1.00 119.24 177 THR B CA 1
ATOM 5586 C C . THR B 2 177 ? 145.927 173.383 140.139 1.00 96.56 177 THR B C 1
ATOM 5587 O O . THR B 2 177 ? 145.286 172.349 140.323 1.00 92.74 177 THR B O 1
ATOM 5591 N N . TYR B 2 178 ? 147.121 173.619 140.673 1.00 84.93 178 TYR B N 1
ATOM 5592 C CA . TYR B 2 178 ? 147.817 172.674 141.565 1.00 87.38 178 TYR B CA 1
ATOM 5593 C C . TYR B 2 178 ? 148.280 173.416 142.792 1.00 71.24 178 TYR B C 1
ATOM 5594 O O . TYR B 2 178 ? 148.331 174.648 142.787 1.00 83.19 178 TYR B O 1
ATOM 5603 N N . HIS B 2 179 ? 148.566 172.669 143.832 1.00 69.88 179 HIS B N 1
ATOM 5604 C CA . HIS B 2 179 ? 149.137 173.220 145.067 1.00 82.20 179 HIS B CA 1
ATOM 5605 C C . HIS B 2 179 ? 150.271 174.194 144.747 1.00 98.44 179 HIS B C 1
ATOM 5606 O O . HIS B 2 179 ? 151.177 173.873 143.965 1.00 114.30 179 HIS B O 1
ATOM 5613 N N . ILE B 2 180 ? 150.209 175.377 145.334 1.00 126.10 180 ILE B N 1
ATOM 5614 C CA . ILE B 2 180 ? 151.274 176.392 145.164 1.00 126.50 180 ILE B CA 1
ATOM 5615 C C . ILE B 2 180 ? 152.412 176.072 146.115 1.00 108.39 180 ILE B C 1
ATOM 5616 O O . ILE B 2 180 ? 152.192 175.751 147.294 1.00 76.70 180 ILE B O 1
ATOM 5621 N N . ASN B 2 181 ? 153.619 176.256 145.602 1.00 106.10 181 ASN B N 1
ATOM 5622 C CA . ASN B 2 181 ? 154.856 175.960 146.353 1.00 97.51 181 ASN B CA 1
ATOM 5623 C C . ASN B 2 181 ? 155.796 177.149 146.472 1.00 95.87 181 ASN B C 1
ATOM 5624 O O . ASN B 2 181 ? 156.640 177.108 147.370 1.00 90.15 181 ASN B O 1
ATOM 5629 N N . SER B 2 182 ? 155.727 178.138 145.589 1.00 99.93 182 SER B N 1
ATOM 5630 C CA . SER B 2 182 ? 156.645 179.284 145.721 1.00 109.15 182 SER B CA 1
ATOM 5631 C C . SER B 2 182 ? 156.079 180.524 145.057 1.00 101.16 182 SER B C 1
ATOM 5632 O O . SER B 2 182 ? 155.428 180.448 144.012 1.00 97.68 182 SER B O 1
ATOM 5635 N N . ILE B 2 183 ? 156.379 181.667 145.664 1.00 96.71 183 ILE B N 1
ATOM 5636 C CA . ILE B 2 183 ? 156.185 183.004 145.053 1.00 91.53 183 ILE B CA 1
ATOM 5637 C C . ILE B 2 183 ? 157.404 183.836 145.418 1.00 89.29 183 ILE B C 1
ATOM 5638 O O . ILE B 2 183 ? 158.107 183.530 146.405 1.00 85.14 183 ILE B O 1
ATOM 5643 N N . SER B 2 184 ? 157.678 184.865 144.641 1.00 85.13 184 SER B N 1
ATOM 5644 C CA . SER B 2 184 ? 158.819 185.741 145.000 1.00 94.61 184 SER B CA 1
ATOM 5645 C C . SER B 2 184 ? 158.740 187.063 144.261 1.00 97.30 184 SER B C 1
ATOM 5646 O O . SER B 2 184 ? 158.587 187.076 143.026 1.00 74.47 184 SER B O 1
ATOM 5649 N N . ILE B 2 185 ? 158.886 188.145 145.012 1.00 95.42 185 ILE B N 1
ATOM 5650 C CA . ILE B 2 185 ? 158.901 189.516 144.450 1.00 86.21 185 ILE B CA 1
ATOM 5651 C C . ILE B 2 185 ? 160.121 189.684 143.553 1.00 65.12 185 ILE B C 1
ATOM 5652 O O . ILE B 2 185 ? 161.243 189.366 143.963 1.00 61.88 185 ILE B O 1
ATOM 5657 N N . ASN B 2 186 ? 159.901 190.236 142.377 1.00 63.51 186 ASN B N 1
ATOM 5658 C CA . ASN B 2 186 ? 160.991 190.528 141.433 1.00 70.20 186 ASN B CA 1
ATOM 5659 C C . ASN B 2 186 ? 161.825 191.714 141.919 1.00 93.40 186 ASN B C 1
ATOM 5660 O O . ASN B 2 186 ? 161.420 192.452 142.822 1.00 99.15 186 ASN B O 1
ATOM 5665 N N . SER B 2 187 ? 162.996 191.876 141.335 1.00 110.17 187 SER B N 1
ATOM 5666 C CA . SER B 2 187 ? 163.920 192.976 141.685 1.00 121.18 187 SER B CA 1
ATOM 5667 C C . SER B 2 187 ? 163.321 194.333 141.323 1.00 118.33 187 SER B C 1
ATOM 5668 O O . SER B 2 187 ? 163.604 195.309 142.018 1.00 116.46 187 SER B O 1
ATOM 5671 N N . ASP B 2 188 ? 162.521 194.391 140.270 1.00 112.97 188 ASP B N 1
ATOM 5672 C CA . ASP B 2 188 ? 161.817 195.624 139.870 1.00 114.93 188 ASP B CA 1
ATOM 5673 C C . ASP B 2 188 ? 160.398 195.459 140.357 1.00 123.67 188 ASP B C 1
ATOM 5674 O O . ASP B 2 188 ? 159.760 194.439 140.044 1.00 140.26 188 ASP B O 1
ATOM 5679 N N . TYR B 2 189 ? 159.902 196.417 141.107 1.00 128.72 189 TYR B N 1
ATOM 5680 C CA . TYR B 2 189 ? 158.665 196.163 141.878 1.00 148.45 189 TYR B CA 1
ATOM 5681 C C . TYR B 2 189 ? 157.437 196.438 141.027 1.00 133.01 189 TYR B C 1
ATOM 5682 O O . TYR B 2 189 ? 156.612 197.301 141.347 1.00 142.84 189 TYR B O 1
ATOM 5691 N N . GLU B 2 190 ? 157.308 195.654 139.969 1.00 119.23 190 GLU B N 1
ATOM 5692 C CA . GLU B 2 190 ? 156.098 195.639 139.126 1.00 122.09 190 GLU B CA 1
ATOM 5693 C C . GLU B 2 190 ? 155.447 194.258 139.131 1.00 116.10 190 GLU B C 1
ATOM 5694 O O . GLU B 2 190 ? 154.223 194.182 139.030 1.00 127.46 190 GLU B O 1
ATOM 5700 N N . THR B 2 191 ? 156.243 193.201 139.226 1.00 115.25 191 THR B N 1
ATOM 5701 C CA . THR B 2 191 ? 155.774 191.809 139.112 1.00 109.58 191 THR B CA 1
ATOM 5702 C C . THR B 2 191 ? 156.345 190.943 140.226 1.00 89.75 191 THR B C 1
ATOM 5703 O O . THR B 2 191 ? 157.304 191.325 140.900 1.00 82.13 191 THR B O 1
ATOM 5707 N N . TYR B 2 192 ? 155.742 189.784 140.395 1.00 76.99 192 TYR B N 1
ATOM 5708 C CA . TYR B 2 192 ? 156.259 188.770 141.327 1.00 79.08 192 TYR B CA 1
ATOM 5709 C C . TYR B 2 192 ? 155.973 187.409 140.731 1.00 86.35 192 TYR B C 1
ATOM 5710 O O . TYR B 2 192 ? 154.995 187.224 140.010 1.00 58.16 192 TYR B O 1
ATOM 5719 N N . LEU B 2 193 ? 156.850 186.471 141.058 1.00 124.11 193 LEU B N 1
ATOM 5720 C CA . LEU B 2 193 ? 156.777 185.085 140.554 1.00 121.18 193 LEU B CA 1
ATOM 5721 C C . LEU B 2 193 ? 155.786 184.264 141.357 1.00 102.66 193 LEU B C 1
ATOM 5722 O O . LEU B 2 193 ? 155.617 184.471 142.554 1.00 66.43 193 LEU B O 1
ATOM 5727 N N . SER B 2 194 ? 155.133 183.352 140.665 1.00 104.13 194 SER B N 1
ATOM 5728 C CA . SER B 2 194 ? 154.294 182.321 141.301 1.00 110.94 194 SER B CA 1
ATOM 5729 C C . SER B 2 194 ? 154.559 181.030 140.565 1.00 119.45 194 SER B C 1
ATOM 5730 O O . SER B 2 194 ? 154.471 181.011 139.324 1.00 83.66 194 SER B O 1
ATOM 5733 N N . ALA B 2 195 ? 154.844 179.971 141.308 1.00 115.87 195 ALA B N 1
ATOM 5734 C CA . ALA B 2 195 ? 155.091 178.650 140.705 1.00 106.86 195 ALA B CA 1
ATOM 5735 C C . ALA B 2 195 ? 154.329 177.596 141.475 1.00 103.15 195 ALA B C 1
ATOM 5736 O O . ALA B 2 195 ? 154.460 177.498 142.703 1.00 100.95 195 ALA B O 1
ATOM 5738 N N . ASP B 2 196 ? 153.620 176.777 140.727 1.00 107.53 196 ASP B N 1
ATOM 5739 C CA . ASP B 2 196 ? 152.943 175.588 141.271 1.00 126.85 196 ASP B CA 1
ATOM 5740 C C . ASP B 2 196 ? 153.749 174.393 140.805 1.00 137.86 196 ASP B C 1
ATOM 5741 O O . ASP B 2 196 ? 154.635 174.544 139.944 1.00 153.36 196 ASP B O 1
ATOM 5746 N N . ASP B 2 197 ? 153.397 173.224 141.304 1.00 111.75 197 ASP B N 1
ATOM 5747 C CA . ASP B 2 197 ? 154.175 172.003 141.014 1.00 101.13 197 ASP B CA 1
ATOM 5748 C C . ASP B 2 197 ? 154.307 171.701 139.527 1.00 82.95 197 ASP B C 1
ATOM 5749 O O . ASP B 2 197 ? 155.190 170.930 139.181 1.00 108.18 197 ASP B O 1
ATOM 5754 N N . LEU B 2 198 ? 153.487 172.281 138.670 1.00 69.15 198 LEU B N 1
ATOM 5755 C CA . LEU B 2 198 ? 153.614 172.027 137.223 1.00 80.90 198 LEU B CA 1
ATOM 5756 C C . LEU B 2 198 ? 153.918 173.281 136.415 1.00 78.61 198 LEU B C 1
ATOM 5757 O O . LEU B 2 198 ? 154.468 173.133 135.329 1.00 74.16 198 LEU B O 1
ATOM 5762 N N . ARG B 2 199 ? 153.509 174.462 136.852 1.00 84.17 199 ARG B N 1
ATOM 5763 C CA . ARG B 2 199 ? 153.664 175.681 136.025 1.00 98.70 199 ARG B CA 1
ATOM 5764 C C . ARG B 2 199 ? 154.133 176.863 136.859 1.00 98.73 199 ARG B C 1
ATOM 5765 O O . ARG B 2 199 ? 154.043 176.856 138.106 1.00 88.35 199 ARG B O 1
ATOM 5773 N N . ILE B 2 200 ? 154.644 177.862 136.146 1.00 84.56 200 ILE B N 1
ATOM 5774 C CA . ILE B 2 200 ? 155.086 179.152 136.726 1.00 89.62 200 ILE B CA 1
ATOM 5775 C C . ILE B 2 200 ? 154.325 180.272 136.042 1.00 114.70 200 ILE B C 1
ATOM 5776 O O . ILE B 2 200 ? 154.329 180.361 134.805 1.00 121.40 200 ILE B O 1
ATOM 5781 N N . ASN B 2 201 ? 153.715 181.125 136.843 1.00 114.63 201 ASN B N 1
ATOM 5782 C CA . ASN B 2 201 ? 152.970 182.296 136.340 1.00 120.22 201 ASN B CA 1
ATOM 5783 C C . ASN B 2 201 ? 153.575 183.539 136.953 1.00 125.66 201 ASN B C 1
ATOM 5784 O O . ASN B 2 201 ? 153.934 183.535 138.137 1.00 116.90 201 ASN B O 1
ATOM 5789 N N . LEU B 2 202 ? 153.689 184.578 136.139 1.00 125.23 202 LEU B N 1
ATOM 5790 C CA . LEU B 2 202 ? 154.216 185.878 136.590 1.00 126.46 202 LEU B CA 1
ATOM 5791 C C . LEU B 2 202 ? 153.031 186.798 136.830 1.00 122.14 202 LEU B C 1
ATOM 5792 O O . LEU B 2 202 ? 152.254 187.064 135.913 1.00 109.15 202 LEU B O 1
ATOM 5797 N N . TRP B 2 203 ? 152.925 187.287 138.052 1.00 118.78 203 TRP B N 1
ATOM 5798 C CA . TRP B 2 203 ? 151.827 188.172 138.476 1.00 112.35 203 TRP B CA 1
ATOM 5799 C C . TRP B 2 203 ? 152.303 189.604 138.614 1.00 120.05 203 TRP B C 1
ATOM 5800 O O . TRP B 2 203 ? 153.223 189.867 139.396 1.00 112.55 203 TRP B O 1
ATOM 5811 N N . HIS B 2 204 ? 151.644 190.520 137.926 1.00 121.06 204 HIS B N 1
ATOM 5812 C CA . HIS B 2 204 ? 151.842 191.955 138.194 1.00 98.65 204 HIS B CA 1
ATOM 5813 C C . HIS B 2 204 ? 151.330 192.217 139.602 1.00 92.28 204 HIS B C 1
ATOM 5814 O O . HIS B 2 204 ? 150.417 191.529 140.072 1.00 100.11 204 HIS B O 1
ATOM 5821 N N . LEU B 2 205 ? 151.903 193.184 140.280 1.00 98.68 205 LEU B N 1
ATOM 5822 C CA . LEU B 2 205 ? 151.451 193.434 141.667 1.00 111.29 205 LEU B CA 1
ATOM 5823 C C . LEU B 2 205 ? 150.062 194.068 141.700 1.00 106.04 205 LEU B C 1
ATOM 5824 O O . LEU B 2 205 ? 149.170 193.495 142.339 1.00 127.30 205 LEU B O 1
ATOM 5829 N N . GLU B 2 206 ? 149.832 195.168 141.005 1.00 116.55 206 GLU B N 1
ATOM 5830 C CA . GLU B 2 206 ? 148.490 195.793 141.064 1.00 123.84 206 GLU B CA 1
ATOM 5831 C C . GLU B 2 206 ? 147.493 195.132 140.104 1.00 121.00 206 GLU B C 1
ATOM 5832 O O . GLU B 2 206 ? 146.311 195.032 140.457 1.00 132.47 206 GLU B O 1
ATOM 5838 N N . ILE B 2 207 ? 147.919 194.706 138.921 1.00 103.58 207 ILE B N 1
ATOM 5839 C CA . ILE B 2 207 ? 146.998 194.104 137.925 1.00 105.87 207 ILE B CA 1
ATOM 5840 C C . ILE B 2 207 ? 146.812 192.637 138.277 1.00 114.10 207 ILE B C 1
ATOM 5841 O O . ILE B 2 207 ? 147.577 191.791 137.784 1.00 149.62 207 ILE B O 1
ATOM 5846 N N . THR B 2 208 ? 145.797 192.329 139.073 1.00 122.02 208 THR B N 1
ATOM 5847 C CA . THR B 2 208 ? 145.613 190.956 139.599 1.00 124.33 208 THR B CA 1
ATOM 5848 C C . THR B 2 208 ? 144.564 190.152 138.840 1.00 120.19 208 THR B C 1
ATOM 5849 O O . THR B 2 208 ? 144.206 189.061 139.299 1.00 96.85 208 THR B O 1
ATOM 5853 N N . ASP B 2 209 ? 144.083 190.636 137.710 1.00 127.02 209 ASP B N 1
ATOM 5854 C CA . ASP B 2 209 ? 143.040 189.908 136.951 1.00 140.17 209 ASP B CA 1
ATOM 5855 C C . ASP B 2 209 ? 143.638 188.882 135.987 1.00 131.66 209 ASP B C 1
ATOM 5856 O O . ASP B 2 209 ? 142.898 187.987 135.561 1.00 149.63 209 ASP B O 1
ATOM 5861 N N . ARG B 2 210 ? 144.908 189.021 135.610 1.00 114.74 210 ARG B N 1
ATOM 5862 C CA . ARG B 2 210 ? 145.531 188.097 134.639 1.00 110.71 210 ARG B CA 1
ATOM 5863 C C . ARG B 2 210 ? 146.959 187.812 135.057 1.00 113.36 210 ARG B C 1
ATOM 5864 O O . ARG B 2 210 ? 147.553 188.583 135.826 1.00 131.00 210 ARG B O 1
ATOM 5872 N N . SER B 2 211 ? 147.498 186.715 134.559 1.00 108.87 211 SER B N 1
ATOM 5873 C CA . SER B 2 211 ? 148.901 186.336 134.824 1.00 102.00 211 SER B CA 1
ATOM 5874 C C . SER B 2 211 ? 149.526 185.755 133.569 1.00 98.96 211 SER B C 1
ATOM 5875 O O . SER B 2 211 ? 148.861 185.048 132.815 1.00 107.17 211 SER B O 1
ATOM 5878 N N . PHE B 2 212 ? 150.808 186.002 133.414 1.00 106.73 212 PHE B N 1
ATOM 5879 C CA . PHE B 2 212 ? 151.590 185.468 132.289 1.00 106.60 212 PHE B CA 1
ATOM 5880 C C . PHE B 2 212 ? 152.181 184.130 132.696 1.00 129.85 212 PHE B C 1
ATOM 5881 O O . PHE B 2 212 ? 153.047 184.081 133.579 1.00 132.77 212 PHE B O 1
ATOM 5889 N N . ASN B 2 213 ? 151.714 183.059 132.077 1.00 150.31 213 ASN B N 1
ATOM 5890 C CA . ASN B 2 213 ? 152.272 181.719 132.339 1.00 155.57 213 ASN B CA 1
ATOM 5891 C C . ASN B 2 213 ? 153.643 181.660 131.687 1.00 168.49 213 ASN B C 1
ATOM 5892 O O . ASN B 2 213 ? 153.740 181.391 130.487 1.00 192.42 213 ASN B O 1
ATOM 5897 N N . ILE B 2 214 ? 154.687 181.906 132.458 1.00 151.83 214 ILE B N 1
ATOM 5898 C CA . ILE B 2 214 ? 156.053 181.964 131.874 1.00 138.28 214 ILE B CA 1
ATOM 5899 C C . ILE B 2 214 ? 156.650 180.574 131.663 1.00 126.22 214 ILE B C 1
ATOM 5900 O O . ILE B 2 214 ? 157.504 180.425 130.790 1.00 137.95 214 ILE B O 1
ATOM 5905 N N . VAL B 2 215 ? 156.252 179.585 132.448 1.00 115.36 215 VAL B N 1
ATOM 5906 C CA . VAL B 2 215 ? 156.793 178.216 132.304 1.00 121.97 215 VAL B CA 1
ATOM 5907 C C . VAL B 2 215 ? 155.660 177.230 132.498 1.00 133.66 215 VAL B C 1
ATOM 5908 O O . VAL B 2 215 ? 154.896 177.361 133.463 1.00 128.12 215 VAL B O 1
ATOM 5912 N N . ASP B 2 216 ? 155.588 176.242 131.618 1.00 141.82 216 ASP B N 1
ATOM 5913 C CA . ASP B 2 216 ? 154.600 175.150 131.727 1.00 138.28 216 ASP B CA 1
ATOM 5914 C C . ASP B 2 216 ? 155.292 173.876 131.286 1.00 136.01 216 ASP B C 1
ATOM 5915 O O . ASP B 2 216 ? 155.284 173.552 130.094 1.00 147.14 216 ASP B O 1
ATOM 5917 N N . ILE B 2 217 ? 155.846 173.165 132.248 1.00 125.16 217 ILE B N 1
ATOM 5918 C CA . ILE B 2 217 ? 156.545 171.875 132.012 1.00 130.54 217 ILE B CA 1
ATOM 5919 C C . ILE B 2 217 ? 155.548 170.741 131.780 1.00 145.37 217 ILE B C 1
ATOM 5920 O O . ILE B 2 217 ? 155.978 169.678 131.308 1.00 153.01 217 ILE B O 1
ATOM 5925 N N . LYS B 2 218 ? 154.275 170.955 132.088 1.00 158.82 218 LYS B N 1
ATOM 5926 C CA . LYS B 2 218 ? 153.226 169.921 132.109 1.00 160.26 218 LYS B CA 1
ATOM 5927 C C . LYS B 2 218 ? 153.272 169.037 130.868 1.00 171.43 218 LYS B C 1
ATOM 5928 O O . LYS B 2 218 ? 153.034 169.524 129.753 1.00 183.70 218 LYS B O 1
ATOM 5930 N N . PRO B 2 219 ? 153.506 167.715 131.014 1.00 174.26 219 PRO B N 1
ATOM 5931 C CA . PRO B 2 219 ? 153.374 166.828 129.861 1.00 178.20 219 PRO B CA 1
ATOM 5932 C C . PRO B 2 219 ? 151.885 166.639 129.556 1.00 196.58 219 PRO B C 1
ATOM 5933 O O . PRO B 2 219 ? 151.077 166.501 130.482 1.00 199.39 219 PRO B O 1
ATOM 5937 N N . ALA B 2 220 ? 151.546 166.707 128.271 1.00 215.51 220 ALA B N 1
ATOM 5938 C CA . ALA B 2 220 ? 150.151 166.623 127.789 1.00 230.55 220 ALA B CA 1
ATOM 5939 C C . ALA B 2 220 ? 149.415 165.473 128.482 1.00 237.20 220 ALA B C 1
ATOM 5940 O O . ALA B 2 220 ? 148.253 165.635 128.885 1.00 248.97 220 ALA B O 1
ATOM 5942 N N . ASN B 2 221 ? 150.062 164.321 128.589 1.00 224.85 221 ASN B N 1
ATOM 5943 C CA . ASN B 2 221 ? 149.480 163.159 129.286 1.00 208.68 221 ASN B CA 1
ATOM 5944 C C . ASN B 2 221 ? 150.166 163.041 130.639 1.00 183.45 221 ASN B C 1
ATOM 5945 O O . ASN B 2 221 ? 151.395 162.882 130.687 1.00 188.52 221 ASN B O 1
ATOM 5950 N N . MET B 2 222 ? 149.399 163.080 131.715 1.00 171.69 222 MET B N 1
ATOM 5951 C CA . MET B 2 222 ? 149.967 163.021 133.083 1.00 169.83 222 MET B CA 1
ATOM 5952 C C . MET B 2 222 ? 150.676 161.685 133.351 1.00 170.22 222 MET B C 1
ATOM 5953 O O . MET B 2 222 ? 151.378 161.585 134.366 1.00 174.53 222 MET B O 1
ATOM 5958 N N . GLU B 2 223 ? 150.507 160.701 132.479 1.00 182.18 223 GLU B N 1
ATOM 5959 C CA . GLU B 2 223 ? 151.178 159.388 132.608 1.00 210.19 223 GLU B CA 1
ATOM 5960 C C . GLU B 2 223 ? 152.696 159.569 132.764 1.00 202.58 223 GLU B C 1
ATOM 5961 O O . GLU B 2 223 ? 153.306 158.930 133.634 1.00 216.70 223 GLU B O 1
ATOM 5967 N N . GLU B 2 224 ? 153.282 160.421 131.936 1.00 180.15 224 GLU B N 1
ATOM 5968 C CA . GLU B 2 224 ? 154.749 160.625 131.897 1.00 171.64 224 GLU B CA 1
ATOM 5969 C C . GLU B 2 224 ? 155.205 161.724 132.860 1.00 150.23 224 GLU B C 1
ATOM 5970 O O . GLU B 2 224 ? 156.270 162.330 132.603 1.00 141.99 224 GLU B O 1
ATOM 5976 N N . LEU B 2 225 ? 154.502 161.962 133.961 1.00 126.44 225 LEU B N 1
ATOM 5977 C CA . LEU B 2 225 ? 154.905 163.059 134.873 1.00 103.61 225 LEU B CA 1
ATOM 5978 C C . LEU B 2 225 ? 156.203 162.724 135.602 1.00 122.43 225 LEU B C 1
ATOM 5979 O O . LEU B 2 225 ? 156.169 162.115 136.681 1.00 96.71 225 LEU B O 1
ATOM 5984 N N . THR B 2 226 ? 157.329 163.178 135.063 1.00 150.27 226 THR B N 1
ATOM 5985 C CA . THR B 2 226 ? 158.653 163.033 135.711 1.00 157.69 226 THR B CA 1
ATOM 5986 C C . THR B 2 226 ? 159.061 164.285 136.479 1.00 149.57 226 THR B C 1
ATOM 5987 O O . THR B 2 226 ? 159.600 164.154 137.592 1.00 123.29 226 THR B O 1
ATOM 5991 N N . GLU B 2 227 ? 158.840 165.471 135.913 1.00 135.52 227 GLU B N 1
ATOM 5992 C CA . GLU B 2 227 ? 159.341 166.745 136.480 1.00 121.37 227 GLU B CA 1
ATOM 5993 C C . GLU B 2 227 ? 158.269 167.453 137.308 1.00 99.47 227 GLU B C 1
ATOM 5994 O O . GLU B 2 227 ? 157.210 167.774 136.787 1.00 113.38 227 GLU B O 1
ATOM 6000 N N . VAL B 2 228 ? 158.588 167.728 138.558 1.00 89.38 228 VAL B N 1
ATOM 6001 C CA . VAL B 2 228 ? 157.756 168.545 139.465 1.00 93.07 228 VAL B CA 1
ATOM 6002 C C . VAL B 2 228 ? 158.593 169.768 139.822 1.00 106.59 228 VAL B C 1
ATOM 6003 O O . VAL B 2 228 ? 159.697 169.600 140.348 1.00 145.98 228 VAL B O 1
ATOM 6007 N N . ILE B 2 229 ? 158.055 170.954 139.599 1.00 71.78 229 ILE B N 1
ATOM 6008 C CA . ILE B 2 229 ? 158.743 172.214 139.959 1.00 61.24 229 ILE B CA 1
ATOM 6009 C C . ILE B 2 229 ? 158.579 172.423 141.454 1.00 55.36 229 ILE B C 1
ATOM 6010 O O . ILE B 2 229 ? 157.564 172.998 141.878 1.00 74.99 229 ILE B O 1
ATOM 6015 N N . THR B 2 230 ? 159.586 172.049 142.221 1.00 49.73 230 THR B N 1
ATOM 6016 C CA . THR B 2 230 ? 159.438 172.081 143.691 1.00 65.64 230 THR B CA 1
ATOM 6017 C C . THR B 2 230 ? 159.695 173.445 144.296 1.00 68.57 230 THR B C 1
ATOM 6018 O O . THR B 2 230 ? 159.205 173.682 145.417 1.00 88.38 230 THR B O 1
ATOM 6022 N N . ALA B 2 231 ? 160.453 174.312 143.648 1.00 58.11 231 ALA B N 1
ATOM 6023 C CA . ALA B 2 231 ? 160.699 175.650 144.231 1.00 59.43 231 ALA B CA 1
ATOM 6024 C C . ALA B 2 231 ? 161.225 176.554 143.153 1.00 58.73 231 ALA B C 1
ATOM 6025 O O . ALA B 2 231 ? 161.801 176.089 142.168 1.00 65.97 231 ALA B O 1
ATOM 6027 N N . ALA B 2 232 ? 161.007 177.848 143.343 1.00 73.35 232 ALA B N 1
ATOM 6028 C CA . ALA B 2 232 ? 161.498 178.865 142.393 1.00 74.26 232 ALA B CA 1
ATOM 6029 C C . ALA B 2 232 ? 161.776 180.150 143.150 1.00 82.64 232 ALA B C 1
ATOM 6030 O O . ALA B 2 232 ? 161.178 180.374 144.227 1.00 72.86 232 ALA B O 1
ATOM 6032 N N . GLU B 2 233 ? 162.688 180.947 142.604 1.00 92.18 233 GLU B N 1
ATOM 6033 C CA . GLU B 2 233 ? 162.868 182.330 143.084 1.00 90.05 233 GLU B CA 1
ATOM 6034 C C . GLU B 2 233 ? 163.495 183.184 142.004 1.00 79.92 233 GLU B C 1
ATOM 6035 O O . GLU B 2 233 ? 164.091 182.673 141.060 1.00 68.77 233 GLU B O 1
ATOM 6041 N N . PHE B 2 234 ? 163.343 184.482 142.188 1.00 76.84 234 PHE B N 1
ATOM 6042 C CA . PHE B 2 234 ? 163.967 185.515 141.343 1.00 70.67 234 PHE B CA 1
ATOM 6043 C C . PHE B 2 234 ? 165.367 185.828 141.840 1.00 76.99 234 PHE B C 1
ATOM 6044 O O . PHE B 2 234 ? 165.649 185.772 143.058 1.00 56.73 234 PHE B O 1
ATOM 6052 N N . HIS B 2 235 ? 166.224 186.193 140.902 1.00 83.77 235 HIS B N 1
ATOM 6053 C CA . HIS B 2 235 ? 167.586 186.651 141.230 1.00 82.68 235 HIS B CA 1
ATOM 6054 C C . HIS B 2 235 ? 167.448 187.972 141.962 1.00 90.02 235 HIS B C 1
ATOM 6055 O O . HIS B 2 235 ? 166.693 188.842 141.508 1.00 98.84 235 HIS B O 1
ATOM 6062 N N . PRO B 2 236 ? 168.119 188.189 143.104 1.00 100.06 236 PRO B N 1
ATOM 6063 C CA . PRO B 2 236 ? 167.821 189.376 143.905 1.00 109.23 236 PRO B CA 1
ATOM 6064 C C . PRO B 2 236 ? 168.240 190.709 143.290 1.00 118.18 236 PRO B C 1
ATOM 6065 O O . PRO B 2 236 ? 167.592 191.707 143.570 1.00 133.06 236 PRO B O 1
ATOM 6069 N N . ASN B 2 237 ? 169.277 190.729 142.467 1.00 123.22 237 ASN B N 1
ATOM 6070 C CA . ASN B 2 237 ? 169.795 191.990 141.899 1.00 136.30 237 ASN B CA 1
ATOM 6071 C C . ASN B 2 237 ? 169.466 192.160 140.424 1.00 129.11 237 ASN B C 1
ATOM 6072 O O . ASN B 2 237 ? 169.454 193.301 139.957 1.00 135.87 237 ASN B O 1
ATOM 6077 N N . SER B 2 238 ? 169.222 191.074 139.710 1.00 104.19 238 SER B N 1
ATOM 6078 C CA . SER B 2 238 ? 168.864 191.096 138.284 1.00 118.06 238 SER B CA 1
ATOM 6079 C C . SER B 2 238 ? 167.369 190.828 138.199 1.00 124.19 238 SER B C 1
ATOM 6080 O O . SER B 2 238 ? 166.906 189.800 138.701 1.00 122.67 238 SER B O 1
ATOM 6083 N N . CYS B 2 239 ? 166.639 191.743 137.599 1.00 120.71 239 CYS B N 1
ATOM 6084 C CA . CYS B 2 239 ? 165.179 191.619 137.450 1.00 116.20 239 CYS B CA 1
ATOM 6085 C C . CYS B 2 239 ? 164.767 190.543 136.450 1.00 128.12 239 CYS B C 1
ATOM 6086 O O . CYS B 2 239 ? 163.574 190.256 136.392 1.00 113.92 239 CYS B O 1
ATOM 6089 N N . ASN B 2 240 ? 165.701 189.962 135.694 1.00 130.68 240 ASN B N 1
ATOM 6090 C CA . ASN B 2 240 ? 165.340 189.024 134.605 1.00 128.58 240 ASN B CA 1
ATOM 6091 C C . ASN B 2 240 ? 165.737 187.581 134.899 1.00 118.73 240 ASN B C 1
ATOM 6092 O O . ASN B 2 240 ? 165.252 186.701 134.187 1.00 117.74 240 ASN B O 1
ATOM 6097 N N . THR B 2 241 ? 166.596 187.329 135.876 1.00 116.67 241 THR B N 1
ATOM 6098 C CA . THR B 2 241 ? 167.094 185.975 136.158 1.00 104.00 241 THR B CA 1
ATOM 6099 C C . THR B 2 241 ? 166.274 185.338 137.279 1.00 79.03 241 THR B C 1
ATOM 6100 O O . THR B 2 241 ? 166.106 185.926 138.342 1.00 48.35 241 THR B O 1
ATOM 6104 N N . PHE B 2 242 ? 165.807 184.128 137.025 1.00 79.78 242 PHE B N 1
ATOM 6105 C CA . PHE B 2 242 ? 165.096 183.331 138.037 1.00 79.95 242 PHE B CA 1
ATOM 6106 C C . PHE B 2 242 ? 165.413 181.872 137.817 1.00 95.12 242 PHE B C 1
ATOM 6107 O O . PHE B 2 242 ? 165.736 181.448 136.698 1.00 81.77 242 PHE B O 1
ATOM 6115 N N . VAL B 2 243 ? 165.293 181.115 138.891 1.00 95.60 243 VAL B N 1
ATOM 6116 C CA . VAL B 2 243 ? 165.594 179.666 138.911 1.00 89.17 243 VAL B CA 1
ATOM 6117 C C . VAL B 2 243 ? 164.365 178.928 139.393 1.00 101.29 243 VAL B C 1
ATOM 6118 O O . VAL B 2 243 ? 163.638 179.442 140.248 1.00 109.30 243 VAL B O 1
ATOM 6122 N N . TYR B 2 244 ? 164.133 177.755 138.835 1.00 93.42 244 TYR B N 1
ATOM 6123 C CA . TYR B 2 244 ? 163.095 176.836 139.335 1.00 75.42 244 TYR B CA 1
ATOM 6124 C C . TYR B 2 244 ? 163.702 175.458 139.435 1.00 84.30 244 TYR B C 1
ATOM 6125 O O . TYR B 2 244 ? 164.251 174.946 138.472 1.00 99.34 244 TYR B O 1
ATOM 6134 N N . SER B 2 245 ? 163.578 174.863 140.602 1.00 68.16 245 SER B N 1
ATOM 6135 C CA . SER B 2 245 ? 164.088 173.511 140.875 1.00 55.99 245 SER B CA 1
ATOM 6136 C C . SER B 2 245 ? 163.327 172.472 140.033 1.00 67.92 245 SER B C 1
ATOM 6137 O O . SER B 2 245 ? 162.515 172.811 139.142 1.00 61.87 245 SER B O 1
ATOM 6140 N N . SER B 2 246 ? 163.569 171.205 140.319 1.00 87.61 246 SER B N 1
ATOM 6141 C CA . SER B 2 246 ? 162.861 170.076 139.681 1.00 80.50 246 SER B CA 1
ATOM 6142 C C . SER B 2 246 ? 162.924 168.869 140.597 1.00 69.67 246 SER B C 1
ATOM 6143 O O . SER B 2 246 ? 163.755 168.807 141.505 1.00 73.28 246 SER B O 1
ATOM 6146 N N . SER B 2 247 ? 162.048 167.918 140.337 1.00 94.74 247 SER B N 1
ATOM 6147 C CA . SER B 2 247 ? 162.017 166.635 141.083 1.00 100.14 247 SER B CA 1
ATOM 6148 C C . SER B 2 247 ? 163.323 165.868 140.896 1.00 94.29 247 SER B C 1
ATOM 6149 O O . SER B 2 247 ? 163.721 165.133 141.792 1.00 82.71 247 SER B O 1
ATOM 6152 N N . LYS B 2 248 ? 163.949 166.004 139.740 1.00 78.09 248 LYS B N 1
ATOM 6153 C CA . LYS B 2 248 ? 165.214 165.307 139.465 1.00 90.81 248 LYS B CA 1
ATOM 6154 C C . LYS B 2 248 ? 166.415 166.113 139.941 1.00 83.93 248 LYS B C 1
ATOM 6155 O O . LYS B 2 248 ? 167.548 165.683 139.704 1.00 97.36 248 LYS B O 1
ATOM 6161 N N . GLY B 2 249 ? 166.206 167.246 140.585 1.00 83.15 249 GLY B N 1
ATOM 6162 C CA . GLY B 2 249 ? 167.307 168.087 141.074 1.00 83.17 249 GLY B CA 1
ATOM 6163 C C . GLY B 2 249 ? 167.882 169.020 140.039 1.00 72.00 249 GLY B C 1
ATOM 6164 O O . GLY B 2 249 ? 168.674 169.887 140.415 1.00 75.22 249 GLY B O 1
ATOM 6165 N N . THR B 2 250 ? 167.524 168.893 138.779 1.00 65.86 250 THR B N 1
ATOM 6166 C CA . THR B 2 250 ? 168.150 169.755 137.767 1.00 87.73 250 THR B CA 1
ATOM 6167 C C . THR B 2 250 ? 167.645 171.189 137.900 1.00 102.38 250 THR B C 1
ATOM 6168 O O . THR B 2 250 ? 166.625 171.534 137.280 1.00 126.13 250 THR B O 1
ATOM 6172 N N . ILE B 2 251 ? 168.374 172.025 138.628 1.00 68.33 251 ILE B N 1
ATOM 6173 C CA . ILE B 2 251 ? 167.979 173.439 138.804 1.00 50.94 251 ILE B CA 1
ATOM 6174 C C . ILE B 2 251 ? 168.179 174.159 137.497 1.00 47.40 251 ILE B C 1
ATOM 6175 O O . ILE B 2 251 ? 169.304 174.225 137.013 1.00 59.90 251 ILE B O 1
ATOM 6180 N N . ARG B 2 252 ? 167.107 174.685 136.938 1.00 69.76 252 ARG B N 1
ATOM 6181 C CA . ARG B 2 252 ? 167.175 175.426 135.656 1.00 88.87 252 ARG B CA 1
ATOM 6182 C C . ARG B 2 252 ? 167.123 176.908 135.947 1.00 99.16 252 ARG B C 1
ATOM 6183 O O . ARG B 2 252 ? 166.129 177.392 136.472 1.00 126.54 252 ARG B O 1
ATOM 6191 N N . LEU B 2 253 ? 168.176 177.609 135.567 1.00 97.92 253 LEU B N 1
ATOM 6192 C CA . LEU B 2 253 ? 168.261 179.062 135.721 1.00 86.73 253 LEU B CA 1
ATOM 6193 C C . LEU B 2 253 ? 167.764 179.677 134.422 1.00 94.19 253 LEU B C 1
ATOM 6194 O O . LEU B 2 253 ? 168.432 179.594 133.386 1.00 79.73 253 LEU B O 1
ATOM 6199 N N . CYS B 2 254 ? 166.592 180.284 134.500 1.00 102.76 254 CYS B N 1
ATOM 6200 C CA . CYS B 2 254 ? 165.947 180.935 133.352 1.00 118.23 254 CYS B CA 1
ATOM 6201 C C . CYS B 2 254 ? 166.245 182.424 133.350 1.00 125.63 254 CYS B C 1
ATOM 6202 O O . CYS B 2 254 ? 166.530 183.022 134.398 1.00 104.46 254 CYS B O 1
ATOM 6205 N N . ASP B 2 255 ? 166.187 182.992 132.154 1.00 139.08 255 ASP B N 1
ATOM 6206 C CA . ASP B 2 255 ? 166.457 184.421 131.932 1.00 159.94 255 ASP B CA 1
ATOM 6207 C C . ASP B 2 255 ? 165.413 184.939 130.954 1.00 167.31 255 ASP B C 1
ATOM 6208 O O . ASP B 2 255 ? 165.476 184.615 129.761 1.00 176.13 255 ASP B O 1
ATOM 6213 N N . MET B 2 256 ? 164.508 185.758 131.448 1.00 158.56 256 MET B N 1
ATOM 6214 C CA . MET B 2 256 ? 163.420 186.317 130.627 1.00 157.90 256 MET B CA 1
ATOM 6215 C C . MET B 2 256 ? 163.946 187.232 129.524 1.00 145.27 256 MET B C 1
ATOM 6216 O O . MET B 2 256 ? 163.146 187.600 128.658 1.00 160.98 256 MET B O 1
ATOM 6221 N N . ARG B 2 257 ? 165.219 187.591 129.537 1.00 132.19 257 ARG B N 1
ATOM 6222 C CA . ARG B 2 257 ? 165.774 188.419 128.457 1.00 153.65 257 ARG B CA 1
ATOM 6223 C C . ARG B 2 257 ? 165.817 187.635 127.158 1.00 168.58 257 ARG B C 1
ATOM 6224 O O . ARG B 2 257 ? 165.583 188.233 126.080 1.00 180.93 257 ARG B O 1
ATOM 6232 N N . ALA B 2 258 ? 166.074 186.339 127.241 1.00 174.93 258 ALA B N 1
ATOM 6233 C CA . ALA B 2 258 ? 166.229 185.505 126.035 1.00 192.04 258 ALA B CA 1
ATOM 6234 C C . ALA B 2 258 ? 164.921 185.464 125.250 1.00 179.72 258 ALA B C 1
ATOM 6235 O O . ALA B 2 258 ? 164.922 185.662 124.027 1.00 164.58 258 ALA B O 1
ATOM 6237 N N . SER B 2 259 ? 163.821 185.202 125.932 1.00 183.93 259 SER B N 1
ATOM 6238 C CA . SER B 2 259 ? 162.521 185.089 125.247 1.00 206.44 259 SER B CA 1
ATOM 6239 C C . SER B 2 259 ? 161.415 185.274 126.260 1.00 203.85 259 SER B C 1
ATOM 6240 O O . SER B 2 259 ? 161.638 185.111 127.479 1.00 188.82 259 SER B O 1
ATOM 6243 N N . ALA B 2 260 ? 160.235 185.592 125.759 1.00 211.94 260 ALA B N 1
ATOM 6244 C CA . ALA B 2 260 ? 159.035 185.782 126.597 1.00 210.22 260 ALA B CA 1
ATOM 6245 C C . ALA B 2 260 ? 158.747 184.485 127.350 1.00 217.62 260 ALA B C 1
ATOM 6246 O O . ALA B 2 260 ? 158.752 184.460 128.591 1.00 212.06 260 ALA B O 1
ATOM 6248 N N . LEU B 2 261 ? 158.527 183.413 126.612 1.00 221.41 261 LEU B N 1
ATOM 6249 C CA . LEU B 2 261 ? 158.379 182.099 127.258 1.00 221.54 261 LEU B CA 1
ATOM 6250 C C . LEU B 2 261 ? 159.783 181.630 127.608 1.00 226.93 261 LEU B C 1
ATOM 6251 O O . LEU B 2 261 ? 160.692 181.760 126.792 1.00 239.17 261 LEU B O 1
ATOM 6256 N N . CYS B 2 262 ? 159.936 181.090 128.802 1.00 227.65 262 CYS B N 1
ATOM 6257 C CA . CYS B 2 262 ? 161.260 180.674 129.315 1.00 238.96 262 CYS B CA 1
ATOM 6258 C C . CYS B 2 262 ? 161.454 179.167 129.245 1.00 242.92 262 CYS B C 1
ATOM 6259 O O . CYS B 2 262 ? 162.228 178.627 130.042 1.00 243.18 262 CYS B O 1
ATOM 6262 N N . ASP B 2 263 ? 160.831 178.489 128.297 1.00 256.24 263 ASP B N 1
ATOM 6263 C CA . ASP B 2 263 ? 161.093 177.044 128.142 1.00 268.72 263 ASP B CA 1
ATOM 6264 C C . ASP B 2 263 ? 162.503 176.815 127.605 1.00 271.95 263 ASP B C 1
ATOM 6265 O O . ASP B 2 263 ? 163.094 175.774 127.948 1.00 285.99 263 ASP B O 1
ATOM 6270 N N . ARG B 2 264 ? 163.036 177.767 126.844 1.00 258.99 264 ARG B N 1
ATOM 6271 C CA . ARG B 2 264 ? 164.431 177.711 126.351 1.00 246.46 264 ARG B CA 1
ATOM 6272 C C . ARG B 2 264 ? 165.366 178.172 127.463 1.00 233.69 264 ARG B C 1
ATOM 6273 O O . ARG B 2 264 ? 166.013 179.230 127.324 1.00 230.28 264 ARG B O 1
ATOM 6281 N N . HIS B 2 265 ? 165.450 177.383 128.523 1.00 216.04 265 HIS B N 1
ATOM 6282 C CA . HIS B 2 265 ? 166.255 177.749 129.709 1.00 201.23 265 HIS B CA 1
ATOM 6283 C C . HIS B 2 265 ? 167.708 177.999 129.320 1.00 196.85 265 HIS B C 1
ATOM 6284 O O . HIS B 2 265 ? 168.245 177.367 128.391 1.00 191.46 265 HIS B O 1
ATOM 6291 N N . SER B 2 266 ? 168.337 178.898 130.059 1.00 183.83 266 SER B N 1
ATOM 6292 C CA . SER B 2 266 ? 169.726 179.344 129.797 1.00 171.56 266 SER B CA 1
ATOM 6293 C C . SER B 2 266 ? 170.739 178.345 130.362 1.00 148.41 266 SER B C 1
ATOM 6294 O O . SER B 2 266 ? 171.788 178.132 129.744 1.00 140.08 266 SER B O 1
ATOM 6297 N N . LYS B 2 267 ? 170.469 177.796 131.535 1.00 136.36 267 LYS B N 1
ATOM 6298 C CA . LYS B 2 267 ? 171.419 176.882 132.183 1.00 141.43 267 LYS B CA 1
ATOM 6299 C C . LYS B 2 267 ? 170.665 175.803 132.935 1.00 129.29 267 LYS B C 1
ATOM 6300 O O . LYS B 2 267 ? 169.485 175.963 133.287 1.00 126.24 267 LYS B O 1
ATOM 6306 N N . LEU B 2 268 ? 171.358 174.702 133.139 1.00 114.07 268 LEU B N 1
ATOM 6307 C CA . LEU B 2 268 ? 170.846 173.583 133.941 1.00 103.85 268 LEU B CA 1
ATOM 6308 C C . LEU B 2 268 ? 171.971 173.159 134.850 1.00 84.88 268 LEU B C 1
ATOM 6309 O O . LEU B 2 268 ? 173.082 172.904 134.376 1.00 89.99 268 LEU B O 1
ATOM 6314 N N . PHE B 2 269 ? 171.670 173.080 136.127 1.00 77.06 269 PHE B N 1
ATOM 6315 C CA . PHE B 2 269 ? 172.648 172.702 137.153 1.00 90.24 269 PHE B CA 1
ATOM 6316 C C . PHE B 2 269 ? 172.374 171.268 137.545 1.00 99.97 269 PHE B C 1
ATOM 6317 O O . PHE B 2 269 ? 171.254 170.943 137.924 1.00 117.06 269 PHE B O 1
ATOM 6325 N N . GLU B 2 270 ? 173.382 170.415 137.440 1.00 119.35 270 GLU B N 1
ATOM 6326 C CA . GLU B 2 270 ? 173.208 168.991 137.784 1.00 125.14 270 GLU B CA 1
ATOM 6327 C C . GLU B 2 270 ? 174.559 168.389 138.104 1.00 129.77 270 GLU B C 1
ATOM 6328 O O . GLU B 2 270 ? 175.562 168.770 137.484 1.00 137.27 270 GLU B O 1
ATOM 6334 N N . GLU B 2 271 ? 174.561 167.430 139.014 1.00 139.27 271 GLU B N 1
ATOM 6335 C CA . GLU B 2 271 ? 175.792 166.702 139.397 1.00 150.52 271 GLU B CA 1
ATOM 6336 C C . GLU B 2 271 ? 176.261 165.811 138.238 1.00 168.75 271 GLU B C 1
ATOM 6337 O O . GLU B 2 271 ? 176.486 164.604 138.468 1.00 173.69 271 GLU B O 1
ATOM 6343 N N . SER B 2 276 ? 176.571 155.108 141.614 1.00 205.54 276 SER B N 1
ATOM 6344 C CA . SER B 2 276 ? 177.448 154.913 142.798 1.00 215.92 276 SER B CA 1
ATOM 6345 C C . SER B 2 276 ? 176.595 154.581 144.020 1.00 226.63 276 SER B C 1
ATOM 6346 O O . SER B 2 276 ? 177.055 153.839 144.897 1.00 216.35 276 SER B O 1
ATOM 6349 N N . ASN B 2 277 ? 175.407 155.164 144.090 1.00 240.65 277 ASN B N 1
ATOM 6350 C CA . ASN B 2 277 ? 174.495 154.998 145.236 1.00 239.47 277 ASN B CA 1
ATOM 6351 C C . ASN B 2 277 ? 173.057 154.838 144.749 1.00 235.00 277 ASN B C 1
ATOM 6352 O O . ASN B 2 277 ? 172.129 155.220 145.474 1.00 242.55 277 ASN B O 1
ATOM 6357 N N . ARG B 2 278 ? 172.869 154.221 143.589 1.00 227.15 278 ARG B N 1
ATOM 6358 C CA . ARG B 2 278 ? 171.619 154.315 142.781 1.00 219.04 278 ARG B CA 1
ATOM 6359 C C . ARG B 2 278 ? 170.534 153.374 143.307 1.00 221.87 278 ARG B C 1
ATOM 6360 O O . ARG B 2 278 ? 170.019 152.528 142.535 1.00 226.95 278 ARG B O 1
ATOM 6368 N N . SER B 2 279 ? 170.118 153.587 144.551 1.00 201.75 279 SER B N 1
ATOM 6369 C CA . SER B 2 279 ? 169.056 152.787 145.202 1.00 174.60 279 SER B CA 1
ATOM 6370 C C . SER B 2 279 ? 167.695 153.075 144.555 1.00 171.01 279 SER B C 1
ATOM 6371 O O . SER B 2 279 ? 167.626 153.937 143.636 1.00 150.32 279 SER B O 1
ATOM 6374 N N . PHE B 2 280 ? 166.657 152.334 144.963 1.00 154.70 280 PHE B N 1
ATOM 6375 C CA . PHE B 2 280 ? 165.271 152.607 144.514 1.00 134.67 280 PHE B CA 1
ATOM 6376 C C . PHE B 2 280 ? 164.956 154.094 144.598 1.00 123.08 280 PHE B C 1
ATOM 6377 O O . PHE B 2 280 ? 164.429 154.691 143.650 1.00 123.32 280 PHE B O 1
ATOM 6385 N N . PHE B 2 281 ? 165.322 154.676 145.720 1.00 107.37 281 PHE B N 1
ATOM 6386 C CA . PHE B 2 281 ? 164.940 156.038 146.095 1.00 98.90 281 PHE B CA 1
ATOM 6387 C C . PHE B 2 281 ? 165.853 157.101 145.484 1.00 93.08 281 PHE B C 1
ATOM 6388 O O . PHE B 2 281 ? 165.819 158.254 145.944 1.00 93.38 281 PHE B O 1
ATOM 6396 N N . SER B 2 282 ? 166.664 156.771 144.489 1.00 109.55 282 SER B N 1
ATOM 6397 C CA . SER B 2 282 ? 167.484 157.803 143.818 1.00 114.28 282 SER B CA 1
ATOM 6398 C C . SER B 2 282 ? 166.576 158.880 143.221 1.00 120.23 282 SER B C 1
ATOM 6399 O O . SER B 2 282 ? 167.017 160.022 143.055 1.00 157.76 282 SER B O 1
ATOM 6402 N N . GLU B 2 283 ? 165.347 158.519 142.888 1.00 103.66 283 GLU B N 1
ATOM 6403 C CA . GLU B 2 283 ? 164.370 159.448 142.299 1.00 114.25 283 GLU B CA 1
ATOM 6404 C C . GLU B 2 283 ? 163.736 160.369 143.338 1.00 86.71 283 GLU B C 1
ATOM 6405 O O . GLU B 2 283 ? 163.033 161.291 142.926 1.00 93.34 283 GLU B O 1
ATOM 6411 N N . ILE B 2 284 ? 163.952 160.142 144.619 1.00 70.79 284 ILE B N 1
ATOM 6412 C CA . ILE B 2 284 ? 163.429 161.040 145.672 1.00 81.54 284 ILE B CA 1
ATOM 6413 C C . ILE B 2 284 ? 164.543 161.805 146.364 1.00 85.20 284 ILE B C 1
ATOM 6414 O O . ILE B 2 284 ? 164.296 162.933 146.805 1.00 113.04 284 ILE B O 1
ATOM 6419 N N . ILE B 2 285 ? 165.723 161.235 146.509 1.00 76.55 285 ILE B N 1
ATOM 6420 C CA . ILE B 2 285 ? 166.836 162.001 147.107 1.00 90.65 285 ILE B CA 1
ATOM 6421 C C . ILE B 2 285 ? 167.253 163.131 146.162 1.00 90.47 285 ILE B C 1
ATOM 6422 O O . ILE B 2 285 ? 167.547 164.239 146.625 1.00 86.83 285 ILE B O 1
ATOM 6427 N N . SER B 2 286 ? 167.233 162.876 144.863 1.00 99.07 286 SER B N 1
ATOM 6428 C CA . SER B 2 286 ? 167.604 163.899 143.866 1.00 109.63 286 SER B CA 1
ATOM 6429 C C . SER B 2 286 ? 166.617 165.063 143.818 1.00 121.93 286 SER B C 1
ATOM 6430 O O . SER B 2 286 ? 166.917 166.034 143.114 1.00 123.47 286 SER B O 1
ATOM 6433 N N . SER B 2 287 ? 165.447 164.974 144.438 1.00 120.26 287 SER B N 1
ATOM 6434 C CA . SER B 2 287 ? 164.485 166.093 144.403 1.00 105.93 287 SER B CA 1
ATOM 6435 C C . SER B 2 287 ? 165.001 167.226 145.279 1.00 110.42 287 SER B C 1
ATOM 6436 O O . SER B 2 287 ? 165.381 166.992 146.430 1.00 77.80 287 SER B O 1
ATOM 6439 N N . ILE B 2 288 ? 164.982 168.429 144.723 1.00 94.20 288 ILE B N 1
ATOM 6440 C CA . ILE B 2 288 ? 165.447 169.647 145.415 1.00 82.59 288 ILE B CA 1
ATOM 6441 C C . ILE B 2 288 ? 164.243 170.393 145.938 1.00 80.79 288 ILE B C 1
ATOM 6442 O O . ILE B 2 288 ? 163.521 171.014 145.158 1.00 78.12 288 ILE B O 1
ATOM 6447 N N . SER B 2 289 ? 164.095 170.379 147.257 1.00 72.48 289 SER B N 1
ATOM 6448 C CA . SER B 2 289 ? 162.981 171.029 147.968 1.00 75.64 289 SER B CA 1
ATOM 6449 C C . SER B 2 289 ? 163.090 172.552 148.004 1.00 89.93 289 SER B C 1
ATOM 6450 O O . SER B 2 289 ? 162.073 173.186 148.259 1.00 88.04 289 SER B O 1
ATOM 6453 N N . ASP B 2 290 ? 164.266 173.137 147.805 1.00 109.22 290 ASP B N 1
ATOM 6454 C CA . ASP B 2 290 ? 164.391 174.596 147.947 1.00 106.63 290 ASP B CA 1
ATOM 6455 C C . ASP B 2 290 ? 165.601 175.133 147.201 1.00 94.60 290 ASP B C 1
ATOM 6456 O O . ASP B 2 290 ? 166.659 174.503 147.244 1.00 124.58 290 ASP B O 1
ATOM 6461 N N . VAL B 2 291 ? 165.477 176.321 146.620 1.00 87.65 291 VAL B N 1
ATOM 6462 C CA . VAL B 2 291 ? 166.585 177.018 145.915 1.00 74.90 291 VAL B CA 1
ATOM 6463 C C . VAL B 2 291 ? 166.534 178.491 146.293 1.00 74.27 291 VAL B C 1
ATOM 6464 O O . VAL B 2 291 ? 165.478 179.122 146.202 1.00 95.67 291 VAL B O 1
ATOM 6468 N N . LYS B 2 292 ? 167.676 179.024 146.703 1.00 71.73 292 LYS B N 1
ATOM 6469 C CA . LYS B 2 292 ? 167.845 180.431 147.084 1.00 65.34 292 LYS B CA 1
ATOM 6470 C C . LYS B 2 292 ? 169.116 181.003 146.491 1.00 62.06 292 LYS B C 1
ATOM 6471 O O . LYS B 2 292 ? 170.167 180.379 146.562 1.00 76.79 292 LYS B O 1
ATOM 6477 N N . PHE B 2 293 ? 169.026 182.194 145.937 1.00 67.75 293 PHE B N 1
ATOM 6478 C CA . PHE B 2 293 ? 170.224 182.928 145.502 1.00 57.10 293 PHE B CA 1
ATOM 6479 C C . PHE B 2 293 ? 170.864 183.662 146.669 1.00 81.68 293 PHE B C 1
ATOM 6480 O O . PHE B 2 293 ? 170.199 184.031 147.673 1.00 76.18 293 PHE B O 1
ATOM 6488 N N . SER B 2 294 ? 172.165 183.854 146.544 1.00 96.98 294 SER B N 1
ATOM 6489 C CA . SER B 2 294 ? 172.944 184.639 147.523 1.00 97.67 294 SER B CA 1
ATOM 6490 C C . SER B 2 294 ? 172.465 186.086 147.450 1.00 115.46 294 SER B C 1
ATOM 6491 O O . SER B 2 294 ? 171.947 186.513 146.398 1.00 117.92 294 SER B O 1
ATOM 6494 N N . HIS B 2 295 ? 172.638 186.833 148.521 1.00 114.32 295 HIS B N 1
ATOM 6495 C CA . HIS B 2 295 ? 172.251 188.255 148.500 1.00 107.33 295 HIS B CA 1
ATOM 6496 C C . HIS B 2 295 ? 172.974 188.985 147.389 1.00 115.14 295 HIS B C 1
ATOM 6497 O O . HIS B 2 295 ? 172.379 189.879 146.762 1.00 150.83 295 HIS B O 1
ATOM 6504 N N . SER B 2 296 ? 174.212 188.620 147.122 1.00 111.62 296 SER B N 1
ATOM 6505 C CA . SER B 2 296 ? 174.966 189.219 146.006 1.00 118.35 296 SER B CA 1
ATOM 6506 C C . SER B 2 296 ? 174.545 188.621 144.671 1.00 96.90 296 SER B C 1
ATOM 6507 O O . SER B 2 296 ? 174.926 189.175 143.640 1.00 96.82 296 SER B O 1
ATOM 6510 N N . GLY B 2 297 ? 173.818 187.515 144.689 1.00 98.53 297 GLY B N 1
ATOM 6511 C CA . GLY B 2 297 ? 173.428 186.825 143.460 1.00 97.22 297 GLY B CA 1
ATOM 6512 C C . GLY B 2 297 ? 174.643 186.271 142.752 1.00 119.48 297 GLY B C 1
ATOM 6513 O O . GLY B 2 297 ? 174.615 186.089 141.521 1.00 100.57 297 GLY B O 1
ATOM 6514 N N . ARG B 2 298 ? 175.694 185.970 143.498 1.00 135.66 298 ARG B N 1
ATOM 6515 C CA . ARG B 2 298 ? 176.905 185.359 142.928 1.00 145.86 298 ARG B CA 1
ATOM 6516 C C . ARG B 2 298 ? 176.813 183.845 143.011 1.00 122.08 298 ARG B C 1
ATOM 6517 O O . ARG B 2 298 ? 177.352 183.150 142.143 1.00 103.79 298 ARG B O 1
ATOM 6525 N N . TYR B 2 299 ? 176.155 183.342 144.036 1.00 107.01 299 TYR B N 1
ATOM 6526 C CA . TYR B 2 299 ? 176.044 181.897 144.274 1.00 112.03 299 TYR B CA 1
ATOM 6527 C C . TYR B 2 299 ? 174.592 181.532 144.497 1.00 112.64 299 TYR B C 1
ATOM 6528 O O . TYR B 2 299 ? 173.758 182.371 144.819 1.00 151.37 299 TYR B O 1
ATOM 6537 N N . MET B 2 300 ? 174.327 180.259 144.327 1.00 98.71 300 MET B N 1
ATOM 6538 C CA . MET B 2 300 ? 172.996 179.673 144.498 1.00 78.14 300 MET B CA 1
ATOM 6539 C C . MET B 2 300 ? 173.151 178.442 145.357 1.00 60.71 300 MET B C 1
ATOM 6540 O O . MET B 2 300 ? 174.109 177.675 145.196 1.00 93.24 300 MET B O 1
ATOM 6545 N N . MET B 2 301 ? 172.210 178.250 146.238 1.00 46.44 301 MET B N 1
ATOM 6546 C CA . MET B 2 301 ? 172.219 177.132 147.185 1.00 41.17 301 MET B CA 1
ATOM 6547 C C . MET B 2 301 ? 170.931 176.369 147.002 1.00 50.36 301 MET B C 1
ATOM 6548 O O . MET B 2 301 ? 169.847 176.941 147.085 1.00 80.82 301 MET B O 1
ATOM 6553 N N . THR B 2 302 ? 171.055 175.082 146.741 1.00 64.12 302 THR B N 1
ATOM 6554 C CA . THR B 2 302 ? 169.910 174.202 146.459 1.00 57.30 302 THR B CA 1
ATOM 6555 C C . THR B 2 302 ? 169.939 173.114 147.496 1.00 39.39 302 THR B C 1
ATOM 6556 O O . THR B 2 302 ? 170.946 172.433 147.623 1.00 52.91 302 THR B O 1
ATOM 6560 N N 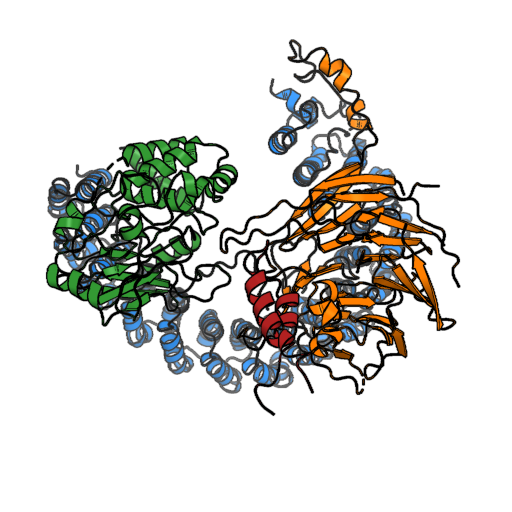. ARG B 2 303 ? 168.825 172.925 148.152 1.00 39.94 303 ARG B N 1
ATOM 6561 C CA . ARG B 2 303 ? 168.688 171.871 149.172 1.00 50.78 303 ARG B CA 1
ATOM 6562 C C . ARG B 2 303 ? 168.002 170.670 148.556 1.00 60.13 303 ARG B C 1
ATOM 6563 O O . ARG B 2 303 ? 166.814 170.722 148.304 1.00 59.50 303 ARG B O 1
ATOM 6571 N N . ASP B 2 304 ? 168.755 169.610 148.315 1.00 91.92 304 ASP B N 1
ATOM 6572 C CA . ASP B 2 304 ? 168.130 168.315 147.990 1.00 87.34 304 ASP B CA 1
ATOM 6573 C C . ASP B 2 304 ? 167.866 167.652 149.324 1.00 63.09 304 ASP B C 1
ATOM 6574 O O . ASP B 2 304 ? 168.123 168.241 150.376 1.00 56.34 304 ASP B O 1
ATOM 6579 N N . TYR B 2 305 ? 167.323 166.459 149.296 1.00 60.20 305 TYR B N 1
ATOM 6580 C CA . TYR B 2 305 ? 166.936 165.810 150.564 1.00 70.28 305 TYR B CA 1
ATOM 6581 C C . TYR B 2 305 ? 168.147 165.606 151.472 1.00 71.78 305 TYR B C 1
ATOM 6582 O O . TYR B 2 305 ? 168.097 165.945 152.654 1.00 36.42 305 TYR B O 1
ATOM 6591 N N . LEU B 2 306 ? 169.221 165.038 150.932 1.00 100.47 306 LEU B N 1
ATOM 6592 C CA . LEU B 2 306 ? 170.407 164.694 151.750 1.00 126.20 306 LEU B CA 1
ATOM 6593 C C . LEU B 2 306 ? 171.447 165.808 151.849 1.00 130.31 306 LEU B C 1
ATOM 6594 O O . LEU B 2 306 ? 172.053 165.958 152.925 1.00 115.05 306 LEU B O 1
ATOM 6599 N N . SER B 2 307 ? 171.680 166.569 150.792 1.00 127.40 307 SER B N 1
ATOM 6600 C CA . SER B 2 307 ? 172.824 167.501 150.741 1.00 137.82 307 SER B CA 1
ATOM 6601 C C . SER B 2 307 ? 172.375 168.906 150.349 1.00 117.29 307 SER B C 1
ATOM 6602 O O . SER B 2 307 ? 171.463 169.072 149.542 1.00 127.99 307 SER B O 1
ATOM 6605 N N . VAL B 2 308 ? 173.099 169.887 150.861 1.00 92.78 308 VAL B N 1
ATOM 6606 C CA . VAL B 2 308 ? 172.962 171.291 150.440 1.00 72.53 308 VAL B CA 1
ATOM 6607 C C . VAL B 2 308 ? 174.060 171.526 149.440 1.00 59.20 308 VAL B C 1
ATOM 6608 O O . VAL B 2 308 ? 175.232 171.436 149.776 1.00 67.75 308 VAL B O 1
ATOM 6612 N N . LYS B 2 309 ? 173.672 171.789 148.218 1.00 56.07 309 LYS B N 1
ATOM 6613 C CA . LYS B 2 309 ? 174.604 172.008 147.123 1.00 59.81 309 LYS B CA 1
ATOM 6614 C C . LYS B 2 309 ? 174.700 173.497 146.879 1.00 63.43 309 LYS B C 1
ATOM 6615 O O . LYS B 2 309 ? 173.675 174.138 146.627 1.00 76.03 309 LYS B O 1
ATOM 6621 N N . ILE B 2 310 ? 175.920 174.022 146.892 1.00 52.85 310 ILE B N 1
ATOM 6622 C CA . ILE B 2 310 ? 176.167 175.456 146.650 1.00 49.64 310 ILE B CA 1
ATOM 6623 C C . ILE B 2 310 ? 176.879 175.584 145.334 1.00 48.70 310 ILE B C 1
ATOM 6624 O O . ILE B 2 310 ? 177.996 175.074 145.192 1.00 87.61 310 ILE B O 1
ATOM 6629 N N . TRP B 2 311 ? 176.225 176.252 144.403 1.00 43.51 311 TRP B N 1
ATOM 6630 C CA . TRP B 2 311 ? 176.690 176.391 143.021 1.00 60.77 311 TRP B CA 1
ATOM 6631 C C . TRP B 2 311 ? 177.129 177.821 142.751 1.00 73.05 311 TRP B C 1
ATOM 6632 O O . TRP B 2 311 ? 176.401 178.751 143.087 1.00 88.56 311 TRP B O 1
ATOM 6643 N N . ASP B 2 312 ? 178.270 177.986 142.113 1.00 80.83 312 ASP B N 1
ATOM 6644 C CA . ASP B 2 312 ? 178.606 179.286 141.526 1.00 80.38 312 ASP B CA 1
ATOM 6645 C C . ASP B 2 312 ? 177.821 179.312 140.221 1.00 72.28 312 ASP B C 1
ATOM 6646 O O . ASP B 2 312 ? 177.882 178.339 139.462 1.00 60.46 312 ASP B O 1
ATOM 6651 N N . LEU B 2 313 ? 177.133 180.398 139.954 1.00 84.24 313 LEU B N 1
ATOM 6652 C CA . LEU B 2 313 ? 176.234 180.474 138.778 1.00 98.27 313 LEU B CA 1
ATOM 6653 C C . LEU B 2 313 ? 176.941 180.317 137.430 1.00 122.76 313 LEU B C 1
ATOM 6654 O O . LEU B 2 313 ? 176.235 180.159 136.433 1.00 121.69 313 LEU B O 1
ATOM 6659 N N . ASN B 2 314 ? 178.267 180.372 137.367 1.00 142.64 314 ASN B N 1
ATOM 6660 C CA . ASN B 2 314 ? 178.982 180.242 136.076 1.00 148.85 314 ASN B CA 1
ATOM 6661 C C . ASN B 2 314 ? 179.434 178.811 135.789 1.00 139.48 314 ASN B C 1
ATOM 6662 O O . ASN B 2 314 ? 179.971 178.575 134.703 1.00 136.83 314 ASN B O 1
ATOM 6667 N N . MET B 2 315 ? 179.259 177.892 136.729 1.00 132.81 315 MET B N 1
ATOM 6668 C CA . MET B 2 315 ? 179.705 176.490 136.589 1.00 130.62 315 MET B CA 1
ATOM 6669 C C . MET B 2 315 ? 178.577 175.583 137.065 1.00 115.44 315 MET B C 1
ATOM 6670 O O . MET B 2 315 ? 178.090 175.734 138.197 1.00 94.15 315 MET B O 1
ATOM 6675 N N . GLU B 2 316 ? 178.191 174.646 136.209 1.00 131.21 316 GLU B N 1
ATOM 6676 C CA . GLU B 2 316 ? 176.960 173.852 136.405 1.00 144.60 316 GLU B CA 1
ATOM 6677 C C . GLU B 2 316 ? 177.246 172.365 136.553 1.00 151.48 316 GLU B C 1
ATOM 6678 O O . GLU B 2 316 ? 176.440 171.677 137.188 1.00 135.85 316 GLU B O 1
ATOM 6684 N N . ASN B 2 317 ? 178.335 171.863 136.000 1.00 158.45 317 ASN B N 1
ATOM 6685 C CA . ASN B 2 317 ? 178.581 170.408 136.013 1.00 147.84 317 ASN B CA 1
ATOM 6686 C C . ASN B 2 317 ? 178.860 169.915 137.424 1.00 131.68 317 ASN B C 1
ATOM 6687 O O . ASN B 2 317 ? 178.827 168.698 137.630 1.00 162.26 317 ASN B O 1
ATOM 6692 N N . ARG B 2 318 ? 179.152 170.808 138.357 1.00 114.02 318 ARG B N 1
ATOM 6693 C CA . ARG B 2 318 ? 179.301 170.421 139.772 1.00 105.35 318 ARG B CA 1
ATOM 6694 C C . ARG B 2 318 ? 179.120 171.670 140.601 1.00 97.29 318 ARG B C 1
ATOM 6695 O O . ARG B 2 318 ? 179.282 172.781 140.106 1.00 131.06 318 ARG B O 1
ATOM 6703 N N . PRO B 2 319 ? 178.776 171.535 141.878 1.00 88.75 319 PRO B N 1
ATOM 6704 C CA . PRO B 2 319 ? 178.765 172.695 142.753 1.00 104.58 319 PRO B CA 1
ATOM 6705 C C . PRO B 2 319 ? 180.185 173.140 143.057 1.00 115.74 319 PRO B C 1
ATOM 6706 O O . PRO B 2 319 ? 181.133 172.421 142.778 1.00 134.41 319 PRO B O 1
ATOM 6710 N N . VAL B 2 320 ? 180.304 174.318 143.632 1.00 125.73 320 VAL B N 1
ATOM 6711 C CA . VAL B 2 320 ? 181.634 174.749 144.119 1.00 125.16 320 VAL B CA 1
ATOM 6712 C C . VAL B 2 320 ? 181.916 174.002 145.406 1.00 111.11 320 VAL B C 1
ATOM 6713 O O . VAL B 2 320 ? 183.049 173.562 145.627 1.00 128.31 320 VAL B O 1
ATOM 6717 N N . GLU B 2 321 ? 180.885 173.845 146.212 1.00 93.39 321 GLU B N 1
ATOM 6718 C CA . GLU B 2 321 ? 181.006 173.116 147.477 1.00 143.95 321 GLU B CA 1
ATOM 6719 C C . GLU B 2 321 ? 179.731 172.309 147.611 1.00 154.21 321 GLU B C 1
ATOM 6720 O O . GLU B 2 321 ? 178.662 172.787 147.237 1.00 153.61 321 GLU B O 1
ATOM 6726 N N . THR B 2 322 ? 179.860 171.104 148.130 1.00 151.42 322 THR B N 1
ATOM 6727 C CA . THR B 2 322 ? 178.716 170.234 148.458 1.00 113.37 322 THR B CA 1
ATOM 6728 C C . THR B 2 322 ? 178.707 170.112 149.962 1.00 63.40 322 THR B C 1
ATOM 6729 O O . THR B 2 322 ? 179.767 169.933 150.564 1.00 57.88 322 THR B O 1
ATOM 6733 N N . TYR B 2 323 ? 177.540 170.207 150.537 1.00 58.51 323 TYR B N 1
ATOM 6734 C CA . TYR B 2 323 ? 177.406 170.079 151.993 1.00 90.14 323 TYR B CA 1
ATOM 6735 C C . TYR B 2 323 ? 176.415 168.991 152.339 1.00 110.02 323 TYR B C 1
ATOM 6736 O O . TYR B 2 323 ? 175.373 168.889 151.700 1.00 132.19 323 TYR B O 1
ATOM 6745 N N . GLN B 2 324 ? 176.734 168.230 153.375 1.00 105.29 324 GLN B N 1
ATOM 6746 C CA . GLN B 2 324 ? 175.895 167.103 153.826 1.00 95.68 324 GLN B CA 1
ATOM 6747 C C . GLN B 2 324 ? 175.071 167.590 154.996 1.00 85.50 324 GLN B C 1
ATOM 6748 O O . GLN B 2 324 ? 175.625 168.170 155.942 1.00 89.41 324 GLN B O 1
ATOM 6754 N N . VAL B 2 325 ? 173.774 167.349 154.943 1.00 82.63 325 VAL B N 1
ATOM 6755 C CA . VAL B 2 325 ? 172.903 167.895 156.009 1.00 105.60 325 VAL B CA 1
ATOM 6756 C C . VAL B 2 325 ? 172.766 166.880 157.131 1.00 128.96 325 VAL B C 1
ATOM 6757 O O . VAL B 2 325 ? 172.629 167.265 158.296 1.00 130.82 325 VAL B O 1
ATOM 6761 N N . HIS B 2 326 ? 172.763 165.604 156.782 1.00 131.14 326 HIS B N 1
ATOM 6762 C CA . HIS B 2 326 ? 172.653 164.520 157.774 1.00 132.79 326 HIS B CA 1
ATOM 6763 C C . HIS B 2 326 ? 173.240 163.288 157.121 1.00 154.89 326 HIS B C 1
ATOM 6764 O O . HIS B 2 326 ? 172.753 162.846 156.053 1.00 152.07 326 HIS B O 1
ATOM 6771 N N . GLU B 2 327 ? 174.265 162.744 157.752 1.00 168.67 327 GLU B N 1
ATOM 6772 C CA . GLU B 2 327 ? 175.057 161.649 157.151 1.00 175.22 327 GLU B CA 1
ATOM 6773 C C . GLU B 2 327 ? 174.285 160.342 157.301 1.00 162.51 327 GLU B C 1
ATOM 6774 O O . GLU B 2 327 ? 174.037 159.637 156.296 1.00 164.37 327 GLU B O 1
ATOM 6780 N N . TYR B 2 328 ? 173.937 160.026 158.537 1.00 134.68 328 TYR B N 1
ATOM 6781 C CA . TYR B 2 328 ? 173.341 158.723 158.908 1.00 139.44 328 TYR B CA 1
ATOM 6782 C C . TYR B 2 328 ? 172.019 158.429 158.203 1.00 119.81 328 TYR B C 1
ATOM 6783 O O . TYR B 2 328 ? 171.596 157.278 158.273 1.00 135.09 328 TYR B O 1
ATOM 6792 N N . LEU B 2 329 ? 171.371 159.387 157.563 1.00 92.97 329 LEU B N 1
ATOM 6793 C CA . LEU B 2 329 ? 170.070 159.116 156.928 1.00 91.89 329 LEU B CA 1
ATOM 6794 C C . LEU B 2 329 ? 170.188 158.657 155.475 1.00 80.71 329 LEU B C 1
ATOM 6795 O O . LEU B 2 329 ? 169.107 158.409 154.856 1.00 65.44 329 LEU B O 1
ATOM 6800 N N . ARG B 2 330 ? 171.385 158.521 154.916 1.00 86.71 330 ARG B N 1
ATOM 6801 C CA . ARG B 2 330 ? 171.491 158.161 153.479 1.00 113.21 330 ARG B CA 1
ATOM 6802 C C . ARG B 2 330 ? 171.061 156.723 153.214 1.00 106.45 330 ARG B C 1
ATOM 6803 O O . ARG B 2 330 ? 170.521 156.438 152.146 1.00 104.39 330 ARG B O 1
ATOM 6811 N N . SER B 2 331 ? 171.341 155.821 154.139 1.00 103.43 331 SER B N 1
ATOM 6812 C CA . SER B 2 331 ? 171.044 154.386 153.947 1.00 104.91 331 SER B CA 1
ATOM 6813 C C . SER B 2 331 ? 169.574 154.091 154.222 1.00 111.62 331 SER B C 1
ATOM 6814 O O . SER B 2 331 ? 169.007 153.214 153.566 1.00 107.39 331 SER B O 1
ATOM 6817 N N . LYS B 2 332 ? 168.972 154.805 155.157 1.00 119.15 332 LYS B N 1
ATOM 6818 C CA . LYS B 2 332 ? 167.589 154.532 155.586 1.00 113.72 332 LYS B CA 1
ATOM 6819 C C . LYS B 2 332 ? 166.632 155.308 154.712 1.00 93.75 332 LYS B C 1
ATOM 6820 O O . LYS B 2 332 ? 166.194 156.388 155.084 1.00 92.58 332 LYS B O 1
ATOM 6826 N N . LEU B 2 333 ? 166.326 154.738 153.555 1.00 83.30 333 LEU B N 1
ATOM 6827 C CA . LEU B 2 333 ? 165.407 155.364 152.591 1.00 77.59 333 LEU B CA 1
ATOM 6828 C C . LEU B 2 333 ? 164.147 154.535 152.467 1.00 81.34 333 LEU B C 1
ATOM 6829 O O . LEU B 2 333 ? 163.183 155.041 151.885 1.00 57.10 333 LEU B O 1
ATOM 6834 N N . CYS B 2 334 ? 164.148 153.286 152.911 1.00 101.15 334 CYS B N 1
ATOM 6835 C CA . CYS B 2 334 ? 162.897 152.539 153.088 1.00 102.39 334 CYS B CA 1
ATOM 6836 C C . CYS B 2 334 ? 162.200 153.016 154.363 1.00 107.25 334 CYS B C 1
ATOM 6837 O O . CYS B 2 334 ? 161.005 153.380 154.295 1.00 83.55 334 CYS B O 1
ATOM 6840 N N . SER B 2 335 ? 162.903 153.003 155.498 1.00 104.73 335 SER B N 1
ATOM 6841 C CA . SER B 2 335 ? 162.283 153.346 156.798 1.00 108.37 335 SER B CA 1
ATOM 6842 C C . SER B 2 335 ? 161.659 154.731 156.739 1.00 105.77 335 SER B C 1
ATOM 6843 O O . SER B 2 335 ? 160.537 154.935 157.231 1.00 136.68 335 SER B O 1
ATOM 6846 N N . LEU B 2 336 ? 162.369 155.684 156.165 1.00 102.50 336 LEU B N 1
ATOM 6847 C CA . LEU B 2 336 ? 161.793 157.038 156.050 1.00 91.23 336 LEU B CA 1
ATOM 6848 C C . LEU B 2 336 ? 160.694 157.040 155.006 1.00 72.21 336 LEU B C 1
ATOM 6849 O O . LEU B 2 336 ? 159.909 157.983 154.998 1.00 94.85 336 LEU B O 1
ATOM 6854 N N . TYR B 2 337 ? 160.617 156.025 154.169 1.00 59.13 337 TYR B N 1
ATOM 6855 C CA . TYR B 2 337 ? 159.558 155.964 153.156 1.00 59.16 337 TYR B CA 1
ATOM 6856 C C . TYR B 2 337 ? 158.361 155.191 153.649 1.00 76.83 337 TYR B C 1
ATOM 6857 O O . TYR B 2 337 ? 157.269 155.477 153.119 1.00 71.10 337 TYR B O 1
ATOM 6866 N N . GLU B 2 338 ? 158.533 154.285 154.618 1.00 92.86 338 GLU B N 1
ATOM 6867 C CA . GLU B 2 338 ? 157.346 153.699 155.271 1.00 110.16 338 GLU B CA 1
ATOM 6868 C C . GLU B 2 338 ? 156.644 154.826 156.000 1.00 101.08 338 GLU B C 1
ATOM 6869 O O . GLU B 2 338 ? 155.416 155.008 155.836 1.00 111.43 338 GLU B O 1
ATOM 6875 N N . ASN B 2 339 ? 157.440 155.582 156.722 1.00 104.29 339 ASN B N 1
ATOM 6876 C CA . ASN B 2 339 ? 156.985 156.816 157.361 1.00 116.67 339 ASN B CA 1
ATOM 6877 C C . ASN B 2 339 ? 156.731 157.841 156.273 1.00 104.10 339 ASN B C 1
ATOM 6878 O O . ASN B 2 339 ? 156.951 157.596 155.100 1.00 93.77 339 ASN B O 1
ATOM 6883 N N . ASP B 2 340 ? 156.272 158.987 156.707 1.00 130.86 340 ASP B N 1
ATOM 6884 C CA . ASP B 2 340 ? 156.005 160.134 155.817 1.00 164.53 340 ASP B CA 1
ATOM 6885 C C . ASP B 2 340 ? 157.215 161.057 155.726 1.00 165.93 340 ASP B C 1
ATOM 6886 O O . ASP B 2 340 ? 157.277 161.850 154.776 1.00 150.46 340 ASP B O 1
ATOM 6891 N N . CYS B 2 341 ? 158.159 160.939 156.648 1.00 143.31 341 CYS B N 1
ATOM 6892 C CA . CYS B 2 341 ? 159.298 161.867 156.811 1.00 110.73 341 CYS B CA 1
ATOM 6893 C C . CYS B 2 341 ? 160.058 162.144 155.516 1.00 76.62 341 CYS B C 1
ATOM 6894 O O . CYS B 2 341 ? 160.419 163.280 155.254 1.00 89.08 341 CYS B O 1
ATOM 6897 N N . ILE B 2 342 ? 160.253 161.163 154.677 1.00 72.22 342 ILE B N 1
ATOM 6898 C CA . ILE B 2 342 ? 161.125 161.367 153.503 1.00 82.05 342 ILE B CA 1
ATOM 6899 C C . ILE B 2 342 ? 160.540 162.369 152.525 1.00 68.89 342 ILE B C 1
ATOM 6900 O O . ILE B 2 342 ? 161.267 162.820 151.646 1.00 82.61 342 ILE B O 1
ATOM 6905 N N . PHE B 2 343 ? 159.277 162.726 152.647 1.00 77.02 343 PHE B N 1
ATOM 6906 C CA . PHE B 2 343 ? 158.700 163.735 151.746 1.00 95.34 343 PHE B CA 1
ATOM 6907 C C . PHE B 2 343 ? 158.863 165.149 152.286 1.00 88.01 343 PHE B C 1
ATOM 6908 O O . PHE B 2 343 ? 158.535 166.082 151.522 1.00 94.68 343 PHE B O 1
ATOM 6916 N N . ASP B 2 344 ? 159.363 165.322 153.508 1.00 75.43 344 ASP B N 1
ATOM 6917 C CA . ASP B 2 344 ? 159.462 166.652 154.138 1.00 73.78 344 ASP B CA 1
ATOM 6918 C C . ASP B 2 344 ? 160.196 167.647 153.252 1.00 74.96 344 ASP B C 1
ATOM 6919 O O . ASP B 2 344 ? 161.292 167.338 152.732 1.00 77.79 344 ASP B O 1
ATOM 6924 N N . LYS B 2 345 ? 159.596 168.833 153.114 1.00 78.20 345 LYS B N 1
ATOM 6925 C CA . LYS B 2 345 ? 160.188 169.952 152.359 1.00 74.37 345 LYS B CA 1
ATOM 6926 C C . LYS B 2 345 ? 161.104 170.745 153.283 1.00 84.63 345 LYS B C 1
ATOM 6927 O O . LYS B 2 345 ? 160.638 171.515 154.152 1.00 84.82 345 LYS B O 1
ATOM 6933 N N . PHE B 2 346 ? 162.406 170.597 153.102 1.00 93.34 346 PHE B N 1
ATOM 6934 C CA . PHE B 2 346 ? 163.392 171.411 153.827 1.00 103.79 346 PHE B CA 1
ATOM 6935 C C . PHE B 2 346 ? 163.731 172.652 153.013 1.00 122.62 346 PHE B C 1
ATOM 6936 O O . PHE B 2 346 ? 163.644 172.646 151.781 1.00 101.98 346 PHE B O 1
ATOM 6944 N N . GLU B 2 347 ? 164.152 173.691 153.729 1.00 149.87 347 GLU B N 1
ATOM 6945 C CA . GLU B 2 347 ? 164.576 174.965 153.116 1.00 152.45 347 GLU B CA 1
ATOM 6946 C C . GLU B 2 347 ? 165.880 175.452 153.724 1.00 159.34 347 GLU B C 1
ATOM 6947 O O . GLU B 2 347 ? 166.324 174.965 154.762 1.00 170.85 347 GLU B O 1
ATOM 6953 N N . CYS B 2 348 ? 166.456 176.444 153.064 1.00 142.47 348 CYS B N 1
ATOM 6954 C CA . CYS B 2 348 ? 167.762 177.015 153.425 1.00 137.91 348 CYS B CA 1
ATOM 6955 C C . CYS B 2 348 ? 167.760 178.532 153.228 1.00 140.82 348 CYS B C 1
ATOM 6956 O O . CYS B 2 348 ? 166.875 179.093 152.579 1.00 142.64 348 CYS B O 1
ATOM 6959 N N . CYS B 2 349 ? 168.764 179.183 153.791 1.00 144.71 349 CYS B N 1
ATOM 6960 C CA . CYS B 2 349 ? 168.916 180.645 153.698 1.00 129.24 349 CYS B CA 1
ATOM 6961 C C . CYS B 2 349 ? 170.372 181.047 153.907 1.00 130.07 349 CYS B C 1
ATOM 6962 O O . CYS B 2 349 ? 171.127 180.352 154.610 1.00 145.21 349 CYS B O 1
ATOM 6965 N N . TRP B 2 350 ? 170.731 182.192 153.340 1.00 95.61 350 TRP B N 1
ATOM 6966 C CA . TRP B 2 350 ? 172.104 182.737 153.360 1.00 76.93 350 TRP B CA 1
ATOM 6967 C C . TRP B 2 350 ? 172.271 183.875 154.357 1.00 86.45 350 TRP B C 1
ATOM 6968 O O . TRP B 2 350 ? 171.302 184.522 154.780 1.00 89.57 350 TRP B O 1
ATOM 6979 N N . ASN B 2 351 ? 173.517 184.118 154.712 1.00 95.73 351 ASN B N 1
ATOM 6980 C CA . ASN B 2 351 ? 173.878 185.352 155.418 1.00 110.97 351 ASN B CA 1
ATOM 6981 C C . ASN B 2 351 ? 173.652 186.529 154.481 1.00 126.04 351 ASN B C 1
ATOM 6982 O O . ASN B 2 351 ? 173.731 186.372 153.251 1.00 119.61 351 ASN B O 1
ATOM 6987 N N . GLY B 2 352 ? 173.368 187.691 155.041 1.00 135.31 352 GLY B N 1
ATOM 6988 C CA . GLY B 2 352 ? 173.234 188.894 154.205 1.00 146.12 352 GLY B CA 1
ATOM 6989 C C . GLY B 2 352 ? 174.499 189.154 153.408 1.00 148.47 352 GLY B C 1
ATOM 6990 O O . GLY B 2 352 ? 174.423 189.658 152.283 1.00 149.58 352 GLY B O 1
ATOM 6991 N N . SER B 2 353 ? 175.646 188.792 153.973 1.00 131.83 353 SER B N 1
ATOM 6992 C CA . SER B 2 353 ? 176.959 188.889 153.314 1.00 127.82 353 SER B CA 1
ATOM 6993 C C . SER B 2 353 ? 177.243 187.660 152.459 1.00 121.35 353 SER B C 1
ATOM 6994 O O . SER B 2 353 ? 178.312 187.604 151.850 1.00 118.87 353 SER B O 1
ATOM 6997 N N . ASP B 2 354 ? 176.351 186.677 152.465 1.00 123.63 354 ASP B N 1
ATOM 6998 C CA . ASP B 2 354 ? 176.489 185.394 151.742 1.00 117.58 354 ASP B CA 1
ATOM 6999 C C . ASP B 2 354 ? 177.623 184.512 152.252 1.00 100.37 354 ASP B C 1
ATOM 7000 O O . ASP B 2 354 ? 177.775 183.394 151.743 1.00 106.46 354 ASP B O 1
ATOM 7005 N N . SER B 2 355 ? 178.405 184.957 153.219 1.00 99.65 355 SER B N 1
ATOM 7006 C CA . SER B 2 355 ? 179.576 184.197 153.709 1.00 97.70 355 SER B CA 1
ATOM 7007 C C . SER B 2 355 ? 179.176 182.847 154.293 1.00 68.95 355 SER B C 1
ATOM 7008 O O . SER B 2 355 ? 180.032 181.988 154.416 1.00 71.28 355 SER B O 1
ATOM 7011 N N . VAL B 2 356 ? 177.933 182.703 154.696 1.00 67.42 356 VAL B N 1
ATOM 7012 C CA . VAL B 2 356 ? 177.466 181.494 155.407 1.00 59.84 356 VAL B CA 1
ATOM 7013 C C . VAL B 2 356 ? 176.066 181.142 154.928 1.00 65.97 356 VAL B C 1
ATOM 7014 O O . VAL B 2 356 ? 175.335 182.018 154.408 1.00 123.41 356 VAL B O 1
ATOM 7018 N N . VAL B 2 357 ? 175.717 179.881 155.050 1.00 54.90 357 VAL B N 1
ATOM 7019 C CA . VAL B 2 357 ? 174.347 179.417 154.739 1.00 61.55 357 VAL B CA 1
ATOM 7020 C C . VAL B 2 357 ? 173.853 178.541 155.866 1.00 77.66 357 VAL B C 1
ATOM 7021 O O . VAL B 2 357 ? 174.655 177.986 156.626 1.00 84.58 357 VAL B O 1
ATOM 7025 N N . MET B 2 358 ? 172.532 178.435 155.983 1.00 80.75 358 MET B N 1
ATOM 7026 C CA . MET B 2 358 ? 171.940 177.627 157.060 1.00 84.81 358 MET B CA 1
ATOM 7027 C C . MET B 2 358 ? 170.685 176.919 156.570 1.00 70.84 358 MET B C 1
ATOM 7028 O O . MET B 2 358 ? 169.977 177.415 155.706 1.00 51.39 358 MET B O 1
ATOM 7033 N N . THR B 2 359 ? 170.489 175.713 157.096 1.00 76.54 359 THR B N 1
ATOM 7034 C CA . THR B 2 359 ? 169.373 174.846 156.713 1.00 65.44 359 THR B CA 1
ATOM 7035 C C . THR B 2 359 ? 168.980 173.964 157.866 1.00 64.68 359 THR B C 1
ATOM 7036 O O . THR B 2 359 ? 169.781 173.706 158.792 1.00 57.60 359 THR B O 1
ATOM 7040 N N . GLY B 2 360 ? 167.760 173.477 157.770 1.00 78.37 360 GLY B N 1
ATOM 7041 C CA . GLY B 2 360 ? 167.205 172.625 158.815 1.00 96.30 360 GLY B CA 1
ATOM 7042 C C . GLY B 2 360 ? 167.478 171.160 158.605 1.00 90.83 360 GLY B C 1
ATOM 7043 O O . GLY B 2 360 ? 167.685 170.692 157.484 1.00 77.28 360 GLY B O 1
ATOM 7044 N N . SER B 2 361 ? 167.438 170.436 159.703 1.00 85.38 361 SER B N 1
ATOM 7045 C CA . SER B 2 361 ? 167.611 168.980 159.718 1.00 96.94 361 SER B CA 1
ATOM 7046 C C . SER B 2 361 ? 166.519 168.410 160.597 1.00 72.01 361 SER B C 1
ATOM 7047 O O . SER B 2 361 ? 165.793 169.143 161.269 1.00 88.65 361 SER B O 1
ATOM 7050 N N . TYR B 2 362 ? 166.441 167.106 160.637 1.00 49.59 362 TYR B N 1
ATOM 7051 C CA . TYR B 2 362 ? 165.443 166.453 161.481 1.00 46.33 362 TYR B CA 1
ATOM 7052 C C . TYR B 2 362 ? 165.820 166.563 162.963 1.00 56.32 362 TYR B C 1
ATOM 7053 O O . TYR B 2 362 ? 166.899 167.030 163.349 1.00 53.46 362 TYR B O 1
ATOM 7062 N N . ASN B 2 363 ? 164.902 166.124 163.796 1.00 79.59 363 ASN B N 1
ATOM 7063 C CA . ASN B 2 363 ? 165.013 166.163 165.272 1.00 101.16 363 ASN B CA 1
ATOM 7064 C C . ASN B 2 363 ? 165.106 167.600 165.768 1.00 96.64 363 ASN B C 1
ATOM 7065 O O . ASN B 2 363 ? 165.771 167.856 166.782 1.00 93.65 363 ASN B O 1
ATOM 7070 N N . ASN B 2 364 ? 164.482 168.519 165.043 1.00 102.87 364 ASN B N 1
ATOM 7071 C CA . ASN B 2 364 ? 164.478 169.956 165.396 1.00 128.55 364 ASN B CA 1
ATOM 7072 C C . ASN B 2 364 ? 165.892 170.541 165.398 1.00 134.65 364 ASN B C 1
ATOM 7073 O O . ASN B 2 364 ? 166.152 171.478 166.165 1.00 147.12 364 ASN B O 1
ATOM 7075 N N . PHE B 2 365 ? 166.800 170.001 164.603 1.00 152.97 365 PHE B N 1
ATOM 7076 C CA . PHE B 2 365 ? 168.181 170.526 164.501 1.00 142.63 365 PHE B CA 1
ATOM 7077 C C . PHE B 2 365 ? 168.372 171.170 163.144 1.00 104.92 365 PHE B C 1
ATOM 7078 O O . PHE B 2 365 ? 167.891 170.663 162.137 1.00 65.58 365 PHE B O 1
ATOM 7086 N N . PHE B 2 366 ? 169.071 172.291 163.147 1.00 108.35 366 PHE B N 1
ATOM 7087 C CA . PHE B 2 366 ? 169.427 172.998 161.905 1.00 109.61 366 PHE B CA 1
ATOM 7088 C C . PHE B 2 366 ? 170.930 173.188 161.908 1.00 90.19 366 PHE B C 1
ATOM 7089 O O . PHE B 2 366 ? 171.583 173.187 162.961 1.00 56.31 366 PHE B O 1
ATOM 7097 N N . ARG B 2 367 ? 171.454 173.336 160.711 1.00 94.51 367 ARG B N 1
ATOM 7098 C CA . ARG B 2 367 ? 172.910 173.394 160.536 1.00 122.31 367 ARG B CA 1
ATOM 7099 C C . ARG B 2 367 ? 173.304 174.608 159.718 1.00 127.74 367 ARG B C 1
ATOM 7100 O O . ARG B 2 367 ? 172.641 174.966 158.734 1.00 107.42 367 ARG B O 1
ATOM 7108 N N . MET B 2 368 ? 174.389 175.213 160.160 1.00 126.83 368 MET B N 1
ATOM 7109 C CA . MET B 2 368 ? 175.000 176.400 159.550 1.00 106.94 368 MET B CA 1
ATOM 7110 C C . MET B 2 368 ? 176.279 175.923 158.877 1.00 92.82 368 MET B C 1
ATOM 7111 O O . MET B 2 368 ? 177.168 175.396 159.548 1.00 86.30 368 MET B O 1
ATOM 7116 N N . PHE B 2 369 ? 176.355 176.110 157.566 1.00 94.67 369 PHE B N 1
ATOM 7117 C CA . PHE B 2 369 ? 177.484 175.655 156.730 1.00 106.16 369 PHE B CA 1
ATOM 7118 C C . PHE B 2 369 ? 178.325 176.848 156.340 1.00 104.20 369 PHE B C 1
ATOM 7119 O O . PHE B 2 369 ? 178.089 177.402 155.256 1.00 86.58 369 PHE B O 1
ATOM 7127 N N . ASP B 2 370 ? 179.348 177.133 157.136 1.00 123.05 370 ASP B N 1
ATOM 7128 C CA . ASP B 2 370 ? 180.214 178.300 156.883 1.00 126.03 370 ASP B CA 1
ATOM 7129 C C . ASP B 2 370 ? 181.097 178.020 155.674 1.00 87.18 370 ASP B C 1
ATOM 7130 O O . ASP B 2 370 ? 181.889 177.081 155.702 1.00 99.43 370 ASP B O 1
ATOM 7135 N N . ARG B 2 371 ? 180.968 178.843 154.669 1.00 67.43 371 ARG B N 1
ATOM 7136 C CA . ARG B 2 371 ? 181.753 178.666 153.449 1.00 85.54 371 ARG B CA 1
ATOM 7137 C C . ARG B 2 371 ? 183.155 179.228 153.589 1.00 119.96 371 ARG B C 1
ATOM 7138 O O . ARG B 2 371 ? 184.010 178.853 152.763 1.00 122.28 371 ARG B O 1
ATOM 7146 N N . ASN B 2 372 ? 183.403 180.074 154.577 1.00 143.36 372 ASN B N 1
ATOM 7147 C CA . ASN B 2 372 ? 184.752 180.652 154.742 1.00 171.71 372 ASN B CA 1
ATOM 7148 C C . ASN B 2 372 ? 185.729 179.584 155.218 1.00 176.92 372 ASN B C 1
ATOM 7149 O O . ASN B 2 372 ? 186.670 179.227 154.497 1.00 180.64 372 ASN B O 1
ATOM 7154 N N . THR B 2 373 ? 185.487 179.052 156.402 1.00 171.82 373 THR B N 1
ATOM 7155 C CA . THR B 2 373 ? 186.380 178.062 157.033 1.00 180.75 373 THR B CA 1
ATOM 7156 C C . THR B 2 373 ? 185.910 176.643 156.752 1.00 179.63 373 THR B C 1
ATOM 7157 O O . THR B 2 373 ? 186.537 175.711 157.279 1.00 194.18 373 THR B O 1
ATOM 7161 N N . LYS B 2 374 ? 184.828 176.460 156.002 1.00 178.88 374 LYS B N 1
ATOM 7162 C CA . LYS B 2 374 ? 184.264 175.121 155.703 1.00 177.67 374 LYS B CA 1
ATOM 7163 C C . LYS B 2 374 ? 183.902 174.382 156.989 1.00 158.96 374 LYS B C 1
ATOM 7164 O O . LYS B 2 374 ? 183.807 173.148 156.961 1.00 162.08 374 LYS B O 1
ATOM 7170 N N . ARG B 2 375 ? 183.675 175.104 158.078 1.00 154.18 375 ARG B N 1
ATOM 7171 C CA . ARG B 2 375 ? 183.311 174.493 159.365 1.00 172.60 375 ARG B CA 1
ATOM 7172 C C . ARG B 2 375 ? 181.801 174.591 159.525 1.00 170.13 375 ARG B C 1
ATOM 7173 O O . ARG B 2 375 ? 181.239 175.690 159.388 1.00 169.10 375 ARG B O 1
ATOM 7181 N N . ASP B 2 376 ? 181.173 173.469 159.843 1.00 164.54 376 ASP B N 1
ATOM 7182 C CA . ASP B 2 376 ? 179.712 173.399 160.019 1.00 139.70 376 ASP B CA 1
ATOM 7183 C C . ASP B 2 376 ? 179.432 173.257 161.500 1.00 127.02 376 ASP B C 1
ATOM 7184 O O . ASP B 2 376 ? 180.057 172.424 162.173 1.00 120.22 376 ASP B O 1
ATOM 7189 N N . ILE B 2 377 ? 178.498 174.057 161.983 1.00 123.76 377 ILE B N 1
ATOM 7190 C CA . ILE B 2 377 ? 178.015 173.957 163.372 1.00 135.11 377 ILE B CA 1
ATOM 7191 C C . ILE B 2 377 ? 176.528 173.692 163.308 1.00 135.54 377 ILE B C 1
ATOM 7192 O O . ILE B 2 377 ? 175.790 174.432 162.647 1.00 140.98 377 ILE B O 1
ATOM 7197 N N . THR B 2 378 ? 176.117 172.622 163.963 1.00 137.30 378 THR B N 1
ATOM 7198 C CA . THR B 2 378 ? 174.707 172.261 164.116 1.00 148.44 378 THR B CA 1
ATOM 7199 C C . THR B 2 378 ? 174.161 173.000 165.329 1.00 170.13 378 THR B C 1
ATOM 7200 O O . THR B 2 378 ? 174.902 173.238 166.293 1.00 149.54 378 THR B O 1
ATOM 7204 N N . LEU B 2 379 ? 172.887 173.363 165.264 1.00 180.38 379 LEU B N 1
ATOM 7205 C CA . LEU B 2 379 ? 172.216 174.084 166.366 1.00 163.89 379 LEU B CA 1
ATOM 7206 C C . LEU B 2 379 ? 170.867 173.454 166.691 1.00 162.04 379 LEU B C 1
ATOM 7207 O O . LEU B 2 379 ? 170.110 173.049 165.787 1.00 126.51 379 LEU B O 1
ATOM 7212 N N . GLU B 2 380 ? 170.568 173.424 167.983 1.00 172.41 380 GLU B N 1
ATOM 7213 C CA . GLU B 2 380 ? 169.341 172.802 168.530 1.00 190.32 380 GLU B CA 1
ATOM 7214 C C . GLU B 2 380 ? 168.320 173.887 168.849 1.00 182.21 380 GLU B C 1
ATOM 7215 O O . GLU B 2 380 ? 168.623 174.816 169.629 1.00 185.53 380 GLU B O 1
ATOM 7221 N N . ALA B 2 381 ? 167.117 173.704 168.327 1.00 165.42 381 ALA B N 1
ATOM 7222 C CA . ALA B 2 381 ? 165.980 174.616 168.560 1.00 143.66 381 ALA B CA 1
ATOM 7223 C C . ALA B 2 381 ? 165.271 174.205 169.845 1.00 145.43 381 ALA B C 1
ATOM 7224 O O . ALA B 2 381 ? 164.809 173.043 169.941 1.00 135.53 381 ALA B O 1
ATOM 7226 N N . SER B 2 382 ? 165.171 175.136 170.783 1.00 154.00 382 SER B N 1
ATOM 7227 C CA . SER B 2 382 ? 164.495 174.903 172.074 1.00 161.93 382 SER B CA 1
ATOM 7228 C C . SER B 2 382 ? 164.029 176.237 172.658 1.00 141.26 382 SER B C 1
ATOM 7229 O O . SER B 2 382 ? 164.251 176.443 173.864 1.00 130.75 382 SER B O 1
ATOM 7232 N N . PHE B 2 415 ? 161.847 162.338 161.648 1.00 134.58 415 PHE B N 1
ATOM 7233 C CA . PHE B 2 415 ? 161.994 161.992 163.088 1.00 148.90 415 PHE B CA 1
ATOM 7234 C C . PHE B 2 415 ? 161.071 162.892 163.913 1.00 140.32 415 PHE B C 1
ATOM 7235 O O . PHE B 2 415 ? 160.062 163.401 163.370 1.00 137.70 415 PHE B O 1
ATOM 7243 N N . ASN B 2 416 ? 161.405 163.067 165.189 1.00 139.35 416 ASN B N 1
ATOM 7244 C CA . ASN B 2 416 ? 160.574 163.785 166.185 1.00 162.48 416 ASN B CA 1
ATOM 7245 C C . ASN B 2 416 ? 160.066 165.127 165.647 1.00 154.95 416 ASN B C 1
ATOM 7246 O O . ASN B 2 416 ? 158.847 165.332 165.561 1.00 139.06 416 ASN B O 1
ATOM 7251 N N . LYS B 2 417 ? 160.967 166.044 165.325 1.00 135.38 417 LYS B N 1
ATOM 7252 C CA . LYS B 2 417 ? 160.585 167.414 164.923 1.00 122.91 417 LYS B CA 1
ATOM 7253 C C . LYS B 2 417 ? 161.427 167.870 163.747 1.00 89.12 417 LYS B C 1
ATOM 7254 O O . LYS B 2 417 ? 162.629 167.628 163.744 1.00 112.48 417 LYS B O 1
ATOM 7260 N N . LYS B 2 418 ? 160.821 168.561 162.809 1.00 69.42 418 LYS B N 1
ATOM 7261 C CA . LYS B 2 418 ? 161.516 168.999 161.581 1.00 78.78 418 LYS B CA 1
ATOM 7262 C C . LYS B 2 418 ? 161.543 170.522 161.503 1.00 84.05 418 LYS B C 1
ATOM 7263 O O . LYS B 2 418 ? 160.476 171.147 161.519 1.00 119.49 418 LYS B O 1
ATOM 7269 N N . ILE B 2 419 ? 162.728 171.097 161.396 1.00 66.77 419 ILE B N 1
ATOM 7270 C CA . ILE B 2 419 ? 162.877 172.534 161.075 1.00 64.56 419 ILE B CA 1
ATOM 7271 C C . ILE B 2 419 ? 162.762 172.673 159.577 1.00 64.06 419 ILE B C 1
ATOM 7272 O O . ILE B 2 419 ? 163.762 172.682 158.889 1.00 46.21 419 ILE B O 1
ATOM 7277 N N . LEU B 2 420 ? 161.543 172.767 159.085 1.00 97.61 420 LEU B N 1
ATOM 7278 C CA . LEU B 2 420 ? 161.346 172.807 157.619 1.00 131.39 420 LEU B CA 1
ATOM 7279 C C . LEU B 2 420 ? 161.745 174.174 157.074 1.00 123.85 420 LEU B C 1
ATOM 7280 O O . LEU B 2 420 ? 162.527 174.229 156.124 1.00 120.35 420 LEU B O 1
ATOM 7285 N N . HIS B 2 421 ? 161.227 175.247 157.666 1.00 111.76 421 HIS B N 1
ATOM 7286 C CA . HIS B 2 421 ? 161.472 176.614 157.172 1.00 98.68 421 HIS B CA 1
ATOM 7287 C C . HIS B 2 421 ? 162.248 177.431 158.192 1.00 79.83 421 HIS B C 1
ATOM 7288 O O . HIS B 2 421 ? 162.039 177.299 159.407 1.00 49.25 421 HIS B O 1
ATOM 7295 N N . THR B 2 422 ? 163.127 178.276 157.679 1.00 87.02 422 THR B N 1
ATOM 7296 C CA . THR B 2 422 ? 163.945 179.199 158.482 1.00 88.38 422 THR B CA 1
ATOM 7297 C C . THR B 2 422 ? 164.224 180.423 157.639 1.00 90.36 422 THR B C 1
ATOM 7298 O O . THR B 2 422 ? 164.100 180.351 156.380 1.00 89.75 422 THR B O 1
ATOM 7302 N N . ALA B 2 423 ? 164.646 181.501 158.269 1.00 79.70 423 ALA B N 1
ATOM 7303 C CA . ALA B 2 423 ? 165.049 182.708 157.527 1.00 91.34 423 ALA B CA 1
ATOM 7304 C C . ALA B 2 423 ? 166.254 183.367 158.173 1.00 87.02 423 ALA B C 1
ATOM 7305 O O . ALA B 2 423 ? 166.552 183.126 159.352 1.00 66.49 423 ALA B O 1
ATOM 7307 N N . TRP B 2 424 ? 166.913 184.218 157.399 1.00 91.47 424 TRP B N 1
ATOM 7308 C CA . TRP B 2 424 ? 168.102 184.974 157.835 1.00 101.80 424 TRP B CA 1
ATOM 7309 C C . TRP B 2 424 ? 167.887 186.448 157.542 1.00 102.11 424 TRP B C 1
ATOM 7310 O O . TRP B 2 424 ? 167.588 186.805 156.376 1.00 96.87 424 TRP B O 1
ATOM 7321 N N . HIS B 2 425 ? 168.069 187.279 158.560 1.00 92.79 425 HIS B N 1
ATOM 7322 C CA . HIS B 2 425 ? 167.879 188.737 158.430 1.00 95.67 425 HIS B CA 1
ATOM 7323 C C . HIS B 2 425 ? 168.892 189.275 157.433 1.00 115.78 425 HIS B C 1
ATOM 7324 O O . HIS B 2 425 ? 170.090 189.000 157.575 1.00 167.42 425 HIS B O 1
ATOM 7331 N N . PRO B 2 426 ? 168.485 190.034 156.400 1.00 102.18 426 PRO B N 1
ATOM 7332 C CA . PRO B 2 426 ? 169.436 190.434 155.359 1.00 116.03 426 PRO B CA 1
ATOM 7333 C C . PRO B 2 426 ? 170.495 191.481 155.740 1.00 114.74 426 PRO B C 1
ATOM 7334 O O . PRO B 2 426 ? 171.349 191.762 154.916 1.00 112.06 426 PRO B O 1
ATOM 7338 N N . LYS B 2 427 ? 170.470 192.001 156.962 1.00 109.77 427 LYS B N 1
ATOM 7339 C CA . LYS B 2 427 ? 171.436 193.038 157.404 1.00 133.26 427 LYS B CA 1
ATOM 7340 C C . LYS B 2 427 ? 172.157 192.697 158.701 1.00 124.24 427 LYS B C 1
ATOM 7341 O O . LYS B 2 427 ? 173.038 193.469 159.085 1.00 137.03 427 LYS B O 1
ATOM 7347 N N . GLU B 2 428 ? 171.809 191.619 159.377 1.00 121.39 428 GLU B N 1
ATOM 7348 C CA . GLU B 2 428 ? 172.420 191.297 160.678 1.00 131.34 428 GLU B CA 1
ATOM 7349 C C . GLU B 2 428 ? 172.426 189.788 160.822 1.00 132.10 428 GLU B C 1
ATOM 7350 O O . GLU B 2 428 ? 171.637 189.097 160.170 1.00 133.48 428 GLU B O 1
ATOM 7356 N N . ASN B 2 429 ? 173.279 189.289 161.695 1.00 133.08 429 ASN B N 1
ATOM 7357 C CA . ASN B 2 429 ? 173.338 187.834 161.967 1.00 135.13 429 ASN B CA 1
ATOM 7358 C C . ASN B 2 429 ? 172.172 187.435 162.863 1.00 114.08 429 ASN B C 1
ATOM 7359 O O . ASN B 2 429 ? 172.363 186.927 163.975 1.00 92.98 429 ASN B O 1
ATOM 7364 N N . ILE B 2 430 ? 170.977 187.655 162.336 1.00 124.81 430 ILE B N 1
ATOM 7365 C CA . ILE B 2 430 ? 169.704 187.247 162.973 1.00 130.09 430 ILE B CA 1
ATOM 7366 C C . ILE B 2 430 ? 169.085 186.222 162.042 1.00 109.53 430 ILE B C 1
ATOM 7367 O O . ILE B 2 430 ? 168.925 186.500 160.846 1.00 75.52 430 ILE B O 1
ATOM 7372 N N . ILE B 2 431 ? 168.743 185.071 162.589 1.00 117.78 431 ILE B N 1
ATOM 7373 C CA . ILE B 2 431 ? 168.048 184.013 161.822 1.00 111.09 431 ILE B CA 1
ATOM 7374 C C . ILE B 2 431 ? 166.777 183.657 162.564 1.00 109.94 431 ILE B C 1
ATOM 7375 O O . ILE B 2 431 ? 166.755 183.597 163.810 1.00 84.89 431 ILE B O 1
ATOM 7380 N N . ALA B 2 432 ? 165.740 183.395 161.791 1.00 95.44 432 ALA B N 1
ATOM 7381 C CA . ALA B 2 432 ? 164.416 183.031 162.301 1.00 87.80 432 ALA B CA 1
ATOM 7382 C C . ALA B 2 432 ? 164.154 181.611 161.868 1.00 117.36 432 ALA B C 1
ATOM 7383 O O . ALA B 2 432 ? 164.492 181.236 160.724 1.00 105.29 432 ALA B O 1
ATOM 7385 N N . VAL B 2 433 ? 163.519 180.853 162.741 1.00 121.66 433 VAL B N 1
ATOM 7386 C CA . VAL B 2 433 ? 163.325 179.400 162.546 1.00 133.71 433 VAL B CA 1
ATOM 7387 C C . VAL B 2 433 ? 161.851 179.092 162.650 1.00 146.65 433 VAL B C 1
ATOM 7388 O O . VAL B 2 433 ? 161.220 179.474 163.636 1.00 149.14 433 VAL B O 1
ATOM 7392 N N . ALA B 2 434 ? 161.333 178.383 161.659 1.00 153.84 434 ALA B N 1
ATOM 7393 C CA . ALA B 2 434 ? 159.920 177.971 161.630 1.00 158.16 434 ALA B CA 1
ATOM 7394 C C . ALA B 2 434 ? 159.810 176.549 162.153 1.00 163.00 434 ALA B C 1
ATOM 7395 O O . ALA B 2 434 ? 159.622 175.600 161.379 1.00 144.07 434 ALA B O 1
ATOM 7397 N N . THR B 2 435 ? 159.914 176.388 163.461 1.00 166.41 435 THR B N 1
ATOM 7398 C CA . THR B 2 435 ? 159.564 175.081 164.033 1.00 164.28 435 THR B CA 1
ATOM 7399 C C . THR B 2 435 ? 158.073 174.875 163.791 1.00 198.91 435 THR B C 1
ATOM 7400 O O . THR B 2 435 ? 157.341 175.849 163.526 1.00 220.32 435 THR B O 1
ATOM 7404 N N . THR B 2 436 ? 157.616 173.645 163.880 1.00 209.16 436 THR B N 1
ATOM 7405 C CA . THR B 2 436 ? 156.203 173.322 163.575 1.00 218.57 436 THR B CA 1
ATOM 7406 C C . THR B 2 436 ? 155.252 174.145 164.445 1.00 203.45 436 THR B C 1
ATOM 7407 O O . THR B 2 436 ? 154.465 174.931 163.915 1.00 164.12 436 THR B O 1
ATOM 7411 N N . ASN B 2 437 ? 155.371 174.033 165.761 1.00 199.48 437 ASN B N 1
ATOM 7412 C CA . ASN B 2 437 ? 154.446 174.716 166.693 1.00 184.60 437 ASN B CA 1
ATOM 7413 C C . ASN B 2 437 ? 155.148 175.852 167.431 1.00 157.60 437 ASN B C 1
ATOM 7414 O O . ASN B 2 437 ? 154.602 176.342 168.419 1.00 152.86 437 ASN B O 1
ATOM 7419 N N . ASN B 2 438 ? 156.331 176.250 166.993 1.00 131.13 438 ASN B N 1
ATOM 7420 C CA . ASN B 2 438 ? 157.108 177.301 167.665 1.00 107.65 438 ASN B CA 1
ATOM 7421 C C . ASN B 2 438 ? 157.813 178.146 166.623 1.00 102.75 438 ASN B C 1
ATOM 7422 O O . ASN B 2 438 ? 157.949 177.738 165.460 1.00 99.23 438 ASN B O 1
ATOM 7427 N N . LEU B 2 439 ? 158.221 179.328 167.047 1.00 104.57 439 LEU B N 1
ATOM 7428 C CA . LEU B 2 439 ? 159.006 180.253 166.208 1.00 84.39 439 LEU B CA 1
ATOM 7429 C C . LEU B 2 439 ? 160.197 180.698 167.033 1.00 85.76 439 LEU B C 1
ATOM 7430 O O . LEU B 2 439 ? 160.034 181.121 168.189 1.00 82.43 439 LEU B O 1
ATOM 7435 N N . TYR B 2 440 ? 161.375 180.614 166.438 1.00 104.15 440 TYR B N 1
ATOM 7436 C CA . TYR B 2 440 ? 162.630 181.002 167.103 1.00 114.85 440 TYR B CA 1
ATOM 7437 C C . TYR B 2 440 ? 163.379 181.974 166.211 1.00 117.72 440 TYR B C 1
ATOM 7438 O O . TYR B 2 440 ? 163.545 181.720 165.001 1.00 71.49 440 TYR B O 1
ATOM 7447 N N . ILE B 2 441 ? 163.832 183.064 166.819 1.00 132.67 441 ILE B N 1
ATOM 7448 C CA . ILE B 2 441 ? 164.649 184.112 166.155 1.00 132.17 441 ILE B CA 1
ATOM 7449 C C . ILE B 2 441 ? 165.995 184.157 166.857 1.00 137.08 441 ILE B C 1
ATOM 7450 O O . ILE B 2 441 ? 166.160 184.887 167.844 1.00 134.38 441 ILE B O 1
ATOM 7455 N N . PHE B 2 442 ? 166.949 183.375 166.385 1.00 130.27 442 PHE B N 1
ATOM 7456 C CA . PHE B 2 442 ? 168.283 183.338 167.019 1.00 126.81 442 PHE B CA 1
ATOM 7457 C C . PHE B 2 442 ? 169.127 184.533 166.602 1.00 140.93 442 PHE B C 1
ATOM 7458 O O . PHE B 2 442 ? 169.172 184.916 165.423 1.00 113.54 442 PHE B O 1
ATOM 7466 N N . GLN B 2 443 ? 169.801 185.099 167.593 1.00 155.21 443 GLN B N 1
ATOM 7467 C CA . GLN B 2 443 ? 170.787 186.175 167.407 1.00 161.86 443 GLN B CA 1
ATOM 7468 C C . GLN B 2 443 ? 172.173 185.554 167.335 1.00 146.96 443 GLN B C 1
ATOM 7469 O O . GLN B 2 443 ? 172.366 184.392 167.714 1.00 128.67 443 GLN B O 1
ATOM 7475 N N . ASP B 2 444 ? 173.132 186.332 166.879 1.00 150.04 444 ASP B N 1
ATOM 7476 C CA . ASP B 2 444 ? 174.536 185.867 166.881 1.00 153.30 444 ASP B CA 1
ATOM 7477 C C . ASP B 2 444 ? 175.144 186.038 168.276 1.00 151.95 444 ASP B C 1
ATOM 7478 O O . ASP B 2 444 ? 174.730 186.884 169.057 1.00 138.10 444 ASP B O 1
ATOM 7483 N N . LYS C 3 27 ? 98.315 192.399 132.323 1.00 208.53 4 LYS C N 1
ATOM 7484 C CA . LYS C 3 27 ? 99.356 191.318 132.479 1.00 212.09 4 LYS C CA 1
ATOM 7485 C C . LYS C 3 27 ? 100.723 191.953 132.704 1.00 223.11 4 LYS C C 1
ATOM 7486 O O . LYS C 3 27 ? 101.714 191.578 132.039 1.00 230.52 4 LYS C O 1
ATOM 7492 N N . VAL C 3 28 ? 100.775 192.900 133.624 1.00 239.86 5 VAL C N 1
ATOM 7493 C CA . VAL C 3 28 ? 101.999 193.714 133.811 1.00 255.82 5 VAL C CA 1
ATOM 7494 C C . VAL C 3 28 ? 103.098 192.819 134.381 1.00 276.58 5 VAL C C 1
ATOM 7495 O O . VAL C 3 28 ? 104.258 192.941 133.958 1.00 284.59 5 VAL C O 1
ATOM 7499 N N . PHE C 3 29 ? 102.756 191.941 135.315 1.00 281.81 6 PHE C N 1
ATOM 7500 C CA . PHE C 3 29 ? 103.743 191.021 135.918 1.00 270.98 6 PHE C CA 1
ATOM 7501 C C . PHE C 3 29 ? 104.410 190.174 134.834 1.00 273.48 6 PHE C C 1
ATOM 7502 O O . PHE C 3 29 ? 105.608 189.868 134.947 1.00 259.54 6 PHE C O 1
ATOM 7510 N N . THR C 3 30 ? 103.663 189.800 133.803 1.00 268.66 7 THR C N 1
ATOM 7511 C CA . THR C 3 30 ? 104.238 189.014 132.698 1.00 252.89 7 THR C CA 1
ATOM 7512 C C . THR C 3 30 ? 105.289 189.824 131.948 1.00 255.80 7 THR C C 1
ATOM 7513 O O . THR C 3 30 ? 106.364 189.300 131.630 1.00 276.88 7 THR C O 1
ATOM 7517 N N . LYS C 3 31 ? 105.007 191.080 131.667 1.00 248.19 8 LYS C N 1
ATOM 7518 C CA . LYS C 3 31 ? 106.009 191.915 130.975 1.00 252.24 8 LYS C CA 1
ATOM 7519 C C . LYS C 3 31 ? 107.181 192.178 131.912 1.00 246.09 8 LYS C C 1
ATOM 7520 O O . LYS C 3 31 ? 108.321 192.291 131.440 1.00 240.37 8 LYS C O 1
ATOM 7526 N N . GLU C 3 32 ? 106.920 192.242 133.205 1.00 253.85 9 GLU C N 1
ATOM 7527 C CA . GLU C 3 32 ? 108.015 192.393 134.181 1.00 265.27 9 GLU C CA 1
ATOM 7528 C C . GLU C 3 32 ? 108.917 191.166 134.111 1.00 261.50 9 GLU C C 1
ATOM 7529 O O . GLU C 3 32 ? 110.144 191.315 134.121 1.00 270.90 9 GLU C O 1
ATOM 7535 N N . LEU C 3 33 ? 108.337 189.980 134.058 1.00 247.60 10 LEU C N 1
ATOM 7536 C CA . LEU C 3 33 ? 109.159 188.760 133.938 1.00 239.33 10 LEU C CA 1
ATOM 7537 C C . LEU C 3 33 ? 109.904 188.768 132.602 1.00 231.99 10 LEU C C 1
ATOM 7538 O O . LEU C 3 33 ? 111.047 188.296 132.531 1.00 213.36 10 LEU C O 1
ATOM 7543 N N . ASP C 3 34 ? 109.275 189.283 131.554 1.00 230.17 11 ASP C N 1
ATOM 7544 C CA . ASP C 3 34 ? 109.972 189.448 130.261 1.00 216.43 11 ASP C CA 1
ATOM 7545 C C . ASP C 3 34 ? 111.168 190.383 130.429 1.00 232.34 11 ASP C C 1
ATOM 7546 O O . ASP C 3 34 ? 112.143 190.274 129.680 1.00 234.66 11 ASP C O 1
ATOM 7551 N N . GLN C 3 35 ? 111.093 191.300 131.380 1.00 243.77 12 GLN C N 1
ATOM 7552 C CA . GLN C 3 35 ? 112.246 192.159 131.718 1.00 250.88 12 GLN C CA 1
ATOM 7553 C C . GLN C 3 35 ? 113.232 191.383 132.585 1.00 252.22 12 GLN C C 1
ATOM 7554 O O . GLN C 3 35 ? 114.447 191.627 132.501 1.00 263.87 12 GLN C O 1
ATOM 7556 N N . TRP C 3 36 ? 112.729 190.475 133.404 1.00 237.05 13 TRP C N 1
ATOM 7557 C CA . TRP C 3 36 ? 113.618 189.617 134.210 1.00 230.00 13 TRP C CA 1
ATOM 7558 C C . TRP C 3 36 ? 114.454 188.745 133.292 1.00 222.56 13 TRP C C 1
ATOM 7559 O O . TRP C 3 36 ? 115.542 188.345 133.690 1.00 214.50 13 TRP C O 1
ATOM 7570 N N . ILE C 3 37 ? 113.918 188.396 132.133 1.00 200.72 14 ILE C N 1
ATOM 7571 C CA . ILE C 3 37 ? 114.700 187.617 131.142 1.00 193.11 14 ILE C CA 1
ATOM 7572 C C . ILE C 3 37 ? 115.981 188.383 130.827 1.00 206.07 14 ILE C C 1
ATOM 7573 O O . ILE C 3 37 ? 117.088 187.805 130.891 1.00 214.28 14 ILE C O 1
ATOM 7578 N N . GLU C 3 38 ? 115.841 189.668 130.557 1.00 213.15 15 GLU C N 1
ATOM 7579 C CA . GLU C 3 38 ? 117.001 190.530 130.251 1.00 211.67 15 GLU C CA 1
ATOM 7580 C C . GLU C 3 38 ? 117.901 190.619 131.479 1.00 202.43 15 GLU C C 1
ATOM 7581 O O . GLU C 3 38 ? 119.131 190.517 131.346 1.00 202.80 15 GLU C O 1
ATOM 7587 N N . GLN C 3 39 ? 117.300 190.791 132.645 1.00 212.22 16 GLN C N 1
ATOM 7588 C CA . GLN C 3 39 ? 118.076 190.953 133.889 1.00 223.55 16 GLN C CA 1
ATOM 7589 C C . GLN C 3 39 ? 118.879 189.686 134.182 1.00 191.38 16 GLN C C 1
ATOM 7590 O O . GLN C 3 39 ? 120.085 189.772 134.465 1.00 184.42 16 GLN C O 1
ATOM 7596 N N . LEU C 3 40 ? 118.227 188.540 134.113 1.00 161.99 17 LEU C N 1
ATOM 7597 C CA . LEU C 3 40 ? 118.892 187.250 134.373 1.00 166.92 17 LEU C CA 1
ATOM 7598 C C . LEU C 3 40 ? 119.994 187.007 133.354 1.00 179.26 17 LEU C C 1
ATOM 7599 O O . LEU C 3 40 ? 121.076 186.535 133.740 1.00 179.77 17 LEU C O 1
ATOM 7604 N N . ASN C 3 41 ? 119.743 187.314 132.091 1.00 183.20 18 ASN C N 1
ATOM 7605 C CA . ASN C 3 41 ? 120.773 187.097 131.052 1.00 179.96 18 ASN C CA 1
ATOM 7606 C C . ASN C 3 41 ? 122.035 187.895 131.353 1.00 188.32 18 ASN C C 1
ATOM 7607 O O . ASN C 3 41 ? 123.105 187.514 130.891 1.00 177.62 18 ASN C O 1
ATOM 7612 N N . GLU C 3 42 ? 121.922 188.965 132.119 1.00 198.30 19 GLU C N 1
ATOM 7613 C CA . GLU C 3 42 ? 123.104 189.730 132.554 1.00 219.63 19 GLU C CA 1
ATOM 7614 C C . GLU C 3 42 ? 123.815 189.047 133.722 1.00 226.86 19 GLU C C 1
ATOM 7615 O O . GLU C 3 42 ? 124.688 189.694 134.330 1.00 233.13 19 GLU C O 1
ATOM 7621 N N . CYS C 3 43 ? 123.456 187.803 134.040 1.00 221.87 20 CYS C N 1
ATOM 7622 C CA . CYS C 3 43 ? 124.066 187.020 135.136 1.00 223.65 20 CYS C CA 1
ATOM 7623 C C . CYS C 3 43 ? 123.788 187.682 136.486 1.00 235.92 20 CYS C C 1
ATOM 7624 O O . CYS C 3 43 ? 124.545 187.465 137.437 1.00 245.06 20 CYS C O 1
ATOM 7627 N N . LYS C 3 44 ? 122.699 188.435 136.588 1.00 242.72 21 LYS C N 1
ATOM 7628 C CA . LYS C 3 44 ? 122.313 189.087 137.850 1.00 244.54 21 LYS C CA 1
ATOM 7629 C C . LYS C 3 44 ? 121.200 188.269 138.479 1.00 230.41 21 LYS C C 1
ATOM 7630 O O . LYS C 3 44 ? 120.236 187.908 137.791 1.00 218.02 21 LYS C O 1
ATOM 7636 N N . GLN C 3 45 ? 121.321 187.993 139.764 1.00 225.22 22 GLN C N 1
ATOM 7637 C CA . GLN C 3 45 ? 120.280 187.214 140.461 1.00 221.68 22 GLN C CA 1
ATOM 7638 C C . GLN C 3 45 ? 119.063 188.093 140.742 1.00 239.18 22 GLN C C 1
ATOM 7639 O O . GLN C 3 45 ? 119.206 189.306 141.016 1.00 248.66 22 GLN C O 1
ATOM 7645 N N . LEU C 3 46 ? 117.895 187.474 140.698 1.00 238.45 23 LEU C N 1
ATOM 7646 C CA . LEU C 3 46 ? 116.628 188.148 141.046 1.00 231.38 23 LEU C CA 1
ATOM 7647 C C . LEU C 3 46 ? 116.576 188.425 142.543 1.00 235.34 23 LEU C C 1
ATOM 7648 O O . LEU C 3 46 ? 117.252 187.763 143.342 1.00 237.80 23 LEU C O 1
ATOM 7653 N N . SER C 3 47 ? 115.740 189.376 142.916 1.00 225.33 24 SER C N 1
ATOM 7654 C CA . SER C 3 47 ? 115.473 189.613 144.345 1.00 210.79 24 SER C CA 1
ATOM 7655 C C . SER C 3 47 ? 114.712 188.417 144.906 1.00 195.88 24 SER C C 1
ATOM 7656 O O . SER C 3 47 ? 114.066 187.668 144.154 1.00 185.64 24 SER C O 1
ATOM 7659 N N . GLU C 3 48 ? 114.782 188.248 146.209 1.00 198.88 25 GLU C N 1
ATOM 7660 C CA . GLU C 3 48 ? 114.018 187.175 146.880 1.00 217.45 25 GLU C CA 1
ATOM 7661 C C . GLU C 3 48 ? 112.529 187.342 146.577 1.00 230.27 25 GLU C C 1
ATOM 7662 O O . GLU C 3 48 ? 111.833 186.330 146.389 1.00 238.73 25 GLU C O 1
ATOM 7668 N N . SER C 3 49 ? 112.047 188.579 146.525 1.00 222.05 26 SER C N 1
ATOM 7669 C CA . SER C 3 49 ? 110.624 188.848 146.230 1.00 210.96 26 SER C CA 1
ATOM 7670 C C . SER C 3 49 ? 110.277 188.406 144.810 1.00 198.83 26 SER C C 1
ATOM 7671 O O . SER C 3 49 ? 109.238 187.760 144.594 1.00 195.87 26 SER C O 1
ATOM 7674 N N . GLN C 3 50 ? 111.153 188.716 143.877 1.00 197.59 27 GLN C N 1
ATOM 7675 C CA . GLN C 3 50 ? 110.929 188.379 142.460 1.00 210.22 27 GLN C CA 1
ATOM 7676 C C . GLN C 3 50 ? 110.930 186.867 142.266 1.00 215.02 27 GLN C C 1
ATOM 7677 O O . GLN C 3 50 ? 109.979 186.313 141.686 1.00 207.04 27 GLN C O 1
ATOM 7683 N N . VAL C 3 51 ? 111.951 186.208 142.783 1.00 236.73 28 VAL C N 1
ATOM 7684 C CA . VAL C 3 51 ? 112.046 184.738 142.631 1.00 252.44 28 VAL C CA 1
ATOM 7685 C C . VAL C 3 51 ? 110.893 184.067 143.378 1.00 252.21 28 VAL C C 1
ATOM 7686 O O . VAL C 3 51 ? 110.410 183.035 142.927 1.00 251.91 28 VAL C O 1
ATOM 7690 N N . LYS C 3 52 ? 110.484 184.609 144.516 1.00 249.68 29 LYS C N 1
ATOM 7691 C CA . LYS C 3 52 ? 109.351 183.989 145.236 1.00 240.37 29 LYS C CA 1
ATOM 7692 C C . LYS C 3 52 ? 108.060 184.125 144.434 1.00 225.35 29 LYS C C 1
ATOM 7693 O O . LYS C 3 52 ? 107.311 183.146 144.320 1.00 213.43 29 LYS C O 1
ATOM 7699 N N . SER C 3 53 ? 107.796 185.306 143.886 1.00 220.15 30 SER C N 1
ATOM 7700 C CA . SER C 3 53 ? 106.575 185.515 143.071 1.00 208.23 30 SER C CA 1
ATOM 7701 C C . SER C 3 53 ? 106.596 184.571 141.872 1.00 182.97 30 SER C C 1
ATOM 7702 O O . SER C 3 53 ? 105.540 184.113 141.432 1.00 164.14 30 SER C O 1
ATOM 7705 N N . LEU C 3 54 ? 107.786 184.284 141.371 1.00 182.98 31 LEU C N 1
ATOM 7706 C CA . LEU C 3 54 ? 107.928 183.311 140.274 1.00 190.51 31 LEU C CA 1
ATOM 7707 C C . LEU C 3 54 ? 107.737 181.878 140.772 1.00 218.57 31 LEU C C 1
ATOM 7708 O O . LEU C 3 54 ? 106.938 181.127 140.182 1.00 234.84 31 LEU C O 1
ATOM 7713 N N . CYS C 3 55 ? 108.425 181.516 141.843 1.00 236.10 32 CYS C N 1
ATOM 7714 C CA . CYS C 3 55 ? 108.380 180.155 142.428 1.00 244.51 32 CYS C CA 1
ATOM 7715 C C . CYS C 3 55 ? 106.971 179.774 142.890 1.00 242.53 32 CYS C C 1
ATOM 7716 O O . CYS C 3 55 ? 106.550 178.629 142.639 1.00 242.50 32 CYS C O 1
ATOM 7719 N N . GLU C 3 56 ? 106.275 180.677 143.563 1.00 245.28 33 GLU C N 1
ATOM 7720 C CA . GLU C 3 56 ? 104.902 180.380 144.026 1.00 248.20 33 GLU C CA 1
ATOM 7721 C C . GLU C 3 56 ? 104.045 179.987 142.829 1.00 213.88 33 GLU C C 1
ATOM 7722 O O . GLU C 3 56 ? 103.278 179.021 142.910 1.00 199.22 33 GLU C O 1
ATOM 7728 N N . LYS C 3 57 ? 104.212 180.714 141.747 1.00 194.16 34 LYS C N 1
ATOM 7729 C CA . LYS C 3 57 ? 103.445 180.486 140.519 1.00 200.15 34 LYS C CA 1
ATOM 7730 C C . LYS C 3 57 ? 103.997 179.303 139.733 1.00 199.89 34 LYS C C 1
ATOM 7731 O O . LYS C 3 57 ? 103.454 179.009 138.661 1.00 210.25 34 LYS C O 1
ATOM 7737 N N . ALA C 3 58 ? 105.052 178.659 140.226 1.00 191.09 35 ALA C N 1
ATOM 7738 C CA . ALA C 3 58 ? 105.620 177.440 139.604 1.00 196.53 35 ALA C CA 1
ATOM 7739 C C . ALA C 3 58 ? 105.006 176.167 140.171 1.00 190.86 35 ALA C C 1
ATOM 7740 O O . ALA C 3 58 ? 105.010 175.152 139.447 1.00 174.03 35 ALA C O 1
ATOM 7742 N N . LYS C 3 59 ? 104.503 176.210 141.396 1.00 194.01 36 LYS C N 1
ATOM 7743 C CA . LYS C 3 59 ? 103.990 174.995 142.070 1.00 192.64 36 LYS C CA 1
ATOM 7744 C C . LYS C 3 59 ? 102.640 174.564 141.477 1.00 191.47 36 LYS C C 1
ATOM 7745 O O . LYS C 3 59 ? 102.502 174.598 140.237 1.00 165.33 36 LYS C O 1
ATOM 7751 N N . SER C 3 66 ? 104.337 165.688 134.186 1.00 159.95 43 SER C N 1
ATOM 7752 C CA . SER C 3 66 ? 104.593 164.782 135.335 1.00 140.68 43 SER C CA 1
ATOM 7753 C C . SER C 3 66 ? 105.643 163.726 134.963 1.00 137.53 43 SER C C 1
ATOM 7754 O O . SER C 3 66 ? 106.411 163.917 133.999 1.00 118.80 43 SER C O 1
ATOM 7757 N N . ASN C 3 67 ? 105.676 162.637 135.710 1.00 131.05 44 ASN C N 1
ATOM 7758 C CA . ASN C 3 67 ? 106.550 161.489 135.385 1.00 108.49 44 ASN C CA 1
ATOM 7759 C C . ASN C 3 67 ? 106.293 161.050 133.954 1.00 83.65 44 ASN C C 1
ATOM 7760 O O . ASN C 3 67 ? 107.218 160.672 133.252 1.00 91.70 44 ASN C O 1
ATOM 7765 N N . VAL C 3 68 ? 105.045 161.108 133.545 1.00 101.23 45 VAL C N 1
ATOM 7766 C CA . VAL C 3 68 ? 104.669 161.010 132.128 1.00 129.35 45 VAL C CA 1
ATOM 7767 C C . VAL C 3 68 ? 104.358 162.434 131.703 1.00 146.12 45 VAL C C 1
ATOM 7768 O O . VAL C 3 68 ? 103.241 162.936 131.900 1.00 162.59 45 VAL C O 1
ATOM 7772 N N . GLN C 3 69 ? 105.372 163.090 131.169 1.00 144.47 46 GLN C N 1
ATOM 7773 C CA . GLN C 3 69 ? 105.210 164.429 130.585 1.00 152.95 46 GLN C CA 1
ATOM 7774 C C . GLN C 3 69 ? 105.358 164.140 129.117 1.00 125.05 46 GLN C C 1
ATOM 7775 O O . GLN C 3 69 ? 106.476 164.177 128.586 1.00 75.54 46 GLN C O 1
ATOM 7781 N N . GLU C 3 70 ? 104.252 163.768 128.512 1.00 142.74 47 GLU C N 1
ATOM 7782 C CA . GLU C 3 70 ? 104.273 163.425 127.098 1.00 164.58 47 GLU C CA 1
ATOM 7783 C C . GLU C 3 70 ? 104.745 164.672 126.389 1.00 157.34 47 GLU C C 1
ATOM 7784 O O . GLU C 3 70 ? 104.087 165.716 126.457 1.00 181.82 47 GLU C O 1
ATOM 7790 N N . VAL C 3 71 ? 105.891 164.551 125.768 1.00 123.83 48 VAL C N 1
ATOM 7791 C CA . VAL C 3 71 ? 106.503 165.659 125.034 1.00 105.29 48 VAL C CA 1
ATOM 7792 C C . VAL C 3 71 ? 106.247 165.394 123.566 1.00 120.53 48 VAL C C 1
ATOM 7793 O O . VAL C 3 71 ? 106.488 164.280 123.079 1.00 141.03 48 VAL C O 1
ATOM 7797 N N . ARG C 3 72 ? 105.771 166.389 122.859 1.00 155.10 49 ARG C N 1
ATOM 7798 C CA . ARG C 3 72 ? 105.461 166.159 121.439 1.00 185.34 49 ARG C CA 1
ATOM 7799 C C . ARG C 3 72 ? 106.758 166.030 120.636 1.00 172.80 49 ARG C C 1
ATOM 7800 O O . ARG C 3 72 ? 107.848 166.306 121.137 1.00 135.82 49 ARG C O 1
ATOM 7808 N N . CYS C 3 73 ? 106.622 165.592 119.403 1.00 191.65 50 CYS C N 1
ATOM 7809 C CA . CYS C 3 73 ? 107.778 165.154 118.581 1.00 218.26 50 CYS C CA 1
ATOM 7810 C C . CYS C 3 73 ? 108.865 166.222 118.398 1.00 221.01 50 CYS C C 1
ATOM 7811 O O . CYS C 3 73 ? 110.029 165.922 118.716 1.00 251.44 50 CYS C O 1
ATOM 7814 N N . PRO C 3 74 ? 108.626 167.445 117.866 1.00 193.29 51 PRO C N 1
ATOM 7815 C CA . PRO C 3 74 ? 109.717 168.417 117.867 1.00 149.77 51 PRO C CA 1
ATOM 7816 C C . PRO C 3 74 ? 110.067 169.007 119.229 1.00 121.39 51 PRO C C 1
ATOM 7817 O O . PRO C 3 74 ? 109.291 169.760 119.784 1.00 110.88 51 PRO C O 1
ATOM 7821 N N . VAL C 3 75 ? 111.241 168.636 119.747 1.00 105.70 52 VAL C N 1
ATOM 7822 C CA . VAL C 3 75 ? 111.746 169.157 121.034 1.00 96.95 52 VAL C CA 1
ATOM 7823 C C . VAL C 3 75 ? 113.254 169.044 121.070 1.00 112.25 52 VAL C C 1
ATOM 7824 O O . VAL C 3 75 ? 113.843 168.264 120.327 1.00 104.64 52 VAL C O 1
ATOM 7828 N N . THR C 3 76 ? 113.862 169.866 121.901 1.00 139.10 53 THR C N 1
ATOM 7829 C CA . THR C 3 76 ? 115.312 169.834 122.174 1.00 140.04 53 THR C CA 1
ATOM 7830 C C . THR C 3 76 ? 115.510 169.293 123.580 1.00 102.54 53 THR C C 1
ATOM 7831 O O . THR C 3 76 ? 114.892 169.766 124.517 1.00 125.15 53 THR C O 1
ATOM 7835 N N . VAL C 3 77 ? 116.362 168.308 123.689 1.00 114.07 54 VAL C N 1
ATOM 7836 C CA . VAL C 3 77 ? 116.689 167.625 124.953 1.00 113.72 54 VAL C CA 1
ATOM 7837 C C . VAL C 3 77 ? 118.095 168.028 125.332 1.00 107.04 54 VAL C C 1
ATOM 7838 O O . VAL C 3 77 ? 118.985 167.978 124.504 1.00 120.04 54 VAL C O 1
ATOM 7842 N N . CYS C 3 78 ? 118.281 168.397 126.573 1.00 94.69 55 CYS C N 1
ATOM 7843 C CA . CYS C 3 78 ? 119.583 168.870 127.066 1.00 102.42 55 CYS C CA 1
ATOM 7844 C C . CYS C 3 78 ? 119.982 168.072 128.289 1.00 85.20 55 CYS C C 1
ATOM 7845 O O . CYS C 3 78 ? 119.131 167.584 129.018 1.00 94.05 55 CYS C O 1
ATOM 7848 N N . GLY C 3 79 ? 121.269 167.916 128.465 1.00 91.21 56 GLY C N 1
ATOM 7849 C CA . GLY C 3 79 ? 121.819 167.210 129.621 1.00 94.34 56 GLY C CA 1
ATOM 7850 C C . GLY C 3 79 ? 122.213 168.140 130.729 1.00 94.87 56 GLY C C 1
ATOM 7851 O O . GLY C 3 79 ? 121.632 169.231 130.886 1.00 100.73 56 GLY C O 1
ATOM 7852 N N . ASP C 3 80 ? 123.168 167.695 131.514 1.00 97.15 57 ASP C N 1
ATOM 7853 C CA . ASP C 3 80 ? 123.683 168.490 132.642 1.00 126.12 57 ASP C CA 1
ATOM 7854 C C . ASP C 3 80 ? 124.170 169.863 132.204 1.00 142.49 57 ASP C C 1
ATOM 7855 O O . ASP C 3 80 ? 124.829 169.993 131.175 1.00 151.71 57 ASP C O 1
ATOM 7860 N N . VAL C 3 81 ? 123.835 170.866 133.002 1.00 132.78 58 VAL C N 1
ATOM 7861 C CA . VAL C 3 81 ? 124.352 172.247 132.826 1.00 127.11 58 VAL C CA 1
ATOM 7862 C C . VAL C 3 81 ? 125.107 172.695 134.068 1.00 107.70 58 VAL C C 1
ATOM 7863 O O . VAL C 3 81 ? 125.922 173.618 133.961 1.00 101.71 58 VAL C O 1
ATOM 7867 N N . HIS C 3 82 ? 124.791 172.114 135.216 1.00 110.40 59 HIS C N 1
ATOM 7868 C CA . HIS C 3 82 ? 125.500 172.228 136.506 1.00 120.37 59 HIS C CA 1
ATOM 7869 C C . HIS C 3 82 ? 125.922 173.641 136.924 1.00 129.23 59 HIS C C 1
ATOM 7870 O O . HIS C 3 82 ? 126.956 173.792 137.602 1.00 125.09 59 HIS C O 1
ATOM 7877 N N . GLY C 3 83 ? 125.132 174.652 136.588 1.00 146.72 60 GLY C N 1
ATOM 7878 C CA . GLY C 3 83 ? 125.431 176.031 136.996 1.00 150.45 60 GLY C CA 1
ATOM 7879 C C . GLY C 3 83 ? 126.443 176.781 136.155 1.00 148.25 60 GLY C C 1
ATOM 7880 O O . GLY C 3 83 ? 126.779 177.920 136.513 1.00 148.41 60 GLY C O 1
ATOM 7881 N N . GLN C 3 84 ? 126.915 176.224 135.053 1.00 158.31 61 GLN C N 1
ATOM 7882 C CA . GLN C 3 84 ? 127.861 176.940 134.178 1.00 184.74 61 GLN C CA 1
ATOM 7883 C C . GLN C 3 84 ? 127.072 177.957 133.356 1.00 178.21 61 GLN C C 1
ATOM 7884 O O . GLN C 3 84 ? 126.826 177.759 132.149 1.00 180.53 61 GLN C O 1
ATOM 7890 N N . PHE C 3 85 ? 126.666 179.024 134.027 1.00 174.55 62 PHE C N 1
ATOM 7891 C CA . PHE C 3 85 ? 125.748 180.018 133.442 1.00 184.46 62 PHE C CA 1
ATOM 7892 C C . PHE C 3 85 ? 126.268 180.575 132.125 1.00 192.36 62 PHE C C 1
ATOM 7893 O O . PHE C 3 85 ? 125.490 180.716 131.179 1.00 193.43 62 PHE C O 1
ATOM 7901 N N . HIS C 3 86 ? 127.542 180.916 132.043 1.00 204.23 63 HIS C N 1
ATOM 7902 C CA . HIS C 3 86 ? 128.053 181.392 130.742 1.00 218.46 63 HIS C CA 1
ATOM 7903 C C . HIS C 3 86 ? 127.971 180.281 129.714 1.00 218.95 63 HIS C C 1
ATOM 7904 O O . HIS C 3 86 ? 127.681 180.546 128.542 1.00 213.24 63 HIS C O 1
ATOM 7911 N N . ASP C 3 87 ? 128.141 179.048 130.154 1.00 218.35 64 ASP C N 1
ATOM 7912 C CA . ASP C 3 87 ? 128.025 177.910 129.229 1.00 209.35 64 ASP C CA 1
ATOM 7913 C C . ASP C 3 87 ? 126.562 177.625 128.956 1.00 174.46 64 ASP C C 1
ATOM 7914 O O . ASP C 3 87 ? 126.265 177.083 127.897 1.00 162.26 64 ASP C O 1
ATOM 7919 N N . LEU C 3 88 ? 125.664 178.030 129.844 1.00 149.50 65 LEU C N 1
ATOM 7920 C CA . LEU C 3 88 ? 124.227 177.925 129.532 1.00 142.88 65 LEU C CA 1
ATOM 7921 C C . LEU C 3 88 ? 123.827 178.992 128.515 1.00 156.12 65 LEU C C 1
ATOM 7922 O O . LEU C 3 88 ? 122.992 178.716 127.647 1.00 150.22 65 LEU C O 1
ATOM 7927 N N . MET C 3 89 ? 124.359 180.197 128.649 1.00 166.57 66 MET C N 1
ATOM 7928 C CA . MET C 3 89 ? 124.117 181.235 127.631 1.00 177.94 66 MET C CA 1
ATOM 7929 C C . MET C 3 89 ? 124.646 180.742 126.289 1.00 165.53 66 MET C C 1
ATOM 7930 O O . MET C 3 89 ? 123.963 180.895 125.261 1.00 162.01 66 MET C O 1
ATOM 7935 N N . GLU C 3 90 ? 125.815 180.130 126.315 1.00 163.07 67 GLU C N 1
ATOM 7936 C CA . GLU C 3 90 ? 126.363 179.498 125.105 1.00 153.00 67 GLU C CA 1
ATOM 7937 C C . GLU C 3 90 ? 125.389 178.439 124.616 1.00 130.15 67 GLU C C 1
ATOM 7938 O O . GLU C 3 90 ? 125.078 178.408 123.419 1.00 108.56 67 GLU C O 1
ATOM 7944 N N . LEU C 3 91 ? 124.913 177.596 125.521 1.00 120.24 68 LEU C N 1
ATOM 7945 C CA . LEU C 3 91 ? 123.972 176.508 125.175 1.00 116.24 68 LEU C CA 1
ATOM 7946 C C . LEU C 3 91 ? 122.741 177.064 124.480 1.00 118.46 68 LEU C C 1
ATOM 7947 O O . LEU C 3 91 ? 122.301 176.470 123.493 1.00 135.27 68 LEU C O 1
ATOM 7952 N N . PHE C 3 92 ? 122.190 178.150 124.983 1.00 117.56 69 PHE C N 1
ATOM 7953 C CA . PHE C 3 92 ? 121.027 178.769 124.313 1.00 119.03 69 PHE C CA 1
ATOM 7954 C C . PHE 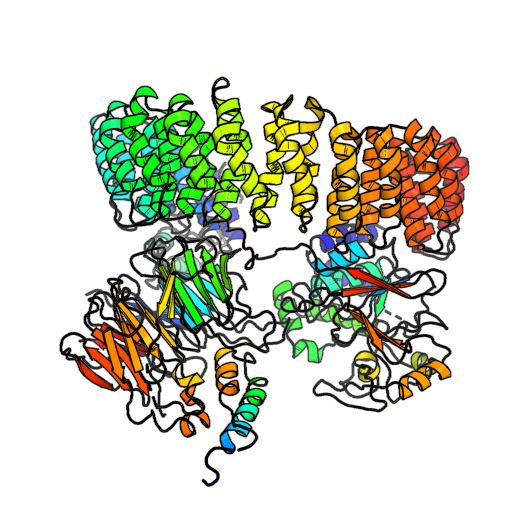C 3 92 ? 121.439 179.280 122.939 1.00 103.92 69 PHE C C 1
ATOM 7955 O O . PHE C 3 92 ? 120.678 179.132 121.978 1.00 88.91 69 PHE C O 1
ATOM 7963 N N . ARG C 3 93 ? 122.635 179.844 122.847 1.00 104.94 70 ARG C N 1
ATOM 7964 C CA . ARG C 3 93 ? 123.166 180.292 121.545 1.00 128.58 70 ARG C CA 1
ATOM 7965 C C . ARG C 3 93 ? 123.272 179.124 120.561 1.00 122.33 70 ARG C C 1
ATOM 7966 O O . ARG C 3 93 ? 123.063 179.309 119.355 1.00 77.11 70 ARG C O 1
ATOM 7974 N N . ILE C 3 94 ? 123.634 177.951 121.053 1.00 126.85 71 ILE C N 1
ATOM 7975 C CA . ILE C 3 94 ? 123.752 176.773 120.161 1.00 122.39 71 ILE C CA 1
ATOM 7976 C C . ILE C 3 94 ? 122.363 176.268 119.811 1.00 113.98 71 ILE C C 1
ATOM 7977 O O . ILE C 3 94 ? 121.998 176.222 118.623 1.00 125.04 71 ILE C O 1
ATOM 7982 N N . GLY C 3 95 ? 121.587 175.916 120.823 1.00 127.00 72 GLY C N 1
ATOM 7983 C CA . GLY C 3 95 ? 120.264 175.316 120.596 1.00 142.48 72 GLY C CA 1
ATOM 7984 C C . GLY C 3 95 ? 119.276 176.333 120.070 1.00 154.65 72 GLY C C 1
ATOM 7985 O O . GLY C 3 95 ? 118.665 176.103 119.014 1.00 156.10 72 GLY C O 1
ATOM 7986 N N . GLY C 3 96 ? 119.131 177.443 120.777 1.00 151.73 73 GLY C N 1
ATOM 7987 C CA . GLY C 3 96 ? 118.171 178.480 120.386 1.00 162.10 73 GLY C CA 1
ATOM 7988 C C . GLY C 3 96 ? 117.466 179.119 121.552 1.00 172.11 73 GLY C C 1
ATOM 7989 O O . GLY C 3 96 ? 117.432 178.587 122.679 1.00 171.96 73 GLY C O 1
ATOM 7990 N N . LYS C 3 97 ? 116.914 180.291 121.292 1.00 162.96 74 LYS C N 1
ATOM 7991 C CA . LYS C 3 97 ? 116.161 181.040 122.312 1.00 161.83 74 LYS C CA 1
ATOM 7992 C C . LYS C 3 97 ? 114.757 180.463 122.438 1.00 158.32 74 LYS C C 1
ATOM 7993 O O . LYS C 3 97 ? 114.131 180.077 121.434 1.00 145.54 74 LYS C O 1
ATOM 7999 N N . SER C 3 98 ? 114.297 180.434 123.686 1.00 139.87 75 SER C N 1
ATOM 8000 C CA . SER C 3 98 ? 112.956 180.063 124.186 1.00 112.96 75 SER C CA 1
ATOM 8001 C C . SER C 3 98 ? 112.170 181.351 124.392 1.00 112.71 75 SER C C 1
ATOM 8002 O O . SER C 3 98 ? 112.734 182.369 124.807 1.00 81.05 75 SER C O 1
ATOM 8005 N N . PRO C 3 99 ? 110.867 181.437 124.065 1.00 119.11 76 PRO C N 1
ATOM 8006 C CA . PRO C 3 99 ? 109.958 180.344 123.679 1.00 126.88 76 PRO C CA 1
ATOM 8007 C C . PRO C 3 99 ? 110.094 179.774 122.266 1.00 104.87 76 PRO C C 1
ATOM 8008 O O . PRO C 3 99 ? 109.458 178.791 122.001 1.00 106.32 76 PRO C O 1
ATOM 8012 N N . ASP C 3 100 ? 110.839 180.425 121.387 1.00 100.63 77 ASP C N 1
ATOM 8013 C CA . ASP C 3 100 ? 110.972 179.923 119.993 1.00 110.92 77 ASP C CA 1
ATOM 8014 C C . ASP C 3 100 ? 111.330 178.439 120.004 1.00 102.63 77 ASP C C 1
ATOM 8015 O O . ASP C 3 100 ? 110.635 177.633 119.378 1.00 93.51 77 ASP C O 1
ATOM 8020 N N . THR C 3 101 ? 112.408 178.077 120.686 1.00 135.64 78 THR C N 1
ATOM 8021 C CA . THR C 3 101 ? 112.848 176.671 120.782 1.00 153.68 78 THR C CA 1
ATOM 8022 C C . THR C 3 101 ? 112.329 176.008 122.063 1.00 156.68 78 THR C C 1
ATOM 8023 O O . THR C 3 101 ? 112.486 176.571 123.168 1.00 91.06 78 THR C O 1
ATOM 8027 N N . ASN C 3 102 ? 111.758 174.817 121.918 1.00 157.40 79 ASN C N 1
ATOM 8028 C CA . ASN C 3 102 ? 111.297 174.026 123.075 1.00 132.69 79 ASN C CA 1
ATOM 8029 C C . ASN C 3 102 ? 112.499 173.461 123.801 1.00 118.63 79 ASN C C 1
ATOM 8030 O O . ASN C 3 102 ? 113.572 173.299 123.212 1.00 127.01 79 ASN C O 1
ATOM 8035 N N . TYR C 3 103 ? 112.312 173.157 125.062 1.00 87.73 80 TYR C N 1
ATOM 8036 C CA . TYR C 3 103 ? 113.416 172.570 125.835 1.00 85.87 80 TYR C CA 1
ATOM 8037 C C . TYR C 3 103 ? 112.901 171.582 126.857 1.00 91.41 80 TYR C C 1
ATOM 8038 O O . TYR C 3 103 ? 111.784 171.707 127.376 1.00 134.93 80 TYR C O 1
ATOM 8047 N N . LEU C 3 104 ? 113.726 170.594 127.124 1.00 87.72 81 LEU C N 1
ATOM 8048 C CA . LEU C 3 104 ? 113.510 169.665 128.244 1.00 102.95 81 LEU C CA 1
ATOM 8049 C C . LEU C 3 104 ? 114.878 169.328 128.789 1.00 89.75 81 LEU C C 1
ATOM 8050 O O . LEU C 3 104 ? 115.709 168.791 128.070 1.00 91.73 81 LEU C O 1
ATOM 8055 N N . PHE C 3 105 ? 115.119 169.685 130.032 1.00 84.33 82 PHE C N 1
ATOM 8056 C CA . PHE C 3 105 ? 116.428 169.513 130.695 1.00 78.16 82 PHE C CA 1
ATOM 8057 C C . PHE C 3 105 ? 116.449 168.364 131.692 1.00 78.01 82 PHE C C 1
ATOM 8058 O O . PHE C 3 105 ? 115.793 168.429 132.737 1.00 99.73 82 PHE C O 1
ATOM 8066 N N . MET C 3 106 ? 117.232 167.331 131.407 1.00 97.19 83 MET C N 1
ATOM 8067 C CA . MET C 3 106 ? 117.589 166.393 132.483 1.00 101.28 83 MET C CA 1
ATOM 8068 C C . MET C 3 106 ? 118.319 167.239 133.515 1.00 84.41 83 MET C C 1
ATOM 8069 O O . MET C 3 106 ? 119.042 168.148 133.148 1.00 80.82 83 MET C O 1
ATOM 8074 N N . GLY C 3 107 ? 118.128 166.963 134.785 1.00 79.56 84 GLY C N 1
ATOM 8075 C CA . GLY C 3 107 ? 118.512 167.915 135.834 1.00 113.22 84 GLY C CA 1
ATOM 8076 C C . GLY C 3 107 ? 119.880 167.797 136.475 1.00 110.72 84 GLY C C 1
ATOM 8077 O O . GLY C 3 107 ? 120.160 166.810 137.154 1.00 114.04 84 GLY C O 1
ATOM 8078 N N . ASP C 3 108 ? 120.703 168.815 136.251 1.00 122.39 85 ASP C N 1
ATOM 8079 C CA . ASP C 3 108 ? 121.892 169.118 137.062 1.00 155.23 85 ASP C CA 1
ATOM 8080 C C . ASP C 3 108 ? 122.207 170.568 136.765 1.00 157.73 85 ASP C C 1
ATOM 8081 O O . ASP C 3 108 ? 122.701 170.880 135.669 1.00 155.84 85 ASP C O 1
ATOM 8086 N N . TYR C 3 109 ? 121.852 171.445 137.689 1.00 139.66 86 TYR C N 1
ATOM 8087 C CA . TYR C 3 109 ? 122.080 172.894 137.473 1.00 130.60 86 TYR C CA 1
ATOM 8088 C C . TYR C 3 109 ? 122.572 173.661 138.690 1.00 129.10 86 TYR C C 1
ATOM 8089 O O . TYR C 3 109 ? 122.817 174.858 138.537 1.00 132.57 86 TYR C O 1
ATOM 8098 N N . VAL C 3 110 ? 122.755 173.033 139.844 1.00 164.34 87 VAL C N 1
ATOM 8099 C CA . VAL C 3 110 ? 123.208 173.768 141.063 1.00 201.71 87 VAL C CA 1
ATOM 8100 C C . VAL C 3 110 ? 124.671 173.532 141.483 1.00 213.42 87 VAL C C 1
ATOM 8101 O O . VAL C 3 110 ? 125.490 174.473 141.480 1.00 205.38 87 VAL C O 1
ATOM 8105 N N . ASP C 3 111 ? 124.980 172.308 141.875 1.00 219.98 88 ASP C N 1
ATOM 8106 C CA . ASP C 3 111 ? 126.160 172.007 142.710 1.00 216.58 88 ASP C CA 1
ATOM 8107 C C . ASP C 3 111 ? 127.510 172.385 142.090 1.00 218.98 88 ASP C C 1
ATOM 8108 O O . ASP C 3 111 ? 128.433 172.710 142.847 1.00 208.16 88 ASP C O 1
ATOM 8113 N N . ARG C 3 112 ? 127.665 172.368 140.769 1.00 207.29 89 ARG C N 1
ATOM 8114 C CA . ARG C 3 112 ? 129.024 172.439 140.175 1.00 195.54 89 ARG C CA 1
ATOM 8115 C C . ARG C 3 112 ? 129.374 173.756 139.472 1.00 182.84 89 ARG C C 1
ATOM 8116 O O . ARG C 3 112 ? 130.381 173.753 138.747 1.00 177.75 89 ARG C O 1
ATOM 8124 N N . GLY C 3 113 ? 128.643 174.847 139.660 1.00 183.40 90 GLY C N 1
ATOM 8125 C CA . GLY C 3 113 ? 128.968 176.096 138.962 1.00 188.21 90 GLY C CA 1
ATOM 8126 C C . GLY C 3 113 ? 129.035 177.297 139.874 1.00 200.59 90 GLY C C 1
ATOM 8127 O O . GLY C 3 113 ? 128.446 177.296 140.969 1.00 206.44 90 GLY C O 1
ATOM 8128 N N . TYR C 3 114 ? 129.703 178.333 139.401 1.00 197.45 91 TYR C N 1
ATOM 8129 C CA . TYR C 3 114 ? 129.807 179.615 140.133 1.00 197.68 91 TYR C CA 1
ATOM 8130 C C . TYR C 3 114 ? 128.463 180.323 140.177 1.00 194.48 91 TYR C C 1
ATOM 8131 O O . TYR C 3 114 ? 128.269 181.167 141.054 1.00 210.09 91 TYR C O 1
ATOM 8140 N N . TYR C 3 115 ? 127.566 179.994 139.259 1.00 185.61 92 TYR C N 1
ATOM 8141 C CA . TYR C 3 115 ? 126.297 180.715 139.099 1.00 186.32 92 TYR C CA 1
ATOM 8142 C C . TYR C 3 115 ? 125.123 179.759 139.225 1.00 183.17 92 TYR C C 1
ATOM 8143 O O . TYR C 3 115 ? 124.261 179.708 138.330 1.00 170.60 92 TYR C O 1
ATOM 8152 N N . SER C 3 116 ? 125.094 179.016 140.319 1.00 192.68 93 SER C N 1
ATOM 8153 C CA . SER C 3 116 ? 124.019 178.035 140.585 1.00 200.12 93 SER C CA 1
ATOM 8154 C C . SER C 3 116 ? 122.655 178.727 140.615 1.00 201.66 93 SER C C 1
ATOM 8155 O O . SER C 3 116 ? 121.768 178.421 139.797 1.00 209.70 93 SER C O 1
ATOM 8158 N N . VAL C 3 117 ? 122.487 179.631 141.562 1.00 181.78 94 VAL C N 1
ATOM 8159 C CA . VAL C 3 117 ? 121.208 180.362 141.756 1.00 158.50 94 VAL C CA 1
ATOM 8160 C C . VAL C 3 117 ? 120.819 181.113 140.479 1.00 164.89 94 VAL C C 1
ATOM 8161 O O . VAL C 3 117 ? 119.627 181.110 140.116 1.00 181.94 94 VAL C O 1
ATOM 8165 N N . GLU C 3 118 ? 121.783 181.668 139.762 1.00 150.84 95 GLU C N 1
ATOM 8166 C CA . GLU C 3 118 ? 121.460 182.453 138.548 1.00 146.69 95 GLU C CA 1
ATOM 8167 C C . GLU C 3 118 ? 121.026 181.526 137.420 1.00 140.04 95 GLU C C 1
ATOM 8168 O O . GLU C 3 118 ? 120.334 181.981 136.501 1.00 139.12 95 GLU C O 1
ATOM 8174 N N . THR C 3 119 ? 121.445 180.276 137.452 1.00 154.87 96 THR C N 1
ATOM 8175 C CA . THR C 3 119 ? 120.985 179.308 136.451 1.00 181.25 96 THR C CA 1
ATOM 8176 C C . THR C 3 119 ? 119.576 178.823 136.798 1.00 190.60 96 THR C C 1
ATOM 8177 O O . THR C 3 119 ? 118.696 178.804 135.908 1.00 168.31 96 THR C O 1
ATOM 8181 N N . VAL C 3 120 ? 119.370 178.441 138.051 1.00 209.50 97 VAL C N 1
ATOM 8182 C CA . VAL C 3 120 ? 118.079 177.849 138.489 1.00 207.31 97 VAL C CA 1
ATOM 8183 C C . VAL C 3 120 ? 116.968 178.869 138.281 1.00 202.14 97 VAL C C 1
ATOM 8184 O O . VAL C 3 120 ? 115.858 178.492 137.865 1.00 198.99 97 VAL C O 1
ATOM 8188 N N . THR C 3 121 ? 117.242 180.127 138.587 1.00 199.71 98 THR C N 1
ATOM 8189 C CA . THR C 3 121 ? 116.219 181.176 138.390 1.00 202.66 98 THR C CA 1
ATOM 8190 C C . THR C 3 121 ? 115.821 181.274 136.914 1.00 172.97 98 THR C C 1
ATOM 8191 O O . THR C 3 121 ? 114.626 181.354 136.621 1.00 162.75 98 THR C O 1
ATOM 8195 N N . LEU C 3 122 ? 116.781 181.264 136.003 1.00 140.20 99 LEU C N 1
ATOM 8196 C CA . LEU C 3 122 ? 116.455 181.362 134.564 1.00 123.61 99 LEU C CA 1
ATOM 8197 C C . LEU C 3 122 ? 115.627 180.166 134.134 1.00 114.62 99 LEU C C 1
ATOM 8198 O O . LEU C 3 122 ? 114.667 180.318 133.369 1.00 113.94 99 LEU C O 1
ATOM 8203 N N . LEU C 3 123 ? 115.992 179.001 134.626 1.00 140.16 100 LEU C N 1
ATOM 8204 C CA . LEU C 3 123 ? 115.251 177.774 134.279 1.00 162.55 100 LEU C CA 1
ATOM 8205 C C . LEU C 3 123 ? 113.792 177.863 134.738 1.00 135.61 100 LEU C C 1
ATOM 8206 O O . LEU C 3 123 ? 112.870 177.767 133.913 1.00 119.10 100 LEU C O 1
ATOM 8211 N N . VAL C 3 124 ? 113.572 178.053 136.018 1.00 122.96 101 VAL C N 1
ATOM 8212 C CA . VAL C 3 124 ? 112.179 178.103 136.526 1.00 127.40 101 VAL C CA 1
ATOM 8213 C C . VAL C 3 124 ? 111.444 179.288 135.901 1.00 118.61 101 VAL C C 1
ATOM 8214 O O . VAL C 3 124 ? 110.219 179.211 135.713 1.00 109.06 101 VAL C O 1
ATOM 8218 N N . ALA C 3 125 ? 112.153 180.369 135.592 1.00 121.99 102 ALA C N 1
ATOM 8219 C CA . ALA C 3 125 ? 111.536 181.524 134.915 1.00 118.88 102 ALA C CA 1
ATOM 8220 C C . ALA C 3 125 ? 110.967 181.090 133.569 1.00 121.68 102 ALA C C 1
ATOM 8221 O O . ALA C 3 125 ? 109.810 181.401 133.266 1.00 130.30 102 ALA C O 1
ATOM 8223 N N . LEU C 3 126 ? 111.772 180.399 132.785 1.00 121.86 103 LEU C N 1
ATOM 8224 C CA . LEU C 3 126 ? 111.312 179.878 131.481 1.00 116.18 103 LEU C CA 1
ATOM 8225 C C . LEU C 3 126 ? 110.106 178.968 131.675 1.00 127.31 103 LEU C C 1
ATOM 8226 O O . LEU C 3 126 ? 109.135 179.075 130.906 1.00 118.39 103 LEU C O 1
ATOM 8231 N N . LYS C 3 127 ? 110.159 178.100 132.672 1.00 149.48 104 LYS C N 1
ATOM 8232 C CA . LYS C 3 127 ? 109.045 177.155 132.913 1.00 159.12 104 LYS C CA 1
ATOM 8233 C C . LYS C 3 127 ? 107.752 177.919 133.192 1.00 156.57 104 LYS C C 1
ATOM 8234 O O . LYS C 3 127 ? 106.762 177.731 132.474 1.00 143.68 104 LYS C O 1
ATOM 8240 N N . VAL C 3 128 ? 107.753 178.757 134.211 1.00 151.99 105 VAL C N 1
ATOM 8241 C CA . VAL C 3 128 ? 106.509 179.464 134.593 1.00 141.64 105 VAL C CA 1
ATOM 8242 C C . VAL C 3 128 ? 106.080 180.380 133.456 1.00 143.77 105 VAL C C 1
ATOM 8243 O O . VAL C 3 128 ? 104.876 180.530 133.206 1.00 166.51 105 VAL C O 1
ATOM 8247 N N . ARG C 3 129 ? 107.032 180.972 132.762 1.00 138.55 106 ARG C N 1
ATOM 8248 C CA . ARG C 3 129 ? 106.681 181.859 131.642 1.00 146.64 106 ARG C CA 1
ATOM 8249 C C . ARG C 3 129 ? 106.096 181.048 130.488 1.00 149.35 106 ARG C C 1
ATOM 8250 O O . ARG C 3 129 ? 105.132 181.496 129.862 1.00 165.48 106 ARG C O 1
ATOM 8258 N N . TYR C 3 130 ? 106.669 179.892 130.201 1.00 145.72 107 TYR C N 1
ATOM 8259 C CA . TYR C 3 130 ? 106.164 179.006 129.134 1.00 172.27 107 TYR C CA 1
ATOM 8260 C C . TYR C 3 130 ? 106.026 177.620 129.744 1.00 196.10 107 TYR C C 1
ATOM 8261 O O . TYR C 3 130 ? 106.974 176.826 129.738 1.00 213.97 107 TYR C O 1
ATOM 8270 N N . ARG C 3 131 ? 104.854 177.341 130.281 1.00 205.41 108 ARG C N 1
ATOM 8271 C CA . ARG C 3 131 ? 104.630 176.083 131.036 1.00 199.24 108 ARG C CA 1
ATOM 8272 C C . ARG C 3 131 ? 104.599 174.903 130.077 1.00 178.08 108 ARG C C 1
ATOM 8273 O O . ARG C 3 131 ? 104.921 173.787 130.482 1.00 157.89 108 ARG C O 1
ATOM 8281 N N . GLU C 3 132 ? 104.229 175.158 128.830 1.00 179.96 109 GLU C N 1
ATOM 8282 C CA . GLU C 3 132 ? 104.001 174.093 127.838 1.00 203.19 109 GLU C CA 1
ATOM 8283 C C . GLU C 3 132 ? 105.141 173.993 126.825 1.00 193.12 109 GLU C C 1
ATOM 8284 O O . GLU C 3 132 ? 105.094 173.082 125.994 1.00 200.36 109 GLU C O 1
ATOM 8290 N N . ARG C 3 133 ? 106.125 174.890 126.864 1.00 179.96 110 ARG C N 1
ATOM 8291 C CA . ARG C 3 133 ? 107.265 174.861 125.915 1.00 159.14 110 ARG C CA 1
ATOM 8292 C C . ARG C 3 133 ? 108.584 174.537 126.619 1.00 157.22 110 ARG C C 1
ATOM 8293 O O . ARG C 3 133 ? 109.564 174.268 125.921 1.00 146.29 110 ARG C O 1
ATOM 8301 N N . ILE C 3 134 ? 108.623 174.587 127.947 1.00 127.91 111 ILE C N 1
ATOM 8302 C CA . ILE C 3 134 ? 109.837 174.256 128.725 1.00 107.08 111 ILE C CA 1
ATOM 8303 C C . ILE C 3 134 ? 109.458 173.256 129.801 1.00 102.62 111 ILE C C 1
ATOM 8304 O O . ILE C 3 134 ? 108.412 173.382 130.442 1.00 105.57 111 ILE C O 1
ATOM 8309 N N . THR C 3 135 ? 110.311 172.264 129.964 1.00 113.64 112 THR C N 1
ATOM 8310 C CA . THR C 3 135 ? 110.178 171.206 130.975 1.00 130.18 112 THR C CA 1
ATOM 8311 C C . THR C 3 135 ? 111.513 171.052 131.673 1.00 103.69 112 THR C C 1
ATOM 8312 O O . THR C 3 135 ? 112.558 171.110 131.038 1.00 104.60 112 THR C O 1
ATOM 8316 N N . ILE C 3 136 ? 111.473 170.887 132.977 1.00 86.71 113 ILE C N 1
ATOM 8317 C CA . ILE C 3 136 ? 112.677 170.669 133.794 1.00 80.84 113 ILE C CA 1
ATOM 8318 C C . ILE C 3 136 ? 112.464 169.348 134.480 1.00 96.61 113 ILE C C 1
ATOM 8319 O O . ILE C 3 136 ? 111.394 169.111 135.000 1.00 112.34 113 ILE C O 1
ATOM 8324 N N . LEU C 3 137 ? 113.495 168.527 134.505 1.00 117.13 114 LEU C N 1
ATOM 8325 C CA . LEU C 3 137 ? 113.392 167.176 135.097 1.00 122.89 114 LEU C CA 1
ATOM 8326 C C . LEU C 3 137 ? 114.173 167.150 136.397 1.00 114.36 114 LEU C C 1
ATOM 8327 O O . LEU C 3 137 ? 115.196 167.843 136.524 1.00 127.93 114 LEU C O 1
ATOM 8332 N N . ARG C 3 138 ? 113.647 166.409 137.354 1.00 110.76 115 ARG C N 1
ATOM 8333 C CA . ARG C 3 138 ? 114.302 166.266 138.652 1.00 96.06 115 ARG C CA 1
ATOM 8334 C C . ARG C 3 138 ? 115.663 165.671 138.416 1.00 112.64 115 ARG C C 1
ATOM 8335 O O . ARG C 3 138 ? 115.768 164.710 137.631 1.00 135.16 115 ARG C O 1
ATOM 8343 N N . GLY C 3 139 ? 116.662 166.211 139.095 1.00 129.84 116 GLY C N 1
ATOM 8344 C CA . GLY C 3 139 ? 118.022 165.681 138.970 1.00 143.30 116 GLY C CA 1
ATOM 8345 C C . GLY C 3 139 ? 118.451 164.875 140.166 1.00 141.02 116 GLY C C 1
ATOM 8346 O O . GLY C 3 139 ? 117.711 164.680 141.133 1.00 138.37 116 GLY C O 1
ATOM 8347 N N . ASN C 3 140 ? 119.695 164.458 140.101 1.00 142.89 117 ASN C N 1
ATOM 8348 C CA . ASN C 3 140 ? 120.308 163.634 141.149 1.00 160.39 117 ASN C CA 1
ATOM 8349 C C . ASN C 3 140 ? 120.965 164.500 142.217 1.00 164.74 117 ASN C C 1
ATOM 8350 O O . ASN C 3 140 ? 121.004 164.092 143.382 1.00 158.85 117 ASN C O 1
ATOM 8355 N N . HIS C 3 141 ? 121.423 165.688 141.856 1.00 162.94 118 HIS C N 1
ATOM 8356 C CA . HIS C 3 141 ? 122.119 166.572 142.806 1.00 169.55 118 HIS C CA 1
ATOM 8357 C C . HIS C 3 141 ? 121.178 167.397 143.679 1.00 169.17 118 HIS C C 1
ATOM 8358 O O . HIS C 3 141 ? 121.665 168.001 144.647 1.00 174.43 118 HIS C O 1
ATOM 8365 N N . GLU C 3 142 ? 119.886 167.417 143.387 1.00 160.31 119 GLU C N 1
ATOM 8366 C CA . GLU C 3 142 ? 118.928 168.353 144.024 1.00 151.33 119 GLU C CA 1
ATOM 8367 C C . GLU C 3 142 ? 118.217 167.765 145.247 1.00 166.82 119 GLU C C 1
ATOM 8368 O O . GLU C 3 142 ? 117.271 166.969 145.097 1.00 190.85 119 GLU C O 1
ATOM 8374 N N . SER C 3 143 ? 118.637 168.162 146.439 1.00 171.34 120 SER C N 1
ATOM 8375 C CA . SER C 3 143 ? 117.964 167.747 147.684 1.00 187.31 120 SER C CA 1
ATOM 8376 C C . SER C 3 143 ? 118.065 168.874 148.696 1.00 212.19 120 SER C C 1
ATOM 8377 O O . SER C 3 143 ? 118.609 169.952 148.386 1.00 220.52 120 SER C O 1
ATOM 8380 N N . ARG C 3 144 ? 117.556 168.631 149.903 1.00 251.78 121 ARG C N 1
ATOM 8381 C CA . ARG C 3 144 ? 117.644 169.620 151.016 1.00 275.40 121 ARG C CA 1
ATOM 8382 C C . ARG C 3 144 ? 118.781 169.316 151.996 1.00 273.51 121 ARG C C 1
ATOM 8383 O O . ARG C 3 144 ? 119.654 170.181 152.205 1.00 261.68 121 ARG C O 1
ATOM 8391 N N . GLN C 3 145 ? 118.787 168.131 152.596 1.00 271.58 122 GLN C N 1
ATOM 8392 C CA . GLN C 3 145 ? 119.759 167.817 153.670 1.00 266.41 122 GLN C CA 1
ATOM 8393 C C . GLN C 3 145 ? 121.163 167.606 153.107 1.00 253.89 122 GLN C C 1
ATOM 8394 O O . GLN C 3 145 ? 122.134 168.126 153.682 1.00 258.83 122 GLN C O 1
ATOM 8400 N N . ILE C 3 146 ? 121.299 166.870 152.022 1.00 242.96 123 ILE C N 1
ATOM 8401 C CA . ILE C 3 146 ? 122.665 166.619 151.505 1.00 252.45 123 ILE C CA 1
ATOM 8402 C C . ILE C 3 146 ? 123.241 167.906 150.914 1.00 253.02 123 ILE C C 1
ATOM 8403 O O . ILE C 3 146 ? 124.448 168.088 150.967 1.00 258.18 123 ILE C O 1
ATOM 8408 N N . THR C 3 147 ? 122.421 168.772 150.339 1.00 236.17 124 THR C N 1
ATOM 8409 C CA . THR C 3 147 ? 122.938 170.071 149.858 1.00 217.46 124 THR C CA 1
ATOM 8410 C C . THR C 3 147 ? 123.418 170.926 151.023 1.00 232.38 124 THR C C 1
ATOM 8411 O O . THR C 3 147 ? 124.396 171.666 150.860 1.00 236.36 124 THR C O 1
ATOM 8415 N N . GLN C 3 148 ? 122.767 170.825 152.175 1.00 253.97 125 GLN C N 1
ATOM 8416 C CA . GLN C 3 148 ? 123.238 171.533 153.385 1.00 265.06 125 GLN C CA 1
ATOM 8417 C C . GLN C 3 148 ? 124.541 170.917 153.874 1.00 279.67 125 GLN C C 1
ATOM 8418 O O . GLN C 3 148 ? 125.422 171.662 154.348 1.00 278.26 125 GLN C O 1
ATOM 8424 N N . VAL C 3 149 ? 124.667 169.606 153.741 1.00 295.20 126 VAL C N 1
ATOM 8425 C CA . VAL C 3 149 ? 125.927 168.914 154.097 1.00 297.47 126 VAL C CA 1
ATOM 8426 C C . VAL C 3 149 ? 127.014 169.336 153.112 1.00 295.07 126 VAL C C 1
ATOM 8427 O O . VAL C 3 149 ? 128.165 169.570 153.541 1.00 285.33 126 VAL C O 1
ATOM 8429 N N . TYR C 3 150 ? 126.640 169.441 151.850 1.00 288.40 127 TYR C N 1
ATOM 8430 C CA . TYR C 3 150 ? 127.455 170.068 150.796 1.00 275.71 127 TYR C CA 1
ATOM 8431 C C . TYR C 3 150 ? 127.425 171.573 151.055 1.00 286.68 127 TYR C C 1
ATOM 8432 O O . TYR C 3 150 ? 126.853 172.027 152.053 1.00 288.73 127 TYR C O 1
ATOM 8441 N N . GLY C 3 151 ? 127.994 172.354 150.145 1.00 283.98 128 GLY C N 1
ATOM 8442 C CA . GLY C 3 151 ? 128.075 173.813 150.309 1.00 281.09 128 GLY C CA 1
ATOM 8443 C C . GLY C 3 151 ? 126.903 174.646 149.812 1.00 278.58 128 GLY C C 1
ATOM 8444 O O . GLY C 3 151 ? 126.919 175.836 150.151 1.00 299.04 128 GLY C O 1
ATOM 8445 N N . PHE C 3 152 ? 125.976 174.149 148.993 1.00 252.91 129 PHE C N 1
ATOM 8446 C CA . PHE C 3 152 ? 125.070 175.054 148.246 1.00 232.51 129 PHE C CA 1
ATOM 8447 C C . PHE C 3 152 ? 124.359 176.047 149.162 1.00 229.49 129 PHE C C 1
ATOM 8448 O O . PHE C 3 152 ? 124.060 177.168 148.733 1.00 222.87 129 PHE C O 1
ATOM 8456 N N . TYR C 3 153 ? 124.107 175.666 150.402 1.00 238.65 130 TYR C N 1
ATOM 8457 C CA . TYR C 3 153 ? 123.608 176.632 151.390 1.00 244.05 130 TYR C CA 1
ATOM 8458 C C . TYR C 3 153 ? 124.627 177.754 151.577 1.00 272.57 130 TYR C C 1
ATOM 8459 O O . TYR C 3 153 ? 124.245 178.927 151.619 1.00 270.30 130 TYR C O 1
ATOM 8468 N N . ASP C 3 154 ? 125.898 177.398 151.678 1.00 300.39 131 ASP C N 1
ATOM 8469 C CA . ASP C 3 154 ? 126.981 178.406 151.762 1.00 306.61 131 ASP C CA 1
ATOM 8470 C C . ASP C 3 154 ? 126.994 179.288 150.513 1.00 314.60 131 ASP C C 1
ATOM 8471 O O . ASP C 3 154 ? 127.177 180.507 150.631 1.00 329.66 131 ASP C O 1
ATOM 8476 N N . GLU C 3 155 ? 126.870 178.681 149.341 1.00 295.57 132 GLU C N 1
ATOM 8477 C CA . GLU C 3 155 ? 126.730 179.446 148.079 1.00 275.40 132 GLU C CA 1
ATOM 8478 C C . GLU C 3 155 ? 125.607 180.476 148.202 1.00 293.53 132 GLU C C 1
ATOM 8479 O O . GLU C 3 155 ? 125.835 181.661 147.907 1.00 299.48 132 GLU C O 1
ATOM 8485 N N . CYS C 3 156 ? 124.423 180.045 148.593 1.00 319.37 133 CYS C N 1
ATOM 8486 C CA . CYS C 3 156 ? 123.288 180.988 148.720 1.00 347.09 133 CYS C CA 1
ATOM 8487 C C . CYS C 3 156 ? 123.599 182.050 149.771 1.00 341.60 133 CYS C C 1
ATOM 8488 O O . CYS C 3 156 ? 123.156 183.204 149.616 1.00 355.77 133 CYS C O 1
ATOM 8491 N N . LEU C 3 157 ? 124.342 181.690 150.808 1.00 328.68 134 LEU C N 1
ATOM 8492 C CA . LEU C 3 157 ? 124.728 182.691 151.820 1.00 323.68 134 LEU C CA 1
ATOM 8493 C C . LEU C 3 157 ? 125.658 183.730 151.205 1.00 314.19 134 LEU C C 1
ATOM 8494 O O . LEU C 3 157 ? 125.553 184.916 151.539 1.00 323.15 134 LEU C O 1
ATOM 8499 N N . ARG C 3 158 ? 126.538 183.296 150.320 1.00 290.74 135 ARG C N 1
ATOM 8500 C CA . ARG C 3 158 ? 127.439 184.238 149.628 1.00 265.78 135 ARG C CA 1
ATOM 8501 C C . ARG C 3 158 ? 126.629 185.125 148.687 1.00 239.39 135 ARG C C 1
ATOM 8502 O O . ARG C 3 158 ? 126.855 186.351 148.665 1.00 223.74 135 ARG C O 1
ATOM 8504 N N . LYS C 3 159 ? 125.692 184.527 147.973 1.00 225.73 136 LYS C N 1
ATOM 8505 C CA . LYS C 3 159 ? 124.868 185.272 147.003 1.00 229.58 136 LYS C CA 1
ATOM 8506 C C . LYS C 3 159 ? 123.843 186.154 147.718 1.00 223.18 136 LYS C C 1
ATOM 8507 O O . LYS C 3 159 ? 123.868 187.379 147.559 1.00 216.14 136 LYS C O 1
ATOM 8513 N N . TYR C 3 160 ? 122.957 185.545 148.491 1.00 225.30 137 TYR C N 1
ATOM 8514 C CA . TYR C 3 160 ? 121.887 186.273 149.208 1.00 229.38 137 TYR C CA 1
ATOM 8515 C C . TYR C 3 160 ? 122.213 186.496 150.681 1.00 243.78 137 TYR C C 1
ATOM 8516 O O . TYR C 3 160 ? 122.193 187.655 151.126 1.00 237.21 137 TYR C O 1
ATOM 8525 N N . GLY C 3 161 ? 122.451 185.421 151.438 1.00 256.41 138 GLY C N 1
ATOM 8526 C CA . GLY C 3 161 ? 122.755 185.535 152.875 1.00 251.91 138 GLY C CA 1
ATOM 8527 C C . GLY C 3 161 ? 121.755 184.864 153.794 1.00 248.77 138 GLY C C 1
ATOM 8528 O O . GLY C 3 161 ? 122.054 184.794 154.998 1.00 235.46 138 GLY C O 1
ATOM 8529 N N . ASN C 3 162 ? 120.632 184.334 153.304 1.00 257.61 139 ASN C N 1
ATOM 8530 C CA . ASN C 3 162 ? 119.571 183.833 154.212 1.00 266.50 139 ASN C CA 1
ATOM 8531 C C . ASN C 3 162 ? 119.016 182.493 153.743 1.00 260.86 139 ASN C C 1
ATOM 8532 O O . ASN C 3 162 ? 119.243 182.070 152.588 1.00 268.47 139 ASN C O 1
ATOM 8537 N N . ALA C 3 163 ? 118.284 181.854 154.648 1.00 252.61 140 ALA C N 1
ATOM 8538 C CA . ALA C 3 163 ? 117.677 180.516 154.459 1.00 254.56 140 ALA C CA 1
ATOM 8539 C C . ALA C 3 163 ? 116.478 180.546 153.509 1.00 251.13 140 ALA C C 1
ATOM 8540 O O . ALA C 3 163 ? 116.241 179.546 152.808 1.00 243.92 140 ALA C O 1
ATOM 8542 N N . ASN C 3 164 ? 115.711 181.625 153.508 1.00 249.54 141 ASN C N 1
ATOM 8543 C CA . ASN C 3 164 ? 114.450 181.695 152.739 1.00 235.08 141 ASN C CA 1
ATOM 8544 C C . ASN C 3 164 ? 114.688 181.498 151.240 1.00 215.60 141 ASN C C 1
ATOM 8545 O O . ASN C 3 164 ? 113.900 180.806 150.582 1.00 226.88 141 ASN C O 1
ATOM 8550 N N . VAL C 3 165 ? 115.722 182.120 150.699 1.00 184.82 142 VAL C N 1
ATOM 8551 C CA . VAL C 3 165 ? 116.048 181.958 149.264 1.00 163.21 142 VAL C CA 1
ATOM 8552 C C . VAL C 3 165 ? 116.313 180.489 148.955 1.00 181.34 142 VAL C C 1
ATOM 8553 O O . VAL C 3 165 ? 115.742 179.959 147.980 1.00 188.07 142 VAL C O 1
ATOM 8557 N N . TRP C 3 166 ? 117.146 179.840 149.752 1.00 201.17 143 TRP C N 1
ATOM 8558 C CA . TRP C 3 166 ? 117.441 178.403 149.551 1.00 227.47 143 TRP C CA 1
ATOM 8559 C C . TRP C 3 166 ? 116.158 177.576 149.642 1.00 241.45 143 TRP C C 1
ATOM 8560 O O . TRP C 3 166 ? 115.911 176.743 148.764 1.00 223.38 143 TRP C O 1
ATOM 8571 N N . LYS C 3 167 ? 115.368 177.796 150.683 1.00 247.59 144 LYS C N 1
ATOM 8572 C CA . LYS C 3 167 ? 114.092 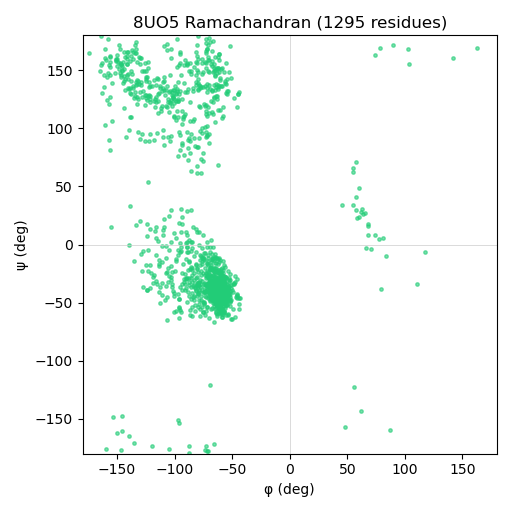177.065 150.856 1.00 236.33 144 LYS C CA 1
ATOM 8573 C C . LYS C 3 167 ? 113.213 177.213 149.614 1.00 229.06 144 LYS C C 1
ATOM 8574 O O . LYS C 3 167 ? 112.739 176.204 149.077 1.00 243.94 144 LYS C O 1
ATOM 8580 N N . TYR C 3 168 ? 113.002 178.435 149.167 1.00 216.27 145 TYR C N 1
ATOM 8581 C CA . TYR C 3 168 ? 112.179 178.679 147.964 1.00 202.10 145 TYR C CA 1
ATOM 8582 C C . TYR C 3 168 ? 112.773 177.947 146.771 1.00 170.90 145 TYR C C 1
ATOM 8583 O O . TYR C 3 168 ? 112.033 177.415 145.940 1.00 152.48 145 TYR C O 1
ATOM 8592 N N . PHE C 3 169 ? 114.089 177.915 146.684 1.00 172.84 146 PHE C N 1
ATOM 8593 C CA . PHE C 3 169 ? 114.741 177.187 145.582 1.00 190.81 146 PHE C CA 1
ATOM 8594 C C . PHE C 3 169 ? 114.574 175.676 145.712 1.00 196.71 146 PHE C C 1
ATOM 8595 O O . PHE C 3 169 ? 114.610 174.985 144.693 1.00 204.30 146 PHE C O 1
ATOM 8603 N N . THR C 3 170 ? 114.402 175.157 146.919 1.00 183.35 147 THR C N 1
ATOM 8604 C CA . THR C 3 170 ? 114.275 173.691 147.100 1.00 188.87 147 THR C CA 1
ATOM 8605 C C . THR C 3 170 ? 112.851 173.181 146.881 1.00 197.45 147 THR C C 1
ATOM 8606 O O . THR C 3 170 ? 112.698 172.063 146.370 1.00 191.26 147 THR C O 1
ATOM 8610 N N . ASP C 3 171 ? 111.829 173.929 147.265 1.00 208.87 148 ASP C N 1
ATOM 8611 C CA . ASP C 3 171 ? 110.448 173.388 147.225 1.00 211.11 148 ASP C CA 1
ATOM 8612 C C . ASP C 3 171 ? 110.030 173.042 145.797 1.00 182.79 148 ASP C C 1
ATOM 8613 O O . ASP C 3 171 ? 109.091 172.258 145.627 1.00 198.93 148 ASP C O 1
ATOM 8618 N N . LEU C 3 172 ? 110.660 173.633 144.797 1.00 155.82 149 LEU C N 1
ATOM 8619 C CA . LEU C 3 172 ? 110.300 173.331 143.405 1.00 160.65 149 LEU C CA 1
ATOM 8620 C C . LEU C 3 172 ? 110.751 171.935 142.992 1.00 174.43 149 LEU C C 1
ATOM 8621 O O . LEU C 3 172 ? 110.249 171.434 141.973 1.00 179.01 149 LEU C O 1
ATOM 8626 N N . PHE C 3 173 ? 111.657 171.320 143.737 1.00 196.03 150 PHE C N 1
ATOM 8627 C CA . PHE C 3 173 ? 112.144 169.962 143.408 1.00 209.02 150 PHE C CA 1
ATOM 8628 C C . PHE C 3 173 ? 111.017 168.934 143.447 1.00 196.47 150 PHE C C 1
ATOM 8629 O O . PHE C 3 173 ? 110.872 168.140 142.513 1.00 155.14 150 PHE C O 1
ATOM 8637 N N . ASP C 3 174 ? 110.193 168.999 144.479 1.00 212.74 151 ASP C N 1
ATOM 8638 C CA . ASP C 3 174 ? 109.066 168.048 144.627 1.00 218.65 151 ASP C CA 1
ATOM 8639 C C . ASP C 3 174 ? 108.080 168.175 143.468 1.00 222.31 151 ASP C C 1
ATOM 8640 O O . ASP C 3 174 ? 107.444 167.185 143.115 1.00 224.22 151 ASP C O 1
ATOM 8645 N N . TYR C 3 175 ? 107.963 169.360 142.888 1.00 204.68 152 TYR C N 1
ATOM 8646 C CA . TYR C 3 175 ? 107.037 169.617 141.763 1.00 175.65 152 TYR C CA 1
ATOM 8647 C C . TYR C 3 175 ? 107.725 169.525 140.408 1.00 162.96 152 TYR C C 1
ATOM 8648 O O . TYR C 3 175 ? 107.178 170.050 139.433 1.00 170.21 152 TYR C O 1
ATOM 8657 N N . LEU C 3 176 ? 108.893 168.894 140.331 1.00 155.61 153 LEU C N 1
ATOM 8658 C CA . LEU C 3 176 ? 109.641 168.764 139.059 1.00 141.36 153 LEU C CA 1
ATOM 8659 C C . LEU C 3 176 ? 109.486 167.338 138.549 1.00 115.36 153 LEU C C 1
ATOM 8660 O O . LEU C 3 176 ? 109.668 166.399 139.323 1.00 121.61 153 LEU C O 1
ATOM 8665 N N . PRO C 3 177 ? 109.142 167.124 137.269 1.00 104.67 154 PRO C N 1
ATOM 8666 C CA . PRO C 3 177 ? 109.010 165.760 136.754 1.00 120.54 154 PRO C CA 1
ATOM 8667 C C . PRO C 3 177 ? 110.236 164.876 136.950 1.00 124.87 154 PRO C C 1
ATOM 8668 O O . PRO C 3 177 ? 111.365 165.335 136.860 1.00 136.23 154 PRO C O 1
ATOM 8672 N N . LEU C 3 178 ? 109.988 163.604 137.242 1.00 124.43 155 LEU C N 1
ATOM 8673 C CA . LEU C 3 178 ? 111.071 162.623 137.480 1.00 118.94 155 LEU C CA 1
ATOM 8674 C C . LEU C 3 178 ? 111.666 162.097 136.173 1.00 90.53 155 LEU C C 1
ATOM 8675 O O . LEU C 3 178 ? 112.858 161.806 136.126 1.00 81.90 155 LEU C O 1
ATOM 8680 N N . THR C 3 179 ? 110.844 161.949 135.156 1.00 73.65 156 THR C N 1
ATOM 8681 C CA . THR C 3 179 ? 111.272 161.395 133.879 1.00 67.85 156 THR C CA 1
ATOM 8682 C C . THR C 3 179 ? 110.608 162.145 132.758 1.00 74.87 156 THR C C 1
ATOM 8683 O O . THR C 3 179 ? 109.647 162.888 132.977 1.00 107.17 156 THR C O 1
ATOM 8687 N N . ALA C 3 180 ? 111.119 161.958 131.568 1.00 78.28 157 ALA C N 1
ATOM 8688 C CA . ALA C 3 180 ? 110.554 162.575 130.363 1.00 89.27 157 ALA C CA 1
ATOM 8689 C C . ALA C 3 180 ? 110.336 161.467 129.357 1.00 61.20 157 ALA C C 1
ATOM 8690 O O . ALA C 3 180 ? 111.255 161.102 128.622 1.00 56.10 157 ALA C O 1
ATOM 8692 N N . LEU C 3 181 ? 109.129 160.956 129.343 1.00 61.75 158 LEU C N 1
ATOM 8693 C CA . LEU C 3 181 ? 108.750 159.921 128.384 1.00 81.00 158 LEU C CA 1
ATOM 8694 C C . LEU C 3 181 ? 108.342 160.680 127.165 1.00 65.29 158 LEU C C 1
ATOM 8695 O O . LEU C 3 181 ? 107.189 161.124 127.074 1.00 94.89 158 LEU C O 1
ATOM 8700 N N . VAL C 3 182 ? 109.282 160.840 126.261 1.00 76.27 159 VAL C N 1
ATOM 8701 C CA . VAL C 3 182 ? 109.060 161.713 125.093 1.00 93.09 159 VAL C CA 1
ATOM 8702 C C . VAL C 3 182 ? 107.914 161.161 124.258 1.00 90.56 159 VAL C C 1
ATOM 8703 O O . VAL C 3 182 ? 106.956 161.879 123.965 1.00 88.25 159 VAL C O 1
ATOM 8707 N N . ASP C 3 183 ? 107.952 159.883 123.971 1.00 112.95 160 ASP C N 1
ATOM 8708 C CA . ASP C 3 183 ? 106.815 159.274 123.287 1.00 142.39 160 ASP C CA 1
ATOM 8709 C C . ASP C 3 183 ? 106.881 157.789 123.543 1.00 147.82 160 ASP C C 1
ATOM 8710 O O . ASP C 3 183 ? 107.753 157.319 124.287 1.00 137.78 160 ASP C O 1
ATOM 8715 N N . GLY C 3 184 ? 105.969 157.062 122.921 1.00 157.14 161 GLY C N 1
ATOM 8716 C CA . GLY C 3 184 ? 106.021 155.599 122.906 1.00 173.97 161 GLY C CA 1
ATOM 8717 C C . GLY C 3 184 ? 107.357 155.117 122.382 1.00 180.94 161 GLY C C 1
ATOM 8718 O O . GLY C 3 184 ? 107.850 154.065 122.823 1.00 193.10 161 GLY C O 1
ATOM 8719 N N . GLN C 3 185 ? 107.934 155.856 121.445 1.00 169.01 162 GLN C N 1
ATOM 8720 C CA . GLN C 3 185 ? 109.198 155.456 120.809 1.00 166.72 162 GLN C CA 1
ATOM 8721 C C . GLN C 3 185 ? 110.421 155.753 121.678 1.00 140.19 162 GLN C C 1
ATOM 8722 O O . GLN C 3 185 ? 111.210 154.849 121.922 1.00 164.69 162 GLN C O 1
ATOM 8728 N N . ILE C 3 186 ? 110.566 156.971 122.170 1.00 114.51 163 ILE C N 1
ATOM 8729 C CA . ILE C 3 186 ? 111.813 157.394 122.859 1.00 118.98 163 ILE C CA 1
ATOM 8730 C C . ILE C 3 186 ? 111.492 157.760 124.293 1.00 108.89 163 ILE C C 1
ATOM 8731 O O . ILE C 3 186 ? 110.431 158.350 124.563 1.00 149.86 163 ILE C O 1
ATOM 8736 N N . PHE C 3 187 ? 112.405 157.386 125.175 1.00 80.16 164 PHE C N 1
ATOM 8737 C CA . PHE C 3 187 ? 112.307 157.698 126.603 1.00 86.41 164 PHE C CA 1
ATOM 8738 C C . PHE C 3 187 ? 113.574 158.417 126.998 1.00 96.54 164 PHE C C 1
ATOM 8739 O O . PHE C 3 187 ? 114.639 158.134 126.436 1.00 70.55 164 PHE C O 1
ATOM 8747 N N . CYS C 3 188 ? 113.438 159.377 127.915 1.00 113.83 165 CYS C N 1
ATOM 8748 C CA . CYS C 3 188 ? 114.569 160.203 128.386 1.00 103.42 165 CYS C CA 1
ATOM 8749 C C . CYS C 3 188 ? 114.416 160.531 129.854 1.00 73.71 165 CYS C C 1
ATOM 8750 O O . CYS C 3 188 ? 113.318 160.846 130.281 1.00 82.03 165 CYS C O 1
ATOM 8753 N N . LEU C 3 189 ? 115.501 160.488 130.607 1.00 79.21 166 LEU C N 1
ATOM 8754 C CA . LEU C 3 189 ? 115.508 160.921 132.026 1.00 90.31 166 LEU C CA 1
ATOM 8755 C C . LEU C 3 189 ? 116.923 161.283 132.446 1.00 94.48 166 LEU C C 1
ATOM 8756 O O . LEU C 3 189 ? 117.858 161.174 131.648 1.00 75.04 166 LEU C O 1
ATOM 8761 N N . HIS C 3 190 ? 117.073 161.753 133.675 1.00 108.92 167 HIS C N 1
ATOM 8762 C CA . HIS C 3 190 ? 118.402 162.104 134.226 1.00 126.99 167 HIS C CA 1
ATOM 8763 C C . HIS C 3 190 ? 119.184 160.841 134.540 1.00 148.58 167 HIS C C 1
ATOM 8764 O O . HIS C 3 190 ? 120.397 160.779 134.286 1.00 159.05 167 HIS C O 1
ATOM 8771 N N . GLY C 3 191 ? 118.480 159.870 135.093 1.00 146.86 168 GLY C N 1
ATOM 8772 C CA . GLY C 3 191 ? 119.058 158.598 135.503 1.00 150.44 168 GLY C CA 1
ATOM 8773 C C . GLY C 3 191 ? 118.839 157.554 134.443 1.00 154.47 168 GLY C C 1
ATOM 8774 O O . GLY C 3 191 ? 118.894 157.828 133.248 1.00 175.66 168 GLY C O 1
ATOM 8775 N N . GLY C 3 192 ? 118.756 156.337 134.891 1.00 140.33 169 GLY C N 1
ATOM 8776 C CA . GLY C 3 192 ? 118.610 155.177 134.017 1.00 119.86 169 GLY C CA 1
ATOM 8777 C C . GLY C 3 192 ? 117.749 154.211 134.759 1.00 112.39 169 GLY C C 1
ATOM 8778 O O . GLY C 3 192 ? 116.876 154.625 135.542 1.00 126.07 169 GLY C O 1
ATOM 8779 N N . LEU C 3 193 ? 117.973 152.932 134.554 1.00 78.39 170 LEU C N 1
ATOM 8780 C CA . LEU C 3 193 ? 117.004 151.943 135.045 1.00 73.37 170 LEU C CA 1
ATOM 8781 C C . LEU C 3 193 ? 117.199 151.704 136.543 1.00 88.13 170 LEU C C 1
ATOM 8782 O O . LEU C 3 193 ? 118.001 152.379 137.196 1.00 87.07 170 LEU C O 1
ATOM 8787 N N . SER C 3 194 ? 116.366 150.831 137.092 1.00 101.10 171 SER C N 1
ATOM 8788 C CA . SER C 3 194 ? 116.326 150.524 138.532 1.00 122.77 171 SER C CA 1
ATOM 8789 C C . SER C 3 194 ? 115.931 149.064 138.683 1.00 145.11 171 SER C C 1
ATOM 8790 O O . SER C 3 194 ? 115.310 148.483 137.784 1.00 135.67 171 SER C O 1
ATOM 8793 N N . PRO C 3 195 ? 116.281 148.416 139.812 1.00 163.28 172 PRO C N 1
ATOM 8794 C CA . PRO C 3 195 ? 115.775 147.070 140.079 1.00 181.84 172 PRO C CA 1
ATOM 8795 C C . PRO C 3 195 ? 114.261 146.898 140.132 1.00 194.13 172 PRO C C 1
ATOM 8796 O O . PRO C 3 195 ? 113.777 145.830 139.808 1.00 207.41 172 PRO C O 1
ATOM 8800 N N . SER C 3 196 ? 113.530 147.939 140.515 1.00 186.07 173 SER C N 1
ATOM 8801 C CA . SER C 3 196 ? 112.069 147.856 140.746 1.00 185.32 173 SER C CA 1
ATOM 8802 C C . SER C 3 196 ? 111.234 148.359 139.563 1.00 197.20 173 SER C C 1
ATOM 8803 O O . SER C 3 196 ? 110.021 148.090 139.579 1.00 198.84 173 SER C O 1
ATOM 8806 N N . ILE C 3 197 ? 111.804 149.077 138.588 1.00 219.00 174 ILE C N 1
ATOM 8807 C CA . ILE C 3 197 ? 110.990 149.781 137.560 1.00 220.18 174 ILE C CA 1
ATOM 8808 C C . ILE C 3 197 ? 111.360 149.280 136.164 1.00 188.33 174 ILE C C 1
ATOM 8809 O O . ILE C 3 197 ? 112.289 149.813 135.524 1.00 176.82 174 ILE C O 1
ATOM 8814 N N . ASP C 3 198 ? 110.595 148.309 135.668 1.00 169.38 175 ASP C N 1
ATOM 8815 C CA . ASP C 3 198 ? 110.790 147.724 134.319 1.00 181.46 175 ASP C CA 1
ATOM 8816 C C . ASP C 3 198 ? 109.876 148.353 133.269 1.00 172.41 175 ASP C C 1
ATOM 8817 O O . ASP C 3 198 ? 110.332 148.615 132.153 1.00 146.04 175 ASP C O 1
ATOM 8822 N N . THR C 3 199 ? 108.592 148.499 133.572 1.00 184.24 176 THR C N 1
ATOM 8823 C CA . THR C 3 199 ? 107.588 148.894 132.569 1.00 182.32 176 THR C CA 1
ATOM 8824 C C . THR C 3 199 ? 107.216 150.362 132.758 1.00 180.62 176 THR C C 1
ATOM 8825 O O . THR C 3 199 ? 107.193 150.852 133.892 1.00 185.48 176 THR C O 1
ATOM 8829 N N . LEU C 3 200 ? 106.929 151.040 131.656 1.00 163.62 177 LEU C N 1
ATOM 8830 C CA . LEU C 3 200 ? 106.529 152.466 131.699 1.00 152.23 177 LEU C CA 1
ATOM 8831 C C . LEU C 3 200 ? 105.355 152.649 132.652 1.00 142.35 177 LEU C C 1
ATOM 8832 O O . LEU C 3 200 ? 105.289 153.666 133.368 1.00 101.28 177 LEU C O 1
ATOM 8837 N N . ASP C 3 201 ? 104.445 151.689 132.658 1.00 149.26 178 ASP C N 1
ATOM 8838 C CA . ASP C 3 201 ? 103.298 151.717 133.586 1.00 160.70 178 ASP C CA 1
ATOM 8839 C C . ASP C 3 201 ? 103.798 151.905 135.006 1.00 133.96 178 ASP C C 1
ATOM 8840 O O . ASP C 3 201 ? 103.115 152.549 135.809 1.00 112.56 178 ASP C O 1
ATOM 8845 N N . HIS C 3 202 ? 104.970 151.371 135.300 1.00 155.58 179 HIS C N 1
ATOM 8846 C CA . HIS C 3 202 ? 105.606 151.573 136.615 1.00 176.76 179 HIS C CA 1
ATOM 8847 C C . HIS C 3 202 ? 106.083 153.014 136.747 1.00 170.74 179 HIS C C 1
ATOM 8848 O O . HIS C 3 202 ? 105.996 153.572 137.850 1.00 183.96 179 HIS C O 1
ATOM 8850 N N . ILE C 3 203 ? 106.553 153.592 135.648 1.00 135.68 180 ILE C N 1
ATOM 8851 C CA . ILE C 3 203 ? 106.979 155.016 135.649 1.00 122.43 180 ILE C CA 1
ATOM 8852 C C . ILE C 3 203 ? 105.788 155.889 136.051 1.00 119.49 180 ILE C C 1
ATOM 8853 O O . ILE C 3 203 ? 105.950 156.877 136.767 1.00 102.73 180 ILE C O 1
ATOM 8858 N N . ARG C 3 204 ? 104.600 155.499 135.629 1.00 115.59 181 ARG C N 1
ATOM 8859 C CA . ARG C 3 204 ? 103.390 156.269 135.970 1.00 120.04 181 ARG C CA 1
ATOM 8860 C C . ARG C 3 204 ? 103.137 156.263 137.472 1.00 109.81 181 ARG C C 1
ATOM 8861 O O . ARG C 3 204 ? 102.817 157.332 138.027 1.00 121.50 181 ARG C O 1
ATOM 8869 N N . ALA C 3 205 ? 103.312 155.120 138.117 1.00 127.89 182 ALA C N 1
ATOM 8870 C CA . ALA C 3 205 ? 103.025 154.971 139.563 1.00 144.01 182 ALA C CA 1
ATOM 8871 C C . ALA C 3 205 ? 104.044 155.717 140.420 1.00 146.73 182 ALA C C 1
ATOM 8872 O O . ALA C 3 205 ? 103.763 155.898 141.619 1.00 145.82 182 ALA C O 1
ATOM 8874 N N . LEU C 3 206 ? 105.158 156.136 139.842 1.00 135.64 183 LEU C N 1
ATOM 8875 C CA . LEU C 3 206 ? 106.163 156.889 140.612 1.00 144.45 183 LEU C CA 1
ATOM 8876 C C . LEU C 3 206 ? 105.578 158.222 141.055 1.00 163.26 183 LEU C C 1
ATOM 8877 O O . LEU C 3 206 ? 104.828 158.854 140.290 1.00 186.58 183 LEU C O 1
ATOM 8882 N N . ASP C 3 207 ? 105.966 158.670 142.237 1.00 145.56 184 ASP C N 1
ATOM 8883 C CA . ASP C 3 207 ? 105.558 159.995 142.742 1.00 152.37 184 ASP C CA 1
ATOM 8884 C C . ASP C 3 207 ? 106.715 160.983 142.630 1.00 137.46 184 ASP C C 1
ATOM 8885 O O . ASP C 3 207 ? 107.816 160.686 143.109 1.00 133.95 184 ASP C O 1
ATOM 8890 N N . ARG C 3 208 ? 106.429 162.148 142.087 1.00 141.77 185 ARG C N 1
ATOM 8891 C CA . ARG C 3 208 ? 107.441 163.214 141.953 1.00 135.55 185 ARG C CA 1
ATOM 8892 C C . ARG C 3 208 ? 107.682 163.866 143.309 1.00 153.56 185 ARG C C 1
ATOM 8893 O O . ARG C 3 208 ? 108.827 164.166 143.653 1.00 159.51 185 ARG C O 1
ATOM 8901 N N . LEU C 3 209 ? 106.604 164.087 144.052 1.00 183.37 186 LEU C N 1
ATOM 8902 C CA . LEU C 3 209 ? 106.642 164.769 145.364 1.00 215.37 186 LEU C CA 1
ATOM 8903 C C . LEU C 3 209 ? 107.105 163.762 146.413 1.00 238.50 186 LEU C C 1
ATOM 8904 O O . LEU C 3 209 ? 106.288 163.120 147.091 1.00 257.08 186 LEU C O 1
ATOM 8909 N N . GLN C 3 210 ? 108.419 163.605 146.514 1.00 243.81 187 GLN C N 1
ATOM 8910 C CA . GLN C 3 210 ? 108.980 162.670 147.509 1.00 243.36 187 GLN C CA 1
ATOM 8911 C C . GLN C 3 210 ? 110.389 163.094 147.893 1.00 266.11 187 GLN C C 1
ATOM 8912 O O . GLN C 3 210 ? 111.325 162.932 147.093 1.00 273.01 187 GLN C O 1
ATOM 8918 N N . GLU C 3 211 ? 110.527 163.648 149.092 1.00 283.97 188 GLU C N 1
ATOM 8919 C CA . GLU C 3 211 ? 111.841 163.867 149.731 1.00 294.05 188 GLU C CA 1
ATOM 8920 C C . GLU C 3 211 ? 111.865 162.981 150.961 1.00 313.56 188 GLU C C 1
ATOM 8921 O O . GLU C 3 211 ? 111.066 163.193 151.870 1.00 306.84 188 GLU C O 1
ATOM 8927 N N . VAL C 3 212 ? 112.732 161.990 150.919 1.00 336.42 189 VAL C N 1
ATOM 8928 C CA . VAL C 3 212 ? 112.812 160.852 151.862 1.00 339.29 189 VAL C CA 1
ATOM 8929 C C . VAL C 3 212 ? 114.293 160.508 151.833 1.00 330.66 189 VAL C C 1
ATOM 8930 O O . VAL C 3 212 ? 114.981 160.923 150.894 1.00 333.50 189 VAL C O 1
ATOM 8934 N N . PRO C 3 213 ? 114.878 159.825 152.834 1.00 310.49 190 PRO C N 1
ATOM 8935 C CA . PRO C 3 213 ? 116.304 159.526 152.735 1.00 287.73 190 PRO C CA 1
ATOM 8936 C C . PRO C 3 213 ? 116.671 158.648 151.542 1.00 258.38 190 PRO C C 1
ATOM 8937 O O . PRO C 3 213 ? 115.840 157.993 150.910 1.00 243.53 190 PRO C O 1
ATOM 8941 N N . HIS C 3 214 ? 117.969 158.661 151.280 1.00 245.01 191 HIS C N 1
ATOM 8942 C CA . HIS C 3 214 ? 118.630 158.164 150.044 1.00 251.80 191 HIS C CA 1
ATOM 8943 C C . HIS C 3 214 ? 118.154 156.774 149.613 1.00 254.35 191 HIS C C 1
ATOM 8944 O O . HIS C 3 214 ? 118.124 156.497 148.398 1.00 270.01 191 HIS C O 1
ATOM 8951 N N . GLU C 3 215 ? 117.799 155.898 150.535 1.00 250.28 192 GLU C N 1
ATOM 8952 C CA . GLU C 3 215 ? 117.360 154.547 150.128 1.00 255.61 192 GLU C CA 1
ATOM 8953 C C . GLU C 3 215 ? 116.073 154.578 149.293 1.00 263.94 192 GLU C C 1
ATOM 8954 O O . GLU C 3 215 ? 115.252 155.504 149.420 1.00 269.83 192 GLU C O 1
ATOM 8960 N N . GLY C 3 216 ? 115.930 153.566 148.437 1.00 255.16 193 GLY C N 1
ATOM 8961 C CA . GLY C 3 216 ? 114.715 153.304 147.645 1.00 238.91 193 GLY C CA 1
ATOM 8962 C C . GLY C 3 216 ? 114.813 153.731 146.177 1.00 219.99 193 GLY C C 1
ATOM 8963 O O . GLY C 3 216 ? 115.731 154.459 145.777 1.00 194.04 193 GLY C O 1
ATOM 8964 N N . PRO C 3 217 ? 113.841 153.301 145.331 1.00 208.99 194 PRO C N 1
ATOM 8965 C CA . PRO C 3 217 ? 113.860 153.630 143.902 1.00 199.37 194 PRO C CA 1
ATOM 8966 C C . PRO C 3 217 ? 113.983 155.115 143.553 1.00 213.65 194 PRO C C 1
ATOM 8967 O O . PRO C 3 217 ? 114.440 155.436 142.451 1.00 224.03 194 PRO C O 1
ATOM 8971 N N . MET C 3 218 ? 113.610 155.994 144.477 1.00 212.15 195 MET C N 1
ATOM 8972 C CA . MET C 3 218 ? 113.692 157.445 144.233 1.00 213.14 195 MET C CA 1
ATOM 8973 C C . MET C 3 218 ? 115.129 157.861 143.912 1.00 212.78 195 MET C C 1
ATOM 8974 O O . MET C 3 218 ? 115.317 158.826 143.159 1.00 206.94 195 MET C O 1
ATOM 8979 N N . CYS C 3 219 ? 116.121 157.159 144.444 1.00 190.60 196 CYS C N 1
ATOM 8980 C CA . CYS C 3 219 ? 117.522 157.477 144.114 1.00 163.01 196 CYS C CA 1
ATOM 8981 C C . CYS C 3 219 ? 117.935 156.729 142.863 1.00 135.88 196 CYS C C 1
ATOM 8982 O O . CYS C 3 219 ? 118.625 157.308 142.016 1.00 122.80 196 CYS C O 1
ATOM 8985 N N . ASP C 3 220 ? 117.568 155.457 142.791 1.00 146.96 197 ASP C N 1
ATOM 8986 C CA . ASP C 3 220 ? 117.957 154.581 141.662 1.00 157.36 197 ASP C CA 1
ATOM 8987 C C . ASP C 3 220 ? 117.600 155.217 140.330 1.00 133.50 197 ASP C C 1
ATOM 8988 O O . ASP C 3 220 ? 118.457 155.316 139.437 1.00 115.03 197 ASP C O 1
ATOM 8993 N N . LEU C 3 221 ? 116.372 155.688 140.216 1.00 127.98 198 LEU C N 1
ATOM 8994 C CA . LEU C 3 221 ? 115.882 156.206 138.929 1.00 137.60 198 LEU C CA 1
ATOM 8995 C C . LEU C 3 221 ? 116.611 157.475 138.505 1.00 128.87 198 LEU C C 1
ATOM 8996 O O . LEU C 3 221 ? 116.582 157.795 137.318 1.00 145.73 198 LEU C O 1
ATOM 9001 N N . LEU C 3 222 ? 117.221 158.187 139.432 1.00 108.99 199 LEU C N 1
ATOM 9002 C CA . LEU C 3 222 ? 117.949 159.434 139.108 1.00 117.35 199 LEU C CA 1
ATOM 9003 C C . LEU C 3 222 ? 119.448 159.195 138.913 1.00 114.11 199 LEU C C 1
ATOM 9004 O O . LEU C 3 222 ? 120.021 159.717 137.961 1.00 92.31 199 LEU C O 1
ATOM 9009 N N . TRP C 3 223 ? 120.057 158.456 139.823 1.00 103.03 200 TRP C N 1
ATOM 9010 C CA . TRP C 3 223 ? 121.513 158.269 139.906 1.00 85.65 200 TRP C CA 1
ATOM 9011 C C . TRP C 3 223 ? 122.001 157.091 139.087 1.00 88.01 200 TRP C C 1
ATOM 9012 O O . TRP C 3 223 ? 123.204 156.796 139.155 1.00 125.51 200 TRP C O 1
ATOM 9023 N N . SER C 3 224 ? 121.157 156.385 138.362 1.00 97.29 201 SER C N 1
ATOM 9024 C CA . SER C 3 224 ? 121.626 155.200 137.616 1.00 105.03 201 SER C CA 1
ATOM 9025 C C . SER C 3 224 ? 122.564 155.554 136.460 1.00 82.84 201 SER C C 1
ATOM 9026 O O . SER C 3 224 ? 122.525 156.649 135.914 1.00 87.21 201 SER C O 1
ATOM 9029 N N . ASP C 3 225 ? 123.376 154.570 136.109 1.00 107.46 202 ASP C N 1
ATOM 9030 C CA . ASP C 3 225 ? 124.380 154.650 135.029 1.00 135.77 202 ASP C CA 1
ATOM 9031 C C . ASP C 3 225 ? 124.572 153.308 134.322 1.00 126.38 202 ASP C C 1
ATOM 9032 O O . ASP C 3 225 ? 124.515 152.257 134.964 1.00 144.20 202 ASP C O 1
ATOM 9037 N N . PRO C 3 226 ? 124.802 153.291 132.997 1.00 102.73 203 PRO C N 1
ATOM 9038 C CA . PRO C 3 226 ? 125.012 152.043 132.276 1.00 135.68 203 PRO C CA 1
ATOM 9039 C C . PRO C 3 226 ? 126.485 151.638 132.190 1.00 182.97 203 PRO C C 1
ATOM 9040 O O . PRO C 3 226 ? 127.377 152.462 132.321 1.00 201.93 203 PRO C O 1
ATOM 9044 N N . ASP C 3 227 ? 126.694 150.356 131.947 1.00 204.12 204 ASP C N 1
ATOM 9045 C CA . ASP C 3 227 ? 128.043 149.804 131.721 1.00 205.96 204 ASP C CA 1
ATOM 9046 C C . ASP C 3 227 ? 127.936 148.592 130.816 1.00 219.21 204 ASP C C 1
ATOM 9047 O O . ASP C 3 227 ? 126.889 147.941 130.765 1.00 218.41 204 ASP C O 1
ATOM 9052 N N . ASP C 3 228 ? 129.038 148.272 130.160 1.00 244.70 205 ASP C N 1
ATOM 9053 C CA . ASP C 3 228 ? 129.121 147.188 129.148 1.00 262.03 205 ASP C CA 1
ATOM 9054 C C . ASP C 3 228 ? 128.934 145.807 129.770 1.00 250.71 205 ASP C C 1
ATOM 9055 O O . ASP C 3 228 ? 128.755 144.842 129.019 1.00 251.79 205 ASP C O 1
ATOM 9060 N N . ARG C 3 229 ? 128.975 145.706 131.089 1.00 244.06 206 ARG C N 1
ATOM 9061 C CA . ARG C 3 229 ? 128.791 144.424 131.791 1.00 240.82 206 ARG C CA 1
ATOM 9062 C C . ARG C 3 229 ? 127.317 144.282 132.113 1.00 238.97 206 ARG C C 1
ATOM 9063 O O . ARG C 3 229 ? 126.686 145.258 132.519 1.00 253.56 206 ARG C O 1
ATOM 9071 N N . GLY C 3 230 ? 126.776 143.089 131.942 1.00 221.05 207 GLY C N 1
ATOM 9072 C CA . GLY C 3 230 ? 125.327 142.860 132.099 1.00 200.47 207 GLY C CA 1
ATOM 9073 C C . GLY C 3 230 ? 124.963 142.375 133.483 1.00 191.48 207 GLY C C 1
ATOM 9074 O O . GLY C 3 230 ? 125.001 141.140 133.701 1.00 187.74 207 GLY C O 1
ATOM 9075 N N . GLY C 3 231 ? 124.597 143.293 134.371 1.00 176.27 208 GLY C N 1
ATOM 9076 C CA . GLY C 3 231 ? 124.209 142.932 135.729 1.00 162.65 208 GLY C CA 1
ATOM 9077 C C . GLY C 3 231 ? 124.241 144.104 136.677 1.00 148.23 208 GLY C C 1
ATOM 9078 O O . GLY C 3 231 ? 124.772 145.183 136.354 1.00 109.48 208 GLY C O 1
ATOM 9079 N N . TRP C 3 232 ? 123.682 143.852 137.850 1.00 163.05 209 TRP C N 1
ATOM 9080 C CA . TRP C 3 232 ? 123.581 144.829 138.957 1.00 167.31 209 TRP C CA 1
ATOM 9081 C C . TRP C 3 232 ? 124.962 145.271 139.436 1.00 169.33 209 TRP C C 1
ATOM 9082 O O . TRP C 3 232 ? 125.968 144.592 139.143 1.00 203.70 209 TRP C O 1
ATOM 9093 N N . GLY C 3 233 ? 124.981 146.365 140.183 1.00 160.68 210 GLY C N 1
ATOM 9094 C CA . GLY C 3 233 ? 126.231 146.908 140.731 1.00 162.11 210 GLY C CA 1
ATOM 9095 C C . GLY C 3 233 ? 125.986 148.070 141.654 1.00 175.49 210 GLY C C 1
ATOM 9096 O O . GLY C 3 233 ? 124.873 148.626 141.692 1.00 189.42 210 GLY C O 1
ATOM 9097 N N . ILE C 3 234 ? 127.018 148.411 142.415 1.00 203.94 211 ILE C N 1
ATOM 9098 C CA . ILE C 3 234 ? 126.984 149.496 143.433 1.00 237.08 211 ILE C CA 1
ATOM 9099 C C . ILE C 3 234 ? 128.268 150.307 143.314 1.00 253.37 211 ILE C C 1
ATOM 9100 O O . ILE C 3 234 ? 129.234 149.856 142.679 1.00 275.23 211 ILE C O 1
ATOM 9105 N N . SER C 3 235 ? 128.307 151.466 143.958 1.00 261.18 212 SER C N 1
ATOM 9106 C CA . SER C 3 235 ? 129.428 152.416 143.795 1.00 258.73 212 SER C CA 1
ATOM 9107 C C . SER C 3 235 ? 129.737 153.128 145.112 1.00 260.14 212 SER C C 1
ATOM 9108 O O . SER C 3 235 ? 128.921 153.126 146.044 1.00 251.22 212 SER C O 1
ATOM 9111 N N . PRO C 3 236 ? 130.901 153.813 145.226 1.00 274.06 213 PRO C N 1
ATOM 9112 C CA . PRO C 3 236 ? 131.224 154.536 146.459 1.00 274.96 213 PRO C CA 1
ATOM 9113 C C . PRO C 3 236 ? 130.336 155.754 146.739 1.00 262.44 213 PRO C C 1
ATOM 9114 O O . PRO C 3 236 ? 130.433 156.287 147.842 1.00 263.47 213 PRO C O 1
ATOM 9118 N N . ARG C 3 237 ? 129.485 156.148 145.806 1.00 243.39 214 ARG C N 1
ATOM 9119 C CA . ARG C 3 237 ? 128.603 157.311 146.000 1.00 228.91 214 ARG C CA 1
ATOM 9120 C C . ARG C 3 237 ? 127.487 156.946 146.979 1.00 227.52 214 ARG C C 1
ATOM 9121 O O . ARG C 3 237 ? 127.439 155.818 147.492 1.00 234.37 214 ARG C O 1
ATOM 9129 N N . GLY C 3 238 ? 126.576 157.886 147.201 1.00 212.57 215 GLY C N 1
ATOM 9130 C CA . GLY C 3 238 ? 125.266 157.590 147.802 1.00 205.49 215 GLY C CA 1
ATOM 9131 C C . GLY C 3 238 ? 124.607 156.474 147.042 1.00 218.13 215 GLY C C 1
ATOM 9132 O O . GLY C 3 238 ? 125.075 156.096 145.972 1.00 235.04 215 GLY C O 1
ATOM 9133 N N . ALA C 3 239 ? 123.513 155.933 147.522 1.00 224.71 216 ALA C N 1
ATOM 9134 C CA . ALA C 3 239 ? 122.976 154.736 146.852 1.00 231.92 216 ALA C CA 1
ATOM 9135 C C . ALA C 3 239 ? 122.495 155.086 145.443 1.00 229.87 216 ALA C C 1
ATOM 9136 O O . ALA C 3 239 ? 121.731 156.042 145.272 1.00 232.36 216 ALA C O 1
ATOM 9138 N N . GLY C 3 240 ? 123.009 154.352 144.478 1.00 201.26 217 GLY C N 1
ATOM 9139 C CA . GLY C 3 240 ? 122.697 154.519 143.058 1.00 159.98 217 GLY C CA 1
ATOM 9140 C C . GLY C 3 240 ? 122.869 153.172 142.435 1.00 146.07 217 GLY C C 1
ATOM 9141 O O . GLY C 3 240 ? 123.703 152.386 142.924 1.00 175.64 217 GLY C O 1
ATOM 9142 N N . TYR C 3 241 ? 122.101 152.856 141.417 1.00 118.45 218 TYR C N 1
ATOM 9143 C CA . TYR C 3 241 ? 122.113 151.493 140.857 1.00 135.98 218 TYR C CA 1
ATOM 9144 C C . TYR C 3 241 ? 122.537 151.542 139.402 1.00 120.85 218 TYR C C 1
ATOM 9145 O O . TYR C 3 241 ? 122.045 152.372 138.652 1.00 127.76 218 TYR C O 1
ATOM 9154 N N . THR C 3 242 ? 123.398 150.628 139.005 1.00 104.42 219 THR C N 1
ATOM 9155 C CA . THR C 3 242 ? 123.906 150.549 137.624 1.00 105.35 219 THR C CA 1
ATOM 9156 C C . THR C 3 242 ? 123.112 149.507 136.859 1.00 92.23 219 THR C C 1
ATOM 9157 O O . THR C 3 242 ? 122.230 148.847 137.415 1.00 97.71 219 THR C O 1
ATOM 9161 N N . PHE C 3 243 ? 123.415 149.383 135.588 1.00 79.14 220 PHE C N 1
ATOM 9162 C CA . PHE C 3 243 ? 122.714 148.387 134.770 1.00 92.92 220 PHE C CA 1
ATOM 9163 C C . PHE C 3 243 ? 123.489 148.134 133.486 1.00 89.02 220 PHE C C 1
ATOM 9164 O O . PHE C 3 243 ? 124.256 148.966 133.025 1.00 79.92 220 PHE C O 1
ATOM 9172 N N . GLY C 3 244 ? 123.262 146.968 132.915 1.00 76.94 221 GLY C N 1
ATOM 9173 C CA . GLY C 3 244 ? 123.870 146.553 131.662 1.00 60.69 221 GLY C CA 1
ATOM 9174 C C . GLY C 3 244 ? 122.860 146.266 130.572 1.00 81.36 221 GLY C C 1
ATOM 9175 O O . GLY C 3 244 ? 121.638 146.481 130.727 1.00 70.65 221 GLY C O 1
ATOM 9176 N N . GLN C 3 245 ? 123.390 145.755 129.467 1.00 85.15 222 GLN C N 1
ATOM 9177 C CA . GLN C 3 245 ? 122.623 145.489 128.240 1.00 88.94 222 GLN C CA 1
ATOM 9178 C C . GLN C 3 245 ? 121.416 144.590 128.520 1.00 86.81 222 GLN C C 1
ATOM 9179 O O . GLN C 3 245 ? 120.361 144.803 127.906 1.00 94.70 222 GLN C O 1
ATOM 9185 N N . ASP C 3 246 ? 121.547 143.616 129.389 1.00 113.99 223 ASP C N 1
ATOM 9186 C CA . ASP C 3 246 ? 120.384 142.760 129.721 1.00 149.37 223 ASP C CA 1
ATOM 9187 C C . ASP C 3 246 ? 119.237 143.588 130.308 1.00 159.31 223 ASP C C 1
ATOM 9188 O O . ASP C 3 246 ? 118.098 143.498 129.802 1.00 179.86 223 ASP C O 1
ATOM 9193 N N . ILE C 3 247 ? 119.525 144.411 131.301 1.00 144.23 224 ILE C N 1
ATOM 9194 C CA . ILE C 3 247 ? 118.459 145.224 131.922 1.00 127.10 224 ILE C CA 1
ATOM 9195 C C . ILE C 3 247 ? 117.910 146.198 130.890 1.00 113.96 224 ILE C C 1
ATOM 9196 O O . ILE C 3 247 ? 116.701 146.476 130.890 1.00 119.47 224 ILE C O 1
ATOM 9201 N N . SER C 3 248 ? 118.767 146.746 130.048 1.00 107.39 225 SER C N 1
ATOM 9202 C CA . SER C 3 248 ? 118.279 147.661 128.993 1.00 143.82 225 SER C CA 1
ATOM 9203 C C . SER C 3 248 ? 117.336 146.940 128.030 1.00 138.95 225 SER C C 1
ATOM 9204 O O . SER C 3 248 ? 116.326 147.537 127.605 1.00 141.17 225 SER C O 1
ATOM 9207 N N . GLU C 3 249 ? 117.629 145.696 127.688 1.00 135.08 226 GLU C N 1
ATOM 9208 C CA . GLU C 3 249 ? 116.701 144.971 126.798 1.00 151.70 226 GLU C CA 1
ATOM 9209 C C . GLU C 3 249 ? 115.377 144.697 127.508 1.00 161.60 226 GLU C C 1
ATOM 9210 O O . GLU C 3 249 ? 114.320 144.779 126.862 1.00 153.37 226 GLU C O 1
ATOM 9216 N N . THR C 3 250 ? 115.423 144.402 128.801 1.00 178.60 227 THR C N 1
ATOM 9217 C CA . THR C 3 250 ? 114.172 144.181 129.565 1.00 188.18 227 THR C CA 1
ATOM 9218 C C . THR C 3 250 ? 113.336 145.462 129.570 1.00 183.47 227 THR C C 1
ATOM 9219 O O . THR C 3 250 ? 112.124 145.402 129.312 1.00 203.83 227 THR C O 1
ATOM 9223 N N . PHE C 3 251 ? 113.959 146.586 129.878 1.00 156.82 228 PHE C N 1
ATOM 9224 C CA . PHE C 3 251 ? 113.246 147.874 129.907 1.00 149.84 228 PHE C CA 1
ATOM 9225 C C . PHE C 3 251 ? 112.746 148.303 128.523 1.00 127.99 228 PHE C C 1
ATOM 9226 O O . PHE C 3 251 ? 111.684 148.928 128.421 1.00 101.70 228 PHE C O 1
ATOM 9234 N N . ASN C 3 252 ? 113.493 148.001 127.476 1.00 100.70 229 ASN C N 1
ATOM 9235 C CA . ASN C 3 252 ? 113.078 148.426 126.124 1.00 85.37 229 ASN C CA 1
ATOM 9236 C C . ASN C 3 252 ? 111.982 147.545 125.561 1.00 81.27 229 ASN C C 1
ATOM 9237 O O . ASN C 3 252 ? 110.891 148.047 125.270 1.00 100.86 229 ASN C O 1
ATOM 9242 N N . HIS C 3 253 ? 112.227 146.266 125.378 1.00 95.35 230 HIS C N 1
ATOM 9243 C CA . HIS C 3 253 ? 111.241 145.449 124.636 1.00 114.75 230 HIS C CA 1
ATOM 9244 C C . HIS C 3 253 ? 109.940 145.334 125.413 1.00 129.52 230 HIS C C 1
ATOM 9245 O O . HIS C 3 253 ? 108.887 145.168 124.769 1.00 124.69 230 HIS C O 1
ATOM 9252 N N . ALA C 3 254 ? 110.007 145.448 126.741 1.00 144.71 231 ALA C N 1
ATOM 9253 C CA . ALA C 3 254 ? 108.807 145.433 127.604 1.00 140.45 231 ALA C CA 1
ATOM 9254 C C . ALA C 3 254 ? 108.027 146.738 127.504 1.00 147.80 231 ALA C C 1
ATOM 9255 O O . ALA C 3 254 ? 106.961 146.817 128.119 1.00 129.62 231 ALA C O 1
ATOM 9257 N N . ASN C 3 255 ? 108.566 147.747 126.820 1.00 148.01 232 ASN C N 1
ATOM 9258 C CA . ASN C 3 255 ? 107.919 149.073 126.709 1.00 132.11 232 ASN C CA 1
ATOM 9259 C C . ASN C 3 255 ? 107.786 149.597 125.284 1.00 118.06 232 ASN C C 1
ATOM 9260 O O . ASN C 3 255 ? 107.134 150.622 125.106 1.00 117.73 232 ASN C O 1
ATOM 9265 N N . GLY C 3 256 ? 108.381 148.953 124.288 1.00 120.38 233 GLY C N 1
ATOM 9266 C CA . GLY C 3 256 ? 108.356 149.442 122.902 1.00 116.37 233 GLY C CA 1
ATOM 9267 C C . GLY C 3 256 ? 109.158 150.718 122.711 1.00 97.27 233 GLY C C 1
ATOM 9268 O O . GLY C 3 256 ? 108.975 151.386 121.688 1.00 73.72 233 GLY C O 1
ATOM 9269 N N . LEU C 3 257 ? 110.015 151.049 123.671 1.00 84.43 234 LEU C N 1
ATOM 9270 C CA . LEU C 3 257 ? 110.858 152.248 123.613 1.00 79.87 234 LEU C CA 1
ATOM 9271 C C . LEU C 3 257 ? 111.971 152.061 122.587 1.00 88.24 234 LEU C C 1
ATOM 9272 O O . LEU C 3 257 ? 112.067 151.007 121.942 1.00 101.36 234 LEU C O 1
ATOM 9277 N N . THR C 3 258 ? 112.752 153.113 122.401 1.00 95.93 235 THR C N 1
ATOM 9278 C CA . THR C 3 258 ? 113.868 153.148 121.435 1.00 102.73 235 THR C CA 1
ATOM 9279 C C . THR C 3 258 ? 115.153 153.613 122.100 1.00 86.92 235 THR C C 1
ATOM 9280 O O . THR C 3 258 ? 116.223 153.318 121.537 1.00 119.99 235 THR C O 1
ATOM 9284 N N . LEU C 3 259 ? 115.107 154.339 123.208 1.00 68.49 236 LEU C N 1
ATOM 9285 C CA . LEU C 3 259 ? 116.341 154.620 123.972 1.00 75.01 236 LEU C CA 1
ATOM 9286 C C . LEU C 3 259 ? 116.007 154.741 125.451 1.00 70.66 236 LEU C C 1
ATOM 9287 O O . LEU C 3 259 ? 114.855 154.751 125.853 1.00 72.82 236 LEU C O 1
ATOM 9292 N N . VAL C 3 260 ? 117.053 154.827 126.235 1.00 64.45 237 VAL C N 1
ATOM 9293 C CA . VAL C 3 260 ? 117.003 155.330 127.621 1.00 68.28 237 VAL C CA 1
ATOM 9294 C C . VAL C 3 260 ? 118.026 156.437 127.666 1.00 93.37 237 VAL C C 1
ATOM 9295 O O . VAL C 3 260 ? 119.184 156.176 127.975 1.00 103.73 237 VAL C O 1
ATOM 9299 N N . SER C 3 261 ? 117.619 157.663 127.363 1.00 102.20 238 SER C N 1
ATOM 9300 C CA . SER C 3 261 ? 118.534 158.829 127.372 1.00 90.05 238 SER C CA 1
ATOM 9301 C C . SER C 3 261 ? 118.820 159.253 128.804 1.00 83.05 238 SER C C 1
ATOM 9302 O O . SER C 3 261 ? 117.909 159.303 129.638 1.00 82.82 238 SER C O 1
ATOM 9305 N N . ARG C 3 262 ? 120.082 159.527 129.088 1.00 86.73 239 ARG C N 1
ATOM 9306 C CA . ARG C 3 262 ? 120.550 159.803 130.453 1.00 95.62 239 ARG C CA 1
ATOM 9307 C C . ARG C 3 262 ? 121.462 161.030 130.416 1.00 100.78 239 ARG C C 1
ATOM 9308 O O . ARG C 3 262 ? 121.895 161.476 129.339 1.00 58.19 239 ARG C O 1
ATOM 9316 N N . ALA C 3 263 ? 121.837 161.526 131.589 1.00 120.58 240 ALA C N 1
ATOM 9317 C CA . ALA C 3 263 ? 122.790 162.638 131.696 1.00 123.96 240 ALA C CA 1
ATOM 9318 C C . ALA C 3 263 ? 123.492 162.600 133.039 1.00 117.80 240 ALA C C 1
ATOM 9319 O O . ALA C 3 263 ? 124.088 163.592 133.427 1.00 149.15 240 ALA C O 1
ATOM 9321 N N . HIS C 3 264 ? 123.407 161.501 133.754 1.00 94.27 241 HIS C N 1
ATOM 9322 C CA . HIS C 3 264 ? 123.937 161.417 135.127 1.00 93.90 241 HIS C CA 1
ATOM 9323 C C . HIS C 3 264 ? 125.388 161.893 135.254 1.00 112.78 241 HIS C C 1
ATOM 9324 O O . HIS C 3 264 ? 125.627 162.900 135.929 1.00 124.87 241 HIS C O 1
ATOM 9331 N N . GLN C 3 265 ? 126.332 161.203 134.614 1.00 149.32 242 GLN C N 1
ATOM 9332 C CA . GLN C 3 265 ? 127.782 161.444 134.811 1.00 151.22 242 GLN C CA 1
ATOM 9333 C C . GLN C 3 265 ? 128.448 162.100 133.600 1.00 154.80 242 GLN C C 1
ATOM 9334 O O . GLN C 3 265 ? 127.860 162.188 132.486 1.00 140.14 242 GLN C O 1
ATOM 9340 N N . LEU C 3 266 ? 129.689 162.501 133.834 1.00 164.00 243 LEU C N 1
ATOM 9341 C CA . LEU C 3 266 ? 130.566 163.123 132.818 1.00 166.68 243 LEU C CA 1
ATOM 9342 C C . LEU C 3 266 ? 130.910 162.128 131.716 1.00 140.34 243 LEU C C 1
ATOM 9343 O O . LEU C 3 266 ? 131.258 160.967 131.997 1.00 160.13 243 LEU C O 1
ATOM 9348 N N . VAL C 3 267 ? 130.858 162.607 130.490 1.00 115.38 244 VAL C N 1
ATOM 9349 C CA . VAL C 3 267 ? 131.232 161.807 129.300 1.00 129.42 244 VAL C CA 1
ATOM 9350 C C . VAL C 3 267 ? 132.007 162.719 128.373 1.00 123.65 244 VAL C C 1
ATOM 9351 O O . VAL C 3 267 ? 131.584 163.854 128.123 1.00 137.20 244 VAL C O 1
ATOM 9355 N N . MET C 3 268 ? 133.120 162.237 127.863 1.00 144.84 245 MET C N 1
ATOM 9356 C CA . MET C 3 268 ? 133.936 163.017 126.918 1.00 144.24 245 MET C CA 1
ATOM 9357 C C . MET C 3 268 ? 133.364 162.754 125.531 1.00 118.18 245 MET C C 1
ATOM 9358 O O . MET C 3 268 ? 132.677 161.717 125.338 1.00 108.71 245 MET C O 1
ATOM 9363 N N . GLU C 3 269 ? 133.601 163.698 124.633 1.00 124.42 246 GLU C N 1
ATOM 9364 C CA . GLU C 3 269 ? 132.989 163.747 123.273 1.00 150.69 246 GLU C CA 1
ATOM 9365 C C . GLU C 3 269 ? 131.519 164.167 123.410 1.00 136.78 246 GLU C C 1
ATOM 9366 O O . GLU C 3 269 ? 130.821 164.237 122.394 1.00 104.34 246 GLU C O 1
ATOM 9372 N N . GLY C 3 270 ? 131.100 164.569 124.610 1.00 147.07 247 GLY C N 1
ATOM 9373 C CA . GLY C 3 270 ? 129.766 165.135 124.849 1.00 159.76 247 GLY C CA 1
ATOM 9374 C C . GLY C 3 270 ? 128.620 164.156 124.965 1.00 150.04 247 GLY C C 1
ATOM 9375 O O . GLY C 3 270 ? 127.747 164.400 125.813 1.00 125.21 247 GLY C O 1
ATOM 9376 N N . TYR C 3 271 ? 128.586 163.089 124.179 1.00 136.50 248 TYR C N 1
ATOM 9377 C CA . TYR C 3 271 ? 127.525 162.075 124.310 1.00 118.75 248 TYR C CA 1
ATOM 9378 C C . TYR C 3 271 ? 128.175 160.704 124.290 1.00 145.42 248 TYR C C 1
ATOM 9379 O O . TYR C 3 271 ? 129.056 160.439 123.459 1.00 163.26 248 TYR C O 1
ATOM 9388 N N . ASN C 3 272 ? 127.714 159.838 125.181 1.00 148.10 249 ASN C N 1
ATOM 9389 C CA . ASN C 3 272 ? 128.221 158.459 125.299 1.00 143.49 249 ASN C CA 1
ATOM 9390 C C . ASN C 3 272 ? 127.104 157.474 124.991 1.00 131.61 249 ASN C C 1
ATOM 9391 O O . ASN C 3 272 ? 126.109 157.436 125.723 1.00 134.93 249 ASN C O 1
ATOM 9396 N N . TRP C 3 273 ? 127.295 156.674 123.959 1.00 117.30 250 TRP C N 1
ATOM 9397 C CA . TRP C 3 273 ? 126.362 155.577 123.643 1.00 119.98 250 TRP C CA 1
ATOM 9398 C C . TRP C 3 273 ? 126.636 154.374 124.537 1.00 115.88 250 TRP C C 1
ATOM 9399 O O . TRP C 3 273 ? 127.741 154.219 125.075 1.00 109.53 250 TRP C O 1
ATOM 9410 N N . CYS C 3 274 ? 125.644 153.517 124.661 1.00 103.64 251 CYS C N 1
ATOM 9411 C CA . CYS C 3 274 ? 125.807 152.232 125.351 1.00 99.73 251 CYS C CA 1
ATOM 9412 C C . CYS C 3 274 ? 124.891 151.179 124.742 1.00 92.70 251 CYS C C 1
ATOM 9413 O O . CYS C 3 274 ? 123.887 151.491 124.090 1.00 92.24 251 CYS C O 1
ATOM 9416 N N . HIS C 3 275 ? 125.275 149.933 124.940 1.00 87.70 252 HIS C N 1
ATOM 9417 C CA . HIS C 3 275 ? 124.415 148.742 124.728 1.00 92.16 252 HIS C CA 1
ATOM 9418 C C . HIS C 3 275 ? 123.809 148.669 123.335 1.00 89.21 252 HIS C C 1
ATOM 9419 O O . HIS C 3 275 ? 122.686 148.170 123.199 1.00 64.90 252 HIS C O 1
ATOM 9426 N N . ASP C 3 276 ? 124.528 149.136 122.326 1.00 124.12 253 ASP C N 1
ATOM 9427 C CA . ASP C 3 276 ? 124.045 149.123 120.930 1.00 168.82 253 ASP C CA 1
ATOM 9428 C C . ASP C 3 276 ? 122.721 149.879 120.789 1.00 175.60 253 ASP C C 1
ATOM 9429 O O . ASP C 3 276 ? 121.642 149.286 120.569 1.00 179.92 253 ASP C O 1
ATOM 9434 N N . ARG C 3 277 ? 122.828 151.188 120.910 1.00 143.56 254 ARG C N 1
ATOM 9435 C CA . ARG C 3 277 ? 121.706 152.131 120.739 1.00 125.81 254 ARG C CA 1
ATOM 9436 C C . ARG C 3 277 ? 120.559 151.824 121.703 1.00 110.18 254 ARG C C 1
ATOM 9437 O O . ARG C 3 277 ? 119.402 152.090 121.356 1.00 114.29 254 ARG C O 1
ATOM 9445 N N . ASN C 3 278 ? 120.838 151.269 122.863 1.00 100.52 255 ASN C N 1
ATOM 9446 C CA . ASN C 3 278 ? 119.775 151.031 123.866 1.00 90.91 255 ASN C CA 1
ATOM 9447 C C . ASN C 3 278 ? 119.850 152.035 124.993 1.00 58.00 255 ASN C C 1
ATOM 9448 O O . ASN C 3 278 ? 118.841 152.264 125.622 1.00 74.83 255 ASN C O 1
ATOM 9453 N N . VAL C 3 279 ? 121.014 152.569 125.283 1.00 46.88 256 VAL C N 1
ATOM 9454 C CA . VAL C 3 279 ? 121.169 153.613 126.298 1.00 54.22 256 VAL C CA 1
ATOM 9455 C C . VAL C 3 279 ? 122.104 154.654 125.721 1.00 79.14 256 VAL C C 1
ATOM 9456 O O . VAL C 3 279 ? 123.023 154.317 124.968 1.00 86.86 256 VAL C O 1
ATOM 9460 N N . VAL C 3 280 ? 121.876 155.902 126.083 1.00 102.54 257 VAL C N 1
ATOM 9461 C CA . VAL C 3 280 ? 122.724 157.019 125.609 1.00 102.51 257 VAL C CA 1
ATOM 9462 C C . VAL C 3 280 ? 122.782 158.048 126.719 1.00 88.21 257 VAL C C 1
ATOM 9463 O O . VAL C 3 280 ? 121.811 158.207 127.466 1.00 102.40 257 VAL C O 1
ATOM 9467 N N . THR C 3 281 ? 123.911 158.713 126.843 1.00 95.01 258 THR C N 1
ATOM 9468 C CA . THR C 3 281 ? 124.124 159.727 127.888 1.00 112.58 258 THR C CA 1
ATOM 9469 C C . THR C 3 281 ? 124.475 161.035 127.214 1.00 117.01 258 THR C C 1
ATOM 9470 O O . THR C 3 281 ? 125.289 161.045 126.287 1.00 134.72 258 THR C O 1
ATOM 9474 N N . ILE C 3 282 ? 123.859 162.115 127.697 1.00 97.49 259 ILE C N 1
ATOM 9475 C CA . ILE C 3 282 ? 124.134 163.484 127.184 1.00 87.91 259 ILE C CA 1
ATOM 9476 C C . ILE C 3 282 ? 124.738 164.285 128.313 1.00 90.82 259 ILE C C 1
ATOM 9477 O O . ILE C 3 282 ? 124.324 164.160 129.459 1.00 90.97 259 ILE C O 1
ATOM 9482 N N . PHE C 3 283 ? 125.757 165.044 127.969 1.00 94.99 260 PHE C N 1
ATOM 9483 C CA . PHE C 3 283 ? 126.342 166.044 128.865 1.00 105.58 260 PHE C CA 1
ATOM 9484 C C . PHE C 3 283 ? 126.330 167.342 128.094 1.00 130.51 260 PHE C C 1
ATOM 9485 O O . PHE C 3 283 ? 126.789 167.387 126.941 1.00 135.05 260 PHE C O 1
ATOM 9493 N N . SER C 3 284 ? 125.789 168.381 128.709 1.00 119.39 261 SER C N 1
ATOM 9494 C CA . SER C 3 284 ? 125.571 169.689 128.048 1.00 113.44 261 SER C CA 1
ATOM 9495 C C . SER C 3 284 ? 126.403 170.788 128.690 1.00 107.21 261 SER C C 1
ATOM 9496 O O . SER C 3 284 ? 126.105 171.959 128.444 1.00 104.70 261 SER C O 1
ATOM 9499 N N . ALA C 3 285 ? 127.398 170.450 129.503 1.00 116.84 262 ALA C N 1
ATOM 9500 C CA . ALA C 3 285 ? 128.277 171.437 130.149 1.00 142.84 262 ALA C CA 1
ATOM 9501 C C . ALA C 3 285 ? 129.649 171.311 129.513 1.00 145.29 262 ALA C C 1
ATOM 9502 O O . ALA C 3 285 ? 130.451 170.493 129.967 1.00 165.26 262 ALA C O 1
ATOM 9504 N N . PRO C 3 286 ? 129.979 172.076 128.454 1.00 150.44 263 PRO C N 1
ATOM 9505 C CA . PRO C 3 286 ? 131.297 171.936 127.848 1.00 166.03 263 PRO C CA 1
ATOM 9506 C C . PRO C 3 286 ? 132.375 172.354 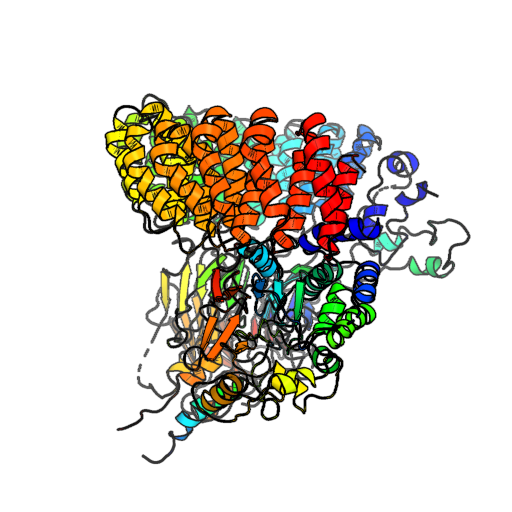128.843 1.00 180.39 263 PRO C C 1
ATOM 9507 O O . PRO C 3 286 ? 132.207 173.342 129.532 1.00 187.81 263 PRO C O 1
ATOM 9511 N N . ASN C 3 287 ? 133.458 171.585 128.880 1.00 175.78 264 ASN C N 1
ATOM 9512 C CA . ASN C 3 287 ? 134.522 171.803 129.872 1.00 162.15 264 ASN C CA 1
ATOM 9513 C C . ASN C 3 287 ? 133.879 171.778 131.258 1.00 125.96 264 ASN C C 1
ATOM 9514 O O . ASN C 3 287 ? 133.828 172.809 131.965 1.00 123.45 264 ASN C O 1
ATOM 9519 N N . TYR C 3 288 ? 133.381 170.605 131.601 1.00 106.21 265 TYR C N 1
ATOM 9520 C CA . TYR C 3 288 ? 132.505 170.399 132.769 1.00 135.27 265 TYR C CA 1
ATOM 9521 C C . TYR C 3 288 ? 133.124 171.022 134.016 1.00 150.19 265 TYR C C 1
ATOM 9522 O O . TYR C 3 288 ? 132.552 171.943 134.607 1.00 167.50 265 TYR C O 1
ATOM 9531 N N . CYS C 3 289 ? 134.261 170.502 134.432 1.00 182.70 266 CYS C N 1
ATOM 9532 C CA . CYS C 3 289 ? 135.090 171.156 135.453 1.00 225.89 266 CYS C CA 1
ATOM 9533 C C . CYS C 3 289 ? 136.205 171.796 134.653 1.00 254.49 266 CYS C C 1
ATOM 9534 O O . CYS C 3 289 ? 136.786 171.114 133.797 1.00 264.03 266 CYS C O 1
ATOM 9537 N N . TYR C 3 290 ? 136.447 173.075 134.871 1.00 269.20 267 TYR C N 1
ATOM 9538 C CA . TYR C 3 290 ? 137.355 173.872 134.008 1.00 280.84 267 TYR C CA 1
ATOM 9539 C C . TYR C 3 290 ? 138.686 173.159 133.748 1.00 284.02 267 TYR C C 1
ATOM 9540 O O . TYR C 3 290 ? 139.299 173.395 132.698 1.00 293.58 267 TYR C O 1
ATOM 9549 N N . ARG C 3 291 ? 139.126 172.299 134.653 1.00 271.23 268 ARG C N 1
ATOM 9550 C CA . ARG C 3 291 ? 140.318 171.457 134.400 1.00 263.18 268 ARG C CA 1
ATOM 9551 C C . ARG C 3 291 ? 140.126 170.527 133.194 1.00 246.69 268 ARG C C 1
ATOM 9552 O O . ARG C 3 291 ? 141.078 170.343 132.415 1.00 251.74 268 ARG C O 1
ATOM 9554 N N . CYS C 3 292 ? 138.938 169.968 133.013 1.00 210.90 269 CYS C N 1
ATOM 9555 C CA . CYS C 3 292 ? 138.720 168.925 131.986 1.00 185.74 269 CYS C CA 1
ATOM 9556 C C . CYS C 3 292 ? 138.557 169.503 130.578 1.00 173.93 269 CYS C C 1
ATOM 9557 O O . CYS C 3 292 ? 138.040 170.605 130.390 1.00 166.37 269 CYS C O 1
ATOM 9560 N N . GLY C 3 293 ? 138.993 168.724 129.597 1.00 174.67 270 GLY C N 1
ATOM 9561 C CA . GLY C 3 293 ? 138.853 169.052 128.170 1.00 167.23 270 GLY C CA 1
ATOM 9562 C C . GLY C 3 293 ? 137.585 168.546 127.508 1.00 146.86 270 GLY C C 1
ATOM 9563 O O . GLY C 3 293 ? 137.504 168.639 126.273 1.00 151.27 270 GLY C O 1
ATOM 9564 N N . ASN C 3 294 ? 136.616 168.063 128.265 1.00 122.12 271 ASN C N 1
ATOM 9565 C CA . ASN C 3 294 ? 135.428 167.400 127.676 1.00 115.02 271 ASN C CA 1
ATOM 9566 C C . ASN C 3 294 ? 134.597 168.358 126.823 1.00 106.79 271 ASN C C 1
ATOM 9567 O O . ASN C 3 294 ? 134.334 169.496 127.224 1.00 100.80 271 ASN C O 1
ATOM 9572 N N . GLN C 3 295 ? 134.199 167.873 125.661 1.00 104.41 272 GLN C N 1
ATOM 9573 C CA . GLN C 3 295 ? 133.167 168.532 124.842 1.00 107.88 272 GLN C CA 1
ATOM 9574 C C . GLN C 3 295 ? 131.811 168.360 125.514 1.00 110.62 272 GLN C C 1
ATOM 9575 O O . GLN C 3 295 ? 131.685 167.648 126.514 1.00 118.04 272 GLN C O 1
ATOM 9581 N N . ALA C 3 296 ? 130.811 169.042 124.989 1.00 113.31 273 ALA C N 1
ATOM 9582 C CA . ALA C 3 296 ? 129.421 168.868 125.442 1.00 106.70 273 ALA C CA 1
ATOM 9583 C C . ALA C 3 296 ? 128.486 168.805 124.247 1.00 98.10 273 ALA C C 1
ATOM 9584 O O . ALA C 3 296 ? 128.835 169.236 123.137 1.00 73.85 273 ALA C O 1
ATOM 9586 N N . ALA C 3 297 ? 127.309 168.241 124.495 1.00 78.64 274 ALA C N 1
ATOM 9587 C CA . ALA C 3 297 ? 126.297 168.107 123.438 1.00 96.60 274 ALA C CA 1
ATOM 9588 C C . ALA C 3 297 ? 124.889 168.203 124.012 1.00 84.99 274 ALA C C 1
ATOM 9589 O O . ALA C 3 297 ? 124.686 168.198 125.226 1.00 58.61 274 ALA C O 1
ATOM 9591 N N . ILE C 3 298 ? 123.950 168.328 123.091 1.00 86.29 275 ILE C N 1
ATOM 9592 C CA . ILE C 3 298 ? 122.490 168.300 123.331 1.00 89.31 275 ILE C CA 1
ATOM 9593 C C . ILE C 3 298 ? 121.894 167.588 122.133 1.00 93.69 275 ILE C C 1
ATOM 9594 O O . ILE C 3 298 ? 122.458 167.660 121.029 1.00 91.62 275 ILE C O 1
ATOM 9599 N N . MET C 3 299 ? 120.770 166.919 122.329 1.00 80.24 276 MET C N 1
ATOM 9600 C CA . MET C 3 299 ? 120.113 166.174 121.234 1.00 93.05 276 MET C CA 1
ATOM 9601 C C . MET C 3 299 ? 118.809 166.833 120.844 1.00 73.11 276 MET C C 1
ATOM 9602 O O . MET C 3 299 ? 117.913 166.947 121.665 1.00 71.57 276 MET C O 1
ATOM 9607 N N . GLU C 3 300 ? 118.751 167.249 119.599 1.00 85.60 277 GLU C N 1
ATOM 9608 C CA . GLU C 3 300 ? 117.547 167.809 118.985 1.00 105.56 277 GLU C CA 1
ATOM 9609 C C . GLU C 3 300 ? 116.699 166.641 118.507 1.00 109.48 277 GLU C C 1
ATOM 9610 O O . GLU C 3 300 ? 117.206 165.719 117.868 1.00 88.63 277 GLU C O 1
ATOM 9616 N N . LEU C 3 301 ? 115.412 166.712 118.786 1.00 120.36 278 LEU C N 1
ATOM 9617 C CA . LEU C 3 301 ? 114.447 165.688 118.341 1.00 104.72 278 LEU C CA 1
ATOM 9618 C C . LEU C 3 301 ? 113.559 166.354 117.307 1.00 96.16 278 LEU C C 1
ATOM 9619 O O . LEU C 3 301 ? 112.816 167.273 117.644 1.00 79.03 278 LEU C O 1
ATOM 9624 N N . ASP C 3 302 ? 113.655 165.872 116.089 1.00 109.49 279 ASP C N 1
ATOM 9625 C CA . ASP C 3 302 ? 112.905 166.413 114.941 1.00 144.48 279 ASP C CA 1
ATOM 9626 C C . ASP C 3 302 ? 111.421 166.086 115.052 1.00 160.95 279 ASP C C 1
ATOM 9627 O O . ASP C 3 302 ? 110.960 165.505 116.049 1.00 146.01 279 ASP C O 1
ATOM 9632 N N . ASP C 3 303 ? 110.677 166.490 114.039 1.00 183.10 280 ASP C N 1
ATOM 9633 C CA . ASP C 3 303 ? 109.249 166.140 113.936 1.00 196.35 280 ASP C CA 1
ATOM 9634 C C . ASP C 3 303 ? 109.136 164.634 113.762 1.00 201.09 280 ASP C C 1
ATOM 9635 O O . ASP C 3 303 ? 108.453 163.970 114.539 1.00 174.16 280 ASP C O 1
ATOM 9640 N N . THR C 3 304 ? 109.801 164.110 112.757 1.00 219.68 281 THR C N 1
ATOM 9641 C CA . THR C 3 304 ? 109.990 162.657 112.689 1.00 229.23 281 THR C CA 1
ATOM 9642 C C . THR C 3 304 ? 110.881 162.336 113.866 1.00 220.86 281 THR C C 1
ATOM 9643 O O . THR C 3 304 ? 112.026 162.772 113.860 1.00 253.05 281 THR C O 1
ATOM 9647 N N . LEU C 3 305 ? 110.367 161.626 114.860 1.00 176.52 282 LEU C N 1
ATOM 9648 C CA . LEU C 3 305 ? 111.133 161.446 116.120 1.00 146.48 282 LEU C CA 1
ATOM 9649 C C . LEU C 3 305 ? 112.483 160.794 115.835 1.00 148.09 282 LEU C C 1
ATOM 9650 O O . LEU C 3 305 ? 112.538 159.614 115.446 1.00 151.72 282 LEU C O 1
ATOM 9655 N N . LYS C 3 306 ? 113.528 161.586 116.011 1.00 148.63 283 LYS C N 1
ATOM 9656 C CA . LYS C 3 306 ? 114.909 161.202 115.657 1.00 146.64 283 LYS C CA 1
ATOM 9657 C C . LYS C 3 306 ? 115.850 162.036 116.508 1.00 134.11 283 LYS C C 1
ATOM 9658 O O . LYS C 3 306 ? 115.769 163.257 116.485 1.00 140.46 283 LYS C O 1
ATOM 9664 N N . TYR C 3 307 ? 116.749 161.377 117.202 1.00 112.22 284 TYR C N 1
ATOM 9665 C CA . TYR C 3 307 ? 117.791 162.057 118.007 1.00 111.32 284 TYR C CA 1
ATOM 9666 C C . TYR C 3 307 ? 118.888 162.577 117.083 1.00 126.80 284 TYR C C 1
ATOM 9667 O O . TYR C 3 307 ? 119.310 161.887 116.152 1.00 134.92 284 TYR C O 1
ATOM 9676 N N . SER C 3 308 ? 119.318 163.804 117.330 1.00 117.17 285 SER C N 1
ATOM 9677 C CA . SER C 3 308 ? 120.406 164.445 116.566 1.00 103.74 285 SER C CA 1
ATOM 9678 C C . SER C 3 308 ? 121.266 165.201 117.556 1.00 91.64 285 SER C C 1
ATOM 9679 O O . SER C 3 308 ? 120.912 166.324 117.951 1.00 112.27 285 SER C O 1
ATOM 9682 N N . PHE C 3 309 ? 122.368 164.612 117.959 1.00 95.90 286 PHE C N 1
ATOM 9683 C CA . PHE C 3 309 ? 123.265 165.257 118.931 1.00 91.92 286 PHE C CA 1
ATOM 9684 C C . PHE C 3 309 ? 123.962 166.406 118.229 1.00 110.07 286 PHE C C 1
ATOM 9685 O O . PHE C 3 309 ? 124.383 166.293 117.057 1.00 112.81 286 PHE C O 1
ATOM 9693 N N . LEU C 3 310 ? 124.069 167.524 118.939 1.00 118.98 287 LEU C N 1
ATOM 9694 C CA . LEU C 3 310 ? 124.807 168.704 118.449 1.00 124.48 287 LEU C CA 1
ATOM 9695 C C . LEU C 3 310 ? 126.054 168.858 119.297 1.00 126.03 287 LEU C C 1
ATOM 9696 O O . LEU C 3 310 ? 125.980 168.799 120.523 1.00 84.46 287 LEU C O 1
ATOM 9701 N N . GLN C 3 311 ? 127.182 169.040 118.626 1.00 138.81 288 GLN C N 1
ATOM 9702 C CA . GLN C 3 311 ? 128.478 169.226 119.302 1.00 137.03 288 GLN C CA 1
ATOM 9703 C C . GLN C 3 311 ? 128.799 170.706 119.370 1.00 119.33 288 GLN C C 1
ATOM 9704 O O . GLN C 3 311 ? 128.661 171.420 118.369 1.00 87.62 288 GLN C O 1
ATOM 9710 N N . PHE C 3 312 ? 129.233 171.150 120.538 1.00 135.01 289 PHE C N 1
ATOM 9711 C CA . PHE C 3 312 ? 129.687 172.537 120.710 1.00 137.17 289 PHE C CA 1
ATOM 9712 C C . PHE C 3 312 ? 130.772 172.583 121.765 1.00 138.11 289 PHE C C 1
ATOM 9713 O O . PHE C 3 312 ? 130.784 171.796 122.718 1.00 88.63 289 PHE C O 1
ATOM 9721 N N . ASP C 3 313 ? 131.648 173.560 121.593 1.00 166.46 290 ASP C N 1
ATOM 9722 C CA . ASP C 3 313 ? 132.842 173.758 122.437 1.00 180.81 290 ASP C CA 1
ATOM 9723 C C . ASP C 3 313 ? 132.524 174.764 123.533 1.00 179.43 290 ASP C C 1
ATOM 9724 O O . ASP C 3 313 ? 131.536 175.497 123.457 1.00 189.49 290 ASP C O 1
ATOM 9729 N N . PRO C 3 314 ? 133.354 174.841 124.589 1.00 187.40 291 PRO C N 1
ATOM 9730 C CA . PRO C 3 314 ? 133.137 175.839 125.632 1.00 188.95 291 PRO C CA 1
ATOM 9731 C C . PRO C 3 314 ? 133.178 177.268 125.083 1.00 192.39 291 PRO C C 1
ATOM 9732 O O . PRO C 3 314 ? 133.826 177.549 124.075 1.00 206.23 291 PRO C O 1
ATOM 9736 N N . ALA C 3 315 ? 132.434 178.143 125.746 1.00 189.28 292 ALA C N 1
ATOM 9737 C CA . ALA C 3 315 ? 132.252 179.551 125.355 1.00 191.86 292 ALA C CA 1
ATOM 9738 C C . ALA C 3 315 ? 133.604 180.249 125.216 1.00 195.68 292 ALA C C 1
ATOM 9739 O O . ALA C 3 315 ? 134.593 179.835 125.830 1.00 195.75 292 ALA C O 1
ATOM 9741 N N . PRO C 3 316 ? 133.685 181.344 124.432 1.00 191.00 293 PRO C N 1
ATOM 9742 C CA . PRO C 3 316 ? 134.945 182.079 124.293 1.00 194.71 293 PRO C CA 1
ATOM 9743 C C . PRO C 3 316 ? 135.374 182.892 125.521 1.00 209.70 293 PRO C C 1
ATOM 9744 O O . PRO C 3 316 ? 136.402 183.545 125.451 1.00 206.13 293 PRO C O 1
ATOM 9748 N N . ARG C 3 317 ? 134.600 182.831 126.600 1.00 229.44 294 ARG C N 1
ATOM 9749 C CA . ARG C 3 317 ? 134.931 183.514 127.869 1.00 241.07 294 ARG C CA 1
ATOM 9750 C C . ARG C 3 317 ? 136.375 183.231 128.276 1.00 255.94 294 ARG C C 1
ATOM 9751 O O . ARG C 3 317 ? 136.759 182.050 128.430 1.00 262.47 294 ARG C O 1
ATOM 9759 N N . ARG C 3 318 ? 137.117 184.303 128.515 1.00 265.95 295 ARG C N 1
ATOM 9760 C CA . ARG C 3 318 ? 138.508 184.227 129.017 1.00 265.00 295 ARG C CA 1
ATOM 9761 C C . ARG C 3 318 ? 138.531 184.175 130.542 1.00 254.56 295 ARG C C 1
ATOM 9762 O O . ARG C 3 318 ? 139.465 183.563 131.096 1.00 250.22 295 ARG C O 1
ATOM 9770 N N . GLY C 3 319 ? 137.566 184.819 131.193 1.00 248.22 296 GLY C N 1
ATOM 9771 C CA . GLY C 3 319 ? 137.576 184.951 132.656 1.00 239.06 296 GLY C CA 1
ATOM 9772 C C . GLY C 3 319 ? 138.863 185.590 133.119 1.00 228.07 296 GLY C C 1
ATOM 9773 O O . GLY C 3 319 ? 139.160 186.702 132.682 1.00 233.96 296 GLY C O 1
ATOM 9774 N N . GLU C 3 320 ? 139.610 184.913 133.979 1.00 218.41 297 GLU C N 1
ATOM 9775 C CA . GLU C 3 320 ? 140.949 185.387 134.374 1.00 208.89 297 GLU C CA 1
ATOM 9776 C C . GLU C 3 320 ? 141.961 184.659 133.504 1.00 198.57 297 GLU C C 1
ATOM 9777 O O . GLU C 3 320 ? 142.329 183.528 133.821 1.00 202.66 297 GLU C O 1
ATOM 9783 N N . PRO C 3 321 ? 142.459 185.244 132.395 1.00 195.79 298 PRO C N 1
ATOM 9784 C CA . PRO C 3 321 ? 143.374 184.484 131.544 1.00 189.87 298 PRO C CA 1
ATOM 9785 C C . PRO C 3 321 ? 144.759 184.321 132.175 1.00 209.61 298 PRO C C 1
ATOM 9786 O O . PRO C 3 321 ? 145.493 185.284 132.301 1.00 237.51 298 PRO C O 1
ATOM 9790 N N . HIS C 3 322 ? 145.088 183.086 132.537 1.00 221.81 299 HIS C N 1
ATOM 9791 C CA . HIS C 3 322 ? 146.412 182.738 133.099 1.00 218.54 299 HIS C CA 1
ATOM 9792 C C . HIS C 3 322 ? 147.258 182.003 132.077 1.00 225.30 299 HIS C C 1
ATOM 9793 O O . HIS C 3 322 ? 148.489 182.009 132.220 1.00 234.06 299 HIS C O 1
ATOM 9800 N N . VAL C 3 323 ? 146.613 181.436 131.068 1.00 247.93 300 VAL C N 1
ATOM 9801 C CA . VAL C 3 323 ? 147.285 180.638 130.022 1.00 273.77 300 VAL C CA 1
ATOM 9802 C C . VAL C 3 323 ? 147.835 181.536 128.921 1.00 278.97 300 VAL C C 1
ATOM 9803 O O . VAL C 3 323 ? 148.711 181.061 128.171 1.00 291.76 300 VAL C O 1
ATOM 9805 N N . THR C 3 324 ? 147.340 182.757 128.780 1.00 266.40 301 THR C N 1
ATOM 9806 C CA . THR C 3 324 ? 147.575 183.540 127.557 1.00 265.16 301 THR C CA 1
ATOM 9807 C C . THR C 3 324 ? 149.068 183.757 127.307 1.00 241.71 301 THR C C 1
ATOM 9808 O O . THR C 3 324 ? 149.722 184.551 128.010 1.00 240.69 301 THR C O 1
ATOM 9812 N N . ARG C 3 325 ? 149.565 183.073 126.285 1.00 212.32 302 ARG C N 1
ATOM 9813 C CA . ARG C 3 325 ? 150.968 183.180 125.838 1.00 190.79 302 ARG C CA 1
ATOM 9814 C C . ARG C 3 325 ? 151.196 184.478 125.069 1.00 190.52 302 ARG C C 1
ATOM 9815 O O . ARG C 3 325 ? 152.341 184.738 124.692 1.00 206.03 302 ARG C O 1
ATOM 9823 N N . ARG C 3 326 ? 150.161 185.272 124.853 1.00 175.05 303 ARG C N 1
ATOM 9824 C CA . ARG C 3 326 ? 150.355 186.656 124.407 1.00 182.67 303 ARG C CA 1
ATOM 9825 C C . ARG C 3 326 ? 150.617 187.430 125.679 1.00 183.26 303 ARG C C 1
ATOM 9826 O O . ARG C 3 326 ? 149.705 187.559 126.502 1.00 193.58 303 ARG C O 1
ATOM 9834 N N . THR C 3 327 ? 151.860 187.845 125.852 1.00 166.85 304 THR C N 1
ATOM 9835 C CA . THR C 3 327 ? 152.334 188.559 127.052 1.00 147.46 304 THR C CA 1
ATOM 9836 C C . THR C 3 327 ? 151.341 189.648 127.453 1.00 144.19 304 THR C C 1
ATOM 9837 O O . THR C 3 327 ? 150.952 190.470 126.612 1.00 138.41 304 THR C O 1
ATOM 9841 N N . PRO C 3 328 ? 150.922 189.711 128.730 1.00 131.42 305 PRO C N 1
ATOM 9842 C CA . PRO C 3 328 ? 150.010 190.769 129.145 1.00 141.48 305 PRO C CA 1
ATOM 9843 C C . PRO C 3 328 ? 150.652 192.145 128.982 1.00 153.56 305 PRO C C 1
ATOM 9844 O O . PRO C 3 328 ? 151.871 192.295 129.068 1.00 163.88 305 PRO C O 1
ATOM 9848 N N . ASP C 3 329 ? 149.798 193.129 128.761 1.00 171.05 306 ASP C N 1
ATOM 9849 C CA . ASP C 3 329 ? 150.243 194.502 128.480 1.00 183.12 306 ASP C CA 1
ATOM 9850 C C . ASP C 3 329 ? 151.069 195.087 129.626 1.00 177.36 306 ASP C C 1
ATOM 9851 O O . ASP C 3 329 ? 151.815 196.042 129.383 1.00 186.84 306 ASP C O 1
ATOM 9856 N N . TYR C 3 330 ? 150.961 194.565 130.841 1.00 157.69 307 TYR C N 1
ATOM 9857 C CA . TYR C 3 330 ? 151.750 195.137 131.951 1.00 156.38 307 TYR C CA 1
ATOM 9858 C C . TYR C 3 330 ? 153.235 194.822 131.822 1.00 160.46 307 TYR C C 1
ATOM 9859 O O . TYR C 3 330 ? 154.062 195.580 132.336 1.00 180.69 307 TYR C O 1
ATOM 9868 N N . PHE C 3 331 ? 153.572 193.726 131.167 1.00 145.25 308 PHE C N 1
ATOM 9869 C CA . PHE C 3 331 ? 154.974 193.291 131.052 1.00 128.48 308 PHE C CA 1
ATOM 9870 C C . PHE C 3 331 ? 155.618 193.848 129.796 1.00 110.07 308 PHE C C 1
ATOM 9871 O O . PHE C 3 331 ? 156.833 194.077 129.796 1.00 116.54 308 PHE C O 1
ATOM 9879 N N . LEU C 3 332 ? 154.826 194.060 128.761 1.00 120.63 309 LEU C N 1
ATOM 9880 C CA . LEU C 3 332 ? 155.324 194.619 127.494 1.00 127.02 309 LEU C CA 1
ATOM 9881 C C . LEU C 3 332 ? 155.859 196.036 127.712 1.00 120.91 309 LEU C C 1
ATOM 9882 O O . LEU C 3 332 ? 155.178 197.013 127.403 1.00 116.56 309 LEU C O 1
ATOM 9887 N N . PHE D 4 27 ? 169.454 136.829 148.599 1.00 42.93 3 PHE D N 1
ATOM 9888 C CA . PHE D 4 27 ? 168.685 138.036 149.005 1.00 48.58 3 PHE D CA 1
ATOM 9889 C C . PHE D 4 27 ? 167.444 137.522 149.693 1.00 50.23 3 PHE D C 1
ATOM 9890 O O . PHE D 4 27 ? 166.915 136.467 149.229 1.00 48.51 3 PHE D O 1
ATOM 9898 N N . LYS D 4 28 ? 166.991 138.225 150.742 1.00 31.89 4 LYS D N 1
ATOM 9899 C CA . LYS D 4 28 ? 165.699 137.799 151.299 1.00 23.61 4 LYS D CA 1
ATOM 9900 C C . LYS D 4 28 ? 164.889 139.034 151.511 1.00 21.57 4 LYS D C 1
ATOM 9901 O O . LYS D 4 28 ? 165.460 140.113 151.485 1.00 14.96 4 LYS D O 1
ATOM 9903 N N . LEU D 4 29 ? 163.595 138.834 151.715 1.00 30.09 5 LEU D N 1
ATOM 9904 C CA . LEU D 4 29 ? 162.635 139.943 151.434 1.00 48.20 5 LEU D CA 1
ATOM 9905 C C . LEU D 4 29 ? 162.873 141.112 152.361 1.00 50.98 5 LEU D C 1
ATOM 9906 O O . LEU D 4 29 ? 162.567 141.104 153.522 1.00 76.60 5 LEU D O 1
ATOM 9908 N N . GLU D 4 30 ? 163.469 142.146 151.809 1.00 55.04 6 GLU D N 1
ATOM 9909 C CA . GLU D 4 30 ? 163.684 143.431 152.483 1.00 57.94 6 GLU D CA 1
ATOM 9910 C C . GLU D 4 30 ? 163.100 144.575 151.656 1.00 74.83 6 GLU D C 1
ATOM 9911 O O . GLU D 4 30 ? 162.945 145.651 152.222 1.00 69.53 6 GLU D O 1
ATOM 9917 N N . ALA D 4 31 ? 162.827 144.372 150.351 1.00 77.75 7 ALA D N 1
ATOM 9918 C CA . ALA D 4 31 ? 162.413 145.419 149.405 1.00 75.12 7 ALA D CA 1
ATOM 9919 C C . ALA D 4 31 ? 161.060 145.169 148.743 1.00 64.08 7 ALA D C 1
ATOM 9920 O O . ALA D 4 31 ? 160.493 146.146 148.217 1.00 56.55 7 ALA D O 1
ATOM 9922 N N . HIS D 4 32 ? 160.511 143.960 148.753 1.00 84.25 8 HIS D N 1
ATOM 9923 C CA . HIS D 4 32 ? 159.198 143.756 148.086 1.00 93.30 8 HIS D CA 1
ATOM 9924 C C . HIS D 4 32 ? 158.167 144.671 148.721 1.00 85.34 8 HIS D C 1
ATOM 9925 O O . HIS D 4 32 ? 157.213 145.059 148.029 1.00 77.02 8 HIS D O 1
ATOM 9932 N N . ARG D 4 33 ? 158.341 144.937 150.014 1.00 108.79 9 ARG D N 1
ATOM 9933 C CA . ARG D 4 33 ? 157.507 145.876 150.797 1.00 114.97 9 ARG D CA 1
ATOM 9934 C C . ARG D 4 33 ? 157.274 147.132 149.968 1.00 111.70 9 ARG D C 1
ATOM 9935 O O . ARG D 4 33 ? 156.127 147.603 149.848 1.00 128.57 9 ARG D O 1
ATOM 9943 N N . ILE D 4 34 ? 158.351 147.613 149.380 1.00 91.66 10 ILE D N 1
ATOM 9944 C CA . ILE D 4 34 ? 158.383 148.933 148.736 1.00 88.62 10 ILE D CA 1
ATOM 9945 C C . ILE D 4 34 ? 157.396 148.988 147.572 1.00 92.67 10 ILE D C 1
ATOM 9946 O O . ILE D 4 34 ? 156.714 150.019 147.446 1.00 140.07 10 ILE D O 1
ATOM 9951 N N . VAL D 4 35 ? 157.333 148.005 146.694 1.00 81.27 11 VAL D N 1
ATOM 9952 C CA . VAL D 4 35 ? 156.382 148.154 145.560 1.00 91.43 11 VAL D CA 1
ATOM 9953 C C . VAL D 4 35 ? 154.968 148.248 146.121 1.00 71.91 11 VAL D C 1
ATOM 9954 O O . VAL D 4 35 ? 154.165 149.114 145.669 1.00 89.71 11 VAL D O 1
ATOM 9958 N N . SER D 4 36 ? 154.625 147.406 147.079 1.00 61.27 12 SER D N 1
ATOM 9959 C CA . SER D 4 36 ? 153.253 147.444 147.594 1.00 70.75 12 SER D CA 1
ATOM 9960 C C . SER D 4 36 ? 153.012 148.778 148.275 1.00 91.12 12 SER D C 1
ATOM 9961 O O . SER D 4 36 ? 151.923 149.344 148.087 1.00 94.93 12 SER D O 1
ATOM 9964 N N . ILE D 4 37 ? 153.980 149.275 149.041 1.00 102.29 13 ILE D N 1
ATOM 9965 C CA . ILE D 4 37 ? 153.814 150.585 149.739 1.00 87.83 13 ILE D CA 1
ATOM 9966 C C . ILE D 4 37 ? 153.751 151.711 148.709 1.00 56.35 13 ILE D C 1
ATOM 9967 O O . ILE D 4 37 ? 153.093 152.705 148.957 1.00 46.65 13 ILE D O 1
ATOM 9972 N N . SER D 4 38 ? 154.375 151.522 147.560 1.00 53.15 14 SER D N 1
ATOM 9973 C CA . SER D 4 38 ? 154.274 152.493 146.452 1.00 51.92 14 SER D CA 1
ATOM 9974 C C . SER D 4 38 ? 152.818 152.648 146.077 1.00 66.39 14 SER D C 1
ATOM 9975 O O . SER D 4 38 ? 152.324 153.764 145.936 1.00 79.78 14 SER D O 1
ATOM 9978 N N . LEU D 4 39 ? 152.125 151.533 145.904 1.00 95.30 15 LEU D N 1
ATOM 9979 C CA . LEU D 4 39 ? 150.683 151.609 145.572 1.00 98.97 15 LEU D CA 1
ATOM 9980 C C . LEU D 4 39 ? 149.863 152.014 146.791 1.00 79.08 15 LEU D C 1
ATOM 9981 O O . LEU D 4 39 ? 148.958 152.868 146.651 1.00 91.01 15 LEU D O 1
ATOM 9986 N N . GLY D 4 40 ? 150.203 151.476 147.954 1.00 68.67 16 GLY D N 1
ATOM 9987 C CA . GLY D 4 40 ? 149.479 151.771 149.205 1.00 92.08 16 GLY D CA 1
ATOM 9988 C C . GLY D 4 40 ? 149.457 153.252 149.579 1.00 98.52 16 GLY D C 1
ATOM 9989 O O . GLY D 4 40 ? 148.485 153.712 150.184 1.00 99.39 16 GLY D O 1
ATOM 9990 N N . LYS D 4 41 ? 150.502 153.992 149.243 1.00 106.68 17 LYS D N 1
ATOM 9991 C CA . LYS D 4 41 ? 150.493 155.436 149.511 1.00 96.43 17 LYS D CA 1
ATOM 9992 C C . LYS D 4 41 ? 149.809 156.188 148.383 1.00 87.43 17 LYS D C 1
ATOM 9993 O O . LYS D 4 41 ? 149.289 157.290 148.656 1.00 120.10 17 LYS D O 1
ATOM 9999 N N . ILE D 4 42 ? 149.796 155.665 147.169 1.00 71.32 18 ILE D N 1
ATOM 10000 C CA . ILE D 4 42 ? 149.039 156.351 146.092 1.00 92.00 18 ILE D CA 1
ATOM 10001 C C . ILE D 4 42 ? 147.565 156.399 146.482 1.00 99.45 18 ILE D C 1
ATOM 10002 O O . ILE D 4 42 ? 146.959 157.470 146.511 1.00 96.92 18 ILE D O 1
ATOM 10007 N N . TYR D 4 43 ? 146.991 155.254 146.788 1.00 111.93 19 TYR D N 1
ATOM 10008 C CA . TYR D 4 43 ? 145.552 155.206 147.123 1.00 114.57 19 TYR D CA 1
ATOM 10009 C C . TYR D 4 43 ? 145.236 155.832 148.480 1.00 106.99 19 TYR D C 1
ATOM 10010 O O . TYR D 4 43 ? 144.085 156.231 148.662 1.00 124.97 19 TYR D O 1
ATOM 10019 N N . ASN D 4 44 ? 146.180 155.904 149.404 1.00 86.68 20 ASN D N 1
ATOM 10020 C CA . ASN D 4 44 ? 145.894 156.507 150.719 1.00 98.06 20 ASN D CA 1
ATOM 10021 C C . ASN D 4 44 ? 145.861 158.039 150.675 1.00 95.17 20 ASN D C 1
ATOM 10022 O O . ASN D 4 44 ? 145.425 158.648 151.661 1.00 73.30 20 ASN D O 1
ATOM 10027 N N . SER D 4 45 ? 146.273 158.644 149.568 1.00 113.27 21 SER D N 1
ATOM 10028 C CA . SER D 4 45 ? 146.275 160.121 149.424 1.00 135.16 21 SER D CA 1
ATOM 10029 C C . SER D 4 45 ? 144.884 160.675 149.093 1.00 153.21 21 SER D C 1
ATOM 10030 O O . SER D 4 45 ? 144.570 161.793 149.544 1.00 160.46 21 SER D O 1
ATOM 10033 N N . ARG D 4 46 ? 144.082 159.951 148.324 1.00 144.92 22 ARG D N 1
ATOM 10034 C CA . ARG D 4 46 ? 142.823 160.502 147.753 1.00 116.39 22 ARG D CA 1
ATOM 10035 C C . ARG D 4 46 ? 141.811 160.848 148.848 1.00 107.86 22 ARG D C 1
ATOM 10036 O O . ARG D 4 46 ? 140.946 161.674 148.596 1.00 114.37 22 ARG D O 1
ATOM 10044 N N . VAL D 4 47 ? 141.911 160.243 150.015 1.00 121.38 23 VAL D N 1
ATOM 10045 C CA . VAL D 4 47 ? 140.954 160.534 151.107 1.00 157.39 23 VAL D CA 1
ATOM 10046 C C . VAL D 4 47 ? 141.313 161.808 151.875 1.00 173.07 23 VAL D C 1
ATOM 10047 O O . VAL D 4 47 ? 140.412 162.474 152.411 1.00 171.45 23 VAL D O 1
ATOM 10051 N N . GLN D 4 48 ? 142.584 162.164 151.946 1.00 179.27 24 GLN D N 1
ATOM 10052 C CA . GLN D 4 48 ? 143.011 163.274 152.816 1.00 184.03 24 GLN D CA 1
ATOM 10053 C C . GLN D 4 48 ? 142.663 164.632 152.209 1.00 170.76 24 GLN D C 1
ATOM 10054 O O . GLN D 4 48 ? 142.436 164.742 150.991 1.00 166.68 24 GLN D O 1
ATOM 10060 N N . ARG D 4 49 ? 142.620 165.632 153.082 1.00 161.39 25 ARG D N 1
ATOM 10061 C CA . ARG D 4 49 ? 142.410 167.053 152.718 1.00 152.11 25 ARG D CA 1
ATOM 10062 C C . ARG D 4 49 ? 143.241 167.447 151.502 1.00 122.44 25 ARG D C 1
ATOM 10063 O O . ARG D 4 49 ? 144.457 167.187 151.480 1.00 113.17 25 ARG D O 1
ATOM 10071 N N . GLY D 4 50 ? 142.585 168.094 150.551 1.00 113.73 26 GLY D N 1
ATOM 10072 C CA . GLY D 4 50 ? 143.243 168.631 149.359 1.00 113.70 26 GLY D CA 1
ATOM 10073 C C . GLY D 4 50 ? 143.563 167.591 148.325 1.00 119.95 26 GLY D C 1
ATOM 10074 O O . GLY D 4 50 ? 144.172 167.961 147.298 1.00 119.40 26 GLY D O 1
ATOM 10075 N N . GLY D 4 51 ? 143.144 166.349 148.526 1.00 128.96 27 GLY D N 1
ATOM 10076 C CA . GLY D 4 51 ? 143.385 165.311 147.520 1.00 132.59 27 GLY D CA 1
ATOM 10077 C C . GLY D 4 51 ? 144.857 165.061 147.282 1.00 135.93 27 GLY D C 1
ATOM 10078 O O . GLY D 4 51 ? 145.676 165.140 148.231 1.00 137.56 27 GLY D O 1
ATOM 10079 N N . ILE D 4 52 ? 145.191 164.792 146.036 1.00 135.69 28 ILE D N 1
ATOM 10080 C CA . ILE D 4 52 ? 146.583 164.432 145.683 1.00 132.22 28 ILE D CA 1
ATOM 10081 C C . ILE D 4 52 ? 147.475 165.670 145.785 1.00 130.65 28 ILE D C 1
ATOM 10082 O O . ILE D 4 52 ? 147.111 166.744 145.283 1.00 133.41 28 ILE D O 1
ATOM 10087 N N . LYS D 4 53 ? 148.636 165.509 146.404 1.00 121.29 29 LYS D N 1
ATOM 10088 C CA . LYS D 4 53 ? 149.747 166.477 146.282 1.00 113.45 29 LYS D CA 1
ATOM 10089 C C . LYS D 4 53 ? 150.643 165.891 145.216 1.00 87.43 29 LYS D C 1
ATOM 10090 O O . LYS D 4 53 ? 151.256 164.844 145.445 1.00 117.74 29 LYS D O 1
ATOM 10096 N N . LEU D 4 54 ? 150.684 166.509 144.060 1.00 69.58 30 LEU D N 1
ATOM 10097 C CA . LEU D 4 54 ? 151.389 165.918 142.898 1.00 60.33 30 LEU D CA 1
ATOM 10098 C C . LEU D 4 54 ? 152.879 165.671 143.183 1.00 81.35 30 LEU D C 1
ATOM 10099 O O . LEU D 4 54 ? 153.417 164.695 142.668 1.00 95.73 30 LEU D O 1
ATOM 10104 N N . HIS D 4 55 ? 153.537 166.473 143.992 1.00 101.91 31 HIS D N 1
ATOM 10105 C CA . HIS D 4 55 ? 154.944 166.189 144.338 1.00 111.04 31 HIS D CA 1
ATOM 10106 C C . HIS D 4 55 ? 155.067 164.861 145.088 1.00 113.77 31 HIS D C 1
ATOM 10107 O O . HIS D 4 55 ? 155.760 163.944 144.607 1.00 125.52 31 HIS D O 1
ATOM 10114 N N . LYS D 4 56 ? 154.405 164.745 146.229 1.00 106.34 32 LYS D N 1
ATOM 10115 C CA . LYS D 4 56 ? 154.491 163.524 147.053 1.00 93.66 32 LYS D CA 1
ATOM 10116 C C . LYS D 4 56 ? 153.942 162.326 146.278 1.00 71.57 32 LYS D C 1
ATOM 10117 O O . LYS D 4 56 ? 154.459 161.231 146.402 1.00 72.74 32 LYS D O 1
ATOM 10123 N N . ASN D 4 57 ? 152.947 162.534 145.451 1.00 81.66 33 ASN D N 1
ATOM 10124 C CA . ASN D 4 57 ? 152.378 161.429 144.674 1.00 93.18 33 ASN D CA 1
ATOM 10125 C C . ASN D 4 57 ? 153.385 160.947 143.635 1.00 90.78 33 ASN D C 1
ATOM 10126 O O . ASN D 4 57 ? 153.561 159.729 143.477 1.00 117.38 33 ASN D O 1
ATOM 10131 N N . LEU D 4 58 ? 154.056 161.851 142.942 1.00 79.49 34 LEU D N 1
ATOM 10132 C CA . LEU D 4 58 ? 155.053 161.377 141.959 1.00 77.98 34 LEU D CA 1
ATOM 10133 C C . LEU D 4 58 ? 156.241 160.706 142.655 1.00 76.37 34 LEU D C 1
ATOM 10134 O O . LEU D 4 58 ? 156.725 159.698 142.168 1.00 58.09 34 LEU D O 1
ATOM 10139 N N . LEU D 4 59 ? 156.708 161.260 143.754 1.00 88.90 35 LEU D N 1
ATOM 10140 C CA . LEU D 4 59 ? 157.808 160.611 144.528 1.00 78.57 35 LEU D CA 1
ATOM 10141 C C . LEU D 4 59 ? 157.421 159.204 144.964 1.00 84.05 35 LEU D C 1
ATOM 10142 O O . LEU D 4 59 ? 158.212 158.284 144.770 1.00 102.42 35 LEU D O 1
ATOM 10147 N N . VAL D 4 60 ? 156.239 159.049 145.519 1.00 76.67 36 VAL D N 1
ATOM 10148 C CA . VAL D 4 60 ? 155.746 157.706 145.913 1.00 63.33 36 VAL D CA 1
ATOM 10149 C C . VAL D 4 60 ? 155.650 156.802 144.686 1.00 56.59 36 VAL D C 1
ATOM 10150 O O . VAL D 4 60 ? 155.951 155.617 144.791 1.00 73.69 36 VAL D O 1
ATOM 10154 N N . SER D 4 61 ? 155.260 157.334 143.541 1.00 40.97 37 SER D N 1
ATOM 10155 C CA . SER D 4 61 ? 155.075 156.497 142.342 1.00 42.84 37 SER D CA 1
ATOM 10156 C C . SER D 4 61 ? 156.390 156.120 141.667 1.00 55.68 37 SER D C 1
ATOM 10157 O O . SER D 4 61 ? 156.430 155.121 140.960 1.00 58.74 37 SER D O 1
ATOM 10160 N N . LEU D 4 62 ? 157.439 156.902 141.812 1.00 83.44 38 LEU D N 1
ATOM 10161 C CA . LEU D 4 62 ? 158.704 156.591 141.093 1.00 92.66 38 LEU D CA 1
ATOM 10162 C C . LEU D 4 62 ? 159.495 155.490 141.812 1.00 73.13 38 LEU D C 1
ATOM 10163 O O . LEU D 4 62 ? 160.121 154.692 141.133 1.00 69.44 38 LEU D O 1
ATOM 10168 N N . VAL D 4 63 ? 159.440 155.413 143.120 1.00 61.57 39 VAL D N 1
ATOM 10169 C CA . VAL D 4 63 ? 160.001 154.246 143.828 1.00 73.56 39 VAL D CA 1
ATOM 10170 C C . VAL D 4 63 ? 159.190 153.009 143.460 1.00 82.17 39 VAL D C 1
ATOM 10171 O O . VAL D 4 63 ? 157.973 153.009 143.667 1.00 87.31 39 VAL D O 1
ATOM 10175 N N . LEU D 4 64 ? 159.846 151.959 143.003 1.00 103.67 40 LEU D N 1
ATOM 10176 C CA . LEU D 4 64 ? 159.116 150.723 142.619 1.00 98.98 40 LEU D CA 1
ATOM 10177 C C . LEU D 4 64 ? 159.974 149.458 142.832 1.00 90.35 40 LEU D C 1
ATOM 10178 O O . LEU D 4 64 ? 160.909 149.545 143.628 1.00 58.44 40 LEU D O 1
ATOM 10183 N N . ARG D 4 65 ? 159.600 148.341 142.198 1.00 81.24 41 ARG D N 1
ATOM 10184 C CA . ARG D 4 65 ? 160.381 147.079 142.163 1.00 88.38 41 ARG D CA 1
ATOM 10185 C C . ARG D 4 65 ? 160.287 146.369 140.797 1.00 100.50 41 ARG D C 1
ATOM 10186 O O . ARG D 4 65 ? 159.156 146.221 140.334 1.00 123.20 41 ARG D O 1
ATOM 10194 N N . SER D 4 66 ? 161.415 145.912 140.207 1.00 108.64 42 SER D N 1
ATOM 10195 C CA . SER D 4 66 ? 161.436 145.077 138.985 1.00 136.67 42 SER D CA 1
ATOM 10196 C C . SER D 4 66 ? 160.603 143.822 139.187 1.00 154.02 42 SER D C 1
ATOM 10197 O O . SER D 4 66 ? 160.719 143.178 140.244 1.00 151.56 42 SER D O 1
ATOM 10200 N N . ALA D 4 67 ? 159.849 143.450 138.164 1.00 125.13 43 ALA D N 1
ATOM 10201 C CA . ALA D 4 67 ? 158.979 142.257 138.192 1.00 94.02 43 ALA D CA 1
ATOM 10202 C C . ALA D 4 67 ? 159.772 140.958 138.272 1.00 71.39 43 ALA D C 1
ATOM 10203 O O . ALA D 4 67 ? 159.389 140.055 139.045 1.00 47.87 43 ALA D O 1
ATOM 10205 N N . ARG D 4 68 ? 160.829 140.852 137.466 1.00 70.68 44 ARG D N 1
ATOM 10206 C CA . ARG D 4 68 ? 161.590 139.592 137.418 1.00 77.67 44 ARG D CA 1
ATOM 10207 C C . ARG D 4 68 ? 163.083 139.860 137.301 1.00 75.02 44 ARG D C 1
ATOM 10208 O O . ARG D 4 68 ? 163.505 140.789 136.650 1.00 75.23 44 ARG D O 1
ATOM 10210 N N . GLN D 4 69 ? 163.849 138.990 137.931 1.00 66.65 45 GLN D N 1
ATOM 10211 C CA . GLN D 4 69 ? 165.283 138.826 137.634 1.00 74.96 45 GLN D CA 1
ATOM 10212 C C . GLN D 4 69 ? 165.617 137.345 137.652 1.00 65.59 45 GLN D C 1
ATOM 10213 O O . GLN D 4 69 ? 164.738 136.506 137.749 1.00 58.23 45 GLN D O 1
#

Sequence (1303 aa):
SLYPIAVLIDELRNEDVQLRLNSIKKLSTIALALGVERTRLTDTIYDEDEVLLALAEQLGTFTTLVGGPEYVHCLLPPLESLATVEETVVRDKAVESLRAISHEHSPSDLEAHFVPLVKRLAGGDWFTSRTSACGLFSVCYPRVSSAVKAELRQYFRNLCSDDTPMVRRAAASKLGEFAKVLELDNVKSEIIPMFSNLASDEQDSVRLLAVEACVNIAQLLPQEDLEALVMPTLRQAAEDKSWRVRYMVADKFTELQKAVGPEITKTDLVPAFQNLMKDCEAEVRAAASHKVKEFCENLSADCRENVIMSQILPCIKELVSDANQHVKSALASVIMGLSPILGKDNTIEHLLPLFLAQLKDECPEVRLNIISNLDCVNEVIGIRQLSQSLLPAIVELAEDAKWRVRLAIIEYMPLLAGQLGVEFFDEKLNSLCMAWLVDHVYAIREAATSNLKKLVEKFGKEWAHATIIPKVLAMSGDPNYLHRMTTLFCINVLSEVCGQDITTKHMLPTVLRMAGDPVANVRFNVAKSLQKIGPILDNSTLQSEVKPILEKLTQDQDVDVKYFAQEALTVLSLADIQWCFSQVKGAAEADIISTVEFNHSGELLATGDKGGRVVIFQQEQEYNVYSTFQSHEPEFDYLKSLEIEEKINKIRWLPQKNAAQFLLSTNDKTIKLWKISERDKRPEGYNLKEEDGRYRDPTTVTTLRVPVFRPMDLMVEASPRRIFANAHTYHINSISINSDYETYLSADDLRINLWHLEITDRSFNIVDIKPANMEELTEVITAAEFHPNSCNTFVYSSSKGTIRLCDMRASALCDRHSKLFEESNRSFFSEIISSISDVKFSHSGRYMMTRDYLSVKIWDLNMENRPVETYQVHEYLRSKLCSLYENDCIFDKFECCWNGSDSVVMTGSYNNFFRMFDRNTKRDITLEASFNKKILHTAWHPKENIIAVATTNNLYIFQDKVFTKELDQWIEQLNECKQLSESQVKSLCEKAKSNVQEVRCPVTVCGDVHGQFHDLMELFRIGGKSPDTNYLFMGDYVDRGYYSVETVTLLVALKVRYRERITILRGNHESRQITQVYGFYDECLRKYGNANVWKYFTDLFDYLPLTALVDGQIFCLHGGLSPSIDTLDHIRALDRLQEVPHEGPMCDLLWSDPDDRGGWGISPRGAGYTFGQDISETFNHANGLTLVSRAHQLVMEGYNWCHDRNVVTIFSAPNYCYRCGNQAAIMELDDTLKYSFLQFDPAPRRGEPHVTRRTPDYFLFKLEAHRIVSISLGKIYNSRVQRGGIKLHKNLLVSLVLRSARQ

Solvent-accessible surface area: 51619 Å² total; per-residue (Å²): 102,142,151,27,33,11,56,46,12,39,29,76,75,155,27,69,65,116,100,12,43,89,12,12,96,78,50,79,73,22,1,115,58,37,11,74,119,154,36,130,29,82,41,13,55,71,58,36,45,95,3,5,32,3,4,1,64,19,2,24,54,19,17,123,61,18,44,2,77,124,113,2,50,33,5,7,78,7,0,65,51,1,0,41,12,6,4,75,80,0,19,97,66,0,16,90,6,0,67,50,2,0,116,105,2,38,74,84,18,0,53,61,64,0,1,33,2,0,63,127,6,22,60,25,106,126,16,0,7,43,20,2,0,2,4,1,0,14,25,0,9,53,105,6,58,89,61,12,55,50,67,0,24,93,56,0,76,65,3,4,79,35,139,26,12,27,0,24,58,20,0,0,45,70,0,3,64,1,2,156,60,10,100,70,97,30,1,61,72,35,0,21,60,2,2,38,94,1,3,69,20,115,16,3,2,0,17,10,22,1,3,47,0,3,11,49,0,0,105,59,3,46,69,132,53,0,89,79,47,0,0,68,18,7,121,72,5,2,82,8,146,2,0,12,0,20,16,33,0,0,48,56,0,6,47,0,3,132,2,1,11,47,112,8,0,82,93,21,3,0,56,11,0,36,67,1,1,118,17,69,8,19,9,0,31,1,3,0,0,70,46,0,50,62,0,0,87,51,2,33,74,102,15,41,82,95,18,0,54,75,46,0,1,53,7,0,99,109,3,8,89,19,107,45,68,50,0,36,14,6,0,0,31,26,0,2,4,0,0,71,36,2,6,175,96,32,0,79,109,53,0,22,73,13,2,51,51,2,6,153,19,150,22,23,76,0,12,20,41,3,0,29,50,2,72,30,1,26,126,63,24,14,27,182,70,1,11,97,17,0,48,69,5,0,54,109,0,4,120,39,96,126,4,72,13,27,39,24,0,1,109,68,0,20,69,0,0,46,28,10,25,95,137,34,1,30,102,81,2,32,70,16,8,21,48,3,0,55,17,124,6,14,4,0,4,64,21,3,5,45,7,5,55,100,2,1,92,114,45,28,101,120,33,0,51,63,57,3,6,69,82,0,60,54,6,28,69,41,79,13,0,4,21,18,3,3,0,2,44,0,0,20,20,0,0,83,39,0,20,71,78,18,0,16,132,101,0,4,62,18,0,42,200,8,0,56,12,92,0,3,0,0,24,0,3,2,0,70,6,2,40,110,1,1,97,52,10,54,102,74,41,13,79,69,67,1,55,59,38,3,69,121,8,11,142,23,150,5,74,6,0,68,24,7,0,82,37,0,7,91,83,20,100,16,91,91,35,90,31,71,97,19,110,56,91,46,83,120,110,52,60,30,26,6,3,6,38,13,0,91,41,3,68,5,0,0,0,0,3,54,6,0,82,0,28,0,4,58,54,124,132,152,29,70,83,52,16,64,12,69,4,5,101,65,66,60,37,51,18,88,62,74,63,14,41,32,44,0,8,8,0,24,3,0,13,27,22,15,69,2,27,2,0,0,0,0,0,6,49,11,0,24,1,23,7,0,17,65,37,94,50,25,77,21,16,53,89,52,57,37,26,51,36,16,77,58,98,109,27,105,53,75,82,53,29,89,72,64,30,88,59,74,59,110,59,21,85,37,21,66,56,48,89,4,12,74,8,1,75,65,36,0,15,2,0,8,22,3,20,0,51,13,0,0,0,0,0,1,2,8,68,0,5,0,0,22,13,78,58,21,70,79,2,2,6,1,0,28,48,36,39,109,80,105,158,83,6,69,27,0,0,3,6,4,21,9,20,53,70,20,4,12,17,0,0,7,0,0,2,94,9,18,0,28,15,0,38,8,53,48,4,7,49,4,69,152,74,63,67,56,0,77,132,136,102,209,55,74,3,31,69,4,22,41,7,5,13,2,1,33,9,0,63,46,8,134,38,0,0,0,0,9,12,4,7,0,16,0,3,32,24,124,61,38,121,143,5,43,35,72,19,79,0,5,96,135,1,114,95,87,14,27,66,7,0,80,80,90,6,2,16,32,55,1,15,1,14,6,12,22,75,4,34,4,0,1,0,0,5,7,53,6,66,0,30,0,2,6,29,99,70,121,120,45,54,60,36,114,12,110,91,115,107,50,0,45,20,12,12,14,5,37,144,80,46,3,0,0,0,3,5,43,80,24,8,19,25,13,67,65,149,115,62,31,94,86,6,30,52,24,44,123,43,0,58,122,32,114,51,1,47,50,76,59,3,65,39,0,4,112,109,31,101,55,4,47,57,127,15,90,40,1,7,3,0,0,0,0,3,3,0,5,6,78,3,1,66,0,0,18,69,0,3,0,99,16,8,9,1,2,4,1,0,1,0,0,3,5,10,51,3,103,70,0,1,7,0,4,2,8,1,9,0,4,47,28,24,7,125,75,24,1,13,4,0,9,1,6,21,16,21,86,94,56,6,75,95,44,7,8,47,82,22,0,76,91,58,55,43,59,50,58,0,20,91,38,5,2,21,8,9,25,96,14,10,4,0,0,5,1,50,44,89,1,0,0,1,0,0,1,3,10,69,75,16,65,47,16,104,28,1,117,92,30,75,65,88,78,60,74,67,95,113,34,54,38,4,18,4,8,50,0,21,17,40,134,124,50,16,168,20,155,45,139,95,46,56,15,50,21,2,0,85,65,38,0,62,66,3,6,139,55,23,56,16,48,0,0,0,6,0,9,62,59,16,120,105,0,55,56,57,16,12,107,112,18,0,0,0,0,3,1,0,0,27,27,6,76,79,26,77,3,66,0,0,0,0,12,0,23,51,95,28,105,49,29,38,16,70,1,35,42,10,82,80,172,49,75,20,31,80,54,90,108,9,12,114,30,4,23,198,72,96,101,5,106,109,0,35,61,59,0,85,40,42,30,147,103,28,160,127,117,91,16,14,76,62,12,13,87,21,11,6,3,32,63,2,88,92,86,113,85,154

Secondary structure (DSSP, 8-state):
--TTHHHHHHHS-S--HHHHHHHHS--HHHHHHTTTTTT---STT--SHHHHHHHHHHHTTHHHHTTHHHHGGGGHHHHHHHHTSS-HHHHHHHHHHHHHHHTTS-HHHIIIIIHHHHHHHHH-SSHHHHHHHTTTHHHHGGGS-HHHHHHHHHHHHHHHT-S-HHHHHHHHHHHHHHHHHS-HHHIIIIIHHHHHHHTT-SSHHHHTTHHHHHHHHHHHS-HHHHHHHTHHHHHHHHT-SSHHHHHHHHHTHHHHHHHHHHHHIIIIIHHHHHHHHT-S-HHHHHHHHHTHHHHHHHS-HHHHHHHIIIIIHHHHHHHHT-S-HHHHHHHHHHHGGGHHHHTTTHIIIIIHHHHHHHTT-SSHHHHHHHHTTTHHHHTTT-THHHHHHHHHHHHHHTT-SSHHHHHHHHHHHHHHHHHHHHHHIIIIIHHHHHHHHT-S-HHHHHHHHHHHHHHHHHH-HHHIIIIIHHHHGGGGG-SSHHHHHHHHHHHHHHHHHHHHHHIIIIITHHHHHGGG-SSHHHHHHHHHHHHHHGGGS-HHHIIIIIHHHHHHHTTSS-HHHHHHHHHHHHHHT--/---PBPPPB-----S-----EEE-SSTTEEEE--SSSEEEEEEPPP--EEEEEEE-------TTT---------EEEEPP-SSSSEEEEEE-SS-EEEEEEEE-TTHHHHHH----TTSS-SS-SSHHHHHHHT------EEEEEEEE--S--SS-EEEEEE-SSTTEEEEEESSEEEEEESS--S--EEEEE---SSGGG-------EEE-SS-SSEEEE--TT--EEEEETTT-SS--S-SEEE------TTHHHHT-EEEEEE-TTSSEEEEEESSEEEEEETT--SS-SEEEES-STTSS-SSHHHHSSGGG----EEE-TTSSEEEEEETTTEEEEEETTT--EEEEE--------EEEE-TTSS-EEEE-SS-EEEEB-/-HHHHHHHHHHHHHHTTPPPPHHHHHHHHHTT---S-PPPSSEEEE-B-TT-HHHHHHHHHHH--TTTS-EEEEE--STTSTTHHHHHHHHHHHHHHSTTTEEEEEESS--SHHHHHSSHHHHHHHHT-SHHHHHHHHHTTTTS-SEE---SS-EEESS---SS--SHHHHHH--SS----S-SHHHHHHH-EE-SS-S----SSSS--EE-HHHHHHHHHTTT-S-EEE-SS--TTBEEEETTTTEEEEB--SSSSTT----EEEEEE-SS--EEEEEEPPPS--SS-SS--S--TTT-/--SSSHHHHHHHHHHHHHHTTSTTS--HHHHHHHHH----S--

InterPro domains:
  IPR000357 HEAT repeat [PF02985] (522-550)
  IPR011989 Armadillo-like helical [G3DSA:1.25.10.10] (2-589)
  IPR016024 Armadillo-type fold [SSF48371] (5-586)
  IPR021133 HEAT, type 2 [PS50077] (12-50)
  IPR021133 HEAT, type 2 [PS50077] (89-127)
  IPR021133 HEAT, type 2 [PS50077] (166-204)
  IPR021133 HEAT, type 2 [PS50077] (205-243)
  IPR021133 HEAT, type 2 [PS50077] (244-282)
  IPR021133 HEAT, type 2 [PS50077] (283-320)
  IPR021133 HEAT, type 2 [PS50077] (326-364)
  IPR021133 HEAT, type 2 [PS50077] (365-403)
  IPR021133 HEAT, type 2 [PS50077] (404-442)
  IPR021133 HEAT, type 2 [PS50077] (521-559)
  IPR021133 HEAT, type 2 [PS50077] (560-589)
  IPR051023 Protein Phosphatase 2A Regulatory Subunit A [PTHR10648] (4-584)
  IPR054573 Phosphatase PP2A regulatory subunit A/Splicing factor 3B subunit 1-like, HEAT repeat [PF22646] (276-357)
  IPR055231 PIK3R4-like, middle domain [PF22956] (153-271)